Protein 4AG5 (pdb70)

Structure (mmCIF, N/CA/C/O backbone):
data_4AG5
#
_entry.id   4AG5
#
_cell.length_a   108.080
_cell.length_b   110.800
_cell.length_c   156.430
_cell.angle_alpha   90.00
_cell.angle_beta   90.00
_cell.angle_gamma   90.00
#
_symmetry.space_group_name_H-M   'P 2 21 21'
#
loop_
_entity.id
_entity.type
_entity.pdbx_description
1 polymer 'TYPE IV SECRETORY PATHWAY VIRB4 COMPONENTS-LIKE PROTEIN'
2 non-polymer 'MAGNESIUM ION'
3 non-polymer GLYCEROL
4 non-polymer "ADENOSINE-5'-DIPHOSPHATE"
5 non-polymer 'SULFATE ION'
6 water water
#
loop_
_atom_site.group_PDB
_atom_site.id
_atom_site.type_symbol
_atom_site.label_atom_id
_atom_site.label_alt_id
_atom_site.label_comp_id
_atom_site.label_asym_id
_atom_site.label_entity_id
_atom_site.label_seq_id
_atom_site.pdbx_PDB_ins_code
_atom_site.Cartn_x
_atom_site.Cartn_y
_atom_site.Cartn_z
_atom_site.occupancy
_atom_site.B_iso_or_equiv
_atom_site.auth_seq_id
_atom_site.auth_comp_id
_atom_site.auth_asym_id
_atom_site.auth_atom_id
_atom_site.pdbx_PDB_model_num
ATOM 1 N N . SER A 1 3 ? 9.162 40.040 63.690 1.00 92.70 205 SER A N 1
ATOM 2 C CA . SER A 1 3 ? 8.641 41.398 63.539 1.00 94.91 205 SER A CA 1
ATOM 3 C C . SER A 1 3 ? 7.651 41.762 64.642 1.00 88.89 205 SER A C 1
ATOM 4 O O . SER A 1 3 ? 7.294 42.928 64.805 1.00 101.22 205 SER A O 1
ATOM 6 N N . GLY A 1 4 ? 7.197 40.759 65.384 1.00 64.88 206 GLY A N 1
ATOM 7 C CA . GLY A 1 4 ? 6.304 40.978 66.508 1.00 64.01 206 GLY A CA 1
ATOM 8 C C . GLY A 1 4 ? 4.900 40.409 66.356 1.00 63.99 206 GLY A C 1
ATOM 9 O O . GLY A 1 4 ? 4.166 40.769 65.433 1.00 70.27 206 GLY A O 1
ATOM 10 N N . ILE A 1 5 ? 4.532 39.508 67.263 1.00 55.07 207 ILE A N 1
ATOM 11 C CA . ILE A 1 5 ? 3.158 39.037 67.380 1.00 48.35 207 ILE A CA 1
ATOM 12 C C . ILE A 1 5 ? 2.836 38.870 68.850 1.00 56.03 207 ILE A C 1
ATOM 13 O O . ILE A 1 5 ? 3.328 37.951 69.501 1.00 57.12 207 ILE A O 1
ATOM 18 N N . ASN A 1 6 ? 2.007 39.752 69.377 1.00 54.52 208 ASN A N 1
ATOM 19 C CA . ASN A 1 6 ? 1.625 39.644 70.768 1.00 61.76 208 ASN A CA 1
ATOM 20 C C . ASN A 1 6 ? 0.130 39.836 70.968 1.00 58.55 208 ASN A C 1
ATOM 21 O O . ASN A 1 6 ? -0.374 40.954 70.888 1.00 66.82 208 ASN A O 1
ATOM 26 N N . ASP A 1 7 ? -0.578 38.737 71.196 1.00 51.50 209 ASP A N 1
ATOM 27 C CA . ASP A 1 7 ? -1.966 38.825 71.599 1.00 62.39 209 ASP A CA 1
ATOM 28 C C . ASP A 1 7 ? -1.902 39.229 73.057 1.00 68.73 209 ASP A C 1
ATOM 29 O O . ASP A 1 7 ? -0.869 39.057 73.696 1.00 74.15 209 ASP A O 1
ATOM 34 N N . GLY A 1 8 ? -2.980 39.791 73.581 1.00 76.69 210 GLY A N 1
ATOM 35 C CA . GLY A 1 8 ? -2.957 40.258 74.954 1.00 81.77 210 GLY A CA 1
ATOM 36 C C . GLY A 1 8 ? -2.451 39.189 75.897 1.00 72.54 210 GLY A C 1
ATOM 37 O O . GLY A 1 8 ? -1.652 39.452 76.790 1.00 77.60 210 GLY A O 1
ATOM 38 N N . SER A 1 9 ? -2.916 37.967 75.680 1.00 63.24 211 SER A N 1
ATOM 39 C CA . SER A 1 9 ? -2.638 36.863 76.584 1.00 57.65 211 SER A CA 1
ATOM 40 C C . SER A 1 9 ? -2.536 35.563 75.802 1.00 54.63 211 SER A C 1
ATOM 41 O O . SER A 1 9 ? -2.574 35.560 74.571 1.00 50.47 211 SER A O 1
ATOM 44 N N . GLY A 1 10 ? -2.443 34.456 76.525 1.00 45.08 212 GLY A N 1
ATOM 45 C CA . GLY A 1 10 ? -2.300 33.155 75.908 1.00 41.83 212 GLY A CA 1
ATOM 46 C C . GLY A 1 10 ? -0.970 32.563 76.322 1.00 45.81 212 GLY A C 1
ATOM 47 O O . GLY A 1 10 ? -0.539 32.712 77.472 1.00 55.80 212 GLY A O 1
ATOM 48 N N . ILE A 1 11 ? -0.293 31.911 75.389 1.00 44.18 213 ILE A N 1
ATOM 49 C CA . ILE A 1 11 ? 0.975 31.287 75.721 1.00 42.39 213 ILE A CA 1
ATOM 50 C C . ILE A 1 11 ? 2.174 31.953 75.027 1.00 47.68 213 ILE A C 1
ATOM 51 O O . ILE A 1 11 ? 2.031 32.610 73.985 1.00 49.10 213 ILE A O 1
ATOM 56 N N . VAL A 1 12 ? 3.354 31.816 75.625 1.00 46.22 214 VAL A N 1
ATOM 57 C CA . VAL A 1 12 ? 4.556 32.347 75.003 1.00 43.63 214 VAL A CA 1
ATOM 58 C C . VAL A 1 12 ? 5.190 31.250 74.172 1.00 44.40 214 VAL A C 1
ATOM 59 O O . VAL A 1 12 ? 5.467 30.170 74.663 1.00 48.11 214 VAL A O 1
ATOM 63 N N . LEU A 1 13 ? 5.387 31.518 72.892 1.00 50.21 215 LEU A N 1
ATOM 64 C CA . LEU A 1 13 ? 5.828 30.482 71.981 1.00 46.13 215 LEU A CA 1
ATOM 65 C C . LEU A 1 13 ? 7.331 30.568 71.763 1.00 46.32 215 LEU A C 1
ATOM 66 O O . LEU A 1 13 ? 7.981 29.569 71.481 1.00 55.99 215 LEU A O 1
ATOM 71 N N . GLY A 1 14 ? 7.880 31.769 71.906 1.00 34.88 216 GLY A N 1
ATOM 72 C CA . GLY A 1 14 ? 9.287 31.998 71.629 1.00 36.58 216 GLY A CA 1
ATOM 73 C C . GLY A 1 14 ? 9.610 33.479 71.523 1.00 42.97 216 GLY A C 1
ATOM 74 O O . GLY A 1 14 ? 8.888 34.314 72.073 1.00 43.65 216 GLY A O 1
ATOM 75 N N . LYS A 1 15 ? 10.670 33.811 70.787 1.00 43.33 217 LYS A N 1
ATOM 76 C CA . LYS A 1 15 ? 11.173 35.185 70.764 1.00 49.52 217 LYS A CA 1
ATOM 77 C C . LYS A 1 15 ? 11.168 35.839 69.389 1.00 47.74 217 LYS A C 1
ATOM 78 O O . LYS A 1 15 ? 11.288 35.168 68.366 1.00 46.95 217 LYS A O 1
ATOM 84 N N . ASP A 1 16 ? 11.044 37.163 69.401 1.00 56.12 218 ASP A N 1
ATOM 85 C CA . ASP A 1 16 ? 11.131 38.025 68.223 1.00 67.33 218 ASP A CA 1
ATOM 86 C C . ASP A 1 16 ? 12.488 37.956 67.547 1.00 68.72 218 ASP A C 1
ATOM 87 O O . ASP A 1 16 ? 13.390 37.270 68.013 1.00 73.06 218 ASP A O 1
ATOM 92 N N . ARG A 1 17 ? 12.635 38.700 66.456 1.00 63.41 219 ARG A N 1
ATOM 93 C CA . ARG A 1 17 ? 13.952 38.956 65.888 1.00 68.35 219 ARG A CA 1
ATOM 94 C C . ARG A 1 17 ? 14.603 40.129 66.618 1.00 72.85 219 ARG A C 1
ATOM 95 O O . ARG A 1 17 ? 15.780 40.418 66.421 1.00 78.41 219 ARG A O 1
ATOM 103 N N . ASP A 1 18 ? 13.831 40.795 67.471 1.00 65.82 220 ASP A N 1
ATOM 104 C CA . ASP A 1 18 ? 14.345 41.901 68.265 1.00 68.25 220 ASP A CA 1
ATOM 105 C C . ASP A 1 18 ? 14.428 41.509 69.730 1.00 68.19 220 ASP A C 1
ATOM 106 O O . ASP A 1 18 ? 14.678 42.350 70.587 1.00 76.24 220 ASP A O 1
ATOM 111 N N . GLY A 1 19 ? 14.196 40.233 70.017 1.00 73.42 221 GLY A N 1
ATOM 112 C CA . GLY A 1 19 ? 14.257 39.734 71.382 1.00 72.35 221 GLY A CA 1
ATOM 113 C C . GLY A 1 19 ? 12.971 39.842 72.198 1.00 72.65 221 GLY A C 1
ATOM 114 O O . GLY A 1 19 ? 12.984 39.632 73.414 1.00 73.45 221 GLY A O 1
ATOM 115 N N . GLY A 1 20 ? 11.862 40.164 71.537 1.00 65.67 222 GLY A N 1
ATOM 116 C CA . GLY A 1 20 ? 10.576 40.261 72.208 1.00 63.87 222 GLY A CA 1
ATOM 117 C C . GLY A 1 20 ? 9.791 38.959 72.209 1.00 57.50 222 GLY A C 1
ATOM 118 O O . GLY A 1 20 ? 9.768 38.225 71.222 1.00 56.13 222 GLY A O 1
ATOM 119 N N . LEU A 1 21 ? 9.141 38.672 73.328 1.00 42.22 223 LEU A N 1
ATOM 120 C CA . LEU A 1 21 ? 8.323 37.474 73.465 1.00 39.57 223 LEU A CA 1
ATOM 121 C C . LEU A 1 21 ? 7.199 37.429 72.436 1.00 42.52 223 LEU A C 1
ATOM 122 O O . LEU A 1 21 ? 6.460 38.405 72.283 1.00 46.19 223 LEU A O 1
ATOM 127 N N . VAL A 1 22 ? 7.057 36.310 71.726 1.00 47.13 224 VAL A N 1
ATOM 128 C CA . VAL A 1 22 ? 5.851 36.115 70.922 1.00 47.21 224 VAL A CA 1
ATOM 129 C C . VAL A 1 22 ? 4.787 35.347 71.711 1.00 46.27 224 VAL A C 1
ATOM 130 O O . VAL A 1 22 ? 4.998 34.211 72.124 1.00 51.51 224 VAL A O 1
ATOM 134 N N . LEU A 1 23 ? 3.653 36.008 71.922 1.00 48.15 225 LEU A N 1
ATOM 135 C CA . LEU A 1 23 ? 2.582 35.562 72.811 1.00 39.23 225 LEU A CA 1
ATOM 136 C C . LEU A 1 23 ? 1.321 35.314 71.998 1.00 42.34 225 LEU A C 1
ATOM 137 O O . LEU A 1 23 ? 0.740 36.237 71.443 1.00 44.01 225 LEU A O 1
ATOM 142 N N . VAL A 1 24 ? 0.868 34.079 71.934 1.00 44.83 226 VAL A N 1
ATOM 143 C CA . VAL A 1 24 ? -0.249 33.809 71.067 1.00 41.12 226 VAL A CA 1
ATOM 144 C C . VAL A 1 24 ? -1.373 33.068 71.761 1.00 33.61 226 VAL A C 1
ATOM 145 O O . VAL A 1 24 ? -1.158 32.068 72.440 1.00 37.80 226 VAL A O 1
ATOM 149 N N . ASP A 1 25 ? -2.581 33.585 71.566 1.00 29.61 227 ASP A N 1
ATOM 150 C CA . ASP A 1 25 ? -3.806 32.955 72.017 1.00 24.75 227 ASP A CA 1
ATOM 151 C C . ASP A 1 25 ? -4.517 32.247 70.864 1.00 31.62 227 ASP A C 1
ATOM 152 O O . ASP A 1 25 ? -5.291 32.864 70.142 1.00 38.58 227 ASP A O 1
ATOM 157 N N . ILE A 1 26 ? -4.276 30.950 70.715 1.00 37.12 228 ILE A N 1
ATOM 158 C CA . ILE A 1 26 ? -4.809 30.200 69.580 1.00 31.73 228 ILE A CA 1
ATOM 159 C C . ILE A 1 26 ? -6.326 30.009 69.604 1.00 50.55 228 ILE A C 1
ATOM 160 O O . ILE A 1 26 ? -6.894 29.451 68.668 1.00 58.51 228 ILE A O 1
ATOM 165 N N . TRP A 1 27 ? -6.984 30.476 70.661 1.00 42.23 229 TRP A N 1
ATOM 166 C CA . TRP A 1 27 ? -8.437 30.315 70.781 1.00 39.04 229 TRP A CA 1
ATOM 167 C C . TRP A 1 27 ? -9.179 31.561 70.328 1.00 33.71 229 TRP A C 1
ATOM 168 O O . TRP A 1 27 ? -10.382 31.538 70.144 1.00 41.36 229 TRP A O 1
ATOM 179 N N . LYS A 1 28 ? -8.440 32.642 70.134 1.00 34.04 230 LYS A N 1
ATOM 180 C CA . LYS A 1 28 ? -8.958 33.850 69.509 1.00 35.20 230 LYS A CA 1
ATOM 181 C C . LYS A 1 28 ? -9.832 33.580 68.284 1.00 40.66 230 LYS A C 1
ATOM 182 O O . LYS A 1 28 ? -9.644 32.585 67.586 1.00 47.20 230 LYS A O 1
ATOM 187 N N . ARG A 1 29 ? -10.795 34.472 68.047 1.00 35.98 231 ARG A N 1
ATOM 188 C CA . ARG A 1 29 ? -11.624 34.452 66.842 1.00 35.57 231 ARG A CA 1
ATOM 189 C C . ARG A 1 29 ? -11.861 35.881 66.439 1.00 43.79 231 ARG A C 1
ATOM 190 O O . ARG A 1 29 ? -12.251 36.698 67.262 1.00 48.76 231 ARG A O 1
ATOM 198 N N . GLY A 1 30 ? -11.608 36.195 65.176 1.00 45.84 232 GLY A N 1
ATOM 199 C CA . GLY A 1 30 ? -11.697 37.570 64.730 1.00 42.97 232 GLY A CA 1
ATOM 200 C C . GLY A 1 30 ? -10.618 37.846 63.722 1.00 47.85 232 GLY A C 1
ATOM 201 O O . GLY A 1 30 ? -9.553 37.219 63.746 1.00 56.43 232 GLY A O 1
ATOM 202 N N . GLY A 1 31 ? -10.898 38.781 62.825 1.00 44.03 233 GLY A N 1
ATOM 203 C CA . GLY A 1 31 ? -10.018 39.057 61.698 1.00 38.61 233 GLY A CA 1
ATOM 204 C C . GLY A 1 31 ? -9.469 37.798 61.073 1.00 40.89 233 GLY A C 1
ATOM 205 O O . GLY A 1 31 ? -10.225 36.933 60.643 1.00 42.37 233 GLY A O 1
ATOM 206 N N . ASP A 1 32 ? -8.147 37.682 61.029 1.00 52.67 234 ASP A N 1
ATOM 207 C CA . ASP A 1 32 ? -7.524 36.556 60.341 1.00 60.03 234 ASP A CA 1
ATOM 208 C C . ASP A 1 32 ? -7.322 35.323 61.235 1.00 54.81 234 ASP A C 1
ATOM 209 O O . ASP A 1 32 ? -6.663 34.354 60.837 1.00 54.72 234 ASP A O 1
ATOM 214 N N . ARG A 1 33 ? -7.893 35.363 62.436 1.00 41.79 235 ARG A N 1
ATOM 215 C CA . ARG A 1 33 ? -7.904 34.193 63.302 1.00 34.77 235 ARG A CA 1
ATOM 216 C C . ARG A 1 33 ? -9.245 33.494 63.145 1.00 36.06 235 ARG A C 1
ATOM 217 O O . ARG A 1 33 ? -10.147 33.702 63.947 1.00 41.35 235 ARG A O 1
ATOM 225 N N . THR A 1 34 ? -9.375 32.670 62.116 1.00 34.50 236 THR A N 1
ATOM 226 C CA . THR A 1 34 ? -10.666 32.053 61.796 1.00 35.31 236 THR A CA 1
ATOM 227 C C . THR A 1 34 ? -10.772 30.649 62.366 1.00 37.09 236 THR A C 1
ATOM 228 O O . THR A 1 34 ? -11.871 30.163 62.597 1.00 44.79 236 THR A O 1
ATOM 232 N N . ASN A 1 35 ? -9.632 29.986 62.564 1.00 38.76 237 ASN A N 1
ATOM 233 C CA . ASN A 1 35 ? -9.606 28.695 63.266 1.00 32.29 237 ASN A CA 1
ATOM 234 C C . ASN A 1 35 ? -8.515 28.617 64.347 1.00 33.74 237 ASN A C 1
ATOM 235 O O . ASN A 1 35 ? -7.832 29.609 64.621 1.00 29.69 237 ASN A O 1
ATOM 240 N N . SER A 1 36 ? -8.371 27.449 64.968 1.00 31.50 238 SER A N 1
ATOM 241 C CA . SER A 1 36 ? -7.376 27.268 66.009 1.00 34.43 238 SER A CA 1
ATOM 242 C C . SER A 1 36 ? -6.366 26.240 65.576 1.00 37.38 238 SER A C 1
ATOM 243 O O . SER A 1 36 ? -5.619 25.723 66.401 1.00 38.19 238 SER A O 1
ATOM 246 N N . ASN A 1 37 ? -6.375 25.921 64.283 1.00 37.39 239 ASN A N 1
ATOM 247 C CA . ASN A 1 37 ? -5.564 24.833 63.747 1.00 31.69 239 ASN A CA 1
ATOM 248 C C . ASN A 1 37 ? -4.129 25.228 63.477 1.00 22.99 239 ASN A C 1
ATOM 249 O O . ASN A 1 37 ? -3.854 26.394 63.205 1.00 26.08 239 ASN A O 1
ATOM 254 N N . TRP A 1 38 ? -3.224 24.259 63.579 1.00 23.07 240 TRP A N 1
ATOM 255 C CA . TRP A 1 38 ? -1.806 24.473 63.268 1.00 32.16 240 TRP A CA 1
ATOM 256 C C . TRP A 1 38 ? -1.299 23.556 62.167 1.00 32.59 240 TRP A C 1
ATOM 257 O O . TRP A 1 38 ? -1.749 22.419 62.061 1.00 31.59 240 TRP A O 1
ATOM 268 N N . THR A 1 39 ? -0.320 24.037 61.394 1.00 31.91 241 THR A N 1
ATOM 269 C CA . THR A 1 39 ? 0.561 23.142 60.636 1.00 31.14 241 THR A CA 1
ATOM 270 C C . THR A 1 39 ? 2.002 23.366 61.049 1.00 27.70 241 THR A C 1
ATOM 271 O O . THR A 1 39 ? 2.498 24.491 61.080 1.00 23.94 241 THR A O 1
ATOM 275 N N . ILE A 1 40 ? 2.683 22.284 61.372 1.00 32.99 242 ILE A N 1
ATOM 276 C CA . ILE A 1 40 ? 4.063 22.388 61.792 1.00 32.87 242 ILE A CA 1
ATOM 277 C C . ILE A 1 40 ? 4.893 21.552 60.828 1.00 27.66 242 ILE A C 1
ATOM 278 O O . ILE A 1 40 ? 4.805 20.317 60.815 1.00 23.10 242 ILE A O 1
ATOM 283 N N . LEU A 1 41 ? 5.664 22.234 59.982 1.00 34.65 243 LEU A N 1
ATOM 284 C CA . LEU A 1 41 ? 6.373 21.560 58.883 1.00 37.47 243 LEU A CA 1
ATOM 285 C C . LEU A 1 41 ? 7.873 21.755 58.958 1.00 33.87 243 LEU A C 1
ATOM 286 O O . LEU A 1 41 ? 8.344 22.881 59.111 1.00 29.29 243 LEU A O 1
ATOM 291 N N . ALA A 1 42 ? 8.629 20.669 58.834 1.00 35.46 244 ALA A N 1
ATOM 292 C CA . ALA A 1 42 ? 10.083 20.796 58.857 1.00 40.44 244 ALA A CA 1
ATOM 293 C C . ALA A 1 42 ? 10.789 19.468 58.640 1.00 38.67 244 ALA A C 1
ATOM 294 O O . ALA A 1 42 ? 10.183 18.407 58.807 1.00 40.28 244 ALA A O 1
ATOM 296 N N . LYS A 1 43 ? 12.066 19.519 58.253 1.00 40.64 245 LYS A N 1
ATOM 297 C CA . LYS A 1 43 ? 12.824 18.278 58.054 1.00 45.38 245 LYS A CA 1
ATOM 298 C C . LYS A 1 43 ? 13.052 17.634 59.410 1.00 33.66 245 LYS A C 1
ATOM 299 O O . LYS A 1 43 ? 12.887 18.287 60.427 1.00 33.61 245 LYS A O 1
ATOM 305 N N . PRO A 1 44 ? 13.412 16.344 59.431 1.00 26.47 246 PRO A N 1
ATOM 306 C CA . PRO A 1 44 ? 13.661 15.709 60.730 1.00 28.00 246 PRO A CA 1
ATOM 307 C C . PRO A 1 44 ? 14.718 16.474 61.540 1.00 44.68 246 PRO A C 1
ATOM 308 O O . PRO A 1 44 ? 15.647 17.035 60.957 1.00 51.34 246 PRO A O 1
ATOM 312 N N . GLY A 1 45 ? 14.569 16.505 62.862 1.00 48.17 247 GLY A N 1
ATOM 313 C CA . GLY A 1 45 ? 15.576 17.085 63.737 1.00 38.82 247 GLY A CA 1
ATOM 314 C C . GLY A 1 45 ? 15.561 18.595 63.882 1.00 35.59 247 GLY A C 1
ATOM 315 O O . GLY A 1 45 ? 16.312 19.137 64.681 1.00 46.67 247 GLY A O 1
ATOM 316 N N . ALA A 1 46 ? 14.705 19.288 63.136 1.00 32.71 248 ALA A N 1
ATOM 317 C CA . ALA A 1 46 ? 14.624 20.750 63.255 1.00 37.30 248 ALA A CA 1
ATOM 318 C C . ALA A 1 46 ? 13.935 21.281 64.529 1.00 39.48 248 ALA A C 1
ATOM 319 O O . ALA A 1 46 ? 13.960 22.493 64.799 1.00 40.37 248 ALA A O 1
ATOM 321 N N . GLY A 1 47 ? 13.309 20.390 65.293 1.00 36.06 249 GLY A N 1
ATOM 322 C CA . GLY A 1 47 ? 12.630 20.778 66.518 1.00 47.54 249 GLY A CA 1
ATOM 323 C C . GLY A 1 47 ? 11.103 20.778 66.454 1.00 50.38 249 GLY A C 1
ATOM 324 O O . GLY A 1 47 ? 10.442 21.530 67.182 1.00 47.32 249 GLY A O 1
ATOM 325 N N . LYS A 1 48 ? 10.539 19.934 65.592 1.00 47.61 250 LYS A N 1
ATOM 326 C CA . LYS A 1 48 ? 9.093 19.880 65.407 1.00 42.83 250 LYS A CA 1
ATOM 327 C C . LYS A 1 48 ? 8.379 19.337 66.637 1.00 37.63 250 LYS A C 1
ATOM 328 O O . LYS A 1 48 ? 7.503 19.998 67.202 1.00 27.00 250 LYS A O 1
ATOM 334 N N . SER A 1 49 ? 8.744 18.126 67.032 1.00 37.39 251 SER A N 1
ATOM 335 C CA . SER A 1 49 ? 8.085 17.456 68.141 1.00 45.10 251 SER A CA 1
ATOM 336 C C . SER A 1 49 ? 8.337 18.223 69.428 1.00 47.88 251 SER A C 1
ATOM 337 O O . SER A 1 49 ? 7.496 18.264 70.324 1.00 57.18 251 SER A O 1
ATOM 340 N N . PHE A 1 50 ? 9.503 18.842 69.511 1.00 42.37 252 PHE A N 1
ATOM 341 C CA . PHE A 1 50 ? 9.885 19.554 70.710 1.00 43.16 252 PHE A CA 1
ATOM 342 C C . PHE A 1 50 ? 8.957 20.750 70.861 1.00 44.40 252 PHE A C 1
ATOM 343 O O . PHE A 1 50 ? 8.304 20.922 71.888 1.00 52.90 252 PHE A O 1
ATOM 351 N N . THR A 1 51 ? 8.888 21.563 69.818 1.00 35.62 253 THR A N 1
ATOM 352 C CA . THR A 1 51 ? 8.049 22.750 69.832 1.00 38.39 253 THR A CA 1
ATOM 353 C C . THR A 1 51 ? 6.592 22.391 70.115 1.00 40.96 253 THR A C 1
ATOM 354 O O . THR A 1 51 ? 5.922 23.069 70.889 1.00 45.19 253 THR A O 1
ATOM 358 N N . ALA A 1 52 ? 6.109 21.328 69.475 1.00 31.78 254 ALA A N 1
ATOM 359 C CA . ALA A 1 52 ? 4.768 20.808 69.720 1.00 30.67 254 ALA A CA 1
ATOM 360 C C . ALA A 1 52 ? 4.575 20.470 71.207 1.00 34.17 254 ALA A C 1
ATOM 361 O O . ALA A 1 52 ? 3.565 20.834 71.805 1.00 33.64 254 ALA A O 1
ATOM 363 N N . LYS A 1 53 ? 5.541 19.762 71.787 1.00 34.79 255 LYS A N 1
ATOM 364 C CA . LYS A 1 53 ? 5.488 19.400 73.203 1.00 28.34 255 LYS A CA 1
ATOM 365 C C . LYS A 1 53 ? 5.421 20.627 74.108 1.00 32.07 255 LYS A C 1
ATOM 366 O O . LYS A 1 53 ? 4.688 20.639 75.086 1.00 29.65 255 LYS A O 1
ATOM 372 N N . MET A 1 54 ? 6.169 21.668 73.764 1.00 34.89 256 MET A N 1
ATOM 373 C CA . MET A 1 54 ? 6.148 22.887 74.558 1.00 33.62 256 MET A CA 1
ATOM 374 C C . MET A 1 54 ? 4.790 23.578 74.474 1.00 42.21 256 MET A C 1
ATOM 375 O O . MET A 1 54 ? 4.260 24.044 75.476 1.00 41.68 256 MET A O 1
ATOM 380 N N . LEU A 1 55 ? 4.238 23.659 73.265 1.00 42.87 257 LEU A N 1
ATOM 381 C CA . LEU A 1 55 ? 2.975 24.355 73.029 1.00 36.73 257 LEU A CA 1
ATOM 382 C C . LEU A 1 55 ? 1.823 23.613 73.686 1.00 29.55 257 LEU A C 1
ATOM 383 O O . LEU A 1 55 ? 0.929 24.226 74.264 1.00 30.59 257 LEU A O 1
ATOM 388 N N . LEU A 1 56 ? 1.866 22.287 73.604 1.00 28.63 258 LEU A N 1
ATOM 389 C CA . LEU A 1 56 ? 0.845 21.418 74.189 1.00 30.90 258 LEU A CA 1
ATOM 390 C C . LEU A 1 56 ? 0.879 21.472 75.698 1.00 40.35 258 LEU A C 1
ATOM 391 O O . LEU A 1 56 ? -0.164 21.446 76.361 1.00 40.59 258 LEU A O 1
ATOM 396 N N . LEU A 1 57 ? 2.092 21.526 76.241 1.00 37.31 259 LEU A N 1
ATOM 397 C CA . LEU A 1 57 ? 2.258 21.580 77.675 1.00 30.59 259 LEU A CA 1
ATOM 398 C C . LEU A 1 57 ? 1.625 22.860 78.151 1.00 29.81 259 LEU A C 1
ATOM 399 O O . LEU A 1 57 ? 0.833 22.858 79.088 1.00 35.46 259 LEU A O 1
ATOM 404 N N . ARG A 1 58 ? 1.954 23.958 77.486 1.00 31.54 260 ARG A N 1
ATOM 405 C CA . ARG A 1 58 ? 1.427 25.252 77.893 1.00 34.52 260 ARG A CA 1
ATOM 406 C C . ARG A 1 58 ? -0.086 25.405 77.714 1.00 44.43 260 ARG A C 1
ATOM 407 O O . ARG A 1 58 ? -0.695 26.209 78.412 1.00 57.21 260 ARG A O 1
ATOM 415 N N . GLU A 1 59 ? -0.695 24.641 76.800 1.00 38.40 261 GLU A N 1
ATOM 416 C CA . GLU A 1 59 ? -2.153 24.687 76.609 1.00 35.59 261 GLU A CA 1
ATOM 417 C C . GLU A 1 59 ? -2.814 23.778 77.631 1.00 32.74 261 GLU A C 1
ATOM 418 O O . GLU A 1 59 ? -3.878 24.080 78.164 1.00 29.82 261 GLU A O 1
ATOM 424 N N . TYR A 1 60 ? -2.198 22.620 77.842 1.00 30.17 262 TYR A N 1
ATOM 425 C CA . TYR A 1 60 ? -2.684 21.673 78.836 1.00 34.45 262 TYR A CA 1
ATOM 426 C C . TYR A 1 60 ? -2.759 22.382 80.182 1.00 38.48 262 TYR A C 1
ATOM 427 O O . TYR A 1 60 ? -3.760 22.283 80.893 1.00 47.41 262 TYR A O 1
ATOM 436 N N . MET A 1 61 ? -1.707 23.125 80.506 1.00 50.46 263 MET A N 1
ATOM 437 C CA . MET A 1 61 ? -1.643 23.853 81.771 1.00 51.49 263 MET A CA 1
ATOM 438 C C . MET A 1 61 ? -2.811 24.803 81.915 1.00 45.81 263 MET A C 1
ATOM 439 O O . MET A 1 61 ? -3.248 25.083 83.029 1.00 54.12 263 MET A O 1
ATOM 444 N N . GLN A 1 62 ? -3.316 25.295 80.788 1.00 38.51 264 GLN A N 1
ATOM 445 C CA . GLN A 1 62 ? -4.456 26.203 80.793 1.00 32.69 264 GLN A CA 1
ATOM 446 C C . GLN A 1 62 ? -5.792 25.484 80.764 1.00 28.04 264 GLN A C 1
ATOM 447 O O . GLN A 1 62 ? -6.834 26.124 80.797 1.00 36.42 264 GLN A O 1
ATOM 453 N N . GLY A 1 63 ? -5.792 24.162 80.683 1.00 33.36 265 GLY A N 1
ATOM 454 C CA . GLY A 1 63 ? -7.066 23.46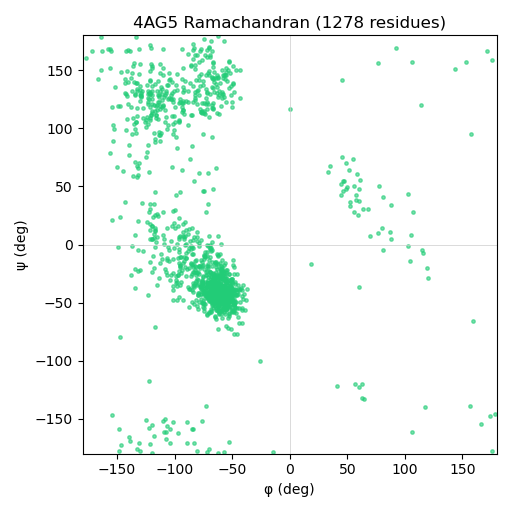6 80.646 1.00 27.31 265 GLY A CA 1
ATOM 455 C C . GLY A 1 63 ? -7.436 22.700 79.382 1.00 34.36 265 GLY A C 1
ATOM 456 O O . GLY A 1 63 ? -8.468 22.031 79.366 1.00 45.43 265 GLY A O 1
ATOM 457 N N . SER A 1 64 ? -6.627 22.782 78.327 1.00 36.53 266 SER A N 1
ATOM 458 C CA . SER A 1 64 ? -6.893 21.996 77.122 1.00 38.56 266 SER A CA 1
ATOM 459 C C . SER A 1 64 ? -6.666 20.511 77.347 1.00 31.28 266 SER A C 1
ATOM 460 O O . SER A 1 64 ? -5.619 20.117 77.833 1.00 36.42 266 SER A O 1
ATOM 463 N N . ARG A 1 65 ? -7.644 19.688 76.980 1.00 31.83 267 ARG A N 1
ATOM 464 C CA . ARG A 1 65 ? -7.403 18.261 76.837 1.00 33.39 267 ARG A CA 1
ATOM 465 C C . ARG A 1 65 ? -6.578 18.034 75.569 1.00 30.80 267 ARG A C 1
ATOM 466 O O . ARG A 1 65 ? -6.735 18.736 74.577 1.00 32.55 267 ARG A O 1
ATOM 474 N N . VAL A 1 66 ? -5.707 17.042 75.595 1.00 28.73 268 VAL A N 1
ATOM 475 C CA . VAL A 1 66 ? -4.757 16.878 74.511 1.00 28.05 268 VAL A CA 1
ATOM 476 C C . VAL A 1 66 ? -4.817 15.448 74.048 1.00 33.50 268 VAL A C 1
ATOM 477 O O . VAL A 1 66 ? -4.744 14.524 74.863 1.00 42.88 268 VAL A O 1
ATOM 481 N N . ILE A 1 67 ? -4.974 15.276 72.742 1.00 34.09 269 ILE A N 1
ATOM 482 C CA . ILE A 1 67 ? -4.962 13.947 72.141 1.00 41.19 269 ILE A CA 1
ATOM 483 C C . ILE A 1 67 ? -3.873 13.871 71.076 1.00 35.89 269 ILE A C 1
ATOM 484 O O . ILE A 1 67 ? -3.775 14.736 70.218 1.00 37.37 269 ILE A O 1
ATOM 489 N N . ILE A 1 68 ? -3.048 12.838 71.138 1.00 27.86 270 ILE A N 1
ATOM 490 C CA . ILE A 1 68 ? -1.898 12.748 70.254 1.00 21.12 270 ILE A CA 1
ATOM 491 C C . ILE A 1 68 ? -1.799 11.379 69.615 1.00 23.15 270 ILE A C 1
ATOM 492 O O . ILE A 1 68 ? -1.956 10.348 70.288 1.00 29.24 270 ILE A O 1
ATOM 497 N N . ILE A 1 69 ? -1.563 11.382 68.305 1.00 21.08 271 ILE A N 1
ATOM 498 C CA . ILE A 1 69 ? -1.142 10.183 67.580 1.00 36.44 271 ILE A CA 1
ATOM 499 C C . ILE A 1 69 ? 0.368 10.266 67.350 1.00 30.73 271 ILE A C 1
ATOM 500 O O . ILE A 1 69 ? 0.866 11.240 66.798 1.00 27.55 271 ILE A O 1
ATOM 505 N N . ASP A 1 70 ? 1.090 9.239 67.773 1.00 24.90 272 ASP A N 1
ATOM 506 C CA . ASP A 1 70 ? 2.537 9.349 68.004 1.00 23.02 272 ASP A CA 1
ATOM 507 C C . ASP A 1 70 ? 3.256 8.167 67.372 1.00 26.80 272 ASP A C 1
ATOM 508 O O . ASP A 1 70 ? 3.327 7.087 67.968 1.00 27.82 272 ASP A O 1
ATOM 513 N N . PRO A 1 71 ? 3.761 8.350 66.144 1.00 31.81 273 PRO A N 1
ATOM 514 C CA . PRO A 1 71 ? 4.501 7.277 65.477 1.00 29.52 273 PRO A CA 1
ATOM 515 C C . PRO A 1 71 ? 5.991 7.251 65.859 1.00 28.52 273 PRO A C 1
ATOM 516 O O . PRO A 1 71 ? 6.644 6.234 65.644 1.00 30.28 273 PRO A O 1
ATOM 520 N N . GLU A 1 72 ? 6.503 8.332 66.438 1.00 29.64 274 GLU A N 1
ATOM 521 C CA . GLU A 1 72 ? 7.915 8.397 66.864 1.00 43.54 274 GLU A CA 1
ATOM 522 C C . GLU A 1 72 ? 8.181 8.074 68.350 1.00 50.83 274 GLU A C 1
ATOM 523 O O . GLU A 1 72 ? 9.334 8.051 68.775 1.00 54.60 274 GLU A O 1
ATOM 529 N N . ARG A 1 73 ? 7.130 7.841 69.138 1.00 37.76 275 ARG A N 1
ATOM 530 C CA . ARG A 1 73 ? 7.276 7.668 70.590 1.00 32.31 275 ARG A CA 1
ATOM 531 C C . ARG A 1 73 ? 7.975 8.867 71.232 1.00 25.10 275 ARG A C 1
ATOM 532 O O . ARG A 1 73 ? 8.930 8.710 71.971 1.00 31.90 275 ARG A O 1
ATOM 540 N N . GLU A 1 74 ? 7.487 10.067 70.929 1.00 30.83 276 GLU A N 1
ATOM 541 C CA . GLU A 1 74 ? 8.087 11.310 71.401 1.00 32.74 276 GLU A CA 1
ATOM 542 C C . GLU A 1 74 ? 7.327 11.906 72.581 1.00 36.47 276 GLU A C 1
ATOM 543 O O . GLU A 1 74 ? 7.811 12.855 73.234 1.00 32.51 276 GLU A O 1
ATOM 549 N N . TYR A 1 75 ? 6.128 11.371 72.827 1.00 34.87 277 TYR A N 1
ATOM 550 C CA . TYR A 1 75 ? 5.192 11.957 73.783 1.00 37.81 277 TYR A CA 1
ATOM 551 C C . TYR A 1 75 ? 4.869 11.041 74.963 1.00 37.76 277 TYR A C 1
ATOM 552 O O . TYR A 1 75 ? 4.026 11.369 75.793 1.00 40.31 277 TYR A O 1
ATOM 561 N N . LYS A 1 76 ? 5.547 9.899 75.031 1.00 27.18 278 LYS A N 1
ATOM 562 C CA . LYS A 1 76 ? 5.303 8.916 76.076 1.00 28.90 278 LYS A CA 1
ATOM 563 C C . LYS A 1 76 ? 5.646 9.485 77.450 1.00 35.56 278 LYS A C 1
ATOM 564 O O . LYS A 1 76 ? 4.831 9.500 78.355 1.00 41.07 278 LYS A O 1
ATOM 570 N N . GLU A 1 77 ? 6.870 9.967 77.569 1.00 36.57 279 GLU A N 1
ATOM 571 C CA . GLU A 1 77 ? 7.381 10.511 78.798 1.00 39.31 279 GLU A CA 1
ATOM 572 C C . GLU A 1 77 ? 6.519 11.649 79.321 1.00 39.27 279 GLU A C 1
ATOM 573 O O . GLU A 1 77 ? 6.190 11.715 80.508 1.00 45.71 279 GLU A O 1
ATOM 579 N N . MET A 1 78 ? 6.177 12.562 78.432 1.00 38.00 280 MET A N 1
ATOM 580 C CA . MET A 1 78 ? 5.410 13.725 78.812 1.00 43.20 280 MET A CA 1
ATOM 581 C C . MET A 1 78 ? 4.073 13.219 79.295 1.00 46.52 280 MET A C 1
ATOM 582 O O . MET A 1 78 ? 3.476 13.768 80.212 1.00 57.57 280 MET A O 1
ATOM 587 N N . CYS A 1 79 ? 3.616 12.141 78.679 1.00 36.17 281 CYS A N 1
ATOM 588 C CA . CYS A 1 79 ? 2.342 11.561 79.053 1.00 32.36 281 CYS A CA 1
ATOM 589 C C . CYS A 1 79 ? 2.400 11.010 80.488 1.00 37.58 281 CYS A C 1
ATOM 590 O O . CYS A 1 79 ? 1.443 11.155 81.244 1.00 35.71 281 CYS A O 1
ATOM 593 N N . ARG A 1 80 ? 3.530 10.394 80.848 1.00 38.21 282 ARG A N 1
ATOM 594 C CA . ARG A 1 80 ? 3.761 9.867 82.195 1.00 37.28 282 ARG A CA 1
ATOM 595 C C . ARG A 1 80 ? 3.816 10.974 83.232 1.00 39.00 282 ARG A C 1
ATOM 596 O O . ARG A 1 80 ? 3.237 10.865 84.295 1.00 43.28 282 ARG A O 1
ATOM 604 N N . LYS A 1 81 ? 4.508 12.051 82.897 1.00 40.22 283 LYS A N 1
ATOM 605 C CA . LYS A 1 81 ? 4.678 13.170 83.798 1.00 36.91 283 LYS A CA 1
ATOM 606 C C . LYS A 1 81 ? 3.371 13.876 84.125 1.00 38.81 283 LYS A C 1
ATOM 607 O O . LYS A 1 81 ? 3.285 14.642 85.090 1.00 50.99 283 LYS A O 1
ATOM 611 N N . LEU A 1 82 ? 2.345 13.626 83.328 1.00 35.38 284 LEU A N 1
ATOM 612 C CA . LEU A 1 82 ? 1.090 14.351 83.479 1.00 37.43 284 LEU A CA 1
ATOM 613 C C . LEU A 1 82 ? -0.017 13.381 83.853 1.00 36.10 284 LEU A C 1
ATOM 614 O O . LEU A 1 82 ? -1.190 13.719 83.793 1.00 49.54 284 LEU A O 1
ATOM 619 N N . GLY A 1 83 ? 0.364 12.157 84.201 1.00 27.94 285 GLY A N 1
ATOM 620 C CA . GLY A 1 83 ? -0.603 11.101 84.440 1.00 29.76 285 GLY A CA 1
ATOM 621 C C . GLY A 1 83 ? -1.591 10.778 83.328 1.00 32.01 285 GLY A C 1
ATOM 622 O O . GLY A 1 83 ? -2.681 10.286 83.591 1.00 40.10 285 GLY A O 1
ATOM 623 N N . GLY A 1 84 ? -1.211 11.011 82.074 1.00 32.18 286 GLY A N 1
ATOM 624 C CA . GLY A 1 84 ? -2.126 10.802 80.966 1.00 25.58 286 GLY A CA 1
ATOM 625 C C . GLY A 1 84 ? -2.323 9.339 80.667 1.00 30.92 286 GLY A C 1
ATOM 626 O O . GLY A 1 84 ? -1.697 8.497 81.287 1.00 41.79 286 GLY A O 1
ATOM 627 N N . VAL A 1 85 ? -3.197 9.042 79.714 1.00 25.56 287 VAL A N 1
ATOM 628 C CA . VAL A 1 85 ? -3.406 7.678 79.238 1.00 34.80 287 VAL A CA 1
ATOM 629 C C . VAL A 1 85 ? -2.512 7.397 78.018 1.00 38.09 287 VAL A C 1
ATOM 630 O O . VAL A 1 85 ? -2.664 8.022 76.963 1.00 34.90 287 VAL A O 1
ATOM 634 N N . TRP A 1 86 ? -1.575 6.464 78.177 1.00 38.92 288 TRP A N 1
ATOM 635 C CA . TRP A 1 86 ? -0.667 6.073 77.104 1.00 22.31 288 TRP A CA 1
ATOM 636 C C . TRP A 1 86 ? -1.113 4.803 76.435 1.00 21.83 288 TRP A C 1
ATOM 637 O O . TRP A 1 86 ? -1.132 3.746 77.068 1.00 24.32 288 TRP A O 1
ATOM 648 N N . ILE A 1 87 ? -1.420 4.880 75.140 1.00 25.72 289 ILE A N 1
ATOM 649 C CA . ILE A 1 87 ? -2.055 3.749 74.461 1.00 24.49 289 ILE A CA 1
ATOM 650 C C . ILE A 1 87 ? -1.119 3.060 73.506 1.00 30.75 289 ILE A C 1
ATOM 651 O O . ILE A 1 87 ? -0.659 3.647 72.524 1.00 32.01 289 ILE A O 1
ATOM 656 N N . ASN A 1 88 ? -0.824 1.809 73.819 1.00 28.99 290 ASN A N 1
ATOM 657 C CA . ASN A 1 88 ? 0.032 0.992 72.983 1.00 26.07 290 ASN A CA 1
ATOM 658 C C . ASN A 1 88 ? -0.754 0.310 71.829 1.00 28.86 290 ASN A C 1
ATOM 659 O O . ASN A 1 88 ? -1.169 -0.849 71.943 1.00 31.13 290 ASN A O 1
ATOM 664 N N . CYS A 1 89 ? -0.943 1.018 70.716 1.00 35.97 291 CYS A N 1
ATOM 665 C CA . CYS A 1 89 ? -1.847 0.544 69.644 1.00 35.05 291 CYS A CA 1
ATOM 666 C C . CYS A 1 89 ? -1.393 -0.699 68.892 1.00 39.40 291 CYS A C 1
ATOM 667 O O . CYS A 1 89 ? -2.058 -1.133 67.959 1.00 56.79 291 CYS A O 1
ATOM 670 N N . THR A 1 90 ? -0.259 -1.261 69.288 1.00 29.05 292 THR A N 1
ATOM 671 C CA . THR A 1 90 ? 0.234 -2.503 68.701 1.00 37.70 292 THR A CA 1
ATOM 672 C C . THR A 1 90 ? 0.200 -3.628 69.729 1.00 46.71 292 THR A C 1
ATOM 673 O O . THR A 1 90 ? 0.286 -4.804 69.376 1.00 54.10 292 THR A O 1
ATOM 677 N N . GLY A 1 91 ? 0.075 -3.260 71.003 1.00 38.40 293 GLY A N 1
ATOM 678 C CA . GLY A 1 91 ? -0.080 -4.238 72.062 1.00 42.90 293 GLY A CA 1
ATOM 679 C C . GLY A 1 91 ? -1.539 -4.626 72.231 1.00 42.34 293 GLY A C 1
ATOM 680 O O . GLY A 1 91 ? -2.462 -3.857 71.881 1.00 27.61 293 GLY A O 1
ATOM 681 N N . GLY A 1 92 ? -1.768 -5.825 72.758 1.00 32.47 294 GLY A N 1
ATOM 682 C CA . GLY A 1 92 ? -3.135 -6.267 72.955 1.00 29.99 294 GLY A CA 1
ATOM 683 C C . GLY A 1 92 ? -3.884 -5.231 73.775 1.00 30.90 294 GLY A C 1
ATOM 684 O O . GLY A 1 92 ? -5.070 -5.022 73.591 1.00 30.21 294 GLY A O 1
ATOM 685 N N . GLU A 1 93 ? -3.185 -4.558 74.682 1.00 36.75 295 GLU A N 1
ATOM 686 C CA . GLU A 1 93 ? -3.856 -3.637 75.586 1.00 38.69 295 GLU A CA 1
ATOM 687 C C . GLU A 1 93 ? -4.285 -2.357 74.871 1.00 30.85 295 GLU A C 1
ATOM 688 O O . GLU A 1 93 ? -4.957 -1.488 75.453 1.00 28.96 295 GLU A O 1
ATOM 694 N N . GLY A 1 94 ? -3.885 -2.223 73.620 1.00 27.48 296 GLY A N 1
ATOM 695 C CA . GLY A 1 94 ? -4.171 -0.997 72.892 1.00 31.18 296 GLY A CA 1
ATOM 696 C C . GLY A 1 94 ? -4.914 -1.284 71.614 1.00 31.04 296 GLY A C 1
ATOM 697 O O . GLY A 1 94 ? -4.910 -0.484 70.694 1.00 40.85 296 GLY A O 1
ATOM 698 N N . LYS A 1 95 ? -5.531 -2.455 71.542 1.00 39.25 297 LYS A N 1
ATOM 699 C CA . LYS A 1 95 ? -6.261 -2.849 70.356 1.00 36.32 297 LYS A CA 1
ATOM 700 C C . LYS A 1 95 ? -7.410 -1.886 70.096 1.00 38.47 297 LYS A C 1
ATOM 701 O O . LYS A 1 95 ? -8.169 -1.557 71.001 1.00 38.34 297 LYS A O 1
ATOM 707 N N . ILE A 1 96 ? -7.522 -1.426 68.860 1.00 43.33 298 ILE A N 1
ATOM 708 C CA . ILE A 1 96 ? -8.596 -0.524 68.453 1.00 39.76 298 ILE A CA 1
ATOM 709 C C . ILE A 1 96 ? -9.333 -1.122 67.264 1.00 35.61 298 ILE A C 1
ATOM 710 O O . ILE A 1 96 ? -8.846 -1.069 66.140 1.00 39.58 298 ILE A O 1
ATOM 715 N N . ASN A 1 97 ? -10.489 -1.720 67.535 1.00 37.03 299 ASN A N 1
ATOM 716 C CA . ASN A 1 97 ? -11.279 -2.444 66.534 1.00 38.49 299 ASN A CA 1
ATOM 717 C C . ASN A 1 97 ? -11.873 -1.557 65.436 1.00 39.18 299 ASN A C 1
ATOM 718 O O . ASN A 1 97 ? -12.704 -0.683 65.707 1.00 37.38 299 ASN A O 1
ATOM 723 N N . PRO A 1 98 ? -11.455 -1.784 64.181 1.00 42.35 300 PRO A N 1
ATOM 724 C CA . PRO A 1 98 ? -11.854 -0.845 63.131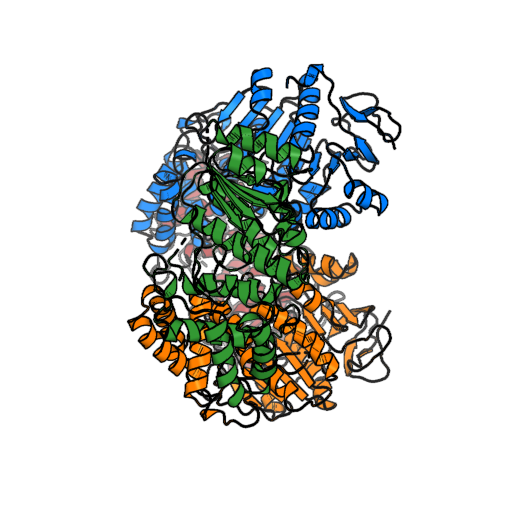 1.00 40.77 300 PRO A CA 1
ATOM 725 C C . PRO A 1 98 ? -13.366 -0.928 62.843 1.00 29.59 300 PRO A C 1
ATOM 726 O O . PRO A 1 98 ? -13.946 0.044 62.412 1.00 32.37 300 PRO A O 1
ATOM 730 N N . LEU A 1 99 ? -13.984 -2.064 63.124 1.00 32.82 301 LEU A N 1
ATOM 731 C CA . LEU A 1 99 ? -15.407 -2.254 62.889 1.00 47.68 301 LEU A CA 1
ATOM 732 C C . LEU A 1 99 ? -16.283 -1.735 64.033 1.00 57.88 301 LEU A C 1
ATOM 733 O O . LEU A 1 99 ? -17.498 -1.919 64.004 1.00 63.19 301 LEU A O 1
ATOM 738 N N . GLN A 1 100 ? -15.675 -1.109 65.040 1.00 50.31 302 GLN A N 1
ATOM 739 C CA . GLN A 1 100 ? -16.443 -0.435 66.079 1.00 45.35 302 GLN A CA 1
ATOM 740 C C . GLN A 1 100 ? -16.957 0.872 65.498 1.00 44.39 302 GLN A C 1
ATOM 741 O O . GLN A 1 100 ? -16.167 1.745 65.138 1.00 38.01 302 GLN A O 1
ATOM 747 N N . VAL A 1 101 ? -18.284 0.982 65.374 1.00 49.07 303 VAL A N 1
ATOM 748 C CA . VAL A 1 101 ? -18.907 2.101 64.666 1.00 42.75 303 VAL A CA 1
ATOM 749 C C . VAL A 1 101 ? -18.685 3.385 65.447 1.00 42.53 303 VAL A C 1
ATOM 750 O O . VAL A 1 101 ? -18.806 3.399 66.680 1.00 44.57 303 VAL A O 1
ATOM 754 N N . ARG A 1 102 ? -18.325 4.453 64.741 1.00 41.31 304 ARG A N 1
ATOM 755 C CA . ARG A 1 102 ? -17.975 5.693 65.420 1.00 58.61 304 ARG A CA 1
ATOM 756 C C . ARG A 1 102 ? -19.106 6.702 65.353 1.00 74.60 304 ARG A C 1
ATOM 757 O O . ARG A 1 102 ? -19.767 6.843 64.322 1.00 86.11 304 ARG A O 1
ATOM 765 N N . LEU A 1 103 ? -19.317 7.397 66.466 1.00 73.94 305 LEU A N 1
ATOM 766 C CA . LEU A 1 103 ? -20.316 8.455 66.564 1.00 74.01 305 LEU A CA 1
ATOM 767 C C . LEU A 1 103 ? -20.186 9.438 65.397 1.00 74.13 305 LEU A C 1
ATOM 768 O O . LEU A 1 103 ? -19.102 9.592 64.828 1.00 76.18 305 LEU A O 1
ATOM 773 N N . ARG A 1 104 ? -21.293 10.093 65.050 1.00 74.39 306 ARG A N 1
ATOM 774 C CA . ARG A 1 104 ? -21.401 10.858 63.801 1.00 75.89 306 ARG A CA 1
ATOM 775 C C . ARG A 1 104 ? -20.607 12.164 63.796 1.00 74.71 306 ARG A C 1
ATOM 776 O O . ARG A 1 104 ? -21.171 13.253 63.914 1.00 75.45 306 ARG A O 1
ATOM 778 N N . VAL A 1 115 ? -31.261 15.609 58.221 1.00 67.87 317 VAL A N 1
ATOM 779 C CA . VAL A 1 115 ? -31.380 15.659 59.675 1.00 71.48 317 VAL A CA 1
ATOM 780 C C . VAL A 1 115 ? -30.860 14.380 60.323 1.00 83.02 317 VAL A C 1
ATOM 781 O O . VAL A 1 115 ? -29.756 14.371 60.876 1.00 89.32 317 VAL A O 1
ATOM 783 N N . PHE A 1 116 ? -31.642 13.302 60.266 1.00 94.66 318 PHE A N 1
ATOM 784 C CA . PHE A 1 116 ? -31.179 12.034 60.822 1.00 83.36 318 PHE A CA 1
ATOM 785 C C . PHE A 1 116 ? -30.191 11.316 59.914 1.00 83.99 318 PHE A C 1
ATOM 786 O O . PHE A 1 116 ? -30.395 11.230 58.700 1.00 85.31 318 PHE A O 1
ATOM 794 N N . GLN A 1 117 ? -29.136 10.786 60.535 1.00 83.63 319 GLN A N 1
ATOM 795 C CA . GLN A 1 117 ? -28.091 10.031 59.852 1.00 83.07 319 GLN A CA 1
ATOM 796 C C . GLN A 1 117 ? -27.754 8.719 60.567 1.00 74.48 319 GLN A C 1
ATOM 797 O O . GLN A 1 117 ? -27.553 8.694 61.782 1.00 72.42 319 GLN A O 1
ATOM 803 N N . SER A 1 118 ? -27.694 7.634 59.801 1.00 69.77 320 SER A N 1
ATOM 804 C CA . SER A 1 118 ? -27.426 6.305 60.347 1.00 63.30 320 SER A CA 1
ATOM 805 C C . SER A 1 118 ? -25.948 6.141 60.691 1.00 63.10 320 SER A C 1
ATOM 806 O O . SER A 1 118 ? -25.097 6.136 59.803 1.00 64.88 320 SER A O 1
ATOM 809 N N . PRO A 1 119 ? -25.636 6.007 61.986 1.00 66.32 321 PRO A N 1
ATOM 810 C CA . PRO A 1 119 ? -24.242 5.836 62.403 1.00 63.18 321 PRO A CA 1
ATOM 811 C C . PRO A 1 119 ? -23.567 4.730 61.584 1.00 62.89 321 PRO A C 1
ATOM 812 O O . PRO A 1 119 ? -22.410 4.858 61.165 1.00 62.53 321 PRO A O 1
ATOM 816 N N . LEU A 1 120 ? -24.314 3.663 61.327 1.00 57.67 322 LEU A N 1
ATOM 817 C CA . LEU A 1 120 ? -23.774 2.511 60.624 1.00 53.54 322 LEU A CA 1
ATOM 818 C C . LEU A 1 120 ? -23.346 2.837 59.199 1.00 54.10 322 LEU A C 1
ATOM 819 O O . LEU A 1 120 ? -22.264 2.444 58.784 1.00 61.57 322 LEU A O 1
ATOM 824 N N . ALA A 1 121 ? -24.185 3.557 58.456 1.00 51.87 323 ALA A N 1
ATOM 825 C CA . ALA A 1 121 ? -23.881 3.903 57.060 1.00 48.86 323 ALA A CA 1
ATOM 826 C C . ALA A 1 121 ? -22.632 4.756 56.979 1.00 56.32 323 ALA A C 1
ATOM 827 O O . ALA A 1 121 ? -21.775 4.558 56.112 1.00 54.79 323 ALA A O 1
ATOM 829 N N . LEU A 1 122 ? -22.569 5.731 57.880 1.00 59.30 324 LEU A N 1
ATOM 830 C CA . LEU A 1 122 ? -21.436 6.623 57.999 1.00 55.58 324 LEU A CA 1
ATOM 831 C C . LEU A 1 122 ? -20.155 5.822 58.172 1.00 49.61 324 LEU A C 1
ATOM 832 O O . LEU A 1 122 ? -19.146 6.104 57.537 1.00 52.35 324 LEU A O 1
ATOM 837 N N . HIS A 1 123 ? -20.204 4.813 59.032 1.00 45.82 325 HIS A N 1
ATOM 838 C CA . HIS A 1 123 ? -19.002 4.088 59.390 1.00 46.07 325 HIS A CA 1
ATOM 839 C C . HIS A 1 123 ? -18.588 3.069 58.330 1.00 50.40 325 HIS A C 1
ATOM 840 O O . HIS A 1 123 ? -17.429 2.619 58.305 1.00 37.33 325 HIS A O 1
ATOM 847 N N . ILE A 1 124 ? -19.539 2.714 57.465 1.00 49.75 326 ILE A N 1
ATOM 848 C CA . ILE A 1 124 ? -19.281 1.851 56.309 1.00 45.29 326 ILE A CA 1
ATOM 849 C C . ILE A 1 124 ? -18.425 2.564 55.259 1.00 47.27 326 ILE A C 1
ATOM 850 O O . ILE A 1 124 ? -17.591 1.945 54.601 1.00 51.05 326 ILE A O 1
ATOM 855 N N . GLN A 1 125 ? -18.629 3.867 55.100 1.00 48.88 327 GLN A N 1
ATOM 856 C CA . GLN A 1 125 ? -17.810 4.641 54.169 1.00 55.04 327 GLN A CA 1
ATOM 857 C C . GLN A 1 125 ? -16.395 4.778 54.721 1.00 59.66 327 GLN A C 1
ATOM 858 O O . GLN A 1 125 ? -15.401 4.583 54.010 1.00 59.93 327 GLN A O 1
ATOM 864 N N . THR A 1 126 ? -16.318 5.121 56.001 1.00 59.13 328 THR A N 1
ATOM 865 C CA . THR A 1 126 ? -15.042 5.222 56.697 1.00 51.39 328 THR A CA 1
ATOM 866 C C . THR A 1 126 ? -14.248 3.961 56.413 1.00 49.15 328 THR A C 1
ATOM 867 O O . THR A 1 126 ? -13.045 4.020 56.163 1.00 49.52 328 THR A O 1
ATOM 871 N N . LEU A 1 127 ? -14.947 2.827 56.412 1.00 47.53 329 LEU A N 1
ATOM 872 C CA . LEU A 1 127 ? -14.330 1.522 56.192 1.00 42.14 329 LEU A CA 1
ATOM 873 C C . LEU A 1 127 ? -13.888 1.295 54.751 1.00 42.57 329 LEU A C 1
ATOM 874 O O . LEU A 1 127 ? -12.907 0.593 54.510 1.00 50.77 329 LEU A O 1
ATOM 879 N N . ARG A 1 128 ? -14.631 1.851 53.796 1.00 46.45 330 ARG A N 1
ATOM 880 C CA . ARG A 1 128 ? -14.174 1.900 52.412 1.00 57.89 330 ARG A CA 1
ATOM 881 C C . ARG A 1 128 ? -12.747 2.442 52.360 1.00 51.60 330 ARG A C 1
ATOM 882 O O . ARG A 1 128 ? -11.841 1.795 51.832 1.00 50.54 330 ARG A O 1
ATOM 885 N N . THR A 1 129 ? -12.563 3.640 52.904 1.00 38.44 331 THR A N 1
ATOM 886 C CA . THR A 1 129 ? -11.233 4.203 53.071 1.00 41.94 331 THR A CA 1
ATOM 887 C C . THR A 1 129 ? -10.289 3.227 53.782 1.00 48.66 331 THR A C 1
ATOM 888 O O . THR A 1 129 ? -9.193 2.949 53.288 1.00 56.07 331 THR A O 1
ATOM 892 N N . PHE A 1 130 ? -10.715 2.701 54.930 1.00 45.93 332 PHE A N 1
ATOM 893 C CA . PHE A 1 130 ? -9.848 1.836 55.738 1.00 39.96 332 PHE A CA 1
ATOM 894 C C . PHE A 1 130 ? -9.391 0.583 55.020 1.00 37.34 332 PHE A C 1
ATOM 895 O O . PHE A 1 130 ? -8.222 0.218 55.111 1.00 36.70 332 PHE A O 1
ATOM 903 N N . PHE A 1 131 ? -10.308 -0.093 54.335 1.00 43.29 333 PHE A N 1
ATOM 904 C CA . PHE A 1 131 ? -9.951 -1.329 53.644 1.00 44.21 333 PHE A CA 1
ATOM 905 C C . PHE A 1 131 ? -9.224 -1.084 52.321 1.00 45.83 333 PHE A C 1
ATOM 906 O O . PHE A 1 131 ? -8.555 -1.983 51.808 1.00 51.15 333 PHE A O 1
ATOM 914 N N . SER A 1 132 ? -9.339 0.129 51.782 1.00 44.24 334 SER A N 1
ATOM 915 C CA . SER A 1 132 ? -8.603 0.490 50.561 1.00 45.60 334 SER A CA 1
ATOM 916 C C . SER A 1 132 ? -7.129 0.742 50.873 1.00 52.11 334 SER A C 1
ATOM 917 O O . SER A 1 132 ? -6.245 0.415 50.073 1.00 51.56 334 SER A O 1
ATOM 920 N N . LEU A 1 133 ? -6.871 1.325 52.043 1.00 46.22 335 LEU A N 1
ATOM 921 C CA . LEU A 1 133 ? -5.501 1.547 52.491 1.00 49.74 335 LEU A CA 1
ATOM 922 C C . LEU A 1 133 ? -4.799 0.231 52.741 1.00 46.38 335 LEU A C 1
ATOM 923 O O . LEU A 1 133 ? -3.606 0.094 52.464 1.00 56.14 335 LEU A O 1
ATOM 928 N N . TYR A 1 134 ? -5.546 -0.736 53.254 1.00 39.02 336 TYR A N 1
ATOM 929 C CA . TYR A 1 134 ? -4.969 -2.007 53.675 1.00 40.85 336 TYR A CA 1
ATOM 930 C C . TYR A 1 134 ? -4.918 -3.021 52.554 1.00 52.00 336 TYR A C 1
ATOM 931 O O . TYR A 1 134 ? -3.989 -3.820 52.476 1.00 58.33 336 TYR A O 1
ATOM 940 N N . LEU A 1 135 ? -5.945 -2.995 51.711 1.00 52.82 337 LEU A N 1
ATOM 941 C CA . LEU A 1 135 ? -6.017 -3.818 50.516 1.00 52.25 337 LEU A CA 1
ATOM 942 C C . LEU A 1 135 ? -6.063 -2.878 49.315 1.00 55.49 337 LEU A C 1
ATOM 943 O O . LEU A 1 135 ? -7.126 -2.402 48.932 1.00 61.44 337 LEU A O 1
ATOM 948 N N . ARG A 1 136 ? -4.903 -2.630 48.716 1.00 54.17 338 ARG A N 1
ATOM 949 C CA . ARG A 1 136 ? -4.723 -1.538 47.761 1.00 49.52 338 ARG A CA 1
ATOM 950 C C . ARG A 1 136 ? -5.248 -1.777 46.334 1.00 61.99 338 ARG A C 1
ATOM 951 O O . ARG A 1 136 ? -5.487 -0.821 45.594 1.00 69.98 338 ARG A O 1
ATOM 959 N N . ASP A 1 137 ? -5.438 -3.035 45.948 1.00 61.36 339 ASP A N 1
ATOM 960 C CA . ASP A 1 137 ? -5.861 -3.346 44.580 1.00 58.12 339 ASP A CA 1
ATOM 961 C C . ASP A 1 137 ? -7.229 -4.024 44.546 1.00 65.14 339 ASP A C 1
ATOM 962 O O . ASP A 1 137 ? -7.428 -5.012 43.840 1.00 70.83 339 ASP A O 1
ATOM 967 N N . LEU A 1 138 ? -8.164 -3.484 45.318 1.00 72.76 340 LEU A N 1
ATOM 968 C CA . LEU A 1 138 ? -9.506 -4.038 45.435 1.00 74.19 340 LEU A CA 1
ATOM 969 C C . LEU A 1 138 ? -10.371 -3.521 44.282 1.00 81.23 340 LEU A C 1
ATOM 970 O O . LEU A 1 138 ? -10.513 -2.309 44.107 1.00 89.51 340 LEU A O 1
ATOM 975 N N . THR A 1 139 ? -10.937 -4.431 43.490 1.00 57.19 341 THR A N 1
ATOM 976 C CA . THR A 1 139 ? -11.810 -4.028 42.383 1.00 64.06 341 THR A CA 1
ATOM 977 C C . THR A 1 139 ? -13.115 -3.420 42.892 1.00 67.76 341 THR A C 1
ATOM 978 O O . THR A 1 139 ? -13.384 -3.416 44.097 1.00 70.57 341 THR A O 1
ATOM 982 N N . ASP A 1 140 ? -13.928 -2.926 41.964 1.00 79.65 342 ASP A N 1
ATOM 983 C CA . ASP A 1 140 ? -15.203 -2.297 42.303 1.00 80.10 342 ASP A CA 1
ATOM 984 C C . ASP A 1 140 ? -16.269 -3.297 42.749 1.00 67.68 342 ASP A C 1
ATOM 985 O O . ASP A 1 140 ? -17.190 -2.946 43.481 1.00 64.91 342 ASP A O 1
ATOM 990 N N . THR A 1 141 ? -16.145 -4.538 42.297 1.00 56.72 343 THR A N 1
ATOM 991 C CA . THR A 1 141 ? -17.100 -5.564 42.660 1.00 47.72 343 THR A CA 1
ATOM 992 C C . THR A 1 141 ? -16.784 -6.008 44.081 1.00 50.47 343 THR A C 1
ATOM 993 O O . THR A 1 141 ? -17.678 -6.159 44.911 1.00 54.77 343 THR A O 1
ATOM 997 N N . GLU A 1 142 ? -15.499 -6.168 44.364 1.00 55.98 344 GLU A N 1
ATOM 998 C CA . GLU A 1 142 ? -15.042 -6.469 45.712 1.00 55.15 344 GLU A CA 1
ATOM 999 C C . GLU A 1 142 ? -15.355 -5.365 46.723 1.00 44.64 344 GLU A C 1
ATOM 1000 O O . GLU A 1 142 ? -15.817 -5.643 47.822 1.00 46.40 344 GLU A O 1
ATOM 1006 N N . LYS A 1 143 ? -15.128 -4.114 46.352 1.00 40.03 345 LYS A N 1
ATOM 1007 C CA . LYS A 1 143 ? -15.538 -3.009 47.208 1.00 46.52 345 LYS A CA 1
ATOM 1008 C C . LYS A 1 143 ? -16.972 -3.169 47.713 1.00 57.51 345 LYS A C 1
ATOM 1009 O O . LYS A 1 143 ? -17.239 -3.048 48.915 1.00 64.71 345 LYS A O 1
ATOM 1015 N N . ALA A 1 144 ? -17.893 -3.454 46.798 1.00 50.84 346 ALA A N 1
ATOM 1016 C CA . ALA A 1 144 ? -19.306 -3.497 47.145 1.00 44.42 346 ALA A CA 1
ATOM 1017 C C . ALA A 1 144 ? -19.717 -4.821 47.784 1.00 44.77 346 ALA A C 1
ATOM 1018 O O . ALA A 1 144 ? -20.691 -4.874 48.529 1.00 58.93 346 ALA A O 1
ATOM 1020 N N . ALA A 1 145 ? -18.993 -5.892 47.483 1.00 39.57 347 ALA A N 1
ATOM 1021 C CA . ALA A 1 145 ? -19.216 -7.150 48.178 1.00 42.18 347 ALA A CA 1
ATOM 1022 C C . ALA A 1 145 ? -18.713 -7.020 49.630 1.00 44.64 347 ALA A C 1
ATOM 1023 O O . ALA A 1 145 ? -19.223 -7.668 50.550 1.00 42.36 347 ALA A O 1
ATOM 1025 N N . LEU A 1 146 ? -17.690 -6.193 49.808 1.00 38.68 348 LEU A N 1
ATOM 1026 C CA . LEU A 1 146 ? -17.102 -5.972 51.107 1.00 44.57 348 LEU A CA 1
ATOM 1027 C C . LEU A 1 146 ? -18.045 -5.121 51.932 1.00 51.13 348 LEU A C 1
ATOM 1028 O O . LEU A 1 146 ? -18.291 -5.420 53.097 1.00 57.07 348 LEU A O 1
ATOM 1033 N N . GLU A 1 147 ? -18.566 -4.057 51.332 1.00 51.47 349 GLU A N 1
ATOM 1034 C CA . GLU A 1 147 ? -19.584 -3.253 52.001 1.00 56.40 349 GLU A CA 1
ATOM 1035 C C . GLU A 1 147 ? -20.810 -4.080 52.344 1.00 56.03 349 GLU A C 1
ATOM 1036 O O . GLU A 1 147 ? -21.523 -3.778 53.298 1.00 63.50 349 GLU A O 1
ATOM 1042 N N . ASP A 1 148 ? -21.062 -5.126 51.570 1.00 50.16 350 ASP A N 1
ATOM 1043 C CA . ASP A 1 148 ? -22.228 -5.952 51.834 1.00 52.50 350 ASP A CA 1
ATOM 1044 C C . ASP A 1 148 ? -21.937 -6.918 52.974 1.00 50.40 350 ASP A C 1
ATOM 1045 O O . ASP A 1 148 ? -22.770 -7.131 53.857 1.00 49.83 350 ASP A O 1
ATOM 1050 N N . ALA A 1 149 ? -20.754 -7.514 52.946 1.00 48.26 351 ALA A N 1
ATOM 1051 C CA . ALA A 1 149 ? -20.368 -8.428 54.000 1.00 47.75 351 ALA A CA 1
ATOM 1052 C C . ALA A 1 149 ? -20.320 -7.671 55.341 1.00 47.61 351 ALA A C 1
ATOM 1053 O O . ALA A 1 149 ? -20.702 -8.202 56.388 1.00 51.48 351 ALA A O 1
ATOM 1055 N N . LEU A 1 150 ? -19.870 -6.421 55.284 1.00 30.60 352 LEU A N 1
ATOM 1056 C CA . LEU A 1 150 ? -19.792 -5.553 56.443 1.00 32.30 352 LEU A CA 1
ATOM 1057 C C . LEU A 1 150 ? -21.150 -5.377 57.130 1.00 47.81 352 LEU A C 1
ATOM 1058 O O . LEU A 1 150 ? -21.287 -5.634 58.329 1.00 47.09 352 LEU A O 1
ATOM 1063 N N . VAL A 1 151 ? -22.154 -4.954 56.368 1.00 49.14 353 VAL A N 1
ATOM 1064 C CA . VAL A 1 151 ? -23.494 -4.740 56.909 1.00 36.22 353 VAL A CA 1
ATOM 1065 C C . VAL A 1 151 ? -24.059 -6.033 57.451 1.00 42.86 353 VAL A C 1
ATOM 1066 O O . VAL A 1 151 ? -24.806 -6.035 58.436 1.00 56.65 353 VAL A O 1
ATOM 1070 N N . GLU A 1 152 ? -23.713 -7.137 56.799 1.00 46.71 354 GLU A N 1
ATOM 1071 C CA . GLU A 1 152 ? -24.264 -8.448 57.160 1.00 49.00 354 GLU A CA 1
ATOM 1072 C C . GLU A 1 152 ? -23.623 -8.948 58.446 1.00 52.97 354 GLU A C 1
ATOM 1073 O O . GLU A 1 152 ? -24.281 -9.526 59.307 1.00 57.09 354 GLU A O 1
ATOM 1079 N N . VAL A 1 153 ? -22.321 -8.717 58.567 1.00 53.07 355 VAL A N 1
ATOM 1080 C CA . VAL A 1 153 ? -21.594 -9.088 59.766 1.00 44.16 355 VAL A CA 1
ATOM 1081 C C . VAL A 1 153 ? -22.061 -8.229 60.943 1.00 42.36 355 VAL A C 1
ATOM 1082 O O . VAL A 1 153 ? -22.128 -8.692 62.080 1.00 40.98 355 VAL A O 1
ATOM 1086 N N . TYR A 1 154 ? -22.406 -6.978 60.664 1.00 46.09 356 TYR A N 1
ATOM 1087 C CA . TYR A 1 154 ? -23.055 -6.141 61.664 1.00 47.13 356 TYR A CA 1
ATOM 1088 C C . TYR A 1 154 ? -24.405 -6.716 62.099 1.00 52.20 356 TYR A C 1
ATOM 1089 O O . TYR A 1 154 ? -24.647 -6.893 63.295 1.00 51.63 356 TYR A O 1
ATOM 1098 N N . LYS A 1 155 ? -25.279 -7.005 61.133 1.00 58.86 357 LYS A N 1
ATOM 1099 C CA . LYS A 1 155 ? -26.587 -7.587 61.443 1.00 64.92 357 LYS A CA 1
ATOM 1100 C C . LYS A 1 155 ? -26.443 -8.776 62.389 1.00 64.49 357 LYS A C 1
ATOM 1101 O O . LYS A 1 155 ? -27.122 -8.857 63.414 1.00 63.64 357 LYS A O 1
ATOM 1104 N N . GLU A 1 156 ? -25.561 -9.703 62.029 1.00 54.48 358 GLU A N 1
ATOM 1105 C CA . GLU A 1 156 ? -25.409 -10.935 62.785 1.00 56.97 358 GLU A CA 1
ATOM 1106 C C . GLU A 1 156 ? -24.943 -10.650 64.208 1.00 52.03 358 GLU A C 1
ATOM 1107 O O . GLU A 1 156 ? -25.070 -11.498 65.072 1.00 60.21 358 GLU A O 1
ATOM 1113 N N . ALA A 1 157 ? -24.431 -9.446 64.449 1.00 40.28 359 ALA A N 1
ATOM 1114 C CA . ALA A 1 157 ? -23.969 -9.068 65.783 1.00 39.39 359 ALA A CA 1
ATOM 1115 C C . ALA A 1 157 ? -25.013 -8.261 66.546 1.00 38.25 359 ALA A C 1
ATOM 1116 O O . ALA A 1 157 ? -24.778 -7.840 67.674 1.00 47.86 359 ALA A O 1
ATOM 1118 N N . GLY A 1 158 ? -26.159 -8.030 65.926 1.00 45.50 360 GLY A N 1
ATOM 1119 C CA . GLY A 1 158 ? -27.222 -7.298 66.578 1.00 48.00 360 GLY A CA 1
ATOM 1120 C C . GLY A 1 158 ? -27.161 -5.795 66.401 1.00 52.21 360 GLY A C 1
ATOM 1121 O O . GLY A 1 158 ? -27.967 -5.066 66.986 1.00 59.78 360 GLY A O 1
ATOM 1122 N N . ILE A 1 159 ? -26.218 -5.312 65.600 1.00 48.32 361 ILE A N 1
ATOM 1123 C CA . ILE A 1 159 ? -26.205 -3.888 65.298 1.00 53.99 361 ILE A CA 1
ATOM 1124 C C . ILE A 1 159 ? -26.872 -3.623 63.952 1.00 53.88 361 ILE A C 1
ATOM 1125 O O . ILE A 1 159 ? -26.622 -4.326 62.984 1.00 57.57 361 ILE A O 1
ATOM 1130 N N . THR A 1 160 ? -27.754 -2.630 63.914 1.00 59.04 362 THR A N 1
ATOM 1131 C CA . THR A 1 160 ? -28.469 -2.282 62.683 1.00 66.61 362 THR A CA 1
ATOM 1132 C C . THR A 1 160 ? -28.404 -0.789 62.391 1.00 65.97 362 THR A C 1
ATOM 1133 O O . THR A 1 160 ? -27.685 -0.051 63.062 1.00 68.95 362 THR A O 1
ATOM 1137 N N . TRP A 1 161 ? -29.177 -0.359 61.397 1.00 60.23 363 TRP A N 1
ATOM 1138 C CA . TRP A 1 161 ? -29.068 0.987 60.833 1.00 57.84 363 TRP A CA 1
ATOM 1139 C C . TRP A 1 161 ? -29.424 2.097 61.806 1.00 56.81 363 TRP A C 1
ATOM 1140 O O . TRP A 1 161 ? -28.923 3.205 61.692 1.00 60.74 363 TRP A O 1
ATOM 1151 N N . ASP A 1 162 ? -30.291 1.804 62.759 1.00 65.70 364 ASP A N 1
ATOM 1152 C CA . ASP A 1 162 ? -30.739 2.823 63.698 1.00 71.53 364 ASP A CA 1
ATOM 1153 C C . ASP A 1 162 ? -29.905 2.775 64.965 1.00 63.22 364 ASP A C 1
ATOM 1154 O O . ASP A 1 162 ? -29.864 3.742 65.732 1.00 59.74 364 ASP A O 1
ATOM 1159 N N . THR A 1 163 ? -29.231 1.645 65.167 1.00 55.07 365 THR A N 1
ATOM 1160 C CA . THR A 1 163 ? -28.468 1.404 66.391 1.00 55.94 365 THR A CA 1
ATOM 1161 C C . THR A 1 163 ? -27.560 2.572 66.778 1.00 58.81 365 THR A C 1
ATOM 1162 O O . THR A 1 163 ? -26.817 3.099 65.950 1.00 56.89 365 THR A O 1
ATOM 1166 N N . ASP A 1 164 ? -27.645 2.972 68.043 1.00 67.17 366 ASP A N 1
ATOM 1167 C CA . ASP A 1 164 ? -26.839 4.059 68.574 1.00 68.15 366 ASP A CA 1
ATOM 1168 C C . ASP A 1 164 ? -25.556 3.518 69.213 1.00 66.51 366 ASP A C 1
ATOM 1169 O O . ASP A 1 164 ? -25.599 2.797 70.209 1.00 72.06 366 ASP A O 1
ATOM 1174 N N . PRO A 1 165 ? -24.407 3.849 68.617 1.00 52.24 367 PRO A N 1
ATOM 1175 C CA . PRO A 1 165 ? -23.092 3.411 69.086 1.00 52.06 367 PRO A CA 1
ATOM 1176 C C . PRO A 1 165 ? -22.894 3.636 70.580 1.00 55.58 367 PRO A C 1
ATOM 1177 O O . PRO A 1 165 ? -22.346 2.768 71.259 1.00 51.12 367 PRO A O 1
ATOM 1181 N N . ARG A 1 166 ? -23.339 4.785 71.082 1.00 64.86 368 ARG A N 1
ATOM 1182 C CA . ARG A 1 166 ? -23.116 5.148 72.480 1.00 69.25 368 ARG A CA 1
ATOM 1183 C C . ARG A 1 166 ? -23.576 4.073 73.458 1.00 71.14 368 ARG A C 1
ATOM 1184 O O . ARG A 1 166 ? -23.066 3.980 74.573 1.00 76.08 368 ARG A O 1
ATOM 1188 N N . GLY A 1 167 ? -24.538 3.259 73.042 1.00 63.01 369 GLY A N 1
ATOM 1189 C CA . GLY A 1 167 ? -25.104 2.267 73.933 1.00 64.16 369 GLY A CA 1
ATOM 1190 C C . GLY A 1 167 ? -24.485 0.890 73.826 1.00 67.35 369 GLY A C 1
ATOM 1191 O O . GLY A 1 167 ? -24.733 0.021 74.657 1.00 71.59 369 GLY A O 1
ATOM 1192 N N . VAL A 1 168 ? -23.671 0.680 72.803 1.00 69.84 370 VAL A N 1
ATOM 1193 C CA . VAL A 1 168 ? -23.128 -0.645 72.547 1.00 63.14 370 VAL A CA 1
ATOM 1194 C C . VAL A 1 168 ? -21.832 -0.869 73.310 1.00 60.86 370 VAL A C 1
ATOM 1195 O O . VAL A 1 168 ? -20.951 -0.011 73.319 1.00 67.35 370 VAL A O 1
ATOM 1199 N N . PRO A 1 169 ? -21.729 -2.013 73.992 1.00 52.20 371 PRO A N 1
ATOM 1200 C CA . PRO A 1 169 ? -20.478 -2.384 74.657 1.00 41.68 371 PRO A CA 1
ATOM 1201 C C . PRO A 1 169 ? -19.425 -2.867 73.662 1.00 50.11 371 PRO A C 1
ATOM 1202 O O . PRO A 1 169 ? -19.737 -3.572 72.695 1.00 52.92 371 PRO A O 1
ATOM 1206 N N . ASN A 1 170 ? -18.182 -2.474 73.914 1.00 55.53 372 ASN A N 1
ATOM 1207 C CA . ASN A 1 170 ? -17.058 -2.774 73.036 1.00 49.96 372 ASN A CA 1
ATOM 1208 C C . ASN A 1 170 ? -17.030 -4.200 72.470 1.00 47.01 372 ASN A C 1
ATOM 1209 O O . ASN A 1 170 ? -16.663 -4.413 71.309 1.00 53.48 372 ASN A O 1
ATOM 1214 N N . ASP A 1 171 ? -17.429 -5.168 73.285 1.00 45.28 373 ASP A N 1
ATOM 1215 C CA . ASP A 1 171 ? -17.358 -6.584 72.923 1.00 43.03 373 ASP A CA 1
ATOM 1216 C C . ASP A 1 171 ? -18.565 -7.079 72.095 1.00 45.05 373 ASP A C 1
ATOM 1217 O O . ASP A 1 171 ? -18.625 -8.248 71.707 1.00 46.27 373 ASP A O 1
ATOM 1222 N N . LYS A 1 172 ? -19.543 -6.220 71.850 1.00 39.72 374 LYS A N 1
ATOM 1223 C CA . LYS A 1 172 ? -20.685 -6.657 71.048 1.00 40.59 374 LYS A CA 1
ATOM 1224 C C . LYS A 1 172 ? -20.430 -6.398 69.544 1.00 43.08 374 LYS A C 1
ATOM 1225 O O . LYS A 1 172 ? -21.036 -7.031 68.695 1.00 41.04 374 LYS A O 1
ATOM 1231 N N . TRP A 1 173 ? -19.512 -5.483 69.240 1.00 49.12 375 TRP A N 1
ATOM 1232 C CA . TRP A 1 173 ? -19.118 -5.195 67.868 1.00 44.64 375 TRP A CA 1
ATOM 1233 C C . TRP A 1 173 ? -18.467 -6.406 67.217 1.00 44.41 375 TRP A C 1
ATOM 1234 O O . TRP A 1 173 ? -17.752 -7.158 67.870 1.00 45.88 375 TRP A O 1
ATOM 1245 N N . PRO A 1 174 ? -18.720 -6.606 65.919 1.00 42.44 376 PRO A N 1
ATOM 1246 C CA . PRO A 1 174 ? -18.005 -7.655 65.191 1.00 32.80 376 PRO A CA 1
ATOM 1247 C C . PRO A 1 174 ? -16.580 -7.190 64.948 1.00 32.56 376 PRO A C 1
ATOM 1248 O O . PRO A 1 174 ? -16.330 -5.993 65.082 1.00 33.06 376 PRO A O 1
ATOM 1252 N N . THR A 1 175 ? -15.672 -8.105 64.613 1.00 30.17 377 THR A N 1
ATOM 1253 C CA . THR A 1 175 ? -14.301 -7.740 64.281 1.00 38.83 377 THR A CA 1
ATOM 1254 C C . THR A 1 175 ? -13.977 -8.183 62.860 1.00 35.46 377 THR A C 1
ATOM 1255 O O . THR A 1 175 ? -14.813 -8.774 62.177 1.00 41.26 377 THR A O 1
ATOM 1259 N N . VAL A 1 176 ? -12.754 -7.936 62.415 1.00 35.01 378 VAL A N 1
ATOM 1260 C CA . VAL A 1 176 ? -12.360 -8.410 61.088 1.00 36.16 378 VAL A CA 1
ATOM 1261 C C . VAL A 1 176 ? -12.404 -9.931 61.012 1.00 40.46 378 VAL A C 1
ATOM 1262 O O . VAL A 1 176 ? -12.280 -10.500 59.939 1.00 42.51 378 VAL A O 1
ATOM 1266 N N . LYS A 1 177 ? -12.586 -10.593 62.151 1.00 47.72 379 LYS A N 1
ATOM 1267 C CA . LYS A 1 177 ? -12.606 -12.049 62.167 1.00 46.88 379 LYS A CA 1
ATOM 1268 C C . LYS A 1 177 ? -13.922 -12.551 61.611 1.00 48.46 379 LYS A C 1
ATOM 1269 O O . LYS A 1 177 ? -13.952 -13.435 60.750 1.00 40.65 379 LYS A O 1
ATOM 1275 N N . GLU A 1 178 ? -15.009 -11.992 62.140 1.00 40.80 380 GLU A N 1
ATOM 1276 C CA . GLU A 1 178 ? -16.342 -12.322 61.691 1.00 33.95 380 GLU A CA 1
ATOM 1277 C C . GLU A 1 178 ? -16.492 -11.936 60.206 1.00 40.07 380 GLU A C 1
ATOM 1278 O O . GLU A 1 178 ? -17.079 -12.671 59.418 1.00 39.66 380 GLU A O 1
ATOM 1284 N N . LEU A 1 179 ? -15.948 -10.780 59.838 1.00 37.13 381 LEU A N 1
ATOM 1285 C CA . LEU A 1 179 ? -16.020 -10.294 58.468 1.00 36.85 381 LEU A CA 1
ATOM 1286 C C . LEU A 1 179 ? -15.293 -11.243 57.539 1.00 45.58 381 LEU A C 1
ATOM 1287 O O . LEU A 1 179 ? -15.741 -11.512 56.428 1.00 53.01 381 LEU A O 1
ATOM 1292 N N . TYR A 1 180 ? -14.161 -11.751 58.000 1.00 45.07 382 TYR A N 1
ATOM 1293 C CA . TYR A 1 180 ? -13.349 -12.629 57.178 1.00 45.83 382 TYR A CA 1
ATOM 1294 C C . TYR A 1 180 ? -14.033 -13.971 57.038 1.00 54.89 382 TYR A C 1
ATOM 1295 O O . TYR A 1 180 ? -13.964 -14.616 55.987 1.00 67.39 382 TYR A O 1
ATOM 1304 N N . GLU A 1 181 ? -14.695 -14.396 58.104 1.00 47.15 383 GLU A N 1
ATOM 1305 C CA . GLU A 1 181 ? -15.301 -15.715 58.116 1.00 45.84 383 GLU A CA 1
ATOM 1306 C C . GLU A 1 181 ? -16.576 -15.745 57.300 1.00 47.15 383 GLU A C 1
ATOM 1307 O O . GLU A 1 181 ? -16.897 -16.748 56.682 1.00 54.18 383 GLU A O 1
ATOM 1313 N N . TYR A 1 182 ? -17.289 -14.630 57.298 1.00 48.67 384 TYR A N 1
ATOM 1314 C CA . TYR A 1 182 ? -18.477 -14.476 56.482 1.00 51.08 384 TYR A CA 1
ATOM 1315 C C . TYR A 1 182 ? -18.092 -14.477 55.003 1.00 52.50 384 TYR A C 1
ATOM 1316 O O . TYR A 1 182 ? -18.781 -15.057 54.165 1.00 47.05 384 TYR A O 1
ATOM 1325 N N . CYS A 1 183 ? -16.973 -13.836 54.691 1.00 51.05 385 CYS A N 1
ATOM 1326 C CA . CYS A 1 183 ? -16.496 -13.778 53.322 1.00 40.81 385 CYS A CA 1
ATOM 1327 C C . CYS A 1 183 ? -16.109 -15.155 52.799 1.00 49.39 385 CYS A C 1
ATOM 1328 O O . CYS A 1 183 ? -16.357 -15.472 51.643 1.00 52.45 385 CYS A O 1
ATOM 1331 N N . VAL A 1 184 ? -15.508 -15.978 53.652 1.00 52.51 386 VAL A N 1
ATOM 1332 C CA . VAL A 1 184 ? -15.193 -17.352 53.273 1.00 44.40 386 VAL A CA 1
ATOM 1333 C C . VAL A 1 184 ? -16.473 -18.129 52.973 1.00 43.57 386 VAL A C 1
ATOM 1334 O O . VAL A 1 184 ? -16.579 -18.785 51.940 1.00 48.31 386 VAL A O 1
ATOM 1338 N N . LYS A 1 185 ? -17.446 -18.056 53.878 1.00 42.10 387 LYS A N 1
ATOM 1339 C CA . LYS A 1 185 ? -18.695 -18.784 53.689 1.00 53.52 387 LYS A CA 1
ATOM 1340 C C . LYS A 1 185 ? -19.330 -18.398 52.358 1.00 54.01 387 LYS A C 1
ATOM 1341 O O . LYS A 1 185 ? -19.729 -19.258 51.591 1.00 59.36 387 LYS A O 1
ATOM 1343 N N . LYS A 1 186 ? -19.388 -17.099 52.085 1.00 51.02 388 LYS A N 1
ATOM 1344 C CA . LYS A 1 186 ? -19.899 -16.587 50.818 1.00 56.11 388 LYS A CA 1
ATOM 1345 C C . LYS A 1 186 ? -19.102 -17.018 49.591 1.00 60.30 388 LYS A C 1
ATOM 1346 O O . LYS A 1 186 ? -19.655 -17.149 48.508 1.00 63.62 388 LYS A O 1
ATOM 1352 N N . ALA A 1 187 ? -17.803 -17.217 49.754 1.00 62.92 389 ALA A N 1
ATOM 1353 C CA . ALA A 1 187 ? -16.963 -17.606 48.634 1.00 52.58 389 ALA A CA 1
ATOM 1354 C C . ALA A 1 187 ? -17.484 -18.890 48.007 1.00 50.56 389 ALA A C 1
ATOM 1355 O O . ALA A 1 187 ? -17.307 -19.120 46.807 1.00 56.45 389 ALA A O 1
ATOM 1357 N N . GLU A 1 188 ? -18.136 -19.722 48.814 1.00 35.57 390 GLU A N 1
ATOM 1358 C CA . GLU A 1 188 ? -18.681 -20.983 48.305 1.00 55.88 390 GLU A CA 1
ATOM 1359 C C . GLU A 1 188 ? -19.619 -20.770 47.102 1.00 66.16 390 GLU A C 1
ATOM 1360 O O . GLU A 1 188 ? -19.406 -21.325 46.020 1.00 70.16 390 GLU A O 1
ATOM 1364 N N . GLU A 1 189 ? -20.652 -19.958 47.298 1.00 67.81 391 GLU A N 1
ATOM 1365 C CA . GLU A 1 189 ? -21.587 -19.647 46.230 1.00 69.22 391 GLU A CA 1
ATOM 1366 C C . GLU A 1 189 ? -21.048 -18.548 45.325 1.00 69.51 391 GLU A C 1
ATOM 1367 O O . GLU A 1 189 ? -21.518 -18.381 44.204 1.00 75.04 391 GLU A O 1
ATOM 1373 N N . ASN A 1 190 ? -20.071 -17.791 45.811 1.00 63.80 392 ASN A N 1
ATOM 1374 C CA . ASN A 1 190 ? -19.528 -16.671 45.041 1.00 60.48 392 ASN A CA 1
ATOM 1375 C C . ASN A 1 190 ? -18.004 -16.632 44.968 1.00 55.43 392 ASN A C 1
ATOM 1376 O O . ASN A 1 190 ? -17.402 -15.637 45.352 1.00 54.03 392 ASN A O 1
ATOM 1381 N N . PRO A 1 191 ? -17.378 -17.686 44.417 1.00 60.05 393 PRO A N 1
ATOM 1382 C CA . PRO A 1 191 ? -15.911 -17.765 44.408 1.00 53.56 393 PRO A CA 1
ATOM 1383 C C . PRO A 1 191 ? -15.262 -16.585 43.701 1.00 60.50 393 PRO A C 1
ATOM 1384 O O . PRO A 1 191 ? -14.094 -16.296 43.948 1.00 68.50 393 PRO A O 1
ATOM 1388 N N . GLU A 1 192 ? -16.001 -15.923 42.819 1.00 56.98 394 GLU A N 1
ATOM 1389 C CA . GLU A 1 192 ? -15.408 -14.923 41.937 1.00 53.52 394 GLU A CA 1
ATOM 1390 C C . GLU A 1 192 ? -15.548 -13.529 42.512 1.00 49.51 394 GLU A C 1
ATOM 1391 O O . GLU A 1 192 ? -14.676 -12.685 42.331 1.00 51.26 394 GLU A O 1
ATOM 1393 N N . THR A 1 193 ? -16.658 -13.275 43.193 1.00 61.54 395 THR A N 1
ATOM 1394 C CA . THR A 1 193 ? -16.828 -11.990 43.851 1.00 62.44 395 THR A CA 1
ATOM 1395 C C . THR A 1 193 ? -16.008 -11.922 45.145 1.00 55.17 395 THR A C 1
ATOM 1396 O O . THR A 1 193 ? -15.437 -10.880 45.469 1.00 53.14 395 THR A O 1
ATOM 1400 N N . TYR A 1 194 ? -15.930 -13.042 45.863 1.00 51.20 396 TYR A N 1
ATOM 1401 C CA . TYR A 1 194 ? -15.421 -13.042 47.235 1.00 54.44 396 TYR A CA 1
ATOM 1402 C C . TYR A 1 194 ? -14.109 -13.788 47.399 1.00 65.61 396 TYR A C 1
ATOM 1403 O O . TYR A 1 194 ? -13.311 -13.469 48.281 1.00 70.78 396 TYR A O 1
ATOM 1412 N N . GLY A 1 195 ? -13.896 -14.782 46.547 1.00 60.86 397 GLY A N 1
ATOM 1413 C CA . GLY A 1 195 ? -12.731 -15.640 46.636 1.00 58.31 397 GLY A CA 1
ATOM 1414 C C . GLY A 1 195 ? -11.448 -14.938 47.012 1.00 59.00 397 GLY A C 1
ATOM 1415 O O . GLY A 1 195 ? -10.800 -15.309 47.982 1.00 62.21 397 GLY A O 1
ATOM 1416 N N . ARG A 1 196 ? -11.065 -13.923 46.251 1.00 62.39 398 ARG A N 1
ATOM 1417 C CA . ARG A 1 196 ? -9.773 -13.294 46.492 1.00 64.28 398 ARG A CA 1
ATOM 1418 C C . ARG A 1 196 ? -9.868 -12.336 47.667 1.00 61.37 398 ARG A C 1
ATOM 1419 O O . ARG A 1 196 ? -8.873 -12.028 48.315 1.00 66.64 398 ARG A O 1
ATOM 1427 N N . LEU A 1 197 ? -11.083 -11.871 47.924 1.00 62.12 399 LEU A N 1
ATOM 1428 C CA . LEU A 1 197 ? -11.368 -10.971 49.027 1.00 55.20 399 LEU A CA 1
ATOM 1429 C C . LEU A 1 197 ? -11.172 -11.688 50.366 1.00 52.65 399 LEU A C 1
ATOM 1430 O O . LEU A 1 197 ? -10.462 -11.201 51.256 1.00 47.66 399 LEU A O 1
ATOM 1435 N N . SER A 1 198 ? -11.786 -12.858 50.491 1.00 54.30 400 SER A N 1
ATOM 1436 C CA . SER A 1 198 ? -11.690 -13.636 51.715 1.00 62.48 400 SER A CA 1
ATOM 1437 C C . SER A 1 198 ? -10.233 -13.918 52.078 1.00 62.52 400 SER A C 1
ATOM 1438 O O . SER A 1 198 ? -9.815 -13.702 53.212 1.00 70.11 400 SER A O 1
ATOM 1441 N N . VAL A 1 199 ? -9.463 -14.390 51.109 1.00 56.59 401 VAL A N 1
ATOM 1442 C CA . VAL A 1 199 ? -8.068 -14.733 51.342 1.00 61.43 401 VAL A CA 1
ATOM 1443 C C . VAL A 1 199 ? -7.237 -13.542 51.839 1.00 61.22 401 VAL A C 1
ATOM 1444 O O . VAL A 1 199 ? -6.489 -13.670 52.804 1.00 64.30 401 VAL A O 1
ATOM 1448 N N . LEU A 1 200 ? -7.379 -12.389 51.190 1.00 55.96 402 LEU A N 1
ATOM 1449 C CA . LEU A 1 200 ? -6.654 -11.184 51.602 1.00 54.80 402 LEU A CA 1
ATOM 1450 C C . LEU A 1 200 ? -6.996 -10.753 53.028 1.00 56.42 402 LEU A C 1
ATOM 1451 O O . LEU A 1 200 ? -6.198 -10.119 53.716 1.00 60.07 402 LEU A O 1
ATOM 1456 N N . LEU A 1 201 ? -8.195 -11.104 53.458 1.00 59.85 403 LEU A N 1
ATOM 1457 C CA . LEU A 1 201 ? -8.726 -10.632 54.716 1.00 51.75 403 LEU A CA 1
ATOM 1458 C C . LEU A 1 201 ? -8.222 -11.536 55.826 1.00 50.32 403 LEU A C 1
ATOM 1459 O O . LEU A 1 201 ? -8.117 -11.115 56.972 1.00 42.74 403 LEU A O 1
ATOM 1464 N N . LYS A 1 202 ? -7.890 -12.776 55.478 1.00 52.00 404 LYS A N 1
ATOM 1465 C CA . LYS A 1 202 ? -7.316 -13.698 56.453 1.00 52.82 404 LYS A CA 1
ATOM 1466 C C . LYS A 1 202 ? -6.142 -13.060 57.189 1.00 48.49 404 LYS A C 1
ATOM 1467 O O . LYS A 1 202 ? -6.068 -13.103 58.409 1.00 50.21 404 LYS A O 1
ATOM 1473 N N . ARG A 1 203 ? -5.224 -12.469 56.440 1.00 49.79 405 ARG A N 1
ATOM 1474 C CA . ARG A 1 203 ? -4.035 -11.890 57.046 1.00 54.92 405 ARG A CA 1
ATOM 1475 C C . ARG A 1 203 ? -4.417 -11.043 58.267 1.00 51.31 405 ARG A C 1
ATOM 1476 O O . ARG A 1 203 ? -3.777 -11.117 59.317 1.00 47.26 405 ARG A O 1
ATOM 1484 N N . ALA A 1 204 ? -5.476 -10.255 58.132 1.00 43.07 406 ALA A N 1
ATOM 1485 C CA . ALA A 1 204 ? -5.897 -9.397 59.230 1.00 43.63 406 ALA A CA 1
ATOM 1486 C C . ALA A 1 204 ? -6.723 -10.136 60.285 1.00 47.59 406 ALA A C 1
ATOM 1487 O O . ALA A 1 204 ? -6.781 -9.706 61.437 1.00 55.03 406 ALA A O 1
ATOM 1489 N N . ALA A 1 205 ? -7.362 -11.238 59.900 1.00 43.71 407 ALA A N 1
ATOM 1490 C CA . ALA A 1 205 ? -8.209 -11.970 60.841 1.00 47.77 407 ALA A CA 1
ATOM 1491 C C . ALA A 1 205 ? -7.443 -12.969 61.709 1.00 47.98 407 ALA A C 1
ATOM 1492 O O . ALA A 1 205 ? -7.725 -13.103 62.892 1.00 43.76 407 ALA A O 1
ATOM 1494 N N . GLU A 1 206 ? -6.473 -13.651 61.113 1.00 48.49 408 GLU A N 1
ATOM 1495 C CA . GLU A 1 206 ? -5.768 -14.742 61.761 1.00 42.52 408 GLU A CA 1
ATOM 1496 C C . GLU A 1 206 ? -4.270 -14.626 61.546 1.00 51.27 408 GLU A C 1
ATOM 1497 O O . GLU A 1 206 ? -3.478 -15.202 62.303 1.00 62.50 408 GLU A O 1
ATOM 1503 N N . GLY A 1 207 ? -3.882 -13.891 60.509 1.00 45.83 409 GLY A N 1
ATOM 1504 C CA . GLY A 1 207 ? -2.495 -13.876 60.069 1.00 50.90 409 GLY A CA 1
ATOM 1505 C C . GLY A 1 207 ? -1.564 -12.850 60.699 1.00 50.35 409 GLY A C 1
ATOM 1506 O O . GLY A 1 207 ? -1.760 -12.397 61.823 1.00 53.25 409 GLY A O 1
ATOM 1507 N N . ALA A 1 208 ? -0.541 -12.478 59.941 1.00 46.43 410 ALA A N 1
ATOM 1508 C CA . ALA A 1 208 ? 0.523 -11.592 60.410 1.00 39.83 410 ALA A CA 1
ATOM 1509 C C . ALA A 1 208 ? 0.054 -10.235 60.944 1.00 44.69 410 ALA A C 1
ATOM 1510 O O . ALA A 1 208 ? 0.811 -9.532 61.615 1.00 51.13 410 ALA A O 1
ATOM 1512 N N . ASP A 1 209 ? -1.178 -9.846 60.645 1.00 46.24 411 ASP A N 1
ATOM 1513 C CA . ASP A 1 209 ? -1.610 -8.505 61.005 1.00 36.50 411 ASP A CA 1
ATOM 1514 C C . ASP A 1 209 ? -2.722 -8.554 62.008 1.00 33.12 411 ASP A C 1
ATOM 1515 O O . ASP A 1 209 ? -3.258 -7.516 62.389 1.00 39.04 411 ASP A O 1
ATOM 1520 N N . SER A 1 210 ? -3.085 -9.759 62.433 1.00 32.82 412 SER A N 1
ATOM 1521 C CA . SER A 1 210 ? -4.246 -9.914 63.306 1.00 46.11 412 SER A CA 1
ATOM 1522 C C . SER A 1 210 ? -4.070 -9.304 64.704 1.00 51.40 412 SER A C 1
ATOM 1523 O O . SER A 1 210 ? -5.062 -8.939 65.339 1.00 54.03 412 SER A O 1
ATOM 1526 N N . TYR A 1 211 ? -2.826 -9.183 65.173 1.00 50.55 413 TYR A N 1
ATOM 1527 C CA . TYR A 1 211 ? -2.560 -8.645 66.516 1.00 49.40 413 TYR A CA 1
ATOM 1528 C C . TYR A 1 211 ? -3.107 -7.230 66.614 1.00 45.22 413 TYR A C 1
ATOM 1529 O O . TYR A 1 211 ? -3.369 -6.739 67.702 1.00 45.15 413 TYR A O 1
ATOM 1538 N N . LEU A 1 212 ? -3.306 -6.592 65.463 1.00 50.96 414 LEU A N 1
ATOM 1539 C CA . LEU A 1 212 ? -3.692 -5.185 65.420 1.00 42.07 414 LEU A CA 1
ATOM 1540 C C . LEU A 1 212 ? -5.183 -4.948 65.602 1.00 45.24 414 LEU A C 1
ATOM 1541 O O . LEU A 1 212 ? -5.594 -3.955 66.206 1.00 42.94 414 LEU A O 1
ATOM 1546 N N . TRP A 1 213 ? -5.987 -5.868 65.080 1.00 41.79 415 TRP A N 1
ATOM 1547 C CA . TRP A 1 213 ? -7.398 -5.594 64.833 1.00 29.76 415 TRP A CA 1
ATOM 1548 C C . TRP A 1 213 ? -8.368 -6.711 65.210 1.00 31.75 415 TRP A C 1
ATOM 1549 O O . TRP A 1 213 ? -9.527 -6.440 65.468 1.00 38.29 415 TRP A O 1
ATOM 1560 N N . ALA A 1 214 ? -7.905 -7.957 65.216 1.00 33.74 416 ALA A N 1
ATOM 1561 C CA . ALA A 1 214 ? -8.790 -9.099 65.469 1.00 36.97 416 ALA A CA 1
ATOM 1562 C C . ALA A 1 214 ? -9.279 -9.219 66.922 1.00 43.90 416 ALA A C 1
ATOM 1563 O O . ALA A 1 214 ? -9.007 -10.209 67.595 1.00 50.91 416 ALA A O 1
ATOM 1565 N N . GLY A 1 215 ? -10.002 -8.223 67.407 1.00 33.49 417 GLY A N 1
ATOM 1566 C CA . GLY A 1 215 ? -10.649 -8.346 68.692 1.00 29.06 417 GLY A CA 1
ATOM 1567 C C . GLY A 1 215 ? -11.320 -7.046 69.048 1.00 35.52 417 GLY A C 1
ATOM 1568 O O . GLY A 1 215 ? -11.299 -6.093 68.269 1.00 38.31 417 GLY A O 1
ATOM 1569 N N . PRO A 1 216 ? -11.914 -6.992 70.240 1.00 37.87 418 PRO A N 1
ATOM 1570 C CA . PRO A 1 216 ? -12.607 -5.805 70.754 1.00 41.50 418 PRO A CA 1
ATOM 1571 C C . PRO A 1 216 ? -11.658 -4.653 71.142 1.00 39.69 418 PRO A C 1
ATOM 1572 O O . PRO A 1 216 ? -10.527 -4.865 71.584 1.00 34.85 418 PRO A O 1
ATOM 1576 N N . THR A 1 217 ? -12.130 -3.425 70.975 1.00 38.77 419 THR A N 1
ATOM 1577 C CA . THR A 1 217 ? -11.357 -2.277 71.389 1.00 32.95 419 THR A CA 1
ATOM 1578 C C . THR A 1 217 ? -11.070 -2.400 72.876 1.00 51.87 419 THR A C 1
ATOM 1579 O O . THR A 1 217 ? -11.983 -2.561 73.693 1.00 62.87 419 THR A O 1
ATOM 1583 N N . ALA A 1 218 ? -9.792 -2.319 73.221 1.00 47.71 420 ALA A N 1
ATOM 1584 C CA . ALA A 1 218 ? -9.351 -2.650 74.564 1.00 43.13 420 ALA A CA 1
ATOM 1585 C C . ALA A 1 218 ? -9.491 -1.493 75.544 1.00 39.28 420 ALA A C 1
ATOM 1586 O O . ALA A 1 218 ? -9.614 -1.716 76.730 1.00 45.05 420 ALA A O 1
ATOM 1588 N N . VAL A 1 219 ? -9.510 -0.264 75.041 1.00 39.35 421 VAL A N 1
ATOM 1589 C CA . VAL A 1 219 ? -9.347 0.912 75.896 1.00 39.69 421 VAL A CA 1
ATOM 1590 C C . VAL A 1 219 ? -10.525 1.882 75.875 1.00 44.17 421 VAL A C 1
ATOM 1591 O O . VAL A 1 219 ? -11.269 1.947 74.904 1.00 45.52 421 VAL A O 1
ATOM 1595 N N . GLU A 1 220 ? -10.697 2.621 76.965 1.00 59.59 422 GLU A N 1
ATOM 1596 C CA . GLU A 1 220 ? -11.780 3.589 77.075 1.00 64.74 422 GLU A CA 1
ATOM 1597 C C . GLU A 1 220 ? -11.310 4.907 76.498 1.00 67.50 422 GLU A C 1
ATOM 1598 O O . GLU A 1 220 ? -11.947 5.477 75.617 1.00 82.77 422 GLU A O 1
ATOM 1604 N N . ALA A 1 221 ? -10.181 5.379 77.005 1.00 54.90 423 ALA A N 1
ATOM 1605 C CA . ALA A 1 221 ? -9.526 6.588 76.518 1.00 53.67 423 ALA A CA 1
ATOM 1606 C C . ALA A 1 221 ? -10.232 7.833 77.039 1.00 54.16 423 ALA A C 1
ATOM 1607 O O . ALA A 1 221 ? -10.575 8.748 76.296 1.00 54.60 423 ALA A O 1
ATOM 1609 N N . ASP A 1 222 ? -10.433 7.845 78.346 1.00 51.38 424 ASP A N 1
ATOM 1610 C CA . ASP A 1 222 ? -11.046 8.965 79.025 1.00 44.10 424 ASP A CA 1
ATOM 1611 C C . ASP A 1 222 ? -10.019 9.625 79.935 1.00 45.47 424 ASP A C 1
ATOM 1612 O O . ASP A 1 222 ? -9.787 9.182 81.059 1.00 57.01 424 ASP A O 1
ATOM 1617 N N . SER A 1 223 ? -9.397 10.683 79.437 1.00 36.04 425 SER A N 1
ATOM 1618 C CA . SER A 1 223 ? -8.407 11.418 80.200 1.00 29.75 425 SER A CA 1
ATOM 1619 C C . SER A 1 223 ? -8.232 12.758 79.523 1.00 26.40 425 SER A C 1
ATOM 1620 O O . SER A 1 223 ? -8.667 12.930 78.410 1.00 36.20 425 SER A O 1
ATOM 1623 N N . ASP A 1 224 ? -7.598 13.715 80.170 1.00 32.22 426 ASP A N 1
ATOM 1624 C CA . ASP A 1 224 ? -7.366 14.981 79.501 1.00 37.44 426 ASP A CA 1
ATOM 1625 C C . ASP A 1 224 ? -6.009 15.007 78.808 1.00 36.85 426 ASP A C 1
ATOM 1626 O O . ASP A 1 224 ? -5.537 16.058 78.384 1.00 43.25 426 ASP A O 1
ATOM 1631 N N . PHE A 1 225 ? -5.366 13.850 78.714 1.00 34.55 427 PHE A N 1
ATOM 1632 C CA . PHE A 1 225 ? -4.107 13.753 77.983 1.00 30.65 427 PHE A CA 1
ATOM 1633 C C . PHE A 1 225 ? -3.916 12.345 77.454 1.00 35.02 427 PHE A C 1
ATOM 1634 O O . PHE A 1 225 ? -3.502 11.452 78.190 1.00 37.54 427 PHE A O 1
ATOM 1642 N N . ILE A 1 226 ? -4.227 12.147 76.173 1.00 27.30 428 ILE A N 1
ATOM 1643 C CA . ILE A 1 226 ? -4.176 10.812 75.598 1.00 27.89 428 ILE A CA 1
ATOM 1644 C C . ILE A 1 226 ? -3.136 10.754 74.500 1.00 28.97 428 ILE A C 1
ATOM 1645 O O . ILE A 1 226 ? -3.049 11.675 73.700 1.00 36.02 428 ILE A O 1
ATOM 1650 N N . VAL A 1 227 ? -2.351 9.679 74.453 1.00 30.70 429 VAL A N 1
ATOM 1651 C CA . VAL A 1 227 ? -1.494 9.452 73.291 1.00 33.08 429 VAL A CA 1
ATOM 1652 C C . VAL A 1 227 ? -1.629 8.064 72.702 1.00 27.90 429 VAL A C 1
ATOM 1653 O O . VAL A 1 227 ? -1.521 7.063 73.400 1.00 27.78 429 VAL A O 1
ATOM 1657 N N . PHE A 1 228 ? -1.873 8.013 71.395 1.00 21.76 430 PHE A N 1
ATOM 1658 C CA . PHE A 1 228 ? -1.905 6.744 70.716 1.00 24.19 430 PHE A CA 1
ATOM 1659 C C . PHE A 1 228 ? -0.524 6.529 70.086 1.00 27.37 430 PHE A C 1
ATOM 1660 O O . PHE A 1 228 ? -0.145 7.188 69.117 1.00 27.41 430 PHE A O 1
ATOM 1668 N N . ASP A 1 229 ? 0.240 5.634 70.690 1.00 24.19 431 ASP A N 1
ATOM 1669 C CA . ASP A 1 229 ? 1.534 5.253 70.187 1.00 29.83 431 ASP A CA 1
ATOM 1670 C C . ASP A 1 229 ? 1.326 4.204 69.110 1.00 35.20 431 ASP A C 1
ATOM 1671 O O . ASP A 1 229 ? 0.686 3.171 69.343 1.00 32.95 431 ASP A O 1
ATOM 1676 N N . VAL A 1 230 ? 1.859 4.478 67.925 1.00 33.21 432 VAL A N 1
ATOM 1677 C CA . VAL A 1 230 ? 1.868 3.486 66.854 1.00 34.18 432 VAL A CA 1
ATOM 1678 C C . VAL A 1 230 ? 3.311 3.236 66.422 1.00 38.75 432 VAL A C 1
ATOM 1679 O O . VAL A 1 230 ? 3.571 2.853 65.295 1.00 40.48 432 VAL A O 1
ATOM 1683 N N . HIS A 1 231 ? 4.242 3.438 67.353 1.00 35.91 433 HIS A N 1
ATOM 1684 C CA . HIS A 1 231 ? 5.669 3.350 67.061 1.00 35.99 433 HIS A CA 1
ATOM 1685 C C . HIS A 1 231 ? 6.089 1.989 66.517 1.00 47.04 433 HIS A C 1
ATOM 1686 O O . HIS A 1 231 ? 6.966 1.918 65.667 1.00 53.73 433 HIS A O 1
ATOM 1693 N N . ASP A 1 232 ? 5.479 0.914 67.007 1.00 44.13 434 ASP A N 1
ATOM 1694 C CA . ASP A 1 232 ? 5.884 -0.436 66.603 1.00 47.03 434 ASP A CA 1
ATOM 1695 C C . ASP A 1 232 ? 5.527 -0.814 65.161 1.00 55.61 434 ASP A C 1
ATOM 1696 O O . ASP A 1 232 ? 5.702 -1.959 64.752 1.00 69.85 434 ASP A O 1
ATOM 1701 N N . LEU A 1 233 ? 5.040 0.147 64.389 1.00 49.76 435 LEU A N 1
ATOM 1702 C CA . LEU A 1 233 ? 4.702 -0.106 62.998 1.00 51.54 435 LEU A CA 1
ATOM 1703 C C . LEU A 1 233 ? 5.689 0.581 62.055 1.00 58.31 435 LEU A C 1
ATOM 1704 O O . LEU A 1 233 ? 5.519 0.558 60.829 1.00 65.01 435 LEU A O 1
ATOM 1709 N N . GLN A 1 234 ? 6.717 1.198 62.625 1.00 52.24 436 GLN A N 1
ATOM 1710 C CA . GLN A 1 234 ? 7.651 2.003 61.841 1.00 51.21 436 GLN A CA 1
ATOM 1711 C C . GLN A 1 234 ? 8.356 1.219 60.729 1.00 47.81 436 GLN A C 1
ATOM 1712 O O . GLN A 1 234 ? 8.825 1.815 59.771 1.00 51.33 436 GLN A O 1
ATOM 1718 N N . ASN A 1 235 ? 8.428 -0.104 60.875 1.00 44.73 437 ASN A N 1
ATOM 1719 C CA . ASN A 1 235 ? 9.122 -0.973 59.933 1.00 59.34 437 ASN A CA 1
ATOM 1720 C C . ASN A 1 235 ? 8.168 -1.961 59.271 1.00 61.15 437 ASN A C 1
ATOM 1721 O O . ASN A 1 235 ? 8.598 -2.899 58.596 1.00 63.61 437 ASN A O 1
ATOM 1726 N N . ALA A 1 236 ? 6.872 -1.779 59.483 1.00 54.27 438 ALA A N 1
ATOM 1727 C CA . ALA A 1 236 ? 5.903 -2.681 58.879 1.00 52.83 438 ALA A CA 1
ATOM 1728 C C . ALA A 1 236 ? 5.603 -2.229 57.446 1.00 43.53 438 ALA A C 1
ATOM 1729 O O . ALA A 1 236 ? 6.055 -1.169 57.023 1.00 34.46 438 ALA A O 1
ATOM 1731 N N . GLU A 1 237 ? 4.849 -3.023 56.695 1.00 47.32 439 GLU A N 1
ATOM 1732 C CA . GLU A 1 237 ? 4.508 -2.618 55.329 1.00 48.42 439 GLU A CA 1
ATOM 1733 C C . GLU A 1 237 ? 3.767 -1.272 55.339 1.00 47.98 439 GLU A C 1
ATOM 1734 O O . GLU A 1 237 ? 3.081 -0.933 56.311 1.00 48.39 439 GLU A O 1
ATOM 1740 N N . ASP A 1 238 ? 3.920 -0.502 54.268 1.00 46.68 440 ASP A N 1
ATOM 1741 C CA . ASP A 1 238 ? 3.238 0.783 54.134 1.00 48.94 440 ASP A CA 1
ATOM 1742 C C . ASP A 1 238 ? 1.747 0.700 54.410 1.00 50.72 440 ASP A C 1
ATOM 1743 O O . ASP A 1 238 ? 1.199 1.546 55.107 1.00 59.99 440 ASP A O 1
ATOM 1748 N N . GLN A 1 239 ? 1.080 -0.295 53.833 1.00 50.57 441 GLN A N 1
ATOM 1749 C CA . GLN A 1 239 ? -0.377 -0.329 53.889 1.00 53.08 441 GLN A CA 1
ATOM 1750 C C . GLN A 1 239 ? -0.877 -0.571 55.314 1.00 48.76 441 GLN A C 1
ATOM 1751 O O . GLN A 1 239 ? -1.941 -0.085 55.698 1.00 42.27 441 GLN A O 1
ATOM 1757 N N . VAL A 1 240 ? -0.090 -1.312 56.088 1.00 45.11 442 VAL A N 1
ATOM 1758 C CA . VAL A 1 240 ? -0.360 -1.508 57.510 1.00 38.61 442 VAL A CA 1
ATOM 1759 C C . VAL A 1 240 ? -0.177 -0.198 58.282 1.00 34.00 442 VAL A C 1
ATOM 1760 O O . VAL A 1 240 ? -1.077 0.229 59.013 1.00 34.24 442 VAL A O 1
ATOM 1764 N N . LYS A 1 241 ? 0.971 0.450 58.112 1.00 43.04 443 LYS A N 1
ATOM 1765 C CA . LYS A 1 241 ? 1.152 1.785 58.660 1.00 42.79 443 LYS A CA 1
ATOM 1766 C C . LYS A 1 241 ? -0.139 2.553 58.415 1.00 35.74 443 LYS A C 1
ATOM 1767 O O . LYS A 1 241 ? -0.876 2.883 59.334 1.00 39.63 443 LYS A O 1
ATOM 1773 N N . ARG A 1 242 ? -0.406 2.822 57.143 1.00 42.38 444 ARG A N 1
ATOM 1774 C CA . ARG A 1 242 ? -1.461 3.752 56.748 1.00 42.45 444 ARG A CA 1
ATOM 1775 C C . ARG A 1 242 ? -2.853 3.367 57.264 1.00 39.32 444 ARG A C 1
ATOM 1776 O O . ARG A 1 242 ? -3.631 4.222 57.686 1.00 41.12 444 ARG A O 1
ATOM 1784 N N . ALA A 1 243 ? -3.152 2.078 57.265 1.00 33.73 445 ALA A N 1
ATOM 1785 C CA . ALA A 1 243 ? -4.470 1.625 57.667 1.00 33.60 445 ALA A CA 1
ATOM 1786 C C . ALA A 1 243 ? -4.636 1.740 59.186 1.00 35.39 445 ALA A C 1
ATOM 1787 O O . ALA A 1 243 ? -5.732 2.011 59.685 1.00 34.52 445 ALA A O 1
ATOM 1789 N N . GLN A 1 244 ? -3.543 1.555 59.923 1.00 26.42 446 GLN A N 1
ATOM 1790 C CA . GLN A 1 244 ? -3.611 1.655 61.384 1.00 32.56 446 GLN A CA 1
ATOM 1791 C C . GLN A 1 244 ? -3.667 3.103 61.829 1.00 32.69 446 GLN A C 1
ATOM 1792 O O . GLN A 1 244 ? -4.438 3.461 62.705 1.00 38.91 446 GLN A O 1
ATOM 1798 N N . TYR A 1 245 ? -2.855 3.943 61.208 1.00 29.01 447 TYR A N 1
ATOM 1799 C CA . TYR A 1 245 ? -2.908 5.376 61.480 1.00 25.82 447 TYR A CA 1
ATOM 1800 C C . TYR A 1 245 ? -4.324 5.942 61.225 1.00 33.92 447 TYR A C 1
ATOM 1801 O O . TYR A 1 245 ? -4.812 6.772 61.983 1.00 42.07 447 TYR A O 1
ATOM 1810 N N . PHE A 1 246 ? -4.979 5.503 60.148 1.00 36.21 448 PHE A N 1
ATOM 1811 C CA . PHE A 1 246 ? -6.314 5.997 59.827 1.00 24.74 448 PHE A CA 1
ATOM 1812 C C . PHE A 1 246 ? -7.370 5.493 60.831 1.00 27.21 448 PHE A C 1
ATOM 1813 O O . PHE A 1 246 ? -8.237 6.241 61.248 1.00 25.83 448 PHE A O 1
ATOM 1821 N N . ASN A 1 247 ? -7.284 4.222 61.199 1.00 21.71 449 ASN A N 1
ATOM 1822 C CA . ASN A 1 247 ? -8.106 3.659 62.256 1.00 29.27 449 ASN A CA 1
ATOM 1823 C C . ASN A 1 247 ? -7.983 4.421 63.579 1.00 38.63 449 ASN A C 1
ATOM 1824 O O . ASN A 1 247 ? -8.999 4.721 64.231 1.00 35.85 449 ASN A O 1
ATOM 1829 N N . VAL A 1 248 ? -6.736 4.736 63.950 1.00 30.14 450 VAL A N 1
ATOM 1830 C CA . VAL A 1 248 ? -6.426 5.473 65.160 1.00 25.26 450 VAL A CA 1
ATOM 1831 C C . VAL A 1 248 ? -6.923 6.916 65.083 1.00 28.52 450 VAL A C 1
ATOM 1832 O O . VAL A 1 248 ? -7.538 7.423 66.043 1.00 32.35 450 VAL A O 1
ATOM 1836 N N . LEU A 1 249 ? -6.650 7.597 63.971 1.00 22.16 451 LEU A N 1
ATOM 1837 C CA . LEU A 1 249 ? -7.221 8.950 63.778 1.00 29.54 451 LEU A CA 1
ATOM 1838 C C . LEU A 1 249 ? -8.771 8.973 63.894 1.00 30.75 451 LEU A C 1
ATOM 1839 O O . LEU A 1 249 ? -9.368 9.904 64.451 1.00 28.18 451 LEU A O 1
ATOM 1844 N N . SER A 1 250 ? -9.413 7.939 63.371 1.00 30.73 452 SER A N 1
ATOM 1845 C CA . SER A 1 250 ? -10.873 7.849 63.405 1.00 38.51 452 SER A CA 1
ATOM 1846 C C . SER A 1 250 ? -11.363 7.613 64.835 1.00 34.47 452 SER A C 1
ATOM 1847 O O . SER A 1 250 ? -12.266 8.295 65.314 1.00 34.95 452 SER A O 1
ATOM 1850 N N . PHE A 1 251 ? -10.757 6.645 65.512 1.00 25.42 453 PHE A N 1
ATOM 1851 C CA . PHE A 1 251 ? -11.013 6.461 66.926 1.00 33.81 453 PHE A CA 1
ATOM 1852 C C . PHE A 1 251 ? -10.775 7.746 67.723 1.00 41.09 453 PHE A C 1
ATOM 1853 O O . PHE A 1 251 ? -11.590 8.131 68.568 1.00 41.93 453 PHE A O 1
ATOM 1861 N N . ALA A 1 252 ? -9.655 8.408 67.455 1.00 39.40 454 ALA A N 1
ATOM 1862 C CA . ALA A 1 252 ? -9.297 9.599 68.215 1.00 39.16 454 ALA A CA 1
ATOM 1863 C C . ALA A 1 252 ? -10.292 10.732 67.991 1.00 41.18 454 ALA A C 1
ATOM 1864 O O . ALA A 1 252 ? -10.661 11.429 68.931 1.00 40.90 454 ALA A O 1
ATOM 1866 N N . TRP A 1 253 ? -10.707 10.923 66.742 1.00 35.46 455 TRP A N 1
ATOM 1867 C CA . TRP A 1 253 ? -11.694 11.954 66.424 1.00 33.13 455 TRP A CA 1
ATOM 1868 C C . TRP A 1 253 ? -13.031 11.698 67.125 1.00 32.42 455 TRP A C 1
ATOM 1869 O O . TRP A 1 253 ? -13.697 12.626 67.574 1.00 33.85 455 TRP A O 1
ATOM 1880 N N . ASN A 1 254 ? -13.418 10.431 67.207 1.00 26.40 456 ASN A N 1
ATOM 1881 C CA . ASN A 1 254 ? -14.641 10.044 67.889 1.00 33.79 456 ASN A CA 1
ATOM 1882 C C . ASN A 1 254 ? -14.674 10.528 69.340 1.00 47.02 456 ASN A C 1
ATOM 1883 O O . ASN A 1 254 ? -15.736 10.794 69.895 1.00 49.47 456 ASN A O 1
ATOM 1888 N N . ILE A 1 255 ? -13.501 10.641 69.948 1.00 43.06 457 ILE A N 1
ATOM 1889 C CA . ILE A 1 255 ? -13.395 11.087 71.329 1.00 40.69 457 ILE A CA 1
ATOM 1890 C C . ILE A 1 255 ? -13.908 12.510 71.515 1.00 45.70 457 ILE A C 1
ATOM 1891 O O . ILE A 1 255 ? -14.457 12.845 72.571 1.00 48.58 457 ILE A O 1
ATOM 1896 N N . LEU A 1 256 ? -13.719 13.350 70.501 1.00 43.90 458 LEU A N 1
ATOM 1897 C CA . LEU A 1 256 ? -14.190 14.732 70.565 1.00 46.77 458 LEU A CA 1
ATOM 1898 C C . LEU A 1 256 ? -15.704 14.815 70.480 1.00 52.20 458 LEU A C 1
ATOM 1899 O O . LEU A 1 256 ? -16.335 15.606 71.188 1.00 55.78 458 LEU A O 1
ATOM 1904 N N . GLU A 1 257 ? -16.287 14.014 69.595 1.00 54.40 459 GLU A N 1
ATOM 1905 C CA . GLU A 1 257 ? -17.735 13.955 69.492 1.00 70.64 459 GLU A CA 1
ATOM 1906 C C . GLU A 1 257 ? -18.319 13.310 70.741 1.00 76.31 459 GLU A C 1
ATOM 1907 O O . GLU A 1 257 ? -19.156 13.896 71.419 1.00 90.16 459 GLU A O 1
ATOM 1913 N N . ARG A 1 258 ? -17.846 12.106 71.041 1.00 54.30 460 ARG A N 1
ATOM 1914 C CA . ARG A 1 258 ? -18.264 11.338 72.204 1.00 57.85 460 ARG A CA 1
ATOM 1915 C C . ARG A 1 258 ? -18.521 12.177 73.446 1.00 71.91 460 ARG A C 1
ATOM 1916 O O . ARG A 1 258 ? -19.435 11.883 74.216 1.00 82.49 460 ARG A O 1
ATOM 1924 N N . ASP A 1 259 ? -17.705 13.202 73.662 1.00 77.80 461 ASP A N 1
ATOM 1925 C CA . ASP A 1 259 ? -17.846 14.017 74.863 1.00 86.76 461 ASP A CA 1
ATOM 1926 C C . ASP A 1 259 ? -17.260 15.405 74.663 1.00 80.43 461 ASP A C 1
ATOM 1927 O O . ASP A 1 259 ? -16.168 15.700 75.141 1.00 76.49 461 ASP A O 1
ATOM 1932 N N . ARG A 1 260 ? -18.020 16.256 73.978 1.00 75.15 462 ARG A N 1
ATOM 1933 C CA . ARG A 1 260 ? -17.494 17.485 73.387 1.00 77.30 462 ARG A CA 1
ATOM 1934 C C . ARG A 1 260 ? -16.960 18.534 74.364 1.00 80.62 462 ARG A C 1
ATOM 1935 O O . ARG A 1 260 ? -17.519 19.626 74.468 1.00 93.76 462 ARG A O 1
ATOM 1943 N N . ARG A 1 261 ? -15.872 18.208 75.061 1.00 68.57 463 ARG A N 1
ATOM 1944 C CA . ARG A 1 261 ? -15.163 19.196 75.860 1.00 64.64 463 ARG A CA 1
ATOM 1945 C C . ARG A 1 261 ? -14.523 20.214 74.919 1.00 56.34 463 ARG A C 1
ATOM 1946 O O . ARG A 1 261 ? -14.088 19.871 73.826 1.00 60.83 463 ARG A O 1
ATOM 1954 N N . GLU A 1 262 ? -14.486 21.471 75.336 1.00 55.13 464 GLU A N 1
ATOM 1955 C CA . GLU A 1 262 ? -13.951 22.524 74.493 1.00 48.60 464 GLU A CA 1
ATOM 1956 C C . GLU A 1 262 ? -12.441 22.628 74.597 1.00 44.65 464 GLU A C 1
ATOM 1957 O O . GLU A 1 2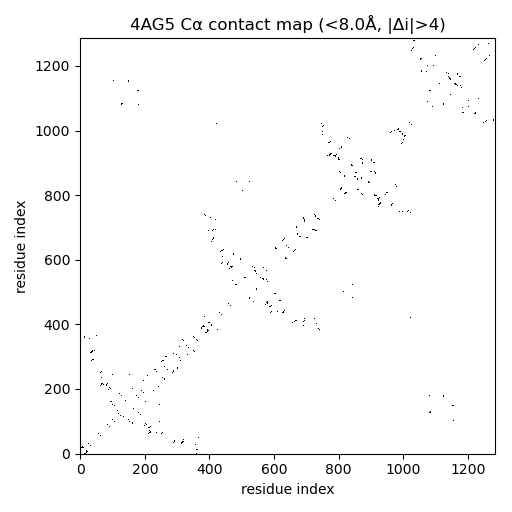62 ? -11.816 22.025 75.473 1.00 49.85 464 GLU A O 1
ATOM 1963 N N . ARG A 1 263 ? -11.866 23.375 73.664 1.00 45.28 465 ARG A N 1
ATOM 1964 C CA . ARG A 1 263 ? -10.430 23.584 73.589 1.00 20.15 465 ARG A CA 1
ATOM 1965 C C . ARG A 1 263 ? -9.616 22.287 73.591 1.00 18.44 465 ARG A C 1
ATOM 1966 O O . ARG A 1 263 ? -8.516 22.246 74.131 1.00 30.39 465 ARG A O 1
ATOM 1974 N N . THR A 1 264 ? -10.163 21.225 73.004 1.00 24.83 466 THR A N 1
ATOM 1975 C CA . THR A 1 264 ? -9.410 19.986 72.841 1.00 16.52 466 THR A CA 1
ATOM 1976 C C . THR A 1 264 ? -8.404 20.183 71.696 1.00 31.00 466 THR A C 1
ATOM 1977 O O . THR A 1 264 ? -8.716 20.815 70.682 1.00 30.36 466 THR A O 1
ATOM 1981 N N . VAL A 1 265 ? -7.179 19.703 71.885 1.00 27.27 467 VAL A N 1
ATOM 1982 C CA . VAL A 1 265 ? -6.147 19.793 70.866 1.00 27.73 467 VAL A CA 1
ATOM 1983 C C . VAL A 1 265 ? -5.885 18.396 70.329 1.00 21.64 467 VAL A C 1
ATOM 1984 O O . VAL A 1 265 ? -5.536 17.498 71.087 1.00 28.07 467 VAL A O 1
ATOM 1988 N N . LEU A 1 266 ? -6.088 18.190 69.032 1.00 26.81 468 LEU A N 1
ATOM 1989 C CA . LEU A 1 266 ? -5.811 16.885 68.430 1.00 22.35 468 LEU A CA 1
ATOM 1990 C C . LEU A 1 266 ? -4.525 17.026 67.612 1.00 29.01 468 LEU A C 1
ATOM 1991 O O . LEU A 1 266 ? -4.385 17.917 66.766 1.00 24.82 468 LEU A O 1
ATOM 1996 N N . VAL A 1 267 ? -3.563 16.170 67.901 1.00 28.72 469 VAL A N 1
ATOM 1997 C CA . VAL A 1 267 ? -2.251 16.292 67.303 1.00 25.77 469 VAL A CA 1
ATOM 1998 C C . VAL A 1 267 ? -1.991 15.037 66.522 1.00 28.24 469 VAL A C 1
ATOM 1999 O O . VAL A 1 267 ? -2.021 13.934 67.077 1.00 31.62 469 VAL A O 1
ATOM 2003 N N . VAL A 1 268 ? -1.758 15.223 65.227 1.00 23.82 470 VAL A N 1
ATOM 2004 C CA . VAL A 1 268 ? -1.397 14.142 64.334 1.00 27.77 470 VAL A CA 1
ATOM 2005 C C . VAL A 1 268 ? 0.007 14.407 63.813 1.00 35.38 470 VAL A C 1
ATOM 2006 O O . VAL A 1 268 ? 0.257 15.356 63.052 1.00 33.16 470 VAL A O 1
ATOM 2010 N N . ASP A 1 269 ? 0.917 13.552 64.259 1.00 27.61 471 ASP A N 1
ATOM 2011 C CA . ASP A 1 269 ? 2.337 13.737 64.062 1.00 25.65 471 ASP A CA 1
ATOM 2012 C C . ASP A 1 269 ? 2.857 12.794 62.991 1.00 21.88 471 ASP A C 1
ATOM 2013 O O . ASP A 1 269 ? 2.393 11.663 62.868 1.00 30.20 471 ASP A O 1
ATOM 2018 N N . GLU A 1 270 ? 3.859 13.240 62.249 1.00 24.86 472 GLU A N 1
ATOM 2019 C CA . GLU A 1 270 ? 4.302 12.504 61.066 1.00 35.07 472 GLU A CA 1
ATOM 2020 C C . GLU A 1 270 ? 3.081 12.151 60.215 1.00 32.32 472 GLU A C 1
ATOM 2021 O O . GLU A 1 270 ? 2.906 11.011 59.785 1.00 30.48 472 GLU A O 1
ATOM 2027 N N . ALA A 1 271 ? 2.236 13.153 59.994 1.00 32.22 473 ALA A N 1
ATOM 2028 C CA . ALA A 1 271 ? 0.983 12.992 59.271 1.00 36.25 473 ALA A CA 1
ATOM 2029 C C . ALA A 1 271 ? 1.144 12.500 57.819 1.00 38.30 473 ALA A C 1
ATOM 2030 O O . ALA A 1 271 ? 0.196 11.967 57.231 1.00 37.98 473 ALA A O 1
ATOM 2032 N N . TRP A 1 272 ? 2.336 12.673 57.249 1.00 28.26 474 TRP A N 1
ATOM 2033 C CA . TRP A 1 272 ? 2.624 12.190 55.885 1.00 32.54 474 TRP A CA 1
ATOM 2034 C C . TRP A 1 272 ? 2.357 10.694 55.747 1.00 38.15 474 TRP A C 1
ATOM 2035 O O . TRP A 1 272 ? 2.072 10.204 54.652 1.00 31.85 474 TRP A O 1
ATOM 2046 N N . MET A 1 273 ? 2.465 9.975 56.863 1.00 41.82 475 MET A N 1
ATOM 2047 C CA . MET A 1 273 ? 2.272 8.527 56.879 1.00 44.21 475 MET A CA 1
ATOM 2048 C C . MET A 1 273 ? 0.877 8.144 56.403 1.00 41.92 475 MET A C 1
ATOM 2049 O O . MET A 1 273 ? 0.642 7.018 55.953 1.00 44.73 475 MET A O 1
ATOM 2054 N N . LEU A 1 274 ? -0.042 9.095 56.501 1.00 38.76 476 LEU A N 1
ATOM 2055 C CA . LEU A 1 274 ? -1.434 8.863 56.163 1.00 43.13 476 LEU A CA 1
ATOM 2056 C C . LEU A 1 274 ? -1.669 8.968 54.656 1.00 51.95 476 LEU A C 1
ATOM 2057 O O . LEU A 1 274 ? -2.666 8.461 54.138 1.00 56.11 476 LEU A O 1
ATOM 2062 N N . VAL A 1 275 ? -0.743 9.623 53.958 1.00 37.70 477 VAL A N 1
ATOM 2063 C CA . VAL A 1 275 ? -0.902 9.877 52.528 1.00 41.91 477 VAL A CA 1
ATOM 2064 C C . VAL A 1 275 ? -0.757 8.611 51.692 1.00 46.76 477 VAL A C 1
ATOM 2065 O O . VAL A 1 275 ? 0.263 7.931 51.737 1.00 54.44 477 VAL A O 1
ATOM 2069 N N . ASP A 1 276 ? -1.807 8.287 50.953 1.00 42.89 478 ASP A N 1
ATOM 2070 C CA . ASP A 1 276 ? -1.774 7.188 50.001 1.00 42.69 478 ASP A CA 1
ATOM 2071 C C . ASP A 1 276 ? -2.390 7.665 48.692 1.00 46.20 478 ASP A C 1
ATOM 2072 O O . ASP A 1 276 ? -3.600 7.819 48.604 1.00 55.92 478 ASP A O 1
ATOM 2077 N N . PRO A 1 277 ? -1.553 7.912 47.672 1.00 43.40 479 PRO A N 1
ATOM 2078 C CA . PRO A 1 277 ? -2.038 8.472 46.393 1.00 49.12 479 PRO A CA 1
ATOM 2079 C C . PRO A 1 277 ? -3.230 7.715 45.796 1.00 53.57 479 PRO A C 1
ATOM 2080 O O . PRO A 1 277 ? -4.038 8.317 45.103 1.00 67.93 479 PRO A O 1
ATOM 2084 N N . GLN A 1 278 ? -3.321 6.415 46.054 1.00 47.48 480 GLN A N 1
ATOM 2085 C CA . GLN A 1 278 ? -4.414 5.587 45.550 1.00 46.50 480 GLN A CA 1
ATOM 2086 C C . GLN A 1 278 ? -5.649 5.634 46.443 1.00 52.01 480 GLN A C 1
ATOM 2087 O O . GLN A 1 278 ? -6.695 5.086 46.077 1.00 57.45 480 GLN A O 1
ATOM 2093 N N . THR A 1 279 ? -5.515 6.268 47.614 1.00 52.03 481 THR A N 1
ATOM 2094 C CA . THR A 1 279 ? -6.632 6.456 48.536 1.00 43.96 481 THR A CA 1
ATOM 2095 C C . THR A 1 279 ? -6.567 7.793 49.279 1.00 39.58 481 THR A C 1
ATOM 2096 O O . THR A 1 279 ? -6.444 7.834 50.513 1.00 37.49 481 THR A O 1
ATOM 2100 N N . PRO A 1 280 ? -6.653 8.899 48.529 1.00 40.29 482 PRO A N 1
ATOM 2101 C CA . PRO A 1 280 ? -6.649 10.261 49.086 1.00 33.30 482 PRO A CA 1
ATOM 2102 C C . PRO A 1 280 ? -7.819 10.562 50.007 1.00 38.18 482 PRO A C 1
ATOM 2103 O O . PRO A 1 280 ? -7.822 11.609 50.662 1.00 39.84 482 PRO A O 1
ATOM 2107 N N . GLN A 1 281 ? -8.800 9.671 50.063 1.00 44.46 483 GLN A N 1
ATOM 2108 C CA . GLN A 1 281 ? -9.901 9.830 51.019 1.00 47.12 483 GLN A CA 1
ATOM 2109 C C . GLN A 1 281 ? -9.408 9.897 52.477 1.00 48.39 483 GLN A C 1
ATOM 2110 O O . GLN A 1 281 ? -10.070 10.482 53.344 1.00 47.72 483 GLN A O 1
ATOM 2116 N N . ALA A 1 282 ? -8.251 9.297 52.745 1.00 50.27 484 ALA A N 1
ATOM 2117 C CA . ALA A 1 282 ? -7.671 9.327 54.087 1.00 44.29 484 ALA A CA 1
ATOM 2118 C C . ALA A 1 282 ? -7.248 10.748 54.433 1.00 40.94 484 ALA A C 1
ATOM 2119 O O . ALA A 1 282 ? -7.517 11.227 55.536 1.00 37.93 484 ALA A O 1
ATOM 2121 N N . ILE A 1 283 ? -6.613 11.434 53.487 1.00 35.91 485 ILE A N 1
ATOM 2122 C CA . ILE A 1 283 ? -6.273 12.839 53.693 1.00 36.51 485 ILE A CA 1
ATOM 2123 C C . ILE A 1 283 ? -7.503 13.747 53.669 1.00 44.43 485 ILE A C 1
ATOM 2124 O O . ILE A 1 283 ? -7.561 14.738 54.395 1.00 45.53 485 ILE A O 1
ATOM 2129 N N . ALA A 1 284 ? -8.495 13.402 52.852 1.00 40.06 486 ALA A N 1
ATOM 2130 C CA . ALA A 1 284 ? -9.776 14.102 52.899 1.00 42.21 486 ALA A CA 1
ATOM 2131 C C . ALA A 1 284 ? -10.392 13.986 54.288 1.00 41.50 486 ALA A C 1
ATOM 2132 O O . ALA A 1 284 ? -10.927 14.964 54.840 1.00 38.67 486 ALA A O 1
ATOM 2134 N N . PHE A 1 285 ? -10.335 12.779 54.846 1.00 34.90 487 PHE A N 1
ATOM 2135 C CA . PHE A 1 285 ? -10.800 12.556 56.212 1.00 37.39 487 PHE A CA 1
ATOM 2136 C C . PHE A 1 285 ? -10.090 13.532 57.159 1.00 46.64 487 PHE A C 1
ATOM 2137 O O . PHE A 1 285 ? -10.733 14.183 57.991 1.00 51.25 487 PHE A O 1
ATOM 2145 N N . LEU A 1 286 ? -8.770 13.658 57.018 1.00 45.86 488 LEU A N 1
ATOM 2146 C CA . LEU A 1 286 ? -8.015 14.599 57.845 1.00 40.02 488 LEU A CA 1
ATOM 2147 C C . LEU A 1 286 ? -8.472 16.032 57.589 1.00 40.78 488 LEU A C 1
ATOM 2148 O O . LEU A 1 286 ? -8.662 16.806 58.509 1.00 39.32 488 LEU A O 1
ATOM 2153 N N . ARG A 1 287 ? -8.639 16.382 56.320 1.00 42.17 489 ARG A N 1
ATOM 2154 C CA . ARG A 1 287 ? -9.084 17.718 55.954 1.00 43.43 489 ARG A CA 1
ATOM 2155 C C . ARG A 1 287 ? -10.435 18.021 56.606 1.00 40.47 489 ARG A C 1
ATOM 2156 O O . ARG A 1 287 ? -10.634 19.089 57.181 1.00 44.87 489 ARG A O 1
ATOM 2164 N N . ASP A 1 288 ? -11.359 17.071 56.533 1.00 31.26 490 ASP A N 1
ATOM 2165 C CA . ASP A 1 288 ? -12.690 17.292 57.086 1.00 36.30 490 ASP A CA 1
ATOM 2166 C C . ASP A 1 288 ? -12.612 17.489 58.603 1.00 41.42 490 ASP A C 1
ATOM 2167 O O . ASP A 1 288 ? -13.337 18.329 59.178 1.00 43.17 490 ASP A O 1
ATOM 2172 N N . THR A 1 289 ? -11.728 16.720 59.243 1.00 41.43 491 THR A N 1
ATOM 2173 C CA . THR A 1 289 ? -11.498 16.804 60.691 1.00 40.42 491 THR A CA 1
ATOM 2174 C C . THR A 1 289 ? -11.089 18.206 61.145 1.00 45.94 491 THR A C 1
ATOM 2175 O O . THR A 1 289 ? -11.603 18.716 62.142 1.00 51.46 491 THR A O 1
ATOM 2179 N N . SER A 1 290 ? -10.176 18.829 60.405 1.00 43.86 492 SER A N 1
ATOM 2180 C CA . SER A 1 290 ? -9.706 20.180 60.717 1.00 42.92 492 SER A CA 1
ATOM 2181 C C . SER A 1 290 ? -10.827 21.186 60.595 1.00 40.39 492 SER A C 1
ATOM 2182 O O . SER A 1 290 ? -10.808 22.243 61.232 1.00 44.77 492 SER A O 1
ATOM 2185 N N . LYS A 1 291 ? -11.793 20.864 59.743 1.00 35.98 493 LYS A N 1
ATOM 2186 C CA . LYS A 1 291 ? -12.960 21.709 59.563 1.00 36.84 493 LYS A CA 1
ATOM 2187 C C . LYS A 1 291 ? -13.971 21.487 60.659 1.00 37.59 493 LYS A C 1
ATOM 2188 O O . LYS A 1 291 ? -14.413 22.437 61.292 1.00 49.00 493 LYS A O 1
ATOM 2194 N N . ARG A 1 292 ? -14.350 20.233 60.877 1.00 41.13 494 ARG A N 1
ATOM 2195 C CA . ARG A 1 292 ? -15.316 19.911 61.925 1.00 47.17 494 ARG A CA 1
ATOM 2196 C C . ARG A 1 292 ? -14.846 20.363 63.316 1.00 48.16 494 ARG A C 1
ATOM 2197 O O . ARG A 1 292 ? -15.645 20.882 64.104 1.00 54.06 494 ARG A O 1
ATOM 2205 N N . ILE A 1 293 ? -13.556 20.185 63.612 1.00 44.55 495 ILE A N 1
ATOM 2206 C CA . ILE A 1 293 ? -13.043 20.461 64.958 1.00 42.12 495 ILE A CA 1
ATOM 2207 C C . ILE A 1 293 ? -13.235 21.911 65.408 1.00 44.99 495 ILE A C 1
ATOM 2208 O O . ILE A 1 293 ? -13.266 22.184 66.602 1.00 44.07 495 ILE A O 1
ATOM 2213 N N . ARG A 1 294 ? -13.363 22.835 64.458 1.00 46.06 496 ARG A N 1
ATOM 2214 C CA . ARG A 1 294 ? -13.694 24.222 64.777 1.00 47.39 496 ARG A CA 1
ATOM 2215 C C . ARG A 1 294 ? -15.055 24.303 65.450 1.00 52.80 496 ARG A C 1
ATOM 2216 O O . ARG A 1 294 ? -15.290 25.164 66.305 1.00 49.89 496 ARG A O 1
ATOM 2224 N N . LYS A 1 295 ? -15.962 23.421 65.044 1.00 53.58 497 LYS A N 1
ATOM 2225 C CA . LYS A 1 295 ? -17.300 23.430 65.597 1.00 59.59 497 LYS A CA 1
ATOM 2226 C C . LYS A 1 295 ? -17.254 23.096 67.075 1.00 64.19 497 LYS A C 1
ATOM 2227 O O . LYS A 1 295 ? -17.918 23.743 67.892 1.00 71.68 497 LYS A O 1
ATOM 2233 N N . TYR A 1 296 ? -16.456 22.088 67.415 1.00 55.65 498 TYR A N 1
ATOM 2234 C CA . TYR A 1 296 ? -16.269 21.694 68.804 1.00 43.16 498 TYR A CA 1
ATOM 2235 C C . TYR A 1 296 ? -15.339 22.660 69.516 1.00 35.73 498 TYR A C 1
ATOM 2236 O O . TYR A 1 296 ? -15.008 22.459 70.675 1.00 37.84 498 TYR A O 1
ATOM 2245 N N . ASN A 1 297 ? -14.932 23.713 68.811 1.00 36.57 499 ASN A N 1
ATOM 2246 C CA . ASN A 1 297 ? -14.001 24.710 69.334 1.00 38.63 499 ASN A CA 1
ATOM 2247 C C . ASN A 1 297 ? -12.665 24.107 69.784 1.00 44.00 499 ASN A C 1
ATOM 2248 O O . ASN A 1 297 ? -12.129 24.459 70.838 1.00 42.33 499 ASN A O 1
ATOM 2253 N N . GLY A 1 298 ? -12.139 23.185 68.987 1.00 45.28 500 GLY A N 1
ATOM 2254 C CA . GLY A 1 298 ? -10.875 22.553 69.303 1.00 38.07 500 GLY A CA 1
ATOM 2255 C C . GLY A 1 298 ? -9.760 22.987 68.370 1.00 37.85 500 GLY A C 1
ATOM 2256 O O . GLY A 1 298 ? -9.853 24.014 67.698 1.00 39.83 500 GLY A O 1
ATOM 2257 N N . SER A 1 299 ? -8.693 22.202 68.332 1.00 28.77 501 SER A N 1
ATOM 2258 C CA . SER A 1 299 ? -7.543 22.528 67.509 1.00 27.62 501 SER A CA 1
ATOM 2259 C C . SER A 1 299 ? -6.988 21.265 66.903 1.00 31.54 501 SER A C 1
ATOM 2260 O O . SER A 1 299 ? -6.733 20.292 67.617 1.00 34.45 501 SER A O 1
ATOM 2263 N N . LEU A 1 300 ? -6.811 21.271 65.588 1.00 31.49 502 LEU A N 1
ATOM 2264 C CA . LEU A 1 300 ? -6.112 20.179 64.925 1.00 26.18 502 LEU A CA 1
ATOM 2265 C C . LEU A 1 300 ? -4.705 20.648 64.630 1.00 23.66 502 LEU A C 1
ATOM 2266 O O . LEU A 1 300 ? -4.511 21.682 63.996 1.00 25.29 502 LEU A O 1
ATOM 2271 N N . ILE A 1 301 ? -3.712 19.925 65.136 1.00 26.77 503 ILE A N 1
ATOM 2272 C CA . ILE A 1 301 ? -2.339 20.267 64.836 1.00 21.13 503 ILE A CA 1
ATOM 2273 C C . ILE A 1 301 ? -1.777 19.151 63.978 1.00 27.86 503 ILE A C 1
ATOM 2274 O O . ILE A 1 301 ? -1.771 17.992 64.407 1.00 26.98 503 ILE A O 1
ATOM 2279 N N . VAL A 1 302 ? -1.349 19.498 62.758 1.00 22.67 504 VAL A N 1
ATOM 2280 C CA . VAL A 1 302 ? -0.696 18.544 61.847 1.00 21.04 504 VAL A CA 1
ATOM 2281 C C . VAL A 1 302 ? 0.819 18.784 61.838 1.00 22.26 504 VAL A C 1
ATOM 2282 O O . VAL A 1 302 ? 1.291 19.899 61.609 1.00 26.02 504 VAL A O 1
ATOM 2286 N N . ILE A 1 303 ? 1.581 17.740 62.118 1.00 28.49 505 ILE A N 1
ATOM 2287 C CA . ILE A 1 303 ? 3.032 17.864 62.207 1.00 29.84 505 ILE A CA 1
ATOM 2288 C C . ILE A 1 303 ? 3.646 16.907 61.192 1.00 31.16 505 ILE A C 1
ATOM 2289 O O . ILE A 1 303 ? 3.306 15.725 61.148 1.00 31.66 505 ILE A O 1
ATOM 2294 N N . SER A 1 304 ? 4.553 17.401 60.369 1.00 28.11 506 SER A N 1
ATOM 2295 C CA . SER A 1 304 ? 5.096 16.520 59.327 1.00 33.00 506 SER A CA 1
ATOM 2296 C C . SER A 1 304 ? 6.378 16.975 58.663 1.00 27.46 506 SER A C 1
ATOM 2297 O O . SER A 1 304 ? 6.664 18.166 58.544 1.00 27.41 506 SER A O 1
ATOM 2300 N N . GLN A 1 305 ? 7.152 15.991 58.243 1.00 29.39 507 GLN A N 1
ATOM 2301 C CA . GLN A 1 305 ? 8.171 16.197 57.229 1.00 29.40 507 GLN A CA 1
ATOM 2302 C C . GLN A 1 305 ? 7.518 15.756 55.921 1.00 42.31 507 GLN A C 1
ATOM 2303 O O . GLN A 1 305 ? 6.290 15.667 55.852 1.00 42.55 507 GLN A O 1
ATOM 2309 N N . ASN A 1 306 ? 8.333 15.491 54.893 1.00 42.45 508 ASN A N 1
ATOM 2310 C CA . ASN A 1 306 ? 7.851 15.021 53.596 1.00 37.99 508 ASN A CA 1
ATOM 2311 C C . ASN A 1 306 ? 6.671 15.801 53.102 1.00 34.58 508 ASN A C 1
ATOM 2312 O O . ASN A 1 306 ? 5.632 15.225 52.787 1.00 32.03 508 ASN A O 1
ATOM 2317 N N . VAL A 1 307 ? 6.825 17.113 53.037 1.00 37.35 509 VAL A N 1
ATOM 2318 C CA . VAL A 1 307 ? 5.698 17.976 52.710 1.00 42.25 509 VAL A CA 1
ATOM 2319 C C . VAL A 1 307 ? 5.145 17.678 51.325 1.00 49.28 509 VAL A C 1
ATOM 2320 O O . VAL A 1 307 ? 3.927 17.615 51.147 1.00 50.60 509 VAL A O 1
ATOM 2324 N N . ILE A 1 308 ? 6.036 17.471 50.354 1.00 43.51 510 ILE A N 1
ATOM 2325 C CA . ILE A 1 308 ? 5.604 17.248 48.972 1.00 45.22 510 ILE A CA 1
ATOM 2326 C C . ILE A 1 308 ? 4.593 16.105 48.858 1.00 45.36 510 ILE A C 1
ATOM 2327 O O . ILE A 1 308 ? 3.731 16.130 47.984 1.00 52.24 510 ILE A O 1
ATOM 2332 N N . ASP A 1 309 ? 4.687 15.124 49.756 1.00 42.16 511 ASP A N 1
ATOM 2333 C CA . ASP A 1 309 ? 3.762 13.992 49.765 1.00 40.97 511 ASP A CA 1
ATOM 2334 C C . ASP A 1 309 ? 2.305 14.464 49.748 1.00 44.85 511 ASP A C 1
ATOM 2335 O O . ASP A 1 309 ? 1.443 13.832 49.129 1.00 49.83 511 ASP A O 1
ATOM 2340 N N . PHE A 1 310 ? 2.030 15.570 50.434 1.00 34.85 512 PHE A N 1
ATOM 2341 C CA . PHE A 1 310 ? 0.676 16.074 50.527 1.00 34.66 512 PHE A CA 1
ATOM 2342 C C . PHE A 1 310 ? 0.290 16.742 49.211 1.00 48.68 512 PHE A C 1
ATOM 2343 O O . PHE A 1 310 ? -0.881 16.796 48.840 1.00 51.51 512 PHE A O 1
ATOM 2351 N N . LEU A 1 311 ? 1.303 17.236 48.509 1.00 40.25 513 LEU A N 1
ATOM 2352 C CA . LEU A 1 311 ? 1.123 18.071 47.347 1.00 43.76 513 LEU A CA 1
ATOM 2353 C C . LEU A 1 311 ? 1.101 17.273 46.035 1.00 52.65 513 LEU A C 1
ATOM 2354 O O . LEU A 1 311 ? 1.117 17.855 44.971 1.00 56.98 513 LEU A O 1
ATOM 2359 N N . ALA A 1 312 ? 1.086 15.946 46.130 1.00 46.16 514 ALA A N 1
ATOM 2360 C CA . ALA A 1 312 ? 0.982 15.070 44.971 1.00 48.15 514 ALA A CA 1
ATOM 2361 C C . ALA A 1 312 ? -0.375 15.241 44.310 1.00 56.59 514 ALA A C 1
ATOM 2362 O O . ALA A 1 312 ? -1.364 15.499 44.995 1.00 53.44 514 ALA A O 1
ATOM 2364 N N . PRO A 1 313 ? -0.427 15.074 42.970 1.00 50.94 515 PRO A N 1
ATOM 2365 C CA . PRO A 1 313 ? -1.634 15.330 42.176 1.00 54.46 515 PRO A CA 1
ATOM 2366 C C . PRO A 1 313 ? -2.855 14.577 42.690 1.00 52.40 515 PRO A C 1
ATOM 2367 O O . PRO A 1 313 ? -3.947 15.138 42.709 1.00 57.33 515 PRO A O 1
ATOM 2371 N N . GLU A 1 314 ? -2.678 13.329 43.100 1.00 57.84 516 GLU A N 1
ATOM 2372 C CA . GLU A 1 314 ? -3.802 12.542 43.609 1.00 59.90 516 GLU A CA 1
ATOM 2373 C C . GLU A 1 314 ? -4.384 13.074 44.938 1.00 54.05 516 GLU A C 1
ATOM 2374 O O . GLU A 1 314 ? -5.594 12.971 45.179 1.00 58.08 516 GLU A O 1
ATOM 2380 N N . VAL A 1 315 ? -3.536 13.645 45.791 1.00 46.54 517 VAL A N 1
ATOM 2381 C CA . VAL A 1 315 ? -3.980 14.070 47.118 1.00 46.69 517 VAL A CA 1
ATOM 2382 C C . VAL A 1 315 ? -4.019 15.589 47.283 1.00 43.67 517 VAL A C 1
ATOM 2383 O O . VAL A 1 315 ? -4.594 16.096 48.242 1.00 46.22 517 VAL A O 1
ATOM 2387 N N . GLN A 1 316 ? -3.427 16.307 46.335 1.00 37.85 518 GLN A N 1
ATOM 2388 C CA . GLN A 1 316 ? -3.196 17.750 46.493 1.00 48.02 518 GLN A CA 1
ATOM 2389 C C . GLN A 1 316 ? -4.455 18.587 46.717 1.00 56.27 518 GLN A C 1
ATOM 2390 O O . GLN A 1 316 ? -4.418 19.592 47.411 1.00 61.14 518 GLN A O 1
ATOM 2396 N N . ARG A 1 317 ? -5.560 18.201 46.102 1.00 65.73 519 ARG A N 1
ATOM 2397 C CA . ARG A 1 317 ? -6.807 18.900 46.350 1.00 64.55 519 ARG A CA 1
ATOM 2398 C C . ARG A 1 317 ? -6.999 18.930 47.868 1.00 55.21 519 ARG A C 1
ATOM 2399 O O . ARG A 1 317 ? -7.312 19.971 48.455 1.00 56.27 519 ARG A O 1
ATOM 2407 N N . TYR A 1 318 ? -6.773 17.781 48.500 1.00 51.32 520 TYR A N 1
ATOM 2408 C CA . TYR A 1 318 ? -7.039 17.632 49.926 1.00 39.84 520 TYR A CA 1
ATOM 2409 C C . TYR A 1 318 ? -5.877 18.149 50.769 1.00 45.05 520 TYR A C 1
ATOM 2410 O O . TYR A 1 318 ? -6.071 18.959 51.684 1.00 49.44 520 TYR A O 1
ATOM 2419 N N . GLY A 1 319 ? -4.673 17.687 50.442 1.00 45.97 521 GLY A N 1
ATOM 2420 C CA . GLY A 1 319 ? -3.499 18.006 51.221 1.00 41.45 521 GLY A CA 1
ATOM 2421 C C . GLY A 1 319 ? -3.288 19.495 51.294 1.00 48.30 521 GLY A C 1
ATOM 2422 O O . GLY A 1 319 ? -2.938 20.035 52.340 1.00 52.69 521 GLY A O 1
ATOM 2423 N N . GLN A 1 320 ? -3.518 20.163 50.174 1.00 48.29 522 GLN A N 1
ATOM 2424 C CA . GLN A 1 320 ? -3.203 21.580 50.059 1.00 52.46 522 GLN A CA 1
ATOM 2425 C C . GLN A 1 320 ? -4.053 22.402 51.020 1.00 46.87 522 GLN A C 1
ATOM 2426 O O . GLN A 1 320 ? -3.577 23.341 51.652 1.00 41.19 522 GLN A O 1
ATOM 2432 N N . ALA A 1 321 ? -5.324 22.045 51.116 1.00 52.98 523 ALA A N 1
ATOM 2433 C CA . ALA A 1 321 ? -6.220 22.725 52.028 1.00 46.91 523 ALA A CA 1
ATOM 2434 C C . ALA A 1 321 ? -5.803 22.382 53.464 1.00 43.94 523 ALA A C 1
ATOM 2435 O O . ALA A 1 321 ? -5.712 23.256 54.326 1.00 33.80 523 ALA A O 1
ATOM 2437 N N . LEU A 1 322 ? -5.542 21.104 53.706 1.00 49.13 524 LEU A N 1
ATOM 2438 C CA . LEU A 1 322 ? -5.127 20.658 55.027 1.00 44.73 524 LEU A CA 1
ATOM 2439 C C . LEU A 1 322 ? -4.012 21.525 55.599 1.00 52.01 524 LEU A C 1
ATOM 2440 O O . LEU A 1 322 ? -4.098 21.986 56.735 1.00 59.33 524 LEU A O 1
ATOM 2445 N N . LEU A 1 323 ? -2.983 21.760 54.790 1.00 50.84 525 LEU A N 1
ATOM 2446 C CA . LEU A 1 323 ? -1.766 22.420 55.243 1.00 30.69 525 LEU A CA 1
ATOM 2447 C C . LEU A 1 323 ? -1.823 23.932 55.203 1.00 38.72 525 LEU A C 1
ATOM 2448 O O . LEU A 1 323 ? -1.108 24.593 55.950 1.00 37.19 525 LEU A O 1
ATOM 2453 N N . ASP A 1 324 ? -2.634 24.502 54.315 1.00 29.94 526 ASP A N 1
ATOM 2454 C CA . ASP A 1 324 ? -2.564 25.949 54.129 1.00 35.88 526 ASP A CA 1
ATOM 2455 C C . ASP A 1 324 ? -3.695 26.692 54.836 1.00 43.25 526 ASP A C 1
ATOM 2456 O O . ASP A 1 324 ? -3.570 27.881 55.165 1.00 43.94 526 ASP A O 1
ATOM 2461 N N . ASN A 1 325 ? -4.799 25.986 55.061 1.00 40.50 527 ASN A N 1
ATOM 2462 C CA . ASN A 1 325 ? -5.938 26.550 55.777 1.00 40.89 527 ASN A CA 1
ATOM 2463 C C . ASN A 1 325 ? -5.713 27.006 57.237 1.00 39.91 527 ASN A C 1
ATOM 2464 O O . ASN A 1 325 ? -6.299 28.011 57.646 1.00 45.26 527 ASN A O 1
ATOM 2469 N N . PRO A 1 326 ? -4.877 26.282 58.021 1.00 41.69 528 PRO A N 1
ATOM 2470 C CA . PRO A 1 326 ? -4.706 26.602 59.452 1.00 37.27 528 PRO A CA 1
ATOM 2471 C C . PRO A 1 326 ? -4.217 28.010 59.735 1.00 36.67 528 PRO A C 1
ATOM 2472 O O . PRO A 1 326 ? -3.259 28.467 59.146 1.00 52.24 528 PRO A O 1
ATOM 2476 N N . THR A 1 327 ? -4.891 28.679 60.653 1.00 32.84 529 THR A N 1
ATOM 2477 C CA . THR A 1 327 ? -4.527 30.015 61.107 1.00 32.74 529 THR A CA 1
ATOM 2478 C C . THR A 1 327 ? -3.064 30.151 61.586 1.00 31.83 529 THR A C 1
ATOM 2479 O O . THR A 1 327 ? -2.420 31.171 61.305 1.00 33.69 529 THR A O 1
ATOM 2483 N N . TYR A 1 328 ? -2.559 29.154 62.329 1.00 28.77 530 TYR A N 1
ATOM 2484 C CA . TYR A 1 328 ? -1.178 29.165 62.866 1.00 32.31 530 TYR A CA 1
ATOM 2485 C C . TYR A 1 328 ? -0.319 28.183 62.088 1.00 31.50 530 TYR A C 1
ATOM 2486 O O . TYR A 1 328 ? -0.751 27.073 61.784 1.00 29.12 530 TYR A O 1
ATOM 2495 N N . LYS A 1 329 ? 0.897 28.597 61.758 1.00 34.62 531 LYS A N 1
ATOM 2496 C CA . LYS A 1 329 ? 1.831 27.736 61.039 1.00 33.32 531 LYS A CA 1
ATOM 2497 C C . LYS A 1 329 ? 3.225 27.943 61.591 1.00 32.42 531 LYS A C 1
ATOM 2498 O O . LYS A 1 329 ? 3.628 29.064 61.913 1.00 31.56 531 LYS A O 1
ATOM 2504 N N . LEU A 1 330 ? 3.962 26.853 61.720 1.00 33.74 532 LEU A N 1
ATOM 2505 C CA . LEU A 1 330 ? 5.346 26.935 62.135 1.00 38.50 532 LEU A CA 1
ATOM 2506 C C . LEU A 1 330 ? 6.143 26.174 61.102 1.00 36.38 532 LEU A C 1
ATOM 2507 O O . LEU A 1 330 ? 5.941 24.971 60.903 1.00 36.23 532 LEU A O 1
ATOM 2512 N N . LEU A 1 331 ? 7.022 26.892 60.422 1.00 38.78 533 LEU A N 1
ATOM 2513 C CA . LEU A 1 331 ? 7.888 26.301 59.404 1.00 34.74 533 LEU A CA 1
ATOM 2514 C C . LEU A 1 331 ? 9.303 26.440 59.915 1.00 34.85 533 LEU A C 1
ATOM 2515 O O . LEU A 1 331 ? 9.753 27.554 60.198 1.00 38.21 533 LEU A O 1
ATOM 2520 N N . LEU A 1 332 ? 9.987 25.315 60.099 1.00 32.96 534 LEU A N 1
ATOM 2521 C CA . LEU A 1 332 ? 11.394 25.359 60.495 1.00 36.23 534 LEU A CA 1
ATOM 2522 C C . LEU A 1 332 ? 12.276 24.941 59.313 1.00 46.46 534 LEU A C 1
ATOM 2523 O O . LEU A 1 332 ? 11.827 24.944 58.160 1.00 39.44 534 LEU A O 1
ATOM 2528 N N . ALA A 1 333 ? 13.519 24.563 59.600 1.00 48.11 535 ALA A N 1
ATOM 2529 C CA . ALA A 1 333 ? 14.446 24.150 58.545 1.00 53.52 535 ALA A CA 1
ATOM 2530 C C . ALA A 1 333 ? 13.760 23.135 57.650 1.00 50.27 535 ALA A C 1
ATOM 2531 O O . ALA A 1 333 ? 13.052 22.269 58.148 1.00 42.40 535 ALA A O 1
ATOM 2533 N N . GLN A 1 334 ? 13.942 23.246 56.335 1.00 56.15 536 GLN A N 1
ATOM 2534 C CA . GLN A 1 334 ? 13.275 22.315 55.421 1.00 57.74 536 GLN A CA 1
ATOM 2535 C C . GLN A 1 334 ? 14.251 21.529 54.562 1.00 57.94 536 GLN A C 1
ATOM 2536 O O . GLN A 1 334 ? 15.368 21.970 54.313 1.00 64.63 536 GLN A O 1
ATOM 2542 N N . GLY A 1 335 ? 13.810 20.359 54.112 1.00 52.87 537 GLY A N 1
ATOM 2543 C CA . GLY A 1 335 ? 14.484 19.659 53.038 1.00 61.13 537 GLY A CA 1
ATOM 2544 C C . GLY A 1 335 ? 14.340 20.464 51.756 1.00 70.17 537 GLY A C 1
ATOM 2545 O O . GLY A 1 335 ? 13.373 21.207 51.590 1.00 74.21 537 GLY A O 1
ATOM 2546 N N . GLU A 1 336 ? 15.299 20.308 50.847 1.00 67.68 538 GLU A N 1
ATOM 2547 C CA . GLU A 1 336 ? 15.366 21.097 49.615 1.00 68.39 538 GLU A CA 1
ATOM 2548 C C . GLU A 1 336 ? 14.098 21.061 48.751 1.00 63.92 538 GLU A C 1
ATOM 2549 O O . GLU A 1 336 ? 13.562 22.111 48.387 1.00 62.33 538 GLU A O 1
ATOM 2555 N N . LYS A 1 337 ? 13.630 19.863 48.412 1.00 62.75 539 LYS A N 1
ATOM 2556 C CA . LYS A 1 337 ? 12.361 19.716 47.700 1.00 68.70 539 LYS A CA 1
ATOM 2557 C C . LYS A 1 337 ? 11.192 20.359 48.461 1.00 64.74 539 LYS A C 1
ATOM 2558 O O . LYS A 1 337 ? 10.420 21.142 47.897 1.00 66.62 539 LYS A O 1
ATOM 2564 N N . ASP A 1 338 ? 11.059 20.020 49.740 1.00 63.35 540 ASP A N 1
ATOM 2565 C CA . ASP A 1 338 ? 9.988 20.580 50.564 1.00 63.36 540 ASP A CA 1
ATOM 2566 C C . ASP A 1 338 ? 9.978 22.111 50.572 1.00 65.60 540 ASP A C 1
ATOM 2567 O O . ASP A 1 338 ? 8.913 22.722 50.496 1.00 71.97 540 ASP A O 1
ATOM 2572 N N . LEU A 1 339 ? 11.151 22.730 50.667 1.00 44.73 541 LEU A N 1
ATOM 2573 C CA . LEU A 1 339 ? 11.219 24.183 50.765 1.00 47.05 541 LEU A CA 1
ATOM 2574 C C . LEU A 1 339 ? 10.686 24.875 49.513 1.00 58.09 541 LEU A C 1
ATOM 2575 O O . LEU A 1 339 ? 10.019 25.906 49.609 1.00 67.46 541 LEU A O 1
ATOM 2580 N N . GLU A 1 340 ? 10.978 24.320 48.341 1.00 47.44 542 GLU A N 1
ATOM 2581 C CA . GLU A 1 340 ? 10.441 24.885 47.116 1.00 54.95 542 GLU A CA 1
ATOM 2582 C C . GLU A 1 340 ? 8.927 24.686 47.075 1.00 52.05 542 GLU A C 1
ATOM 2583 O O . GLU A 1 340 ? 8.193 25.565 46.623 1.00 52.90 542 GLU A O 1
ATOM 2589 N N . ALA A 1 341 ? 8.459 23.539 47.561 1.00 51.93 543 ALA A N 1
ATOM 2590 C CA . ALA A 1 341 ? 7.023 23.269 47.576 1.00 56.57 543 ALA A CA 1
ATOM 2591 C C . ALA A 1 341 ? 6.275 24.245 48.491 1.00 54.40 543 ALA A C 1
ATOM 2592 O O . ALA A 1 341 ? 5.216 24.755 48.131 1.00 55.97 543 ALA A O 1
ATOM 2594 N N . ILE A 1 342 ? 6.849 24.516 49.660 1.00 60.25 544 ILE A N 1
ATOM 2595 C CA . ILE A 1 342 ? 6.280 25.458 50.619 1.00 55.89 544 ILE A CA 1
ATOM 2596 C C . ILE A 1 342 ? 6.368 26.909 50.146 1.00 60.72 544 ILE A C 1
ATOM 2597 O O . ILE A 1 342 ? 5.399 27.654 50.259 1.00 68.68 544 ILE A O 1
ATOM 2602 N N . THR A 1 343 ? 7.530 27.312 49.635 1.00 45.68 545 THR A N 1
ATOM 2603 C CA . THR A 1 343 ? 7.710 28.668 49.109 1.00 55.35 545 THR A CA 1
ATOM 2604 C C . THR A 1 343 ? 6.638 29.038 48.095 1.00 66.06 545 THR A C 1
ATOM 2605 O O . THR A 1 343 ? 6.165 30.173 48.054 1.00 69.88 545 THR A O 1
ATOM 2609 N N . THR A 1 344 ? 6.276 28.076 47.260 1.00 58.56 546 THR A N 1
ATOM 2610 C CA . THR A 1 344 ? 5.241 28.307 46.279 1.00 57.57 546 THR A CA 1
ATOM 2611 C C . THR A 1 344 ? 3.861 28.337 46.919 1.00 52.97 546 THR A C 1
ATOM 2612 O O . THR A 1 344 ? 3.132 29.311 46.753 1.00 64.95 546 THR A O 1
ATOM 2616 N N . LEU A 1 345 ? 3.517 27.280 47.650 1.00 54.42 547 LEU A N 1
ATOM 2617 C CA . LEU A 1 345 ? 2.193 27.133 48.277 1.00 59.89 547 LEU A CA 1
ATOM 2618 C C . LEU A 1 345 ? 1.767 28.286 49.192 1.00 64.65 547 LEU A C 1
ATOM 2619 O O . LEU A 1 345 ? 0.616 28.722 49.171 1.00 66.12 547 LEU A O 1
ATOM 2624 N N . MET A 1 346 ? 2.691 28.763 50.011 1.00 78.13 548 MET A N 1
ATOM 2625 C CA . MET A 1 346 ? 2.369 29.800 50.977 1.00 74.94 548 MET A CA 1
ATOM 2626 C C . MET A 1 346 ? 3.028 31.110 50.595 1.00 76.42 548 MET A C 1
ATOM 2627 O O . MET A 1 346 ? 3.322 31.931 51.454 1.00 76.08 548 MET A O 1
ATOM 2632 N N . ASN A 1 347 ? 3.260 31.292 49.299 1.00 68.76 549 ASN A N 1
ATOM 2633 C CA . ASN A 1 347 ? 3.845 32.517 48.771 1.00 73.29 549 ASN A CA 1
ATOM 2634 C C . ASN A 1 347 ? 4.845 33.161 49.721 1.00 74.59 549 ASN A C 1
ATOM 2635 O O . ASN A 1 347 ? 4.645 34.285 50.179 1.00 80.53 549 ASN A O 1
ATOM 2640 N N . LEU A 1 348 ? 5.922 32.438 50.014 1.00 70.02 550 LEU A N 1
ATOM 2641 C CA . LEU A 1 348 ? 7.010 32.975 50.817 1.00 64.10 550 LEU A CA 1
ATOM 2642 C C . LEU A 1 348 ? 7.790 33.989 50.003 1.00 74.29 550 LEU A C 1
ATOM 2643 O O . LEU A 1 348 ? 8.127 33.737 48.847 1.00 85.43 550 LEU A O 1
ATOM 2648 N N . SER A 1 349 ? 8.083 35.134 50.604 1.00 73.96 551 SER A N 1
ATOM 2649 C CA . SER A 1 349 ? 8.953 36.113 49.966 1.00 82.21 551 SER A CA 1
ATOM 2650 C C . SER A 1 349 ? 10.335 35.492 49.764 1.00 77.83 551 SER A C 1
ATOM 2651 O O . SER A 1 349 ? 10.551 34.331 50.106 1.00 71.50 551 SER A O 1
ATOM 2654 N N . GLU A 1 350 ? 11.268 36.252 49.202 1.00 83.99 552 GLU A N 1
ATOM 2655 C CA . GLU A 1 350 ? 12.635 35.763 49.082 1.00 87.31 552 GLU A CA 1
ATOM 2656 C C . GLU A 1 350 ? 13.287 35.738 50.455 1.00 82.88 552 GLU A C 1
ATOM 2657 O O . GLU A 1 350 ? 13.980 34.782 50.813 1.00 77.16 552 GLU A O 1
ATOM 2663 N N . ALA A 1 351 ? 13.063 36.796 51.224 1.00 83.51 553 ALA A N 1
ATOM 2664 C CA . ALA A 1 351 ? 13.603 36.862 52.567 1.00 72.82 553 ALA A CA 1
ATOM 2665 C C . ALA A 1 351 ? 13.129 35.634 53.334 1.00 67.16 553 ALA A C 1
ATOM 2666 O O . ALA A 1 351 ? 13.931 34.930 53.959 1.00 63.43 553 ALA A O 1
ATOM 2668 N N . GLU A 1 352 ? 11.826 35.370 53.252 1.00 70.04 554 GLU A N 1
ATOM 2669 C CA . GLU A 1 352 ? 11.209 34.260 53.971 1.00 64.62 554 GLU A CA 1
ATOM 2670 C C . GLU A 1 352 ? 11.734 32.913 53.474 1.00 60.93 554 GLU A C 1
ATOM 2671 O O . GLU A 1 352 ? 11.797 31.947 54.222 1.00 61.69 554 GLU A O 1
ATOM 2677 N N . HIS A 1 353 ? 12.137 32.858 52.215 1.00 65.50 555 HIS A N 1
ATOM 2678 C CA . HIS A 1 353 ? 12.729 31.644 51.663 1.00 68.79 555 HIS A CA 1
ATOM 2679 C C . HIS A 1 353 ? 14.104 31.376 52.285 1.00 68.78 555 HIS A C 1
ATOM 2680 O O . HIS A 1 353 ? 14.393 30.255 52.736 1.00 58.08 555 HIS A O 1
ATOM 2687 N N . ASP A 1 354 ? 14.938 32.416 52.301 1.00 76.17 556 ASP A N 1
ATOM 2688 C CA . ASP A 1 354 ? 16.312 32.329 52.793 1.00 80.62 556 ASP A CA 1
ATOM 2689 C C . ASP A 1 354 ? 16.342 32.111 54.305 1.00 78.51 556 ASP A C 1
ATOM 2690 O O . ASP A 1 354 ? 17.179 31.367 54.830 1.00 81.35 556 ASP A O 1
ATOM 2695 N N . LEU A 1 355 ? 15.429 32.780 55.000 1.00 71.04 557 LEU A N 1
ATOM 2696 C CA . LEU A 1 355 ? 15.284 32.612 56.437 1.00 69.27 557 LEU A CA 1
ATOM 2697 C C . LEU A 1 355 ? 15.207 31.130 56.769 1.00 68.37 557 LEU A C 1
ATOM 2698 O O . LEU A 1 355 ? 15.919 30.637 57.642 1.00 65.34 557 LEU A O 1
ATOM 2703 N N . LEU A 1 356 ? 14.347 30.422 56.050 1.00 68.88 558 LEU A N 1
ATOM 2704 C CA . LEU A 1 356 ? 14.172 28.996 56.262 1.00 59.56 558 LEU A CA 1
ATOM 2705 C C . LEU A 1 356 ? 15.301 28.216 55.641 1.00 59.16 558 LEU A C 1
ATOM 2706 O O . LEU A 1 356 ? 15.451 27.022 55.891 1.00 55.96 558 LEU A O 1
ATOM 2711 N N . VAL A 1 357 ? 16.086 28.880 54.803 1.00 62.56 559 VAL A N 1
ATOM 2712 C CA . VAL A 1 357 ? 17.228 28.217 54.200 1.00 64.81 559 VAL A CA 1
ATOM 2713 C C . VAL A 1 357 ? 18.288 28.007 55.273 1.00 64.44 559 VAL A C 1
ATOM 2714 O O . VAL A 1 357 ? 18.632 26.868 55.587 1.00 60.14 559 VAL A O 1
ATOM 2718 N N . ASN A 1 358 ? 18.772 29.101 55.857 1.00 84.91 560 ASN A N 1
ATOM 2719 C CA . ASN A 1 358 ? 19.828 29.028 56.865 1.00 95.60 560 ASN A CA 1
ATOM 2720 C C . ASN A 1 358 ? 19.295 28.835 58.286 1.00 97.61 560 ASN A C 1
ATOM 2721 O O . ASN A 1 358 ? 20.033 28.985 59.261 1.00 106.74 560 ASN A O 1
ATOM 2723 N N . ALA A 1 359 ? 18.014 28.493 58.392 1.00 77.07 561 ALA A N 1
ATOM 2724 C CA . ALA A 1 359 ? 17.344 28.335 59.681 1.00 61.39 561 ALA A CA 1
ATOM 2725 C C . ALA A 1 359 ? 18.039 27.340 60.601 1.00 54.75 561 ALA A C 1
ATOM 2726 O O . ALA A 1 359 ? 18.208 26.175 60.239 1.00 52.79 561 ALA A O 1
ATOM 2728 N N . LYS A 1 360 ? 18.417 27.793 61.796 1.00 48.77 562 LYS A N 1
ATOM 2729 C CA . LYS A 1 360 ? 18.992 26.895 62.798 1.00 49.08 562 LYS A CA 1
ATOM 2730 C C . LYS A 1 360 ? 17.896 26.165 63.591 1.00 49.72 562 LYS A C 1
ATOM 2731 O O . LYS A 1 360 ? 16.714 26.504 63.480 1.00 49.16 562 LYS A O 1
ATOM 2733 N N . ARG A 1 361 ? 18.287 25.160 64.374 1.00 54.00 563 ARG A N 1
ATOM 2734 C CA . ARG A 1 361 ? 17.334 24.399 65.187 1.00 53.25 563 ARG A CA 1
ATOM 2735 C C . ARG A 1 361 ? 16.437 25.299 66.033 1.00 50.29 563 ARG A C 1
ATOM 2736 O O . ARG A 1 361 ? 16.922 26.177 66.748 1.00 54.47 563 ARG A O 1
ATOM 2744 N N . GLY A 1 362 ? 15.128 25.071 65.941 1.00 51.64 564 GLY A N 1
ATOM 2745 C CA . GLY A 1 362 ? 14.152 25.801 66.734 1.00 46.68 564 GLY A CA 1
ATOM 2746 C C . GLY A 1 362 ? 13.875 27.202 66.235 1.00 48.01 564 GLY A C 1
ATOM 2747 O O . GLY A 1 362 ? 13.213 27.999 66.901 1.00 53.09 564 GLY A O 1
ATOM 2748 N N . GLU A 1 363 ? 14.387 27.500 65.051 1.00 44.13 565 GLU A N 1
ATOM 2749 C CA . GLU A 1 363 ? 14.289 28.831 64.469 1.00 47.01 565 GLU A CA 1
ATOM 2750 C C . GLU A 1 363 ? 13.566 28.722 63.144 1.00 45.17 565 GLU A C 1
ATOM 2751 O O . GLU A 1 363 ? 13.773 27.766 62.392 1.00 50.80 565 GLU A O 1
ATOM 2757 N N . GLY A 1 364 ? 12.715 29.691 62.842 1.00 37.57 566 GLY A N 1
ATOM 2758 C CA . GLY A 1 364 ? 12.054 29.659 61.560 1.00 39.62 566 GLY A CA 1
ATOM 2759 C C . GLY A 1 364 ? 11.010 30.727 61.391 1.00 40.92 566 GLY A C 1
ATOM 2760 O O . GLY A 1 364 ? 11.146 31.826 61.933 1.00 40.90 566 GLY A O 1
ATOM 2761 N N . LEU A 1 365 ? 9.971 30.387 60.629 1.00 39.76 567 LEU A N 1
ATOM 2762 C CA . LEU A 1 365 ? 8.859 31.280 60.367 1.00 43.37 567 LEU A CA 1
ATOM 2763 C C . LEU A 1 365 ? 7.626 30.873 61.159 1.00 46.04 567 LEU A C 1
ATOM 2764 O O . LEU A 1 365 ? 7.176 29.726 61.093 1.00 42.89 567 LEU A O 1
ATOM 2769 N N . PHE A 1 366 ? 7.085 31.822 61.910 1.00 51.54 568 PHE A N 1
ATOM 2770 C CA . PHE A 1 366 ? 5.823 31.607 62.592 1.00 42.61 568 PHE A CA 1
ATOM 2771 C C . PHE A 1 366 ? 4.719 32.401 61.904 1.00 43.09 568 PHE A C 1
ATOM 2772 O O . PHE A 1 366 ? 4.877 33.576 61.594 1.00 43.34 568 PHE A O 1
ATOM 2780 N N . VAL A 1 367 ? 3.607 31.728 61.656 1.00 44.79 569 VAL A N 1
ATOM 2781 C CA . VAL A 1 367 ? 2.456 32.328 61.013 1.00 44.68 569 VAL A CA 1
ATOM 2782 C C . VAL A 1 367 ? 1.209 32.293 61.903 1.00 44.04 569 VAL A C 1
ATOM 2783 O O . VAL A 1 367 ? 0.818 31.250 62.437 1.00 38.95 569 VAL A O 1
ATOM 2787 N N . ALA A 1 368 ? 0.597 33.458 62.047 1.00 34.21 570 ALA A N 1
ATOM 2788 C CA . ALA A 1 368 ? -0.644 33.607 62.768 1.00 27.60 570 ALA A CA 1
ATOM 2789 C C . ALA A 1 368 ? -1.569 34.456 61.904 1.00 36.26 570 ALA A C 1
ATOM 2790 O O . ALA A 1 368 ? -1.392 35.674 61.794 1.00 37.51 570 ALA A O 1
ATOM 2792 N N . GLY A 1 369 ? -2.557 33.814 61.294 1.00 39.37 571 GLY A N 1
ATOM 2793 C CA . GLY A 1 369 ? -3.386 34.504 60.324 1.00 52.26 571 GLY A CA 1
ATOM 2794 C C . GLY A 1 369 ? -2.516 34.931 59.155 1.00 55.90 571 GLY A C 1
ATOM 2795 O O . GLY A 1 369 ? -1.898 34.088 58.508 1.00 51.32 571 GLY A O 1
ATOM 2796 N N . THR A 1 370 ? -2.452 36.238 58.907 1.00 53.23 572 THR A N 1
ATOM 2797 C CA . THR A 1 370 ? -1.650 36.796 57.815 1.00 50.99 572 THR A CA 1
ATOM 2798 C C . THR A 1 370 ? -0.352 37.418 58.319 1.00 49.82 572 THR A C 1
ATOM 2799 O O . THR A 1 370 ? 0.399 37.999 57.545 1.00 52.68 572 THR A O 1
ATOM 2803 N N . GLN A 1 371 ? -0.103 37.307 59.619 1.00 56.92 573 GLN A N 1
ATOM 2804 C CA . GLN A 1 371 ? 1.145 37.779 60.209 1.00 52.90 573 GLN A CA 1
ATOM 2805 C C . GLN A 1 371 ? 2.191 36.673 60.150 1.00 45.29 573 GLN A C 1
ATOM 2806 O O . GLN A 1 371 ? 1.967 35.578 60.668 1.00 40.44 573 GLN A O 1
ATOM 2812 N N . ARG A 1 372 ? 3.322 36.955 59.509 1.00 48.29 574 ARG A N 1
ATOM 2813 C CA . ARG A 1 372 ? 4.421 35.994 59.431 1.00 52.70 574 ARG A CA 1
ATOM 2814 C C . ARG A 1 372 ? 5.688 36.599 60.003 1.00 50.96 574 ARG A C 1
ATOM 2815 O O . ARG A 1 372 ? 6.067 37.705 59.636 1.00 50.30 574 ARG A O 1
ATOM 2823 N N . ILE A 1 373 ? 6.353 35.889 60.903 1.00 50.05 575 ILE A N 1
ATOM 2824 C CA . ILE A 1 373 ? 7.544 36.463 61.501 1.00 50.80 575 ILE A CA 1
ATOM 2825 C C . ILE A 1 373 ? 8.657 35.460 61.697 1.00 53.55 575 ILE A C 1
ATOM 2826 O O . ILE A 1 373 ? 8.457 34.254 61.585 1.00 55.33 575 ILE A O 1
ATOM 2831 N N . HIS A 1 374 ? 9.835 35.993 61.990 1.00 57.29 576 HIS A N 1
ATOM 2832 C CA . HIS A 1 374 ? 10.995 35.198 62.338 1.00 51.86 576 HIS A CA 1
ATOM 2833 C C . HIS A 1 374 ? 10.847 34.875 63.805 1.00 51.35 576 HIS A C 1
ATOM 2834 O O . HIS A 1 374 ? 10.580 35.760 64.616 1.00 52.64 576 HIS A O 1
ATOM 2841 N N . ILE A 1 375 ? 11.016 33.607 64.156 1.00 51.01 577 ILE A N 1
ATOM 2842 C CA . ILE A 1 375 ? 10.857 33.208 65.540 1.00 46.50 577 ILE A CA 1
ATOM 2843 C C . ILE A 1 375 ? 11.954 32.258 65.962 1.00 44.37 577 ILE A C 1
ATOM 2844 O O . ILE A 1 375 ? 12.427 31.466 65.165 1.00 36.65 577 ILE A O 1
ATOM 2849 N N . LYS A 1 376 ? 12.342 32.341 67.232 1.00 49.34 578 LYS A N 1
ATOM 2850 C CA . LYS A 1 376 ? 13.224 31.353 67.832 1.00 45.17 578 LYS A CA 1
ATOM 2851 C C . LYS A 1 376 ? 12.511 30.737 69.030 1.00 41.41 578 LYS A C 1
ATOM 2852 O O . LYS A 1 376 ? 12.160 31.438 69.978 1.00 44.34 578 LYS A O 1
ATOM 2858 N N . ILE A 1 377 ? 12.281 29.430 68.963 1.00 38.25 579 ILE A N 1
ATOM 2859 C CA . ILE A 1 377 ? 11.598 28.685 70.011 1.00 37.91 579 ILE A CA 1
ATOM 2860 C C . ILE A 1 377 ? 12.523 28.328 71.172 1.00 49.40 579 ILE A C 1
ATOM 2861 O O . ILE A 1 377 ? 13.625 27.817 70.977 1.00 54.02 579 ILE A O 1
ATOM 2866 N N . GLU A 1 378 ? 12.068 28.580 72.388 1.00 66.43 580 GLU A N 1
ATOM 2867 C CA . GLU A 1 378 ? 12.852 28.231 73.565 1.00 76.03 580 GLU A CA 1
ATOM 2868 C C . GLU A 1 378 ? 11.935 27.957 74.748 1.00 72.96 580 GLU A C 1
ATOM 2869 O O . GLU A 1 378 ? 10.983 28.699 74.987 1.00 74.99 580 GLU A O 1
ATOM 2875 N N . ALA A 1 379 ? 12.222 26.879 75.472 1.00 67.46 581 ALA A N 1
ATOM 2876 C CA . ALA A 1 379 ? 11.403 26.463 76.608 1.00 66.61 581 ALA A CA 1
ATOM 2877 C C . ALA A 1 379 ? 12.071 26.768 77.945 1.00 69.71 581 ALA A C 1
ATOM 2878 O O . ALA A 1 379 ? 13.272 26.556 78.114 1.00 81.92 581 ALA A O 1
ATOM 2880 N N . ALA A 1 380 ? 11.278 27.263 78.889 1.00 52.79 582 ALA A N 1
ATOM 2881 C CA . ALA A 1 380 ? 11.744 27.528 80.244 1.00 49.80 582 ALA A CA 1
ATOM 2882 C C . ALA A 1 380 ? 12.302 26.265 80.858 1.00 58.37 582 ALA A C 1
ATOM 2883 O O . ALA A 1 380 ? 11.800 25.170 80.599 1.00 57.90 582 ALA A O 1
ATOM 2885 N N . PRO A 1 381 ? 13.337 26.420 81.694 1.00 63.51 583 PRO A N 1
ATOM 2886 C CA . PRO A 1 381 ? 14.076 25.320 82.325 1.00 62.74 583 PRO A CA 1
ATOM 2887 C C . PRO A 1 381 ? 13.200 24.438 83.199 1.00 58.97 583 PRO A C 1
ATOM 2888 O O . PRO A 1 381 ? 13.498 23.257 83.338 1.00 63.12 583 PRO A O 1
ATOM 2892 N N . TYR A 1 382 ? 12.137 24.986 83.774 1.00 60.76 584 TYR A N 1
ATOM 2893 C CA . TYR A 1 382 ? 11.293 24.173 84.641 1.00 60.10 584 TYR A CA 1
ATOM 2894 C C . TYR A 1 382 ? 10.410 23.236 83.826 1.00 58.00 584 TYR A C 1
ATOM 2895 O O . TYR A 1 382 ? 9.907 22.240 84.337 1.00 57.79 584 TYR A O 1
ATOM 2904 N N . GLU A 1 383 ? 10.245 23.550 82.545 1.00 72.28 585 GLU A N 1
ATOM 2905 C CA . GLU A 1 383 ? 9.448 22.719 81.643 1.00 69.43 585 GLU A CA 1
ATOM 2906 C C . GLU A 1 383 ? 10.240 21.544 81.071 1.00 68.39 585 GLU A C 1
ATOM 2907 O O . GLU A 1 383 ? 9.655 20.536 80.659 1.00 64.63 585 GLU A O 1
ATOM 2913 N N . MET A 1 384 ? 11.563 21.679 81.034 1.00 50.07 586 MET A N 1
ATOM 2914 C CA . MET A 1 384 ? 12.395 20.711 80.325 1.00 60.26 586 MET A CA 1
ATOM 2915 C C . MET A 1 384 ? 12.170 19.274 80.802 1.00 67.83 586 MET A C 1
ATOM 2916 O O . MET A 1 384 ? 12.281 18.333 80.015 1.00 68.77 586 MET A O 1
ATOM 2921 N N . GLN A 1 385 ? 11.841 19.104 82.081 1.00 65.46 587 GLN A N 1
ATOM 2922 C CA . GLN A 1 385 ? 11.551 17.772 82.610 1.00 67.54 587 GLN A CA 1
ATOM 2923 C C . GLN A 1 385 ? 10.406 17.078 81.854 1.00 73.49 587 GLN A C 1
ATOM 2924 O O . GLN A 1 385 ? 10.236 15.860 81.945 1.00 79.39 587 GLN A O 1
ATOM 2930 N N . TYR A 1 386 ? 9.621 17.858 81.116 1.00 71.92 588 TYR A N 1
ATOM 2931 C CA . TYR A 1 386 ? 8.623 17.293 80.222 1.00 64.87 588 TYR A CA 1
ATOM 2932 C C . TYR A 1 386 ? 9.175 17.270 78.793 1.00 61.03 588 TYR A C 1
ATOM 2933 O O . TYR A 1 386 ? 8.713 16.503 77.952 1.00 56.08 588 TYR A O 1
ATOM 2942 N N . SER B 1 3 ? -3.198 39.474 23.499 1.00 101.06 205 SER B N 1
ATOM 2943 C CA . SER B 1 3 ? -4.191 39.660 22.447 1.00 104.87 205 SER B CA 1
ATOM 2944 C C . SER B 1 3 ? -4.272 38.439 21.528 1.00 103.89 205 SER B C 1
ATOM 2945 O O . SER B 1 3 ? -5.126 37.569 21.716 1.00 103.25 205 SER B O 1
ATOM 2948 N N . GLY B 1 4 ? -3.380 38.380 20.538 1.00 103.98 206 GLY B N 1
ATOM 2949 C CA . GLY B 1 4 ? -3.425 37.337 19.523 1.00 95.79 206 GLY B CA 1
ATOM 2950 C C . GLY B 1 4 ? -2.087 37.049 18.864 1.00 84.90 206 GLY B C 1
ATOM 2951 O O . GLY B 1 4 ? -1.144 37.829 18.990 1.00 87.08 206 GLY B O 1
ATOM 2952 N N . ILE B 1 5 ? -2.014 35.932 18.143 1.00 71.72 207 ILE B N 1
ATOM 2953 C CA . ILE B 1 5 ? -0.753 35.433 17.585 1.00 60.82 207 ILE B CA 1
ATOM 2954 C C . ILE B 1 5 ? -0.765 35.335 16.065 1.00 62.19 207 ILE B C 1
ATOM 2955 O O . ILE B 1 5 ? -1.491 34.514 15.504 1.00 65.34 207 ILE B O 1
ATOM 2960 N N . ASN B 1 6 ? 0.041 36.158 15.396 1.00 57.27 208 ASN B N 1
ATOM 2961 C CA . ASN B 1 6 ? 0.135 36.080 13.936 1.00 56.54 208 ASN B CA 1
ATOM 2962 C C . ASN B 1 6 ? 1.533 36.297 13.336 1.00 52.35 208 ASN B C 1
ATOM 2963 O O . ASN B 1 6 ? 1.985 37.434 13.128 1.00 48.72 208 ASN B O 1
ATOM 2968 N N . ASP B 1 7 ? 2.202 35.192 13.032 1.00 55.63 209 ASP B N 1
ATOM 2969 C CA . ASP B 1 7 ? 3.489 35.262 12.363 1.00 62.67 209 ASP B CA 1
ATOM 2970 C C . ASP B 1 7 ? 3.240 35.682 10.921 1.00 76.29 209 ASP B C 1
ATOM 2971 O O . ASP B 1 7 ? 2.098 35.684 10.457 1.00 87.68 209 ASP B O 1
ATOM 2976 N N . GLY B 1 8 ? 4.296 36.052 10.213 1.00 61.10 210 GLY B N 1
ATOM 2977 C CA . GLY B 1 8 ? 4.132 36.491 8.836 1.00 82.31 210 GLY B CA 1
ATOM 2978 C C . GLY B 1 8 ? 3.416 35.438 8.010 1.00 79.17 210 GLY B C 1
ATOM 2979 O O . GLY B 1 8 ? 2.266 35.595 7.610 1.00 78.87 210 GLY B O 1
ATOM 2980 N N . SER B 1 9 ? 4.112 34.343 7.765 1.00 76.61 211 SER B N 1
ATOM 2981 C CA . SER B 1 9 ? 3.544 33.242 7.031 1.00 66.51 211 SER B CA 1
ATOM 2982 C C . SER B 1 9 ? 3.307 32.111 8.006 1.00 51.09 211 SER B C 1
ATOM 2983 O O . SER B 1 9 ? 3.085 32.343 9.197 1.00 49.47 211 SER B O 1
ATOM 2986 N N . GLY B 1 10 ? 3.375 30.883 7.508 1.00 54.55 212 GLY B N 1
ATOM 2987 C CA . GLY B 1 10 ? 3.185 29.714 8.341 1.00 43.92 212 GLY B CA 1
ATOM 2988 C C . GLY B 1 10 ? 1.833 29.091 8.075 1.00 52.16 212 GLY B C 1
ATOM 2989 O O . GLY B 1 10 ? 1.212 29.360 7.040 1.00 63.67 212 GLY B O 1
ATOM 2990 N N . ILE B 1 11 ? 1.371 28.270 9.015 1.00 58.84 213 ILE B N 1
ATOM 2991 C CA . ILE B 1 11 ? 0.107 27.559 8.875 1.00 57.84 213 ILE B CA 1
ATOM 2992 C C . ILE B 1 11 ? -0.953 28.091 9.835 1.00 58.66 213 ILE B C 1
ATOM 2993 O O . ILE B 1 11 ? -0.640 28.594 10.916 1.00 56.10 213 ILE B O 1
ATOM 2998 N N . VAL B 1 12 ? -2.213 27.960 9.442 1.00 59.59 214 VAL B N 1
ATOM 2999 C CA . VAL B 1 12 ? -3.329 28.333 10.301 1.00 66.93 214 VAL B CA 1
ATOM 3000 C C . VAL B 1 12 ? -3.628 27.253 11.347 1.00 58.49 214 VAL B C 1
ATOM 3001 O O . VAL B 1 12 ? -3.699 26.070 11.028 1.00 64.59 214 VAL B O 1
ATOM 3005 N N . LEU B 1 13 ? -3.790 27.660 12.599 1.00 49.27 215 LEU B N 1
ATOM 3006 C CA . LEU B 1 13 ? -4.102 26.702 13.661 1.00 51.09 215 LEU B CA 1
ATOM 3007 C C . LEU B 1 13 ? -5.588 26.701 13.923 1.00 53.61 215 LEU B C 1
ATOM 3008 O O . LEU B 1 13 ? -6.176 25.666 14.200 1.00 56.20 215 LEU B O 1
ATOM 3013 N N . GLY B 1 14 ? -6.185 27.884 13.806 1.00 47.43 216 GLY B N 1
ATOM 3014 C CA . GLY B 1 14 ? -7.568 28.109 14.165 1.00 53.76 216 GLY B CA 1
ATOM 3015 C C . GLY B 1 14 ? -7.759 29.578 14.476 1.00 58.55 216 GLY B C 1
ATOM 3016 O O . GLY B 1 14 ? -7.167 30.422 13.805 1.00 54.25 216 GLY B O 1
ATOM 3017 N N . LYS B 1 15 ? -8.537 29.888 15.517 1.00 63.11 217 LYS B N 1
ATOM 3018 C CA . LYS B 1 15 ? -9.027 31.257 15.722 1.00 65.31 217 LYS B CA 1
ATOM 3019 C C . LYS B 1 15 ? -8.865 31.889 17.116 1.00 64.34 217 LYS B C 1
ATOM 3020 O O . LYS B 1 15 ? -8.940 31.217 18.150 1.00 56.41 217 LYS B O 1
ATOM 3024 N N . ASP B 1 16 ? -8.654 33.202 17.110 1.00 78.11 218 ASP B N 1
ATOM 3025 C CA . ASP B 1 16 ? -8.596 34.023 18.316 1.00 85.49 218 ASP B CA 1
ATOM 3026 C C . ASP B 1 16 ? -9.861 33.898 19.142 1.00 93.74 218 ASP B C 1
ATOM 3027 O O . ASP B 1 16 ? -10.836 33.266 18.726 1.00 98.37 218 ASP B O 1
ATOM 3032 N N . ARG B 1 17 ? -9.855 34.540 20.305 1.00 86.54 219 ARG B N 1
ATOM 3033 C CA . ARG B 1 17 ? -11.081 34.700 21.076 1.00 86.33 219 ARG B CA 1
ATOM 3034 C C . ARG B 1 17 ? -11.933 35.772 20.401 1.00 91.82 219 ARG B C 1
ATOM 3035 O O . ARG B 1 17 ? -13.137 35.863 20.634 1.00 94.41 219 ARG B O 1
ATOM 3039 N N . ASP B 1 18 ? -11.294 36.568 19.547 1.00 92.36 220 ASP B N 1
ATOM 3040 C CA . ASP B 1 18 ? -11.971 37.651 18.837 1.00 99.96 220 ASP B CA 1
ATOM 3041 C C . ASP B 1 18 ? -12.506 37.180 17.490 1.00 103.63 220 ASP B C 1
ATOM 3042 O O . ASP B 1 18 ? -13.323 37.855 16.869 1.00 114.26 220 ASP B O 1
ATOM 3047 N N . GLY B 1 19 ? -12.045 36.017 17.043 1.00 94.91 221 GLY B N 1
ATOM 3048 C CA . GLY B 1 19 ? -12.407 35.514 15.732 1.00 93.90 221 GLY B CA 1
ATOM 3049 C C . GLY B 1 19 ? -11.274 35.716 14.744 1.00 92.57 221 GLY B C 1
ATOM 3050 O O . GLY B 1 19 ? -11.377 35.349 13.573 1.00 101.44 221 GLY B O 1
ATOM 3051 N N . GLY B 1 20 ? -10.190 36.318 15.222 1.00 86.67 222 GLY B N 1
ATOM 3052 C CA . GLY B 1 20 ? -8.988 36.497 14.429 1.00 76.64 222 GLY B CA 1
ATOM 3053 C C . GLY B 1 20 ? -8.316 35.172 14.113 1.00 69.20 222 GLY B C 1
ATOM 3054 O O . GLY B 1 20 ? -8.469 34.178 14.829 1.00 61.67 222 GLY B O 1
ATOM 3055 N N . LEU B 1 21 ? -7.551 35.160 13.037 1.00 69.65 223 LEU B N 1
ATOM 3056 C CA . LEU B 1 21 ? -6.959 33.933 12.551 1.00 66.45 223 LEU B CA 1
ATOM 3057 C C . LEU B 1 21 ? -5.597 33.743 13.202 1.00 62.90 223 LEU B C 1
ATOM 3058 O O . LEU B 1 21 ? -4.747 34.624 13.119 1.00 73.17 223 LEU B O 1
ATOM 3063 N N . VAL B 1 22 ? -5.388 32.614 13.874 1.00 62.65 224 VAL B N 1
ATOM 3064 C CA . VAL B 1 22 ? -4.082 32.347 14.471 1.00 45.59 224 VAL B CA 1
ATOM 3065 C C . VAL B 1 22 ? -3.157 31.568 13.533 1.00 50.14 224 VAL B C 1
ATOM 3066 O O . VAL B 1 22 ? -3.395 30.394 13.224 1.00 45.87 224 VAL B O 1
ATOM 3070 N N . LEU B 1 23 ? -2.100 32.253 13.096 1.00 53.81 225 LEU B N 1
ATOM 3071 C CA . LEU B 1 23 ? -1.166 31.772 12.081 1.00 53.10 225 LEU B CA 1
ATOM 3072 C C . LEU B 1 23 ? 0.230 31.549 12.698 1.00 48.75 225 LEU B C 1
ATOM 3073 O O . LEU B 1 23 ? 0.835 32.476 13.243 1.00 46.34 225 LEU B O 1
ATOM 3078 N N . VAL B 1 24 ? 0.746 30.328 12.595 1.00 38.82 226 VAL B N 1
ATOM 3079 C CA . VAL B 1 24 ? 2.003 30.005 13.210 1.00 31.21 226 VAL B CA 1
ATOM 3080 C C . VAL B 1 24 ? 3.059 29.472 12.248 1.00 38.29 226 VAL B C 1
ATOM 3081 O O . VAL B 1 24 ? 2.832 28.490 11.548 1.00 44.03 226 VAL B O 1
ATOM 3085 N N . ASP B 1 25 ? 4.231 30.098 12.253 1.00 32.93 227 ASP B N 1
ATOM 3086 C CA . ASP B 1 25 ? 5.394 29.559 11.555 1.00 39.25 227 ASP B CA 1
ATOM 3087 C C . ASP B 1 25 ? 6.319 28.832 12.522 1.00 32.75 227 ASP B C 1
ATOM 3088 O O . ASP B 1 25 ? 7.202 29.445 13.110 1.00 32.70 227 ASP B O 1
ATOM 3093 N N . ILE B 1 26 ? 6.141 27.523 12.671 1.00 40.42 228 ILE B N 1
ATOM 3094 C CA . ILE B 1 26 ? 6.889 26.775 13.683 1.00 41.86 228 ILE B CA 1
ATOM 3095 C C . ILE B 1 26 ? 8.395 26.667 13.428 1.00 53.65 228 ILE B C 1
ATOM 3096 O O . ILE B 1 26 ? 9.129 26.123 14.257 1.00 57.24 228 ILE B O 1
ATOM 3101 N N . TRP B 1 27 ? 8.862 27.173 12.290 1.00 45.14 229 TRP B N 1
ATOM 3102 C CA . TRP B 1 27 ? 10.287 27.067 11.956 1.00 35.71 229 TRP B CA 1
ATOM 3103 C C . TRP B 1 27 ? 10.976 28.369 12.261 1.00 43.02 229 TRP B C 1
ATOM 3104 O O . TRP B 1 27 ? 12.194 28.500 12.129 1.00 62.10 229 TRP B O 1
ATOM 3115 N N . LYS B 1 28 ? 10.173 29.330 12.695 1.00 42.66 230 LYS B N 1
ATOM 3116 C CA . LYS B 1 28 ? 10.687 30.617 13.098 1.00 41.99 230 LYS B CA 1
ATOM 3117 C C . LYS B 1 28 ? 11.754 30.425 14.175 1.00 52.35 230 LYS B C 1
ATOM 3118 O O . LYS B 1 28 ? 11.730 29.431 14.916 1.00 50.66 230 LYS B O 1
ATOM 3124 N N . ARG B 1 29 ? 12.694 31.367 14.230 1.00 51.82 231 ARG B N 1
ATOM 3125 C CA . ARG B 1 29 ? 13.826 31.325 15.161 1.00 64.44 231 ARG B CA 1
ATOM 3126 C C . ARG B 1 29 ? 14.159 32.720 15.648 1.00 70.61 231 ARG B C 1
ATOM 3127 O O . ARG B 1 29 ? 14.110 33.681 14.884 1.00 76.46 231 ARG B O 1
ATOM 3135 N N . GLY B 1 30 ? 14.522 32.823 16.920 1.00 68.89 232 GLY B N 1
ATOM 3136 C CA . GLY B 1 30 ? 14.879 34.102 17.499 1.00 71.85 232 GLY B CA 1
ATOM 3137 C C . GLY B 1 30 ? 13.788 34.604 18.413 1.00 65.56 232 GLY B C 1
ATOM 3138 O O . GLY B 1 30 ? 12.631 34.216 18.281 1.00 69.47 232 GLY B O 1
ATOM 3139 N N . GLY B 1 31 ? 14.157 35.472 19.343 1.00 53.64 233 GLY B N 1
ATOM 3140 C CA . GLY B 1 31 ? 13.224 35.918 20.358 1.00 53.89 233 GLY B CA 1
ATOM 3141 C C . GLY B 1 31 ? 12.802 34.764 21.248 1.00 53.39 233 GLY B C 1
ATOM 3142 O O . GLY B 1 31 ? 13.640 33.984 21.713 1.00 55.53 233 GLY B O 1
ATOM 3143 N N . ASP B 1 32 ? 11.501 34.639 21.482 1.00 54.37 234 ASP B N 1
ATOM 3144 C CA . ASP B 1 32 ? 11.008 33.580 22.342 1.00 44.55 234 ASP B CA 1
ATOM 3145 C C . ASP B 1 32 ? 10.629 32.321 21.566 1.00 45.00 234 ASP B C 1
ATOM 3146 O O . ASP B 1 32 ? 9.912 31.464 22.088 1.00 41.13 234 ASP B O 1
ATOM 3151 N N . ARG B 1 33 ? 11.113 32.215 20.329 1.00 43.21 235 ARG B N 1
ATOM 3152 C CA . ARG B 1 33 ? 10.939 31.006 19.527 1.00 44.87 235 ARG B CA 1
ATOM 3153 C C . ARG B 1 33 ? 12.300 30.356 19.319 1.00 39.17 235 ARG B C 1
ATOM 3154 O O . ARG B 1 33 ? 13.016 30.700 18.377 1.00 39.24 235 ARG B O 1
ATOM 3162 N N . THR B 1 34 ? 12.648 29.408 20.176 1.00 39.70 236 THR B N 1
ATOM 3163 C CA . THR B 1 34 ? 14.000 28.850 20.171 1.00 39.68 236 THR B CA 1
ATOM 3164 C C . THR B 1 34 ? 14.023 27.408 19.712 1.00 39.03 236 THR B C 1
ATOM 3165 O O . THR B 1 34 ? 15.085 26.837 19.497 1.00 48.69 236 THR B O 1
ATOM 3169 N N . ASN B 1 35 ? 12.845 26.817 19.557 1.00 40.92 237 ASN B N 1
ATOM 3170 C CA . ASN B 1 35 ? 12.743 25.487 18.975 1.00 33.52 237 ASN B CA 1
ATOM 3171 C C . ASN B 1 35 ? 11.435 25.356 18.205 1.00 34.73 237 ASN B C 1
ATOM 3172 O O . ASN B 1 35 ? 10.663 26.306 18.108 1.00 36.15 237 ASN B O 1
ATOM 3177 N N . SER B 1 36 ? 11.188 24.176 17.660 1.00 29.39 238 SER B N 1
ATOM 3178 C CA . SER B 1 36 ? 10.012 23.953 16.835 1.00 27.33 238 SER B CA 1
ATOM 3179 C C . SER B 1 36 ? 9.171 22.848 17.439 1.00 32.98 238 SER B C 1
ATOM 3180 O O . SER B 1 36 ? 8.324 22.254 16.755 1.00 28.68 238 SER B O 1
ATOM 3183 N N . ASN B 1 37 ? 9.426 22.554 18.715 1.00 27.39 239 ASN B N 1
ATOM 3184 C CA . ASN B 1 37 ? 8.812 21.408 19.360 1.00 24.69 239 ASN B CA 1
ATOM 3185 C C . ASN B 1 37 ? 7.448 21.753 19.876 1.00 23.19 239 ASN B C 1
ATOM 3186 O O . ASN B 1 37 ? 7.133 22.917 20.080 1.00 27.97 239 ASN B O 1
ATOM 3191 N N . TRP B 1 38 ? 6.645 20.720 20.090 1.00 30.28 240 TRP B N 1
ATOM 3192 C CA . TRP B 1 38 ? 5.276 20.882 20.546 1.00 29.92 240 TRP B CA 1
ATOM 3193 C C . TRP B 1 38 ? 4.942 19.956 21.698 1.00 32.69 240 TRP B C 1
ATOM 3194 O O . TRP B 1 38 ? 5.279 18.756 21.703 1.00 28.66 240 TRP B O 1
ATOM 3205 N N . THR B 1 39 ? 4.223 20.502 22.659 1.00 25.83 241 THR B N 1
ATOM 3206 C CA . THR B 1 39 ? 3.575 19.653 23.627 1.00 28.40 241 THR B CA 1
ATOM 3207 C C . THR B 1 39 ? 2.078 19.779 23.442 1.00 31.60 241 THR B C 1
ATOM 3208 O O . THR B 1 39 ? 1.511 20.865 23.495 1.00 44.60 241 THR B O 1
ATOM 3212 N N . ILE B 1 40 ? 1.434 18.658 23.205 1.00 32.05 242 ILE B N 1
ATOM 3213 C CA . ILE B 1 40 ? -0.007 18.658 23.062 1.00 40.27 242 ILE B CA 1
ATOM 3214 C C . ILE B 1 40 ? -0.556 17.764 24.155 1.00 39.77 242 ILE B C 1
ATOM 3215 O O . ILE B 1 40 ? -0.275 16.563 24.190 1.00 42.26 242 ILE B O 1
ATOM 3220 N N . LEU B 1 41 ? -1.302 18.366 25.073 1.00 38.18 243 LEU B N 1
ATOM 3221 C CA . LEU B 1 41 ? -1.766 17.657 26.265 1.00 39.85 243 LEU B CA 1
ATOM 3222 C C . LEU B 1 41 ? -3.260 17.839 26.493 1.00 38.28 243 LEU B C 1
ATOM 3223 O O . LEU B 1 41 ? -3.791 18.952 26.373 1.00 34.04 243 LEU B O 1
ATOM 3228 N N . ALA B 1 42 ? -3.933 16.742 26.825 1.00 29.76 244 ALA B N 1
ATOM 3229 C CA . ALA B 1 42 ? -5.377 16.774 27.005 1.00 35.33 244 ALA B CA 1
ATOM 3230 C C . ALA B 1 42 ? -5.922 15.376 27.268 1.00 40.55 244 ALA B C 1
ATOM 3231 O O . ALA B 1 42 ? -5.268 14.378 26.957 1.00 41.04 244 ALA B O 1
ATOM 3233 N N . LYS B 1 43 ? -7.107 15.299 27.868 1.00 38.85 245 LYS B N 1
ATOM 3234 C CA . LYS B 1 43 ? -7.715 14.003 28.145 1.00 41.22 245 LYS B CA 1
ATOM 3235 C C . LYS B 1 43 ? -8.204 13.371 26.846 1.00 39.91 245 LYS B C 1
ATOM 3236 O O . LYS B 1 43 ? -8.361 14.059 25.847 1.00 48.62 245 LYS B O 1
ATOM 3242 N N . PRO B 1 44 ? -8.425 12.052 26.857 1.00 36.67 246 PRO B N 1
ATOM 3243 C CA . PRO B 1 44 ? -8.973 11.323 25.713 1.00 35.80 246 PRO B CA 1
ATOM 3244 C C . PRO B 1 44 ? -10.242 11.977 25.157 1.00 38.96 246 PRO B C 1
ATOM 3245 O O . PRO B 1 44 ? -11.205 12.160 25.885 1.00 49.12 246 PRO B O 1
ATOM 3249 N N . GLY B 1 45 ? -10.228 12.333 23.877 1.00 40.54 247 GLY B N 1
ATOM 3250 C CA . GLY B 1 45 ? -11.401 12.872 23.221 1.00 43.99 247 GLY B CA 1
ATOM 3251 C C . GLY B 1 45 ? -11.366 14.368 22.979 1.00 51.57 247 GLY B C 1
ATOM 3252 O O . GLY B 1 45 ? -12.173 14.875 22.218 1.00 56.17 247 GLY B O 1
ATOM 3253 N N . ALA B 1 46 ? -10.444 15.085 23.614 1.00 54.85 248 ALA B N 1
ATOM 3254 C CA . ALA B 1 46 ? -10.444 16.547 23.514 1.00 47.38 248 ALA B CA 1
ATOM 3255 C C . ALA B 1 46 ? -10.103 17.006 22.120 1.00 45.43 248 ALA B C 1
ATOM 3256 O O . ALA B 1 46 ? -10.348 18.158 21.759 1.00 49.10 248 ALA B O 1
ATOM 3258 N N . GLY B 1 47 ? -9.507 16.102 21.349 1.00 46.57 249 GLY B N 1
ATOM 3259 C CA . GLY B 1 47 ? -9.121 16.389 19.979 1.00 53.45 249 GLY B CA 1
ATOM 3260 C C . GLY B 1 47 ? -7.641 16.655 19.754 1.00 46.60 249 GLY B C 1
ATOM 3261 O O . GLY B 1 47 ? -7.299 17.571 19.029 1.00 42.97 249 GLY B O 1
ATOM 3262 N N . LYS B 1 48 ? -6.775 15.850 20.371 1.00 49.55 250 LYS B N 1
ATOM 3263 C CA . LYS B 1 48 ? -5.326 15.989 20.257 1.00 39.72 250 LYS B CA 1
ATOM 3264 C C . LYS B 1 48 ? -4.817 15.498 18.906 1.00 47.43 250 LYS B C 1
ATOM 3265 O O . LYS B 1 48 ? -4.152 16.232 18.165 1.00 43.26 250 LYS B O 1
ATOM 3271 N N . SER B 1 49 ? -5.110 14.238 18.606 1.00 57.49 251 SER B N 1
ATOM 3272 C CA . SER B 1 49 ? -4.626 13.612 17.383 1.00 60.97 251 SER B CA 1
ATOM 3273 C C . SER B 1 49 ? -5.205 14.315 16.161 1.00 56.26 251 SER B C 1
ATOM 3274 O O . SER B 1 49 ? -4.532 14.472 15.151 1.00 55.97 251 SER B O 1
ATOM 3277 N N . PHE B 1 50 ? -6.452 14.754 16.267 1.00 49.23 252 PHE B N 1
ATOM 3278 C CA . PHE B 1 50 ? -7.069 15.515 15.199 1.00 50.12 252 PHE B CA 1
ATOM 3279 C C . PHE B 1 50 ? -6.263 16.782 14.981 1.00 53.08 252 PHE B C 1
ATOM 3280 O O . PHE B 1 50 ? -5.881 17.082 13.859 1.00 54.63 252 PHE B O 1
ATOM 3288 N N . THR B 1 51 ? -5.985 17.517 16.054 1.00 58.09 253 THR B N 1
ATOM 3289 C CA . THR B 1 51 ? -5.260 18.779 15.919 1.00 57.03 253 THR B CA 1
ATOM 3290 C C . THR B 1 51 ? -3.880 18.537 15.346 1.00 57.02 253 THR B C 1
ATOM 3291 O O . THR B 1 51 ? -3.313 19.391 14.676 1.00 62.02 253 THR B O 1
ATOM 3295 N N . ALA B 1 52 ? -3.340 17.360 15.622 1.00 55.38 254 ALA B N 1
ATOM 3296 C CA . ALA B 1 52 ? -2.021 17.011 15.155 1.00 50.39 254 ALA B CA 1
ATOM 3297 C C . ALA B 1 52 ? -2.085 16.749 13.659 1.00 51.11 254 ALA B C 1
ATOM 3298 O O . ALA B 1 52 ? -1.217 17.192 12.907 1.00 50.08 254 ALA B O 1
ATOM 3300 N N . LYS B 1 53 ? -3.123 16.033 13.231 1.00 45.37 255 LYS B N 1
ATOM 3301 C CA . LYS B 1 53 ? -3.327 15.773 11.812 1.00 43.84 255 LYS B CA 1
ATOM 3302 C C . LYS B 1 53 ? -3.360 17.080 11.020 1.00 44.33 255 LYS B C 1
ATOM 3303 O O . LYS B 1 53 ? -2.707 17.203 9.977 1.00 39.11 255 LYS B O 1
ATOM 3309 N N . MET B 1 54 ? -4.110 18.058 11.518 1.00 38.15 256 MET B N 1
ATOM 3310 C CA . MET B 1 54 ? -4.229 19.333 10.814 1.00 46.09 256 MET B CA 1
ATOM 3311 C C . MET B 1 54 ? -2.867 19.986 10.721 1.00 46.12 256 MET B C 1
ATOM 3312 O O . MET B 1 54 ? -2.446 20.413 9.642 1.00 42.80 256 MET B O 1
ATOM 3317 N N . LEU B 1 55 ? -2.175 20.018 11.858 1.00 47.01 257 LEU B N 1
ATOM 3318 C CA . LEU B 1 55 ? -0.801 20.476 11.943 1.00 45.17 257 LEU B CA 1
ATOM 3319 C C . LEU B 1 55 ? 0.102 19.760 10.933 1.00 50.58 257 LEU B C 1
ATOM 3320 O O . LEU B 1 55 ? 0.778 20.411 10.134 1.00 56.29 257 LEU B O 1
ATOM 3325 N N . LEU B 1 56 ? 0.105 18.425 10.956 1.00 37.08 258 LEU B N 1
ATOM 3326 C CA . LEU B 1 56 ? 1.027 17.644 10.126 1.00 33.98 258 LEU B CA 1
ATOM 3327 C C . LEU B 1 56 ? 0.659 17.673 8.651 1.00 47.88 258 LEU B C 1
ATOM 3328 O O . LEU B 1 56 ? 1.537 17.604 7.785 1.00 51.05 258 LEU B O 1
ATOM 3333 N N . LEU B 1 57 ? -0.637 17.762 8.369 1.00 44.26 259 LEU B N 1
ATOM 3334 C CA . LEU B 1 57 ? -1.095 17.884 6.997 1.00 38.91 259 LEU B CA 1
ATOM 3335 C C . LEU B 1 57 ? -0.534 19.178 6.444 1.00 44.01 259 LEU B C 1
ATOM 3336 O O . LEU B 1 57 ? 0.139 19.194 5.413 1.00 49.74 259 LEU B O 1
ATOM 3341 N N . ARG B 1 58 ? -0.777 20.262 7.171 1.00 37.34 260 ARG B N 1
ATOM 3342 C CA . ARG B 1 58 ? -0.346 21.568 6.720 1.00 42.82 260 ARG B CA 1
ATOM 3343 C C . ARG B 1 58 ? 1.171 21.683 6.543 1.00 46.55 260 ARG B C 1
ATOM 3344 O O . ARG B 1 58 ? 1.640 22.221 5.541 1.00 50.73 260 ARG B O 1
ATOM 3352 N N . GLU B 1 59 ? 1.935 21.178 7.508 1.00 51.34 261 GLU B N 1
ATOM 3353 C CA . GLU B 1 59 ? 3.389 21.211 7.420 1.00 48.38 261 GLU B CA 1
ATOM 3354 C C . GLU B 1 59 ? 3.894 20.357 6.259 1.00 52.95 261 GLU B C 1
ATOM 3355 O O . GLU B 1 59 ? 4.779 20.768 5.511 1.00 50.00 261 GLU B O 1
ATOM 3361 N N . TYR B 1 60 ? 3.334 19.159 6.128 1.00 49.89 262 TYR B N 1
ATOM 3362 C CA . TYR B 1 60 ? 3.699 18.253 5.050 1.00 43.55 262 TYR B CA 1
ATOM 3363 C C . TYR B 1 60 ? 3.461 18.902 3.682 1.00 43.78 262 TYR B C 1
ATOM 3364 O O . TYR B 1 60 ? 4.322 18.861 2.798 1.00 46.47 262 TYR B O 1
ATOM 3373 N N . MET B 1 61 ? 2.302 19.520 3.526 1.00 47.39 263 MET B N 1
ATOM 3374 C CA . MET B 1 61 ? 2.002 20.272 2.314 1.00 52.47 263 MET B CA 1
ATOM 3375 C C . MET B 1 61 ? 3.107 21.274 2.009 1.00 57.66 263 MET B C 1
ATOM 3376 O O . MET B 1 61 ? 3.365 21.587 0.846 1.00 64.56 263 MET B O 1
ATOM 3381 N N . GLN B 1 62 ? 3.762 21.774 3.055 1.00 51.01 264 GLN B N 1
ATOM 3382 C CA . GLN B 1 62 ? 4.796 22.787 2.872 1.00 43.75 264 GLN B CA 1
ATOM 3383 C C . GLN B 1 62 ? 6.169 22.173 2.701 1.00 40.42 264 GLN B C 1
ATOM 3384 O O . GLN B 1 62 ? 7.142 22.888 2.537 1.00 50.97 264 GLN B O 1
ATOM 3390 N N . GLY B 1 63 ? 6.257 20.852 2.738 1.00 38.11 265 GLY B N 1
ATOM 3391 C CA . GLY B 1 63 ? 7.534 20.202 2.508 1.00 40.48 265 GLY B CA 1
ATOM 3392 C C . GLY B 1 63 ? 8.098 19.347 3.634 1.00 46.66 265 GLY B C 1
ATOM 3393 O O . GLY B 1 63 ? 8.949 18.487 3.382 1.00 50.65 265 GLY B O 1
ATOM 3394 N N . SER B 1 64 ? 7.642 19.562 4.870 1.00 46.37 266 SER B N 1
ATOM 3395 C CA . SER B 1 64 ? 8.197 18.817 6.002 1.00 44.08 266 SER B CA 1
ATOM 3396 C C . SER B 1 64 ? 8.017 17.327 5.773 1.00 45.86 266 SER B C 1
ATOM 3397 O O . SER B 1 64 ? 7.017 16.904 5.203 1.00 41.91 266 SER B O 1
ATOM 3400 N N . ARG B 1 65 ? 8.998 16.535 6.190 1.00 51.36 267 ARG B N 1
ATOM 3401 C CA . ARG B 1 65 ? 8.821 15.095 6.244 1.00 46.17 267 ARG B CA 1
ATOM 3402 C C . ARG B 1 65 ? 8.186 14.800 7.585 1.00 43.87 267 ARG B C 1
ATOM 3403 O O . ARG B 1 65 ? 8.344 15.557 8.530 1.00 40.68 267 ARG B O 1
ATOM 3411 N N . VAL B 1 66 ? 7.456 13.703 7.661 1.00 51.02 268 VAL B N 1
ATOM 3412 C CA . VAL B 1 66 ? 6.681 13.406 8.838 1.00 44.06 268 VAL B CA 1
ATOM 3413 C C . VAL B 1 66 ? 6.882 11.960 9.203 1.00 45.69 268 VAL B C 1
ATOM 3414 O O . VAL B 1 66 ? 6.762 11.070 8.348 1.00 45.74 268 VAL B O 1
ATOM 3418 N N . ILE B 1 67 ? 7.209 11.745 10.479 1.00 36.37 269 ILE B N 1
ATOM 3419 C CA . ILE B 1 67 ? 7.410 10.423 11.064 1.00 35.94 269 ILE B CA 1
ATOM 3420 C C . ILE B 1 67 ? 6.545 10.397 12.325 1.00 39.34 269 ILE B C 1
ATOM 3421 O O . ILE B 1 67 ? 6.652 11.283 13.179 1.00 37.31 269 ILE B O 1
ATOM 3426 N N . ILE B 1 68 ? 5.690 9.392 12.445 1.00 31.73 270 ILE B N 1
ATOM 3427 C CA . ILE B 1 68 ? 4.736 9.343 13.532 1.00 33.33 270 ILE B CA 1
ATOM 3428 C C . ILE B 1 68 ? 4.820 7.999 14.218 1.00 34.48 270 ILE B C 1
ATOM 3429 O O . ILE B 1 68 ? 4.749 6.969 13.542 1.00 37.08 270 ILE B O 1
ATOM 3434 N N . ILE B 1 69 ? 4.967 7.991 15.547 1.00 32.88 271 ILE B N 1
ATOM 3435 C CA . ILE B 1 69 ? 4.734 6.752 16.285 1.00 29.73 271 ILE B CA 1
ATOM 3436 C C . ILE B 1 69 ? 3.296 6.779 16.781 1.00 35.59 271 ILE B C 1
ATOM 3437 O O . ILE B 1 69 ? 2.875 7.722 17.441 1.00 35.80 271 ILE B O 1
ATOM 3442 N N . ASP B 1 70 ? 2.541 5.742 16.455 1.00 37.70 272 ASP B N 1
ATOM 3443 C CA . ASP B 1 70 ? 1.085 5.825 16.515 1.00 44.72 272 ASP B CA 1
ATOM 3444 C C . ASP B 1 70 ? 0.475 4.578 17.139 1.00 48.25 272 ASP B C 1
ATOM 3445 O O . ASP B 1 70 ? 0.256 3.577 16.466 1.00 50.36 272 ASP B O 1
ATOM 3450 N N . PRO B 1 71 ? 0.210 4.634 18.447 1.00 49.04 273 PRO B N 1
ATOM 3451 C CA . PRO B 1 71 ? -0.381 3.455 19.079 1.00 52.10 273 PRO B CA 1
ATOM 3452 C C . PRO B 1 71 ? -1.905 3.384 18.953 1.00 52.38 273 PRO B C 1
ATOM 3453 O O . PRO B 1 71 ? -2.451 2.304 19.147 1.00 50.51 273 PRO B O 1
ATOM 3457 N N . GLU B 1 72 ? -2.567 4.497 18.635 1.00 49.14 274 GLU B N 1
ATOM 3458 C CA . GLU B 1 72 ? -4.038 4.539 18.567 1.00 42.54 274 GLU B CA 1
ATOM 3459 C C . GLU B 1 72 ? -4.570 4.166 17.183 1.00 47.51 274 GLU B C 1
ATOM 3460 O O . GLU B 1 72 ? -5.781 4.056 16.983 1.00 51.22 274 GLU B O 1
ATOM 3466 N N . ARG B 1 73 ? -3.666 3.978 16.231 1.00 43.71 275 ARG B N 1
ATOM 3467 C CA . ARG B 1 73 ? -4.054 3.717 14.850 1.00 43.45 275 ARG B CA 1
ATOM 3468 C C . ARG B 1 73 ? -4.876 4.888 14.337 1.00 46.54 275 ARG B C 1
ATOM 3469 O O . ARG B 1 73 ? -5.947 4.714 13.762 1.00 52.21 275 ARG B O 1
ATOM 3477 N N . GLU B 1 74 ? -4.360 6.087 14.569 1.00 46.85 276 GLU B N 1
ATOM 3478 C CA . GLU B 1 74 ? -5.051 7.322 14.226 1.00 47.02 276 GLU B CA 1
ATOM 3479 C C . GLU B 1 74 ? -4.611 7.878 12.893 1.00 45.37 276 GLU B C 1
ATOM 3480 O O . GLU B 1 74 ? -5.291 8.730 12.322 1.00 53.00 276 GLU B O 1
ATOM 3486 N N . TYR B 1 75 ? -3.480 7.390 12.395 1.00 46.76 277 TYR B N 1
ATOM 3487 C CA . TYR B 1 75 ? -2.807 8.018 11.264 1.00 43.75 277 TYR B CA 1
ATOM 3488 C C . TYR B 1 75 ? -2.668 7.110 10.043 1.00 42.22 277 TYR B C 1
ATOM 3489 O O . TYR B 1 75 ? -2.030 7.480 9.055 1.00 41.92 277 TYR B O 1
ATOM 3498 N N . LYS B 1 76 ? -3.258 5.923 10.126 1.00 45.21 278 LYS B N 1
ATOM 3499 C CA . LYS B 1 76 ? -3.224 4.949 9.038 1.00 49.73 278 LYS B CA 1
ATOM 3500 C C . LYS B 1 76 ? -3.862 5.512 7.777 1.00 54.97 278 LYS B C 1
ATOM 3501 O O . LYS B 1 76 ? -3.278 5.451 6.688 1.00 55.65 278 LYS B O 1
ATOM 3507 N N . GLU B 1 77 ? -5.061 6.064 7.943 1.00 65.74 279 GLU B N 1
ATOM 3508 C CA . GLU B 1 77 ? -5.875 6.537 6.822 1.00 72.64 279 GLU B CA 1
ATOM 3509 C C . GLU B 1 77 ? -5.269 7.770 6.164 1.00 75.60 279 GLU B C 1
ATOM 3510 O O . GLU B 1 77 ? -5.294 7.896 4.946 1.00 85.33 279 GLU B O 1
ATOM 3516 N N . MET B 1 78 ? -4.716 8.672 6.969 1.00 77.21 280 MET B N 1
ATOM 3517 C CA . MET B 1 78 ? -4.023 9.834 6.426 1.00 76.53 280 MET B CA 1
ATOM 3518 C C . MET B 1 78 ? -2.757 9.413 5.680 1.00 65.26 280 MET B C 1
ATOM 3519 O O . MET B 1 78 ? -2.344 10.044 4.712 1.00 63.56 280 MET B O 1
ATOM 3524 N N . CYS B 1 79 ? -2.135 8.339 6.142 1.00 61.12 281 CYS B N 1
ATOM 3525 C CA . CYS B 1 79 ? -0.898 7.882 5.537 1.00 60.18 281 CYS B CA 1
ATOM 3526 C C . CYS B 1 79 ? -1.174 7.345 4.140 1.00 71.10 281 CYS B C 1
ATOM 3527 O O . CYS B 1 79 ? -0.405 7.568 3.210 1.00 74.52 281 CYS B O 1
ATOM 3530 N N . ARG B 1 80 ? -2.283 6.630 4.010 1.00 68.77 282 ARG B N 1
ATOM 3531 C CA . ARG B 1 80 ? -2.732 6.110 2.724 1.00 73.01 282 ARG B CA 1
ATOM 3532 C C . ARG B 1 80 ? -3.000 7.270 1.761 1.00 75.59 282 ARG B C 1
ATOM 3533 O O . ARG B 1 80 ? -2.381 7.373 0.707 1.00 78.03 282 ARG B O 1
ATOM 3541 N N . LYS B 1 81 ? -3.914 8.151 2.155 1.00 72.70 283 LYS B N 1
ATOM 3542 C CA . LYS B 1 81 ? -4.272 9.330 1.373 1.00 76.32 283 LYS B CA 1
ATOM 3543 C C . LYS B 1 81 ? -3.079 10.145 0.859 1.00 70.77 283 LYS B C 1
ATOM 3544 O O . LYS B 1 81 ? -3.156 10.759 -0.204 1.00 82.13 283 LYS B O 1
ATOM 3547 N N . LEU B 1 82 ? -1.985 10.169 1.610 1.00 66.41 284 LEU B N 1
ATOM 3548 C CA . LEU B 1 82 ? -0.828 10.959 1.216 1.00 64.39 284 LEU B CA 1
ATOM 3549 C C . LEU B 1 82 ? 0.190 10.111 0.481 1.00 67.25 284 LEU B C 1
ATOM 3550 O O . LEU B 1 82 ? 1.185 10.622 -0.025 1.00 61.76 284 LEU B O 1
ATOM 3555 N N . GLY B 1 83 ? -0.062 8.809 0.434 1.00 69.22 285 GLY B N 1
ATOM 3556 C CA . GLY B 1 83 ? 0.831 7.885 -0.234 1.00 69.27 285 GLY B CA 1
ATOM 3557 C C . GLY B 1 83 ? 2.178 7.709 0.440 1.00 63.00 285 GLY B C 1
ATOM 3558 O O . GLY B 1 83 ? 3.178 7.448 -0.222 1.00 72.95 285 GLY B O 1
ATOM 3559 N N . GLY B 1 84 ? 2.214 7.849 1.761 1.00 62.63 286 GLY B N 1
ATOM 3560 C CA . GLY B 1 84 ? 3.437 7.615 2.508 1.00 55.88 286 GLY B CA 1
ATOM 3561 C C . GLY B 1 84 ? 3.588 6.132 2.778 1.00 56.08 286 GLY B C 1
ATOM 3562 O O . GLY B 1 84 ? 2.836 5.335 2.222 1.00 66.46 286 GLY B O 1
ATOM 3563 N N . VAL B 1 85 ? 4.549 5.753 3.616 1.00 52.55 287 VAL B N 1
ATOM 3564 C CA . VAL B 1 85 ? 4.689 4.351 3.997 1.00 58.26 287 VAL B CA 1
ATOM 3565 C C . VAL B 1 85 ? 4.145 4.110 5.403 1.00 61.76 287 VAL B C 1
ATOM 3566 O O . VAL B 1 85 ? 4.483 4.829 6.352 1.00 57.95 287 VAL B O 1
ATOM 3570 N N . TRP B 1 86 ? 3.280 3.106 5.517 1.00 70.66 288 TRP B N 1
ATOM 3571 C CA . TRP B 1 86 ? 2.676 2.726 6.787 1.00 58.45 288 TRP B CA 1
ATOM 3572 C C . TRP B 1 86 ? 3.201 1.377 7.234 1.00 54.23 288 TRP B C 1
ATOM 3573 O O . TRP B 1 86 ? 2.997 0.370 6.562 1.00 58.73 288 TRP B O 1
ATOM 3584 N N . ILE B 1 87 ? 3.870 1.356 8.381 1.00 55.22 289 ILE B N 1
ATOM 3585 C CA . ILE B 1 87 ? 4.482 0.129 8.873 1.00 51.99 289 ILE B CA 1
ATOM 3586 C C . ILE B 1 87 ? 3.824 -0.363 10.150 1.00 55.21 289 ILE B C 1
ATOM 3587 O O . ILE B 1 87 ? 3.652 0.390 11.114 1.00 52.56 289 ILE B O 1
ATOM 3592 N N . ASN B 1 88 ? 3.453 -1.636 10.131 1.00 50.64 290 ASN B N 1
ATOM 3593 C CA . ASN B 1 88 ? 2.868 -2.305 11.268 1.00 41.63 290 ASN B CA 1
ATOM 3594 C C . ASN B 1 88 ? 3.979 -3.022 11.985 1.00 45.00 290 ASN B C 1
ATOM 3595 O O . ASN B 1 88 ? 4.443 -4.051 11.510 1.00 50.46 290 ASN B O 1
ATOM 3600 N N . CYS B 1 89 ? 4.407 -2.481 13.124 1.00 67.01 291 CYS B N 1
ATOM 3601 C CA . CYS B 1 89 ? 5.581 -2.993 13.830 1.00 62.64 291 CYS B CA 1
ATOM 3602 C C . CYS B 1 89 ? 5.323 -4.310 14.556 1.00 64.97 291 CYS B C 1
ATOM 3603 O O . CYS B 1 89 ? 6.153 -5.228 14.519 1.00 72.10 291 CYS B O 1
ATOM 3606 N N . THR B 1 90 ? 4.177 -4.417 15.214 1.00 47.09 292 THR B N 1
ATOM 3607 C CA . THR B 1 90 ? 3.831 -5.682 15.851 1.00 56.90 292 THR B CA 1
ATOM 3608 C C . THR B 1 90 ? 4.048 -6.857 14.888 1.00 79.15 292 THR B C 1
ATOM 3609 O O . THR B 1 90 ? 4.771 -7.801 15.208 1.00 81.62 292 THR B O 1
ATOM 3613 N N . GLY B 1 91 ? 3.438 -6.786 13.705 1.00 108.89 293 GLY B N 1
ATOM 3614 C CA . GLY B 1 91 ? 3.613 -7.805 12.680 1.00 120.40 293 GLY B CA 1
ATOM 3615 C C . GLY B 1 91 ? 5.066 -8.106 12.336 1.00 125.75 293 GLY B C 1
ATOM 3616 O O . GLY B 1 91 ? 5.984 -7.642 13.014 1.00 120.27 293 GLY B O 1
ATOM 3617 N N . GLY B 1 92 ? 5.276 -8.878 11.272 1.00 96.26 294 GLY B N 1
ATOM 3618 C CA . GLY B 1 92 ? 6.607 -9.340 10.907 1.00 90.49 294 GLY B CA 1
ATOM 3619 C C . GLY B 1 92 ? 7.236 -8.604 9.736 1.00 90.23 294 GLY B C 1
ATOM 3620 O O . GLY B 1 92 ? 8.465 -8.548 9.612 1.00 82.13 294 GLY B O 1
ATOM 3621 N N . GLU B 1 93 ? 6.395 -8.058 8.861 1.00 96.74 295 GLU B N 1
ATOM 3622 C CA . GLU B 1 93 ? 6.871 -7.198 7.782 1.00 101.12 295 GLU B CA 1
ATOM 3623 C C . GLU B 1 93 ? 7.259 -5.857 8.390 1.00 101.92 295 GLU B C 1
ATOM 3624 O O . GLU B 1 93 ? 7.904 -5.021 7.750 1.00 105.92 295 GLU B O 1
ATOM 3626 N N . GLY B 1 94 ? 6.851 -5.666 9.642 1.00 95.95 296 GLY B N 1
ATOM 3627 C CA . GLY B 1 94 ? 7.196 -4.478 10.397 1.00 87.22 296 GLY B CA 1
ATOM 3628 C C . GLY B 1 94 ? 8.013 -4.822 11.625 1.00 72.90 296 GLY B C 1
ATOM 3629 O O . GLY B 1 94 ? 7.888 -4.183 12.664 1.00 76.42 296 GLY B O 1
ATOM 3630 N N . LYS B 1 95 ? 8.855 -5.839 11.508 1.00 68.34 297 LYS B N 1
ATOM 3631 C CA . LYS B 1 95 ? 9.701 -6.248 12.627 1.00 66.19 297 LYS B CA 1
ATOM 3632 C C . LYS B 1 95 ? 10.858 -5.281 12.846 1.00 55.30 297 LYS B C 1
ATOM 3633 O O . LYS B 1 95 ? 11.724 -5.133 11.994 1.00 52.86 297 LYS B O 1
ATOM 3639 N N . ILE B 1 96 ? 10.859 -4.610 13.985 1.00 40.97 298 ILE B N 1
ATOM 3640 C CA . ILE B 1 96 ? 11.951 -3.715 14.304 1.00 36.19 298 ILE B CA 1
ATOM 3641 C C . ILE B 1 96 ? 12.911 -4.373 15.283 1.00 41.94 298 ILE B C 1
ATOM 3642 O O . ILE B 1 96 ? 12.625 -4.474 16.473 1.00 44.66 298 ILE B O 1
ATOM 3647 N N . ASN B 1 97 ? 14.054 -4.823 14.782 1.00 55.56 299 ASN B N 1
ATOM 3648 C CA . ASN B 1 97 ? 15.013 -5.560 15.601 1.00 48.44 299 ASN B CA 1
ATOM 3649 C C . ASN B 1 97 ? 15.791 -4.677 16.582 1.00 52.11 299 ASN B C 1
ATOM 3650 O O . ASN B 1 97 ? 16.600 -3.846 16.163 1.00 53.21 299 ASN B O 1
ATOM 3655 N N . PRO B 1 98 ? 15.559 -4.874 17.895 1.00 46.33 300 PRO B N 1
ATOM 3656 C CA . PRO B 1 98 ? 16.199 -4.087 18.954 1.00 41.72 300 PRO B CA 1
ATOM 3657 C C . PRO B 1 98 ? 17.715 -4.162 18.850 1.00 40.99 300 PRO B C 1
ATOM 3658 O O . PRO B 1 98 ? 18.394 -3.174 19.105 1.00 45.26 300 PRO B O 1
ATOM 3662 N N . LEU B 1 99 ? 18.238 -5.327 18.486 1.00 35.66 301 LEU B N 1
ATOM 3663 C CA . LEU B 1 99 ? 19.678 -5.512 18.450 1.00 43.14 301 LEU B CA 1
ATOM 3664 C C . LEU B 1 99 ? 20.377 -4.804 17.282 1.00 52.71 301 LEU B C 1
ATOM 3665 O O . LEU B 1 99 ? 21.604 -4.737 17.253 1.00 53.59 301 LEU B O 1
ATOM 3670 N N . GLN B 1 100 ? 19.616 -4.287 16.318 1.00 43.72 302 GLN B N 1
ATOM 3671 C CA . GLN B 1 100 ? 20.228 -3.532 15.230 1.00 38.93 302 GLN B CA 1
ATOM 3672 C C . GLN B 1 100 ? 20.806 -2.248 15.791 1.00 43.38 302 GLN B C 1
ATOM 3673 O O . GLN B 1 100 ? 20.088 -1.429 16.373 1.00 43.57 302 GLN B O 1
ATOM 3679 N N . VAL B 1 101 ? 22.113 -2.080 15.640 1.00 42.21 303 VAL B N 1
ATOM 3680 C CA . VAL B 1 101 ? 22.763 -0.904 16.183 1.00 44.36 303 VAL B CA 1
ATOM 3681 C C . VAL B 1 101 ? 22.264 0.320 15.440 1.00 48.96 303 VAL B C 1
ATOM 3682 O O . VAL B 1 101 ? 22.138 0.309 14.225 1.00 59.90 303 VAL B O 1
ATOM 3686 N N . ARG B 1 102 ? 21.943 1.369 16.175 1.00 46.78 304 ARG B N 1
ATOM 3687 C CA . ARG B 1 102 ? 21.622 2.638 15.556 1.00 58.80 304 ARG B CA 1
ATOM 3688 C C . ARG B 1 102 ? 22.174 3.782 16.380 1.00 68.85 304 ARG B C 1
ATOM 3689 O O . ARG B 1 102 ? 22.573 3.600 17.527 1.00 85.83 304 ARG B O 1
ATOM 3697 N N . LEU B 1 103 ? 22.194 4.962 15.783 1.00 68.90 305 LEU B N 1
ATOM 3698 C CA . LEU B 1 103 ? 22.722 6.147 16.435 1.00 70.65 305 LEU B CA 1
ATOM 3699 C C . LEU B 1 103 ? 21.696 6.795 17.376 1.00 76.24 305 LEU B C 1
ATOM 3700 O O . LEU B 1 103 ? 20.549 7.081 16.982 1.00 77.27 305 LEU B O 1
ATOM 3705 N N . ARG B 1 104 ? 22.109 6.998 18.628 1.00 69.41 306 ARG B N 1
ATOM 3706 C CA . ARG B 1 104 ? 21.279 7.699 19.602 1.00 63.62 306 ARG B CA 1
ATOM 3707 C C . ARG B 1 104 ? 21.678 9.173 19.577 1.00 58.89 306 ARG B C 1
ATOM 3708 O O . ARG B 1 104 ? 22.678 9.527 18.950 1.00 53.85 306 ARG B O 1
ATOM 3716 N N . PRO B 1 105 ? 20.879 10.044 20.218 1.00 60.32 307 PRO B N 1
ATOM 3717 C CA . PRO B 1 105 ? 21.178 11.484 20.193 1.00 68.86 307 PRO B CA 1
ATOM 3718 C C . PRO B 1 105 ? 22.335 11.863 21.109 1.00 76.87 307 PRO B C 1
ATOM 3719 O O . PRO B 1 105 ? 22.864 12.967 20.964 1.00 87.06 307 PRO B O 1
ATOM 3723 N N . VAL B 1 115 ? 35.035 13.658 20.074 1.00 69.43 317 VAL B N 1
ATOM 3724 C CA . VAL B 1 115 ? 35.609 12.391 20.523 1.00 74.23 317 VAL B CA 1
ATOM 3725 C C . VAL B 1 115 ? 34.891 11.198 19.902 1.00 76.03 317 VAL B C 1
ATOM 3726 O O . VAL B 1 115 ? 33.669 11.208 19.743 1.00 76.20 317 VAL B O 1
ATOM 3728 N N . PHE B 1 116 ? 35.659 10.173 19.549 1.00 81.04 318 PHE B N 1
ATOM 3729 C CA . PHE B 1 116 ? 35.098 8.946 18.996 1.00 77.34 318 PHE B CA 1
ATOM 3730 C C . PHE B 1 116 ? 34.214 8.242 20.014 1.00 75.55 318 PHE B C 1
ATOM 3731 O O . PHE B 1 116 ? 34.540 8.173 21.203 1.00 70.58 318 PHE B O 1
ATOM 3739 N N . GLN B 1 117 ? 33.081 7.736 19.538 1.00 74.56 319 GLN B N 1
ATOM 3740 C CA . GLN B 1 117 ? 32.234 6.869 20.340 1.00 65.01 319 GLN B CA 1
ATOM 3741 C C . GLN B 1 117 ? 31.913 5.625 19.528 1.00 56.91 319 GLN B C 1
ATOM 3742 O O . GLN B 1 117 ? 31.588 5.714 18.351 1.00 65.88 319 GLN B O 1
ATOM 3748 N N . SER B 1 118 ? 32.048 4.461 20.150 1.00 51.29 320 SER B N 1
ATOM 3749 C CA . SER B 1 118 ? 31.716 3.210 19.490 1.00 54.47 320 SER B CA 1
ATOM 3750 C C . SER B 1 118 ? 30.217 3.189 19.222 1.00 57.58 320 SER B C 1
ATOM 3751 O O . SER B 1 118 ? 29.424 3.495 20.101 1.00 60.40 320 SER B O 1
ATOM 3754 N N . PRO B 1 119 ? 29.821 2.861 17.994 1.00 49.51 321 PRO B N 1
ATOM 3755 C CA . PRO B 1 119 ? 28.375 2.815 17.786 1.00 43.28 321 PRO B CA 1
ATOM 3756 C C . PRO B 1 119 ? 27.813 1.626 18.534 1.00 43.97 321 PRO B C 1
ATOM 3757 O O . PRO B 1 119 ? 26.687 1.697 19.029 1.00 53.89 321 PRO B O 1
ATOM 3761 N N . LEU B 1 120 ? 28.586 0.547 18.623 1.00 45.83 322 LEU B N 1
ATOM 3762 C CA . LEU B 1 120 ? 28.136 -0.624 19.362 1.00 47.02 322 LEU B CA 1
ATOM 3763 C C . LEU B 1 120 ? 27.970 -0.281 20.842 1.00 50.97 322 LEU B C 1
ATOM 3764 O O . LEU B 1 120 ? 26.955 -0.606 21.454 1.00 54.42 322 LEU B O 1
ATOM 3769 N N . ALA B 1 121 ? 28.963 0.393 21.406 1.00 46.97 323 ALA B N 1
ATOM 3770 C CA . ALA B 1 121 ? 28.938 0.729 22.823 1.00 47.04 323 ALA B CA 1
ATOM 3771 C C . ALA B 1 121 ? 27.750 1.614 23.145 1.00 46.59 323 ALA B C 1
ATOM 3772 O O . ALA B 1 121 ? 27.023 1.363 24.109 1.00 48.75 323 ALA B O 1
ATOM 3774 N N . LEU B 1 122 ? 27.557 2.654 22.339 1.00 45.33 324 LEU B N 1
ATOM 3775 C CA . LEU B 1 122 ? 26.397 3.526 22.496 1.00 44.09 324 LEU B CA 1
ATOM 3776 C C . LEU B 1 122 ? 25.086 2.752 22.405 1.00 45.98 324 LEU B C 1
ATOM 3777 O O . LEU B 1 122 ? 24.132 3.073 23.115 1.00 44.67 324 LEU B O 1
ATOM 3782 N N . HIS B 1 123 ? 25.040 1.725 21.558 1.00 36.34 325 HIS B N 1
ATOM 3783 C CA . HIS B 1 123 ? 23.810 0.946 21.424 1.00 35.49 325 HIS B CA 1
ATOM 3784 C C . HIS B 1 123 ? 23.576 -0.025 22.578 1.00 38.62 325 HIS B C 1
ATOM 3785 O O . HIS B 1 123 ? 22.423 -0.321 22.932 1.00 35.99 325 HIS B O 1
ATOM 3792 N N . ILE B 1 124 ? 24.663 -0.524 23.163 1.00 40.68 326 ILE B N 1
ATOM 3793 C CA . ILE B 1 124 ? 24.554 -1.348 24.361 1.00 40.84 326 ILE B CA 1
ATOM 3794 C C . ILE B 1 124 ? 23.895 -0.550 25.491 1.00 36.34 326 ILE B C 1
ATOM 3795 O O . ILE B 1 124 ? 23.128 -1.098 26.268 1.00 36.43 326 ILE B O 1
ATOM 3800 N N . GLN B 1 125 ? 24.200 0.744 25.588 1.00 41.50 327 GLN B N 1
ATOM 3801 C CA . GLN B 1 125 ? 23.503 1.601 26.541 1.00 41.03 327 GLN B CA 1
ATOM 3802 C C . GLN B 1 125 ? 22.014 1.575 26.217 1.00 48.42 327 GLN B C 1
ATOM 3803 O O . GLN B 1 125 ? 21.188 1.260 27.076 1.00 54.36 327 GLN B O 1
ATOM 3809 N N . THR B 1 126 ? 21.677 1.905 24.973 1.00 40.42 328 THR B N 1
ATOM 3810 C CA . THR B 1 126 ? 20.295 1.844 24.514 1.00 30.10 328 THR B CA 1
ATOM 3811 C C . THR B 1 126 ? 19.636 0.523 24.895 1.00 28.76 328 THR B C 1
ATOM 3812 O O . THR B 1 126 ? 18.492 0.510 25.335 1.00 32.26 328 THR B O 1
ATOM 3816 N N . LEU B 1 127 ? 20.339 -0.590 24.720 1.00 37.67 329 LEU B N 1
ATOM 3817 C CA . LEU B 1 127 ? 19.753 -1.878 25.074 1.00 37.74 329 LEU B CA 1
ATOM 3818 C C . LEU B 1 127 ? 19.557 -2.043 26.579 1.00 43.14 329 LEU B C 1
ATOM 3819 O O . LEU B 1 127 ? 18.646 -2.753 26.999 1.00 51.50 329 LEU B O 1
ATOM 3824 N N . ARG B 1 128 ? 20.401 -1.404 27.390 1.00 36.03 330 ARG B N 1
ATOM 3825 C CA . ARG B 1 128 ? 20.192 -1.406 28.838 1.00 39.59 330 ARG B CA 1
ATOM 3826 C C . ARG B 1 128 ? 18.784 -0.966 29.133 1.00 39.16 330 ARG B C 1
ATOM 3827 O O . ARG B 1 128 ? 18.055 -1.642 29.863 1.00 42.17 330 ARG B O 1
ATOM 3835 N N . THR B 1 129 ? 18.417 0.190 28.577 1.00 30.21 331 THR B N 1
ATOM 3836 C CA . THR B 1 129 ? 17.102 0.756 28.808 1.00 40.49 331 THR B CA 1
ATOM 3837 C C . THR B 1 129 ? 15.998 -0.180 28.332 1.00 44.39 331 THR B C 1
ATOM 3838 O O . THR B 1 129 ? 15.105 -0.562 29.096 1.00 42.64 331 THR B O 1
ATOM 3842 N N . PHE B 1 130 ? 16.087 -0.563 27.066 1.00 45.83 332 PHE B N 1
ATOM 3843 C CA . PHE B 1 130 ? 15.142 -1.489 26.457 1.00 35.74 332 PHE B CA 1
ATOM 3844 C C . PHE B 1 130 ? 14.891 -2.753 27.289 1.00 38.43 332 PHE B C 1
ATOM 3845 O O . PHE B 1 130 ? 13.750 -3.117 27.539 1.00 40.97 332 PHE B O 1
ATOM 3853 N N . PHE B 1 131 ? 15.942 -3.448 27.698 1.00 33.65 333 PHE B N 1
ATOM 3854 C CA . PHE B 1 131 ? 15.725 -4.655 28.488 1.00 34.54 333 PHE B CA 1
ATOM 3855 C C . PHE B 1 131 ? 15.271 -4.349 29.918 1.00 34.23 333 PHE B C 1
ATOM 3856 O O . PHE B 1 131 ? 14.623 -5.177 30.555 1.00 34.59 333 PHE B O 1
ATOM 3864 N N . SER B 1 132 ? 15.582 -3.164 30.430 1.00 28.54 334 SER B N 1
ATOM 3865 C CA . SER B 1 132 ? 15.054 -2.814 31.752 1.00 38.68 334 SER B CA 1
ATOM 3866 C C . SER B 1 132 ? 13.549 -2.518 31.725 1.00 43.58 334 SER B C 1
ATOM 3867 O O . SER B 1 132 ? 12.838 -2.857 32.670 1.00 49.53 334 SER B O 1
ATOM 3870 N N . LEU B 1 133 ? 13.073 -1.882 30.653 1.00 36.12 335 LEU B N 1
ATOM 3871 C CA . LEU B 1 133 ? 11.647 -1.595 30.508 1.00 25.68 335 LEU B CA 1
ATOM 3872 C C . LEU B 1 133 ? 10.877 -2.870 30.380 1.00 30.66 335 LEU B C 1
ATOM 3873 O O . LEU B 1 133 ? 9.765 -2.985 30.908 1.00 38.89 335 LEU B O 1
ATOM 3878 N N . TYR B 1 134 ? 11.494 -3.823 29.682 1.00 32.01 336 TYR B N 1
ATOM 3879 C CA . TYR B 1 134 ? 10.869 -5.082 29.306 1.00 25.72 336 TYR B CA 1
ATOM 3880 C C . TYR B 1 134 ? 11.045 -6.117 30.383 1.00 39.98 336 TYR B C 1
ATOM 3881 O O . TYR B 1 134 ? 10.151 -6.913 30.656 1.00 47.79 336 TYR B O 1
ATOM 3890 N N . LEU B 1 135 ? 12.222 -6.095 30.991 1.00 45.08 337 LEU B N 1
ATOM 3891 C CA . LEU B 1 135 ? 12.578 -7.025 32.038 1.00 36.64 337 LEU B CA 1
ATOM 3892 C C . LEU B 1 135 ? 12.807 -6.225 33.318 1.00 43.70 337 LEU B C 1
ATOM 3893 O O . LEU B 1 135 ? 13.911 -5.764 33.592 1.00 48.12 337 LEU B O 1
ATOM 3898 N N . ARG B 1 136 ? 11.746 -6.064 34.099 1.00 40.17 338 ARG B N 1
ATOM 3899 C CA . ARG B 1 136 ? 11.696 -5.013 35.098 1.00 42.37 338 ARG B CA 1
ATOM 3900 C C . ARG B 1 136 ? 12.362 -5.347 36.435 1.00 45.95 338 ARG B C 1
ATOM 3901 O O . ARG B 1 136 ? 12.646 -4.454 37.215 1.00 41.53 338 ARG B O 1
ATOM 3909 N N . ASP B 1 137 ? 12.616 -6.622 36.699 1.00 36.89 339 ASP B N 1
ATOM 3910 C CA . ASP B 1 137 ? 13.187 -7.005 37.979 1.00 37.79 339 ASP B CA 1
ATOM 3911 C C . ASP B 1 137 ? 14.593 -7.578 37.837 1.00 36.52 339 ASP B C 1
ATOM 3912 O O . ASP B 1 137 ? 15.034 -8.361 38.671 1.00 42.04 339 ASP B O 1
ATOM 3917 N N . LEU B 1 138 ? 15.280 -7.218 36.764 1.00 43.67 340 LEU B N 1
ATOM 3918 C CA . LEU B 1 138 ? 16.648 -7.677 36.529 1.00 40.43 340 LEU B CA 1
ATOM 3919 C C . LEU B 1 138 ? 17.581 -7.161 37.631 1.00 43.20 340 LEU B C 1
ATOM 3920 O O . LEU B 1 138 ? 17.572 -5.973 37.926 1.00 47.36 340 LEU B O 1
ATOM 3925 N N . THR B 1 139 ? 18.379 -8.047 38.227 1.00 42.17 341 THR B N 1
ATOM 3926 C CA . THR B 1 139 ? 19.409 -7.671 39.206 1.00 41.82 341 THR B CA 1
ATOM 3927 C C . THR B 1 139 ? 20.669 -7.083 38.553 1.00 50.41 341 THR B C 1
ATOM 3928 O O . THR B 1 139 ? 20.856 -7.172 37.331 1.00 42.33 341 THR B O 1
ATOM 3932 N N . ASP B 1 140 ? 21.546 -6.489 39.361 1.00 52.17 342 ASP B N 1
ATOM 3933 C CA . ASP B 1 140 ? 22.763 -5.894 38.804 1.00 45.84 342 ASP B CA 1
ATOM 3934 C C . ASP B 1 140 ? 23.658 -6.977 38.218 1.00 44.36 342 ASP B C 1
ATOM 3935 O O . ASP B 1 140 ? 24.442 -6.742 37.307 1.00 52.61 342 ASP B O 1
ATOM 3940 N N . THR B 1 141 ? 23.530 -8.175 38.754 1.00 45.28 343 THR B N 1
ATOM 3941 C CA . THR B 1 141 ? 24.292 -9.297 38.257 1.00 44.44 343 THR B CA 1
ATOM 3942 C C . THR B 1 141 ? 23.776 -9.656 36.871 1.00 45.94 343 THR B C 1
ATOM 3943 O O . THR B 1 141 ? 24.549 -9.824 35.926 1.00 42.28 343 THR B O 1
ATOM 3947 N N . GLU B 1 142 ? 22.455 -9.748 36.764 1.00 39.85 344 GLU B N 1
ATOM 3948 C CA . GLU B 1 142 ? 21.796 -10.064 35.515 1.00 38.78 344 GLU B CA 1
ATOM 3949 C C . GLU B 1 142 ? 22.060 -9.019 34.448 1.00 38.05 344 GLU B C 1
ATOM 3950 O O . GLU B 1 142 ? 22.356 -9.365 33.318 1.00 38.17 344 GLU B O 1
ATOM 3956 N N . LYS B 1 143 ? 21.988 -7.746 34.811 1.00 38.99 345 LYS B N 1
ATOM 3957 C CA . LYS B 1 143 ? 22.263 -6.689 33.855 1.00 36.52 345 LYS B CA 1
ATOM 3958 C C . LYS B 1 143 ? 23.676 -6.802 33.319 1.00 44.94 345 LYS B C 1
ATOM 3959 O O . LYS B 1 143 ? 23.906 -6.640 32.130 1.00 53.76 345 LYS B O 1
ATOM 3965 N N . ALA B 1 144 ? 24.626 -7.086 34.199 1.00 48.77 346 ALA B N 1
ATOM 3966 C CA . ALA B 1 144 ? 26.011 -7.232 33.779 1.00 41.86 346 ALA B CA 1
ATOM 3967 C C . ALA B 1 144 ? 26.196 -8.464 32.878 1.00 41.18 346 ALA B C 1
ATOM 3968 O O . ALA B 1 144 ? 26.891 -8.397 31.863 1.00 47.81 346 ALA B O 1
ATOM 3970 N N . ALA B 1 145 ? 25.565 -9.579 33.241 1.00 33.84 347 ALA B N 1
ATOM 3971 C CA . ALA B 1 145 ? 25.632 -10.802 32.439 1.00 35.54 347 ALA B CA 1
ATOM 3972 C C . ALA B 1 145 ? 25.062 -10.565 31.044 1.00 42.96 347 ALA B C 1
ATOM 3973 O O . ALA B 1 145 ? 25.622 -11.007 30.037 1.00 41.84 347 ALA B O 1
ATOM 3975 N N . LEU B 1 146 ? 23.925 -9.874 31.015 1.00 44.17 348 LEU B N 1
ATOM 3976 C CA . LEU B 1 146 ? 23.216 -9.535 29.792 1.00 45.21 348 LEU B CA 1
ATOM 3977 C C . LEU B 1 146 ? 24.085 -8.665 28.894 1.00 44.16 348 LEU B C 1
ATOM 3978 O O . LEU B 1 146 ? 24.351 -8.994 27.738 1.00 42.53 348 LEU B O 1
ATOM 3983 N N . GLU B 1 147 ? 24.523 -7.546 29.444 1.00 39.15 349 GLU B N 1
ATOM 3984 C CA . GLU B 1 147 ? 25.368 -6.617 28.725 1.00 41.83 349 GLU B CA 1
ATOM 3985 C C . GLU B 1 147 ? 26.574 -7.326 28.123 1.00 50.66 349 GLU B C 1
ATOM 3986 O O . GLU B 1 147 ? 26.996 -7.046 26.998 1.00 53.62 349 GLU B O 1
ATOM 3992 N N . ASP B 1 148 ? 27.128 -8.258 28.879 1.00 50.07 350 ASP B N 1
ATOM 3993 C CA . ASP B 1 148 ? 28.279 -9.007 28.411 1.00 43.97 350 ASP B CA 1
ATOM 3994 C C . ASP B 1 148 ? 27.900 -9.947 27.273 1.00 40.53 350 ASP B C 1
ATOM 3995 O O . ASP B 1 148 ? 28.625 -10.074 26.303 1.00 45.11 350 ASP B O 1
ATOM 4000 N N . ALA B 1 149 ? 26.766 -10.618 27.407 1.00 45.89 351 ALA B N 1
ATOM 4001 C CA . ALA B 1 149 ? 26.319 -11.569 26.397 1.00 36.32 351 ALA B CA 1
ATOM 4002 C C . ALA B 1 149 ? 26.057 -10.860 25.070 1.00 37.32 351 ALA B C 1
ATOM 4003 O O . ALA B 1 149 ? 26.270 -11.416 24.000 1.00 46.82 351 ALA B O 1
ATOM 4005 N N . LEU B 1 150 ? 25.592 -9.625 25.156 1.00 30.88 352 LEU B N 1
ATOM 4006 C CA . LEU B 1 150 ? 25.381 -8.801 23.982 1.00 44.39 352 LEU B CA 1
ATOM 4007 C C . LEU B 1 150 ? 26.661 -8.662 23.174 1.00 57.44 352 LEU B C 1
ATOM 4008 O O . LEU B 1 150 ? 26.690 -8.967 21.977 1.00 65.51 352 LEU B O 1
ATOM 4013 N N . VAL B 1 151 ? 27.720 -8.205 23.832 1.00 53.79 353 VAL B N 1
ATOM 4014 C CA . VAL B 1 151 ? 28.968 -7.966 23.133 1.00 47.41 353 VAL B CA 1
ATOM 4015 C C . VAL B 1 151 ? 29.426 -9.244 22.442 1.00 45.45 353 VAL B C 1
ATOM 4016 O O . VAL B 1 151 ? 29.927 -9.195 21.330 1.00 44.33 353 VAL B O 1
ATOM 4020 N N . GLU B 1 152 ? 29.227 -10.395 23.075 1.00 37.46 354 GLU B N 1
ATOM 4021 C CA . GLU B 1 152 ? 29.684 -11.636 22.455 1.00 47.59 354 GLU B CA 1
ATOM 4022 C C . GLU B 1 152 ? 28.773 -12.004 21.300 1.00 55.86 354 GLU B C 1
ATOM 4023 O O . GLU B 1 152 ? 29.237 -12.450 20.252 1.00 60.37 354 GLU B O 1
ATOM 4029 N N . VAL B 1 153 ? 27.472 -11.812 21.494 1.00 59.26 355 VAL B N 1
ATOM 4030 C CA . VAL B 1 153 ? 26.511 -12.117 20.447 1.00 53.87 355 VAL B CA 1
ATOM 4031 C C . VAL B 1 153 ? 26.859 -11.349 19.172 1.00 53.92 355 VAL B C 1
ATOM 4032 O O . VAL B 1 153 ? 26.898 -11.926 18.104 1.00 53.80 355 VAL B O 1
ATOM 4036 N N . TYR B 1 154 ? 27.125 -10.053 19.302 1.00 57.41 356 TYR B N 1
ATOM 4037 C CA . TYR B 1 154 ? 27.580 -9.247 18.179 1.00 54.22 356 TYR B CA 1
ATOM 4038 C C . TYR B 1 154 ? 28.847 -9.824 17.582 1.00 63.31 356 TYR B C 1
ATOM 4039 O O . TYR B 1 154 ? 28.887 -10.142 16.397 1.00 74.49 356 TYR B O 1
ATOM 4048 N N . LYS B 1 155 ? 29.880 -9.946 18.412 1.00 57.95 357 LYS B N 1
ATOM 4049 C CA . LYS B 1 155 ? 31.161 -10.524 18.013 1.00 69.13 357 LYS B CA 1
ATOM 4050 C C . LYS B 1 155 ? 30.979 -11.712 17.071 1.00 73.89 357 LYS B C 1
ATOM 4051 O O . LYS B 1 155 ? 31.620 -11.788 16.023 1.00 74.29 357 LYS B O 1
ATOM 4057 N N . GLU B 1 156 ? 30.088 -12.627 17.441 1.00 73.48 358 GLU B N 1
ATOM 4058 C CA . GLU B 1 156 ? 29.857 -13.838 16.660 1.00 74.88 358 GLU B CA 1
ATOM 4059 C C . GLU B 1 156 ? 29.180 -13.545 15.327 1.00 74.19 358 GLU B C 1
ATOM 4060 O O . GLU B 1 156 ? 29.298 -14.321 14.379 1.00 79.12 358 GLU B O 1
ATOM 4066 N N . ALA B 1 157 ? 28.483 -12.417 15.252 1.00 59.54 359 ALA B N 1
ATOM 4067 C CA . ALA B 1 157 ? 27.821 -12.022 14.013 1.00 57.44 359 ALA B CA 1
ATOM 4068 C C . ALA B 1 157 ? 28.718 -11.129 13.156 1.00 68.67 359 ALA B C 1
ATOM 4069 O O . ALA B 1 157 ? 28.304 -10.627 12.111 1.00 77.74 359 ALA B O 1
ATOM 4071 N N . GLY B 1 158 ? 29.950 -10.932 13.602 1.00 72.56 360 GLY B N 1
ATOM 4072 C CA . GLY B 1 158 ? 30.877 -10.080 12.884 1.00 73.69 360 GLY B CA 1
ATOM 4073 C C . GLY B 1 158 ? 30.650 -8.613 13.178 1.00 74.26 360 GLY B C 1
ATOM 4074 O O . GLY B 1 158 ? 30.705 -7.781 12.280 1.00 79.00 360 GLY B O 1
ATOM 4075 N N . ILE B 1 159 ? 30.384 -8.289 14.440 1.00 76.66 361 ILE B N 1
ATOM 4076 C CA . ILE B 1 159 ? 30.242 -6.893 14.847 1.00 67.79 361 ILE B CA 1
ATOM 4077 C C . ILE B 1 159 ? 30.998 -6.587 16.145 1.00 64.95 361 ILE B C 1
ATOM 4078 O O . ILE B 1 159 ? 30.869 -7.302 17.144 1.00 69.45 361 ILE B O 1
ATOM 4083 N N . THR B 1 160 ? 31.817 -5.539 16.111 1.00 59.98 362 THR B N 1
ATOM 4084 C CA . THR B 1 160 ? 32.557 -5.113 17.295 1.00 63.09 362 THR B CA 1
ATOM 4085 C C . THR B 1 160 ? 32.588 -3.602 17.414 1.00 62.81 362 THR B C 1
ATOM 4086 O O . THR B 1 160 ? 31.854 -2.884 16.728 1.00 60.62 362 THR B O 1
ATOM 4090 N N . TRP B 1 161 ? 33.483 -3.140 18.274 1.00 63.25 363 TRP B N 1
ATOM 4091 C CA . TRP B 1 161 ? 33.559 -1.745 18.677 1.00 65.27 363 TRP B CA 1
ATOM 4092 C C . TRP B 1 161 ? 33.682 -0.712 17.556 1.00 61.90 363 TRP B C 1
ATOM 4093 O O . TRP B 1 161 ? 32.941 0.264 17.534 1.00 60.73 363 TRP B O 1
ATOM 4104 N N . ASP B 1 162 ? 34.617 -0.924 16.639 1.00 50.48 364 ASP B N 1
ATOM 4105 C CA . ASP B 1 162 ? 34.939 0.089 15.640 1.00 60.17 364 ASP B CA 1
ATOM 4106 C C . ASP B 1 162 ? 34.102 -0.071 14.378 1.00 62.80 364 ASP B C 1
ATOM 4107 O O . ASP B 1 162 ? 34.333 0.613 13.386 1.00 69.14 364 ASP B O 1
ATOM 4112 N N . THR B 1 163 ? 33.132 -0.976 14.430 1.00 63.25 365 THR B N 1
ATOM 4113 C CA . THR B 1 163 ? 32.275 -1.266 13.289 1.00 68.01 365 THR B CA 1
ATOM 4114 C C . THR B 1 163 ? 31.297 -0.123 13.026 1.00 68.27 365 THR B C 1
ATOM 4115 O O . THR B 1 163 ? 30.522 0.258 13.912 1.00 60.35 365 THR B O 1
ATOM 4119 N N . ASP B 1 164 ? 31.334 0.426 11.812 1.00 68.79 366 ASP B N 1
ATOM 4120 C CA . ASP B 1 164 ? 30.318 1.389 11.396 1.00 75.79 366 ASP B CA 1
ATOM 4121 C C . ASP B 1 164 ? 29.061 0.647 10.952 1.00 73.69 366 ASP B C 1
ATOM 4122 O O . ASP B 1 164 ? 29.112 -0.168 10.031 1.00 80.71 366 ASP B O 1
ATOM 4127 N N . PRO B 1 165 ? 27.928 0.925 11.614 1.00 60.73 367 PRO B N 1
ATOM 4128 C CA . PRO B 1 165 ? 26.661 0.261 11.290 1.00 60.01 367 PRO B CA 1
ATOM 4129 C C . PRO B 1 165 ? 26.142 0.548 9.878 1.00 67.64 367 PRO B C 1
ATOM 4130 O O . PRO B 1 165 ? 25.536 -0.340 9.288 1.00 70.85 367 PRO B O 1
ATOM 4134 N N . ARG B 1 166 ? 26.377 1.745 9.343 1.00 77.31 368 ARG B N 1
ATOM 4135 C CA . ARG B 1 166 ? 25.895 2.087 7.998 1.00 79.92 368 ARG B CA 1
ATOM 4136 C C . ARG B 1 166 ? 26.210 1.001 6.981 1.00 85.94 368 ARG B C 1
ATOM 4137 O O . ARG B 1 166 ? 25.437 0.762 6.059 1.00 86.26 368 ARG B O 1
ATOM 4145 N N . GLY B 1 167 ? 27.348 0.342 7.155 1.00 78.95 369 GLY B N 1
ATOM 4146 C CA . GLY B 1 167 ? 27.781 -0.670 6.212 1.00 83.34 369 GLY B CA 1
ATOM 4147 C C . GLY B 1 167 ? 27.487 -2.107 6.606 1.00 82.47 369 GLY B C 1
ATOM 4148 O O . GLY B 1 167 ? 28.347 -2.978 6.438 1.00 86.49 369 GLY B O 1
ATOM 4149 N N . VAL B 1 168 ? 26.286 -2.361 7.129 1.00 81.67 370 VAL B N 1
ATOM 4150 C CA . VAL B 1 168 ? 25.845 -3.731 7.404 1.00 76.36 370 VAL B CA 1
ATOM 4151 C C . VAL B 1 168 ? 24.360 -3.951 7.126 1.00 76.24 370 VAL B C 1
ATOM 4152 O O . VAL B 1 168 ? 23.518 -3.169 7.558 1.00 76.48 370 VAL B O 1
ATOM 4156 N N . PRO B 1 169 ? 24.042 -5.018 6.378 1.00 82.84 371 PRO B N 1
ATOM 4157 C CA . PRO B 1 169 ? 22.674 -5.350 5.974 1.00 78.67 371 PRO B CA 1
ATOM 4158 C C . PRO B 1 169 ? 21.830 -5.812 7.155 1.00 74.67 371 PRO B C 1
ATOM 4159 O O . PRO B 1 169 ? 22.340 -6.474 8.063 1.00 69.45 371 PRO B O 1
ATOM 4163 N N . ASN B 1 170 ? 20.545 -5.474 7.111 1.00 65.21 372 ASN B N 1
ATOM 4164 C CA . ASN B 1 170 ? 19.601 -5.816 8.154 1.00 63.19 372 ASN B CA 1
ATOM 4165 C C . ASN B 1 170 ? 19.595 -7.285 8.566 1.00 67.22 372 ASN B C 1
ATOM 4166 O O . ASN B 1 170 ? 19.323 -7.610 9.724 1.00 70.98 372 ASN B O 1
ATOM 4171 N N . ASP B 1 171 ? 19.874 -8.172 7.622 1.00 61.70 373 ASP B N 1
ATOM 4172 C CA . ASP B 1 171 ? 19.730 -9.597 7.882 1.00 68.83 373 ASP B CA 1
ATOM 4173 C C . ASP B 1 171 ? 20.972 -10.166 8.535 1.00 72.34 373 ASP B C 1
ATOM 4174 O O . ASP B 1 171 ? 21.021 -11.349 8.868 1.00 74.57 373 ASP B O 1
ATOM 4179 N N . LYS B 1 172 ? 21.981 -9.322 8.714 1.00 85.79 374 LYS B N 1
ATOM 4180 C CA . LYS B 1 172 ? 23.217 -9.760 9.349 1.00 88.16 374 LYS B CA 1
ATOM 4181 C C . LYS B 1 172 ? 23.225 -9.507 10.854 1.00 78.40 374 LYS B C 1
ATOM 4182 O O . LYS B 1 172 ? 23.968 -10.162 11.587 1.00 80.70 374 LYS B O 1
ATOM 4188 N N . TRP B 1 173 ? 22.397 -8.567 11.312 1.00 64.23 375 TRP B N 1
ATOM 4189 C CA . TRP B 1 173 ? 22.311 -8.264 12.740 1.00 54.71 375 TRP B CA 1
ATOM 4190 C C . TRP B 1 173 ? 21.873 -9.482 13.538 1.00 54.58 375 TRP B C 1
ATOM 4191 O O . TRP B 1 173 ? 20.994 -10.225 13.107 1.00 56.23 375 TRP B O 1
ATOM 4202 N N . PRO B 1 174 ? 22.497 -9.701 14.702 1.00 59.65 376 PRO B N 1
ATOM 4203 C CA . PRO B 1 174 ? 21.986 -10.744 15.589 1.00 57.60 376 PRO B CA 1
ATOM 4204 C C . PRO B 1 174 ? 20.625 -10.309 16.101 1.00 48.27 376 PRO B C 1
ATOM 4205 O O . PRO B 1 174 ? 20.261 -9.147 15.944 1.00 48.78 376 PRO B O 1
ATOM 4209 N N . THR B 1 175 ? 19.879 -11.223 16.700 1.00 44.87 377 THR B N 1
ATOM 4210 C CA . THR B 1 175 ? 18.552 -10.892 17.195 1.00 42.54 377 THR B CA 1
ATOM 4211 C C . THR B 1 175 ? 18.387 -11.443 18.598 1.00 43.26 377 THR B C 1
ATOM 4212 O O . THR B 1 175 ? 19.309 -12.072 19.111 1.00 41.62 377 THR B O 1
ATOM 4216 N N . VAL B 1 176 ? 17.234 -11.206 19.224 1.00 53.79 378 VAL B N 1
ATOM 4217 C CA . VAL B 1 176 ? 16.995 -11.728 20.571 1.00 44.49 378 VAL B CA 1
ATOM 4218 C C . VAL B 1 176 ? 17.084 -13.254 20.538 1.00 51.82 378 VAL B C 1
ATOM 4219 O O . VAL B 1 176 ? 17.209 -13.906 21.567 1.00 58.51 378 VAL B O 1
ATOM 4223 N N . LYS B 1 177 ? 17.011 -13.817 19.338 1.00 42.94 379 LYS B N 1
ATOM 4224 C CA . LYS B 1 177 ? 17.116 -15.255 19.164 1.00 42.68 379 LYS B CA 1
ATOM 4225 C C . LYS B 1 177 ? 18.496 -15.718 19.581 1.00 48.82 379 LYS B C 1
ATOM 4226 O O . LYS B 1 177 ? 18.640 -16.602 20.425 1.00 52.40 379 LYS B O 1
ATOM 4232 N N . GLU B 1 178 ? 19.510 -15.126 18.957 1.00 49.02 380 GLU B N 1
ATOM 4233 C CA . GLU B 1 178 ? 20.897 -15.481 19.227 1.00 55.95 380 GLU B CA 1
ATOM 4234 C C . GLU B 1 178 ? 21.285 -15.129 20.661 1.00 52.32 380 GLU B C 1
ATOM 4235 O O . GLU B 1 178 ? 21.933 -15.915 21.347 1.00 59.43 380 GLU B O 1
ATOM 4241 N N . LEU B 1 179 ? 20.862 -13.956 21.116 1.00 47.75 381 LEU B N 1
ATOM 4242 C CA . LEU B 1 179 ? 21.096 -13.559 22.491 1.00 47.07 381 LEU B CA 1
ATOM 4243 C C . LEU B 1 179 ? 20.624 -14.636 23.445 1.00 53.39 381 LEU B C 1
ATOM 4244 O O . LEU B 1 179 ? 21.345 -15.016 24.362 1.00 60.07 381 LEU B O 1
ATOM 4249 N N . TYR B 1 180 ? 19.405 -15.117 23.224 1.00 51.67 382 TYR B N 1
ATOM 4250 C CA . TYR B 1 180 ? 18.779 -16.089 24.115 1.00 48.50 382 TYR B CA 1
ATOM 4251 C C . TYR B 1 180 ? 19.520 -17.408 24.117 1.00 53.85 382 TYR B C 1
ATOM 4252 O O . TYR B 1 180 ? 19.724 -18.023 25.158 1.00 57.40 382 TYR B O 1
ATOM 4261 N N . GLU B 1 181 ? 19.901 -17.861 22.934 1.00 50.75 383 GLU B N 1
ATOM 4262 C CA . GLU B 1 181 ? 20.546 -19.155 22.831 1.00 59.09 383 GLU B CA 1
ATOM 4263 C C . GLU B 1 181 ? 21.924 -19.082 23.466 1.00 55.48 383 GLU B C 1
ATOM 4264 O O . GLU B 1 181 ? 22.396 -20.046 24.062 1.00 59.15 383 GLU B O 1
ATOM 4270 N N . TYR B 1 182 ? 22.555 -17.920 23.355 1.00 52.52 384 TYR B N 1
ATOM 4271 C CA . TYR B 1 182 ? 23.828 -17.690 24.016 1.00 60.91 384 TYR B CA 1
ATOM 4272 C C . TYR B 1 182 ? 23.690 -17.793 25.542 1.00 56.48 384 TYR B C 1
ATOM 4273 O O . TYR B 1 182 ? 24.434 -18.534 26.193 1.00 47.75 384 TYR B O 1
ATOM 4282 N N . CYS B 1 183 ? 22.733 -17.062 26.110 1.00 57.65 385 CYS B N 1
ATOM 4283 C CA . CYS B 1 183 ? 22.518 -17.110 27.557 1.00 52.82 385 CYS B CA 1
ATOM 4284 C C . CYS B 1 183 ? 22.146 -18.509 28.039 1.00 56.83 385 CYS B C 1
ATOM 4285 O O . CYS B 1 183 ? 22.435 -18.882 29.170 1.00 65.63 385 CYS B O 1
ATOM 4288 N N . VAL B 1 184 ? 21.511 -19.292 27.181 1.00 54.26 386 VAL B N 1
ATOM 4289 C CA . VAL B 1 184 ? 21.171 -20.656 27.557 1.00 53.33 386 VAL B CA 1
ATOM 4290 C C . VAL B 1 184 ? 22.437 -21.472 27.784 1.00 57.61 386 VAL B C 1
ATOM 4291 O O . VAL B 1 184 ? 22.570 -22.131 28.807 1.00 67.14 386 VAL B O 1
ATOM 4295 N N . LYS B 1 185 ? 23.372 -21.402 26.838 1.00 47.48 387 LYS B N 1
ATOM 4296 C CA . LYS B 1 185 ? 24.634 -22.140 26.927 1.00 59.79 387 LYS B CA 1
ATOM 4297 C C . LYS B 1 185 ? 25.576 -21.616 28.026 1.00 63.97 387 LYS B C 1
ATOM 4298 O O . LYS B 1 185 ? 26.339 -22.382 28.626 1.00 62.11 387 LYS B O 1
ATOM 4300 N N . LYS B 1 186 ? 25.535 -20.314 28.293 1.00 62.15 388 LYS B N 1
ATOM 4301 C CA . LYS B 1 186 ? 26.316 -19.779 29.397 1.00 57.58 388 LYS B CA 1
ATOM 4302 C C . LYS B 1 186 ? 25.711 -20.226 30.724 1.00 60.17 388 LYS B C 1
ATOM 4303 O O . LYS B 1 186 ? 26.429 -20.476 31.686 1.00 58.22 388 LYS B O 1
ATOM 4309 N N . ALA B 1 187 ? 24.389 -20.361 30.756 1.00 62.03 389 ALA B N 1
ATOM 4310 C CA . ALA B 1 187 ? 23.697 -20.800 31.959 1.00 62.50 389 ALA B CA 1
ATOM 4311 C C . ALA B 1 187 ? 24.120 -22.209 32.325 1.00 67.39 389 ALA B C 1
ATOM 4312 O O . ALA B 1 187 ? 23.766 -22.711 33.385 1.00 68.30 389 ALA B O 1
ATOM 4314 N N . GLU B 1 188 ? 24.881 -22.844 31.439 1.00 65.37 390 GLU B N 1
ATOM 4315 C CA . GLU B 1 188 ? 25.351 -24.202 31.672 1.00 72.42 390 GLU B CA 1
ATOM 4316 C C . GLU B 1 188 ? 26.520 -24.256 32.651 1.00 78.31 390 GLU B C 1
ATOM 4317 O O . GLU B 1 188 ? 26.638 -25.204 33.430 1.00 86.16 390 GLU B O 1
ATOM 4323 N N . GLU B 1 189 ? 27.394 -23.255 32.610 1.00 80.85 391 GLU B N 1
ATOM 4324 C CA . GLU B 1 189 ? 28.492 -23.205 33.573 1.00 85.45 391 GLU B CA 1
ATOM 4325 C C . GLU B 1 189 ? 28.220 -22.157 34.642 1.00 77.67 391 GLU B C 1
ATOM 4326 O O . GLU B 1 189 ? 28.867 -22.140 35.683 1.00 75.77 391 GLU B O 1
ATOM 4332 N N . ASN B 1 190 ? 27.239 -21.300 34.386 1.00 75.61 392 ASN B N 1
ATOM 4333 C CA . ASN B 1 190 ? 26.907 -20.233 35.317 1.00 67.72 392 ASN B CA 1
ATOM 4334 C C . ASN B 1 190 ? 25.419 -20.116 35.592 1.00 63.53 392 ASN B C 1
ATOM 4335 O O . ASN B 1 190 ? 24.834 -19.050 35.395 1.00 65.26 392 ASN B O 1
ATOM 4340 N N . PRO B 1 191 ? 24.809 -21.206 36.084 1.00 57.15 393 PRO B N 1
ATOM 4341 C CA . PRO B 1 191 ? 23.353 -21.335 36.233 1.00 53.26 393 PRO B CA 1
ATOM 4342 C C . PRO B 1 191 ? 22.754 -20.334 37.214 1.00 59.98 393 PRO B C 1
ATOM 4343 O O . PRO B 1 191 ? 21.572 -20.014 37.090 1.00 64.64 393 PRO B O 1
ATOM 4347 N N . GLU B 1 192 ? 23.547 -19.851 38.166 1.00 53.99 394 GLU B N 1
ATOM 4348 C CA . GLU B 1 192 ? 23.049 -18.887 39.136 1.00 50.04 394 GLU B CA 1
ATOM 4349 C C . GLU B 1 192 ? 23.049 -17.471 38.571 1.00 49.10 394 GLU B C 1
ATOM 4350 O O . GLU B 1 192 ? 22.196 -16.657 38.925 1.00 53.75 394 GLU B O 1
ATOM 4356 N N . THR B 1 193 ? 23.995 -17.179 37.684 1.00 52.38 395 THR B N 1
ATOM 4357 C CA . THR B 1 193 ? 24.042 -15.871 37.032 1.00 46.66 395 THR B CA 1
ATOM 4358 C C . THR B 1 193 ? 23.173 -15.789 35.775 1.00 41.89 395 THR B C 1
ATOM 4359 O O . THR B 1 193 ? 22.534 -14.769 35.510 1.00 39.72 395 THR B O 1
ATOM 4363 N N . TYR B 1 194 ? 23.140 -16.868 35.006 1.00 48.93 396 TYR B N 1
ATOM 4364 C CA . TYR B 1 194 ? 22.561 -16.811 33.667 1.00 50.45 396 TYR B CA 1
ATOM 4365 C C . TYR B 1 194 ? 21.215 -17.536 33.514 1.00 55.89 396 TYR B C 1
ATOM 4366 O O . TYR B 1 194 ? 20.451 -17.231 32.602 1.00 53.41 396 TYR B O 1
ATOM 4375 N N . GLY B 1 195 ? 20.924 -18.476 34.410 1.00 54.37 397 GLY B N 1
ATOM 4376 C CA . GLY B 1 195 ? 19.718 -19.284 34.308 1.00 59.23 397 GLY B CA 1
ATOM 4377 C C . GLY B 1 195 ? 18.429 -18.500 34.122 1.00 59.92 397 GLY B C 1
ATOM 4378 O O . GLY B 1 195 ? 17.833 -18.498 33.044 1.00 59.47 397 GLY B O 1
ATOM 4379 N N . ARG B 1 196 ? 17.996 -17.838 35.186 1.00 56.29 398 ARG B N 1
ATOM 4380 C CA . ARG B 1 196 ? 16.774 -17.048 35.173 1.00 49.04 398 ARG B CA 1
ATOM 4381 C C . ARG B 1 196 ? 16.758 -16.047 33.998 1.00 48.17 398 ARG B C 1
ATOM 4382 O O . ARG B 1 196 ? 15.743 -15.893 33.298 1.00 43.08 398 ARG B O 1
ATOM 4390 N N . LEU B 1 197 ? 17.881 -15.359 33.797 1.00 45.35 399 LEU B N 1
ATOM 4391 C CA . LEU B 1 197 ? 18.015 -14.410 32.698 1.00 45.12 399 LEU B CA 1
ATOM 4392 C C . LEU B 1 197 ? 17.662 -15.090 31.384 1.00 51.11 399 LEU B C 1
ATOM 4393 O O . LEU B 1 197 ? 17.040 -14.491 30.512 1.00 53.35 399 LEU B O 1
ATOM 4398 N N . SER B 1 198 ? 18.052 -16.355 31.269 1.00 42.96 400 SER B N 1
ATOM 4399 C CA . SER B 1 198 ? 17.868 -17.111 30.053 1.00 34.97 400 SER B CA 1
ATOM 4400 C C . SER B 1 198 ? 16.398 -17.508 29.856 1.00 51.54 400 SER B C 1
ATOM 4401 O O . SER B 1 198 ? 15.866 -17.403 28.751 1.00 61.31 400 SER B O 1
ATOM 4404 N N . VAL B 1 199 ? 15.737 -17.957 30.917 1.00 50.89 401 VAL B N 1
ATOM 4405 C CA . VAL B 1 199 ? 14.308 -18.221 30.815 1.00 54.89 401 VAL B CA 1
ATOM 4406 C C . VAL B 1 199 ? 13.528 -16.935 30.475 1.00 50.49 401 VAL B C 1
ATOM 4407 O O . VAL B 1 199 ? 12.704 -16.917 29.562 1.00 50.41 401 VAL B O 1
ATOM 4411 N N . LEU B 1 200 ? 13.798 -15.852 31.191 1.00 52.72 402 LEU B N 1
ATOM 4412 C CA . LEU B 1 200 ? 13.110 -14.603 30.911 1.00 46.73 402 LEU B CA 1
ATOM 4413 C C . LEU B 1 200 ? 13.265 -14.204 29.453 1.00 53.65 402 LEU B C 1
ATOM 4414 O O . LEU B 1 200 ? 12.357 -13.618 28.859 1.00 48.73 402 LEU B O 1
ATOM 4419 N N . LEU B 1 201 ? 14.431 -14.513 28.892 1.00 64.14 403 LEU B N 1
ATOM 4420 C CA . LEU B 1 201 ? 14.796 -14.116 27.533 1.00 56.45 403 LEU B CA 1
ATOM 4421 C C . LEU B 1 201 ? 14.140 -15.017 26.488 1.00 57.15 403 LEU B C 1
ATOM 4422 O O . LEU B 1 201 ? 13.934 -14.610 25.350 1.00 62.35 403 LEU B O 1
ATOM 4427 N N . LYS B 1 202 ? 13.813 -16.242 26.883 1.00 54.87 404 LYS B N 1
ATOM 4428 C CA . LYS B 1 202 ? 13.089 -17.177 26.024 1.00 52.80 404 LYS B CA 1
ATOM 4429 C C . LYS B 1 202 ? 11.781 -16.568 25.544 1.00 56.98 404 LYS B C 1
ATOM 4430 O O . LYS B 1 202 ? 11.334 -16.805 24.415 1.00 58.13 404 LYS B O 1
ATOM 4436 N N . ARG B 1 203 ? 11.164 -15.788 26.419 1.00 52.46 405 ARG B N 1
ATOM 4437 C CA . ARG B 1 203 ? 9.891 -15.176 26.101 1.00 55.28 405 ARG B CA 1
ATOM 4438 C C . ARG B 1 203 ? 10.024 -14.350 24.827 1.00 54.78 405 ARG B C 1
ATOM 4439 O O . ARG B 1 203 ? 9.182 -14.433 23.935 1.00 64.40 405 ARG B O 1
ATOM 4447 N N . ALA B 1 204 ? 11.092 -13.563 24.743 1.00 39.87 406 ALA B N 1
ATOM 4448 C CA . ALA B 1 204 ? 11.254 -12.635 23.636 1.00 36.10 406 ALA B CA 1
ATOM 4449 C C . ALA B 1 204 ? 11.741 -13.311 22.355 1.00 51.00 406 ALA B C 1
ATOM 4450 O O . ALA B 1 204 ? 11.605 -12.756 21.257 1.00 53.53 406 ALA B O 1
ATOM 4452 N N . ALA B 1 205 ? 12.305 -14.507 22.493 1.00 54.94 407 ALA B N 1
ATOM 4453 C CA . ALA B 1 205 ? 12.963 -15.162 21.367 1.00 53.31 407 ALA B CA 1
ATOM 4454 C C . ALA B 1 205 ? 12.114 -16.253 20.713 1.00 55.47 407 ALA B C 1
ATOM 4455 O O . ALA B 1 205 ? 12.108 -16.402 19.488 1.00 57.45 407 ALA B O 1
ATOM 4457 N N . GLU B 1 206 ? 11.400 -17.007 21.541 1.00 50.03 408 GLU B N 1
ATOM 4458 C CA . GLU B 1 206 ? 10.607 -18.131 21.075 1.00 46.55 408 GLU B CA 1
ATOM 4459 C C . GLU B 1 206 ? 9.201 -18.101 21.638 1.00 48.95 408 GLU B C 1
ATOM 4460 O O . GLU B 1 206 ? 8.376 -18.945 21.287 1.00 57.44 408 GLU B O 1
ATOM 4466 N N . GLY B 1 207 ? 8.928 -17.148 22.523 1.00 42.56 409 GLY B N 1
ATOM 4467 C CA . GLY B 1 207 ? 7.680 -17.167 23.266 1.00 53.45 409 GLY B CA 1
ATOM 4468 C C . GLY B 1 207 ? 6.652 -16.143 22.845 1.00 60.52 409 GLY B C 1
ATOM 4469 O O . GLY B 1 207 ? 6.671 -15.651 21.720 1.00 64.94 409 GLY B O 1
ATOM 4470 N N . ALA B 1 208 ? 5.759 -15.821 23.775 1.00 54.21 410 ALA B N 1
ATOM 4471 C CA . ALA B 1 208 ? 4.605 -14.961 23.530 1.00 51.75 410 ALA B CA 1
ATOM 4472 C C . ALA B 1 208 ? 4.927 -13.622 22.862 1.00 57.12 410 ALA B C 1
ATOM 4473 O O . ALA B 1 208 ? 4.153 -13.137 22.022 1.00 62.08 410 ALA B O 1
ATOM 4475 N N . ASP B 1 209 ? 6.062 -13.032 23.229 1.00 61.06 411 ASP B N 1
ATOM 4476 C CA . ASP B 1 209 ? 6.444 -11.715 22.726 1.00 60.10 411 ASP B CA 1
ATOM 4477 C C . ASP B 1 209 ? 7.389 -11.813 21.534 1.00 55.25 411 ASP B C 1
ATOM 4478 O O . ASP B 1 209 ? 7.916 -10.802 21.069 1.00 61.65 411 ASP B O 1
ATOM 4483 N N . SER B 1 210 ? 7.613 -13.026 21.049 1.00 41.23 412 SER B N 1
ATOM 4484 C CA . SER B 1 210 ? 8.554 -13.234 19.947 1.00 42.87 412 SER B CA 1
ATOM 4485 C C . SER B 1 210 ? 8.124 -12.600 18.607 1.00 46.45 412 SER B C 1
ATOM 4486 O O . SER B 1 210 ? 8.963 -12.169 17.818 1.00 48.17 412 SER B O 1
ATOM 4489 N N . TYR B 1 211 ? 6.829 -12.551 18.336 1.00 46.38 413 TYR B N 1
ATOM 4490 C CA . TYR B 1 211 ? 6.373 -11.966 17.079 1.00 42.87 413 TYR B CA 1
ATOM 4491 C C . TYR B 1 211 ? 6.937 -10.560 16.925 1.00 51.11 413 TYR B C 1
ATOM 4492 O O . TYR B 1 211 ? 7.043 -10.052 15.822 1.00 61.51 413 TYR B O 1
ATOM 4501 N N . LEU B 1 212 ? 7.312 -9.935 18.037 1.00 64.62 414 LEU B N 1
ATOM 4502 C CA . LEU B 1 212 ? 7.759 -8.541 18.019 1.00 57.78 414 LEU B CA 1
ATOM 4503 C C . LEU B 1 212 ? 9.202 -8.324 17.571 1.00 55.83 414 LEU B C 1
ATOM 4504 O O . LEU B 1 212 ? 9.531 -7.304 16.943 1.00 46.71 414 LEU B O 1
ATOM 4509 N N . TRP B 1 213 ? 10.066 -9.273 17.912 1.00 52.27 415 TRP B N 1
ATOM 4510 C CA . TRP B 1 213 ? 11.488 -8.978 17.968 1.00 47.35 415 TRP B CA 1
ATOM 4511 C C . TRP B 1 213 ? 12.385 -10.017 17.309 1.00 54.86 415 TRP B C 1
ATOM 4512 O O . TRP B 1 213 ? 13.397 -9.668 16.700 1.00 46.50 415 TRP B O 1
ATOM 4523 N N . ALA B 1 214 ? 12.020 -11.289 17.448 1.00 56.58 416 ALA B N 1
ATOM 4524 C CA . ALA B 1 214 ? 12.816 -12.371 16.885 1.00 48.00 416 ALA B CA 1
ATOM 4525 C C . ALA B 1 214 ? 12.778 -12.328 15.370 1.00 57.65 416 ALA B C 1
ATOM 4526 O O . ALA B 1 214 ? 11.898 -12.905 14.746 1.00 68.03 416 ALA B O 1
ATOM 4528 N N . GLY B 1 215 ? 13.751 -11.643 14.783 1.00 58.63 417 GLY B N 1
ATOM 4529 C CA . GLY B 1 215 ? 13.808 -11.467 13.345 1.00 57.31 417 GLY B CA 1
ATOM 4530 C C . GLY B 1 215 ? 14.557 -10.192 13.028 1.00 59.07 417 GLY B C 1
ATOM 4531 O O . GLY B 1 215 ? 14.649 -9.294 13.869 1.00 54.20 417 GLY B O 1
ATOM 4532 N N . PRO B 1 216 ? 15.105 -10.103 11.811 1.00 62.20 418 PRO B N 1
ATOM 4533 C CA . PRO B 1 216 ? 15.845 -8.916 11.379 1.00 60.53 418 PRO B CA 1
ATOM 4534 C C . PRO B 1 216 ? 14.872 -7.826 10.987 1.00 61.98 418 PRO B C 1
ATOM 4535 O O . PRO B 1 216 ? 13.817 -8.141 10.443 1.00 60.80 418 PRO B O 1
ATOM 4539 N N . THR B 1 217 ? 15.218 -6.572 11.255 1.00 58.25 419 THR B N 1
ATOM 4540 C CA . THR B 1 217 ? 14.375 -5.464 10.844 1.00 56.32 419 THR B CA 1
ATOM 4541 C C . THR B 1 217 ? 13.883 -5.689 9.420 1.00 59.33 419 THR B C 1
ATOM 4542 O O . THR B 1 217 ? 14.671 -5.932 8.504 1.00 52.41 419 THR B O 1
ATOM 4546 N N . ALA B 1 218 ? 12.568 -5.625 9.255 1.00 78.48 420 ALA B N 1
ATOM 4547 C CA . ALA B 1 218 ? 11.933 -5.859 7.969 1.00 87.54 420 ALA B CA 1
ATOM 4548 C C . ALA B 1 218 ? 11.628 -4.526 7.312 1.00 95.47 420 ALA B C 1
ATOM 4549 O O . ALA B 1 218 ? 11.676 -4.399 6.090 1.00 101.75 420 ALA B O 1
ATOM 4551 N N . VAL B 1 219 ? 11.323 -3.532 8.142 1.00 86.49 421 VAL B N 1
ATOM 4552 C CA . VAL B 1 219 ? 11.011 -2.191 7.665 1.00 90.77 421 VAL B CA 1
ATOM 4553 C C . VAL B 1 219 ? 12.106 -1.652 6.740 1.00 102.28 421 VAL B C 1
ATOM 4554 O O . VAL B 1 219 ? 13.254 -2.104 6.781 1.00 101.11 421 VAL B O 1
ATOM 4556 N N . GLU B 1 220 ? 11.727 -0.692 5.901 1.00 118.34 422 GLU B N 1
ATOM 4557 C CA . GLU B 1 220 ? 12.647 -0.028 4.982 1.00 126.07 422 GLU B CA 1
ATOM 4558 C C . GLU B 1 220 ? 12.610 1.473 5.254 1.00 126.38 422 GLU B C 1
ATOM 4559 O O . GLU B 1 220 ? 13.648 2.137 5.295 1.00 128.61 422 GLU B O 1
ATOM 4565 N N . ALA B 1 221 ? 11.400 1.995 5.437 1.00 116.28 423 ALA B N 1
ATOM 4566 C CA . ALA B 1 221 ? 11.189 3.369 5.882 1.00 110.19 423 ALA B CA 1
ATOM 4567 C C . ALA B 1 221 ? 11.874 4.413 5.005 1.00 106.90 423 ALA B C 1
ATOM 4568 O O . ALA B 1 221 ? 12.881 5.003 5.399 1.00 105.97 423 ALA B O 1
ATOM 4570 N N . ASP B 1 222 ? 11.321 4.644 3.819 1.00 89.40 424 ASP B N 1
ATOM 4571 C CA . ASP B 1 222 ? 11.844 5.685 2.941 1.00 86.76 424 ASP B CA 1
ATOM 4572 C C . ASP B 1 222 ? 10.734 6.468 2.252 1.00 83.66 424 ASP B C 1
ATOM 4573 O O . ASP B 1 222 ? 10.456 6.270 1.071 1.00 86.23 424 ASP B O 1
ATOM 4578 N N . SER B 1 223 ? 10.121 7.370 3.004 1.00 74.36 425 SER B N 1
ATOM 4579 C CA . SER B 1 223 ? 9.002 8.156 2.522 1.00 60.45 425 SER B CA 1
ATOM 4580 C C . SER B 1 223 ? 9.200 9.578 3.028 1.00 53.83 425 SER B C 1
ATOM 4581 O O . SER B 1 223 ? 10.269 9.924 3.504 1.00 64.16 425 SER B O 1
ATOM 4584 N N . ASP B 1 224 ? 8.191 10.418 2.895 1.00 48.91 426 ASP B N 1
ATOM 4585 C CA . ASP B 1 224 ? 8.213 11.717 3.539 1.00 51.90 426 ASP B CA 1
ATOM 4586 C C . ASP B 1 224 ? 7.065 11.727 4.536 1.00 49.83 426 ASP B C 1
ATOM 4587 O O . ASP B 1 224 ? 6.862 12.701 5.262 1.00 54.32 426 ASP B O 1
ATOM 4592 N N . PHE B 1 225 ? 6.321 10.625 4.555 1.00 44.57 427 PHE B N 1
ATOM 4593 C CA . PHE B 1 225 ? 5.262 10.423 5.530 1.00 46.72 427 PHE B CA 1
ATOM 4594 C C . PHE B 1 225 ? 5.251 8.978 6.029 1.00 50.45 427 PHE B C 1
ATOM 4595 O O . PHE B 1 225 ? 4.520 8.126 5.527 1.00 54.70 427 PHE B O 1
ATOM 4603 N N . ILE B 1 226 ? 6.073 8.716 7.037 1.00 50.78 428 ILE B N 1
ATOM 4604 C CA . ILE B 1 226 ? 6.171 7.388 7.609 1.00 44.47 428 ILE B CA 1
ATOM 4605 C C . ILE B 1 226 ? 5.342 7.367 8.891 1.00 41.05 428 ILE B C 1
ATOM 4606 O O . ILE B 1 226 ? 5.447 8.274 9.702 1.00 52.51 428 ILE B O 1
ATOM 4611 N N . VAL B 1 227 ? 4.493 6.364 9.073 1.00 41.93 429 VAL B N 1
ATOM 4612 C CA . VAL B 1 227 ? 3.911 6.151 10.393 1.00 43.86 429 VAL B CA 1
ATOM 4613 C C . VAL B 1 227 ? 4.281 4.776 10.902 1.00 47.72 429 VAL B C 1
ATOM 4614 O O . VAL B 1 227 ? 4.248 3.792 10.158 1.00 51.96 429 VAL B O 1
ATOM 4618 N N . PHE B 1 228 ? 4.655 4.722 12.176 1.00 45.57 430 PHE B N 1
ATOM 4619 C CA . PHE B 1 228 ? 4.974 3.466 12.812 1.00 43.75 430 PHE B CA 1
ATOM 4620 C C . PHE B 1 228 ? 3.800 3.052 13.677 1.00 40.37 430 PHE B C 1
ATOM 4621 O O . PHE B 1 228 ? 3.527 3.683 14.681 1.00 44.46 430 PHE B O 1
ATOM 4629 N N . ASP B 1 229 ? 3.101 2.003 13.270 1.00 45.91 431 ASP B N 1
ATOM 4630 C CA . ASP B 1 229 ? 1.893 1.561 13.959 1.00 42.91 431 ASP B CA 1
ATOM 4631 C C . ASP B 1 229 ? 2.199 0.497 15.003 1.00 43.93 431 ASP B C 1
ATOM 4632 O O . ASP B 1 229 ? 2.738 -0.562 14.685 1.00 50.17 431 ASP B O 1
ATOM 4637 N N . VAL B 1 230 ? 1.848 0.785 16.251 1.00 42.12 432 VAL B N 1
ATOM 4638 C CA . VAL B 1 230 ? 2.029 -0.155 17.347 1.00 43.84 432 VAL B CA 1
ATOM 4639 C C . VAL B 1 230 ? 0.724 -0.332 18.109 1.00 48.28 432 VAL B C 1
ATOM 4640 O O . VAL B 1 230 ? 0.729 -0.494 19.330 1.00 52.27 432 VAL B O 1
ATOM 4644 N N . HIS B 1 231 ? -0.383 -0.298 17.372 1.00 45.68 433 HIS B N 1
ATOM 4645 C CA . HIS B 1 231 ? -1.722 -0.434 17.931 1.00 51.12 433 HIS B CA 1
ATOM 4646 C C . HIS B 1 231 ? -2.048 -1.859 18.367 1.00 53.16 433 HIS B C 1
ATOM 4647 O O . HIS B 1 231 ? -2.731 -2.060 19.372 1.00 47.79 433 HIS B O 1
ATOM 4654 N N . ASP B 1 232 ? -1.574 -2.843 17.605 1.00 59.91 434 ASP B N 1
ATOM 4655 C CA . ASP B 1 232 ? -1.862 -4.248 17.894 1.00 64.58 434 ASP B CA 1
ATOM 4656 C C . ASP B 1 232 ? -1.095 -4.714 19.113 1.00 66.24 434 ASP B C 1
ATOM 4657 O O . ASP B 1 232 ? -0.758 -5.892 19.226 1.00 69.28 434 ASP B O 1
ATOM 4662 N N . LEU B 1 233 ? -0.808 -3.774 20.009 1.00 75.44 435 LEU B N 1
ATOM 4663 C CA . LEU B 1 233 ? -0.153 -4.057 21.279 1.00 75.68 435 LEU B CA 1
ATOM 4664 C C . LEU B 1 233 ? -0.866 -3.323 22.401 1.00 74.31 435 LEU B C 1
ATOM 4665 O O . LEU B 1 233 ? -0.388 -3.294 23.533 1.00 82.93 435 LEU B O 1
ATOM 4670 N N . GLN B 1 234 ? -2.008 -2.724 22.079 1.00 71.90 436 GLN B N 1
ATOM 4671 C CA . GLN B 1 234 ? -2.713 -1.845 23.012 1.00 67.97 436 GLN B CA 1
ATOM 4672 C C . GLN B 1 234 ? -3.271 -2.605 24.214 1.00 63.28 436 GLN B C 1
ATOM 4673 O O . GLN B 1 234 ? -3.624 -2.011 25.232 1.00 56.35 436 GLN B O 1
ATOM 4679 N N . ASN B 1 235 ? -3.327 -3.924 24.091 1.00 59.44 437 ASN B N 1
ATOM 4680 C CA . ASN B 1 235 ? -3.788 -4.772 25.172 1.00 61.64 437 ASN B CA 1
ATOM 4681 C C . ASN B 1 235 ? -2.712 -5.747 25.634 1.00 60.80 437 ASN B C 1
ATOM 4682 O O . ASN B 1 235 ? -3.014 -6.803 26.191 1.00 62.06 437 ASN B O 1
ATOM 4687 N N . ALA B 1 236 ? -1.453 -5.391 25.391 1.00 67.06 438 ALA B N 1
ATOM 4688 C CA . ALA B 1 236 ? -0.321 -6.156 25.916 1.00 67.13 438 ALA B CA 1
ATOM 4689 C C . ALA B 1 236 ? 0.058 -5.650 27.304 1.00 57.28 438 ALA B C 1
ATOM 4690 O O . ALA B 1 236 ? -0.352 -4.568 27.704 1.00 54.44 438 ALA B O 1
ATOM 4692 N N . GLU B 1 237 ? 0.838 -6.436 28.033 1.00 56.01 439 GLU B N 1
ATOM 4693 C CA . GLU B 1 237 ? 1.371 -6.009 29.331 1.00 62.48 439 GLU B CA 1
ATOM 4694 C C . GLU B 1 237 ? 2.127 -4.687 29.221 1.00 57.39 439 GLU B C 1
ATOM 4695 O O . GLU B 1 237 ? 2.845 -4.456 28.255 1.00 47.98 439 GLU B O 1
ATOM 4701 N N . ASP B 1 238 ? 1.952 -3.828 30.222 1.00 64.81 440 ASP B N 1
ATOM 4702 C CA . ASP B 1 238 ? 2.578 -2.508 30.260 1.00 56.70 440 ASP B CA 1
ATOM 4703 C C . ASP B 1 238 ? 4.021 -2.535 29.784 1.00 54.15 440 ASP B C 1
ATOM 4704 O O . ASP B 1 238 ? 4.465 -1.662 29.040 1.00 57.83 440 ASP B O 1
ATOM 4709 N N . GLN B 1 239 ? 4.762 -3.530 30.249 1.00 48.96 441 GLN B N 1
ATOM 4710 C CA . GLN B 1 239 ? 6.199 -3.543 30.069 1.00 46.75 441 GLN B CA 1
ATOM 4711 C C . GLN B 1 239 ? 6.585 -3.828 28.615 1.00 51.60 441 GLN B C 1
ATOM 4712 O O . GLN B 1 239 ? 7.656 -3.415 28.157 1.00 46.76 441 GLN B O 1
ATOM 4718 N N . VAL B 1 240 ? 5.709 -4.525 27.895 1.00 48.56 442 VAL B N 1
ATOM 4719 C CA . VAL B 1 240 ? 5.903 -4.740 26.467 1.00 40.25 442 VAL B CA 1
ATOM 4720 C C . VAL B 1 240 ? 5.558 -3.466 25.710 1.00 47.03 442 VAL B C 1
ATOM 4721 O O . VAL B 1 240 ? 6.165 -3.143 24.675 1.00 45.40 442 VAL B O 1
ATOM 4725 N N . LYS B 1 241 ? 4.593 -2.731 26.249 1.00 49.37 443 LYS B N 1
ATOM 4726 C CA . LYS B 1 241 ? 4.216 -1.447 25.685 1.00 52.69 443 LYS B CA 1
ATOM 4727 C C . LYS B 1 241 ? 5.396 -0.493 25.667 1.00 47.25 443 LYS B C 1
ATOM 4728 O O . LYS B 1 241 ? 5.765 0.024 24.618 1.00 50.03 443 LYS B O 1
ATOM 4734 N N . ARG B 1 242 ? 5.974 -0.249 26.835 1.00 43.00 444 ARG B N 1
ATOM 4735 C CA . ARG B 1 242 ? 7.085 0.691 26.945 1.00 45.09 444 ARG B CA 1
ATOM 4736 C C . ARG B 1 242 ? 8.273 0.229 26.113 1.00 43.32 444 ARG B C 1
ATOM 4737 O O . ARG B 1 242 ? 8.934 1.031 25.467 1.00 50.32 444 ARG B O 1
ATOM 4745 N N . ALA B 1 243 ? 8.549 -1.067 26.148 1.00 35.75 445 ALA B N 1
ATOM 4746 C CA . ALA B 1 243 ? 9.762 -1.583 25.535 1.00 37.04 445 ALA B CA 1
ATOM 4747 C C . ALA B 1 243 ? 9.681 -1.460 24.022 1.00 37.88 445 ALA B C 1
ATOM 4748 O O . ALA B 1 243 ? 10.635 -1.044 23.385 1.00 44.79 445 ALA B O 1
ATOM 4750 N N . GLN B 1 244 ? 8.531 -1.804 23.453 1.00 45.36 446 GLN B N 1
ATOM 4751 C CA . GLN B 1 244 ? 8.361 -1.760 22.005 1.00 36.86 446 GLN B CA 1
ATOM 4752 C C . GLN B 1 244 ? 8.353 -0.310 21.584 1.00 38.74 446 GLN B C 1
ATOM 4753 O O . GLN B 1 244 ? 9.007 0.075 20.614 1.00 44.13 446 GLN B O 1
ATOM 4759 N N . TYR B 1 245 ? 7.639 0.502 22.348 1.00 33.84 447 TYR B N 1
ATOM 4760 C CA . TYR B 1 245 ? 7.603 1.932 22.097 1.00 38.83 447 TYR B CA 1
ATOM 4761 C C . TYR B 1 245 ? 9.014 2.540 22.032 1.00 45.03 447 TYR B C 1
ATOM 4762 O O . TYR B 1 245 ? 9.353 3.250 21.086 1.00 48.25 447 TYR B O 1
ATOM 4771 N N . PHE B 1 246 ? 9.840 2.261 23.035 1.00 49.07 448 PHE B N 1
ATOM 4772 C CA . PHE B 1 246 ? 11.199 2.807 23.087 1.00 37.42 448 PHE B CA 1
ATOM 4773 C C . PHE B 1 246 ? 12.039 2.322 21.886 1.00 36.90 448 PHE B C 1
ATOM 4774 O O . PHE B 1 246 ? 12.754 3.092 21.251 1.00 35.40 448 PHE B O 1
ATOM 4782 N N . ASN B 1 247 ? 11.925 1.031 21.596 1.00 24.93 449 ASN B N 1
ATOM 4783 C CA . ASN B 1 247 ? 12.554 0.397 20.456 1.00 28.97 449 ASN B CA 1
ATOM 4784 C C . ASN B 1 247 ? 12.188 1.138 19.162 1.00 46.90 449 ASN B C 1
ATOM 4785 O O . ASN B 1 247 ? 13.067 1.470 18.364 1.00 58.73 449 ASN B O 1
ATOM 4790 N N . VAL B 1 248 ? 10.896 1.417 18.969 1.00 33.61 450 VAL B N 1
ATOM 4791 C CA . VAL B 1 248 ? 10.454 2.134 17.795 1.00 31.31 450 VAL B CA 1
ATOM 4792 C C . VAL B 1 248 ? 10.980 3.562 17.765 1.00 31.22 450 VAL B C 1
ATOM 4793 O O . VAL B 1 248 ? 11.401 4.042 16.730 1.00 33.76 450 VAL B O 1
ATOM 4797 N N . LEU B 1 249 ? 10.959 4.240 18.902 1.00 31.89 451 LEU B N 1
ATOM 4798 C CA . LEU B 1 249 ? 11.407 5.621 18.947 1.00 33.51 451 LEU B CA 1
ATOM 4799 C C . LEU B 1 249 ? 12.886 5.697 18.587 1.00 41.71 451 LEU B C 1
ATOM 4800 O O . LEU B 1 249 ? 13.320 6.620 17.911 1.00 47.53 451 LEU B O 1
ATOM 4805 N N . SER B 1 250 ? 13.654 4.719 19.056 1.00 40.73 452 SER B N 1
ATOM 4806 C CA . SER B 1 250 ? 15.082 4.633 18.770 1.00 35.68 452 SER B CA 1
ATOM 4807 C C . SER B 1 250 ? 15.277 4.490 17.262 1.00 41.55 452 SER B C 1
ATOM 4808 O O . SER B 1 250 ? 16.113 5.159 16.652 1.00 38.52 452 SER B O 1
ATOM 4811 N N . PHE B 1 251 ? 14.465 3.626 16.663 1.00 38.78 453 PHE B N 1
ATOM 4812 C CA . PHE B 1 251 ? 14.503 3.387 15.224 1.00 37.06 453 PHE B CA 1
ATOM 4813 C C . PHE B 1 251 ? 14.108 4.608 14.379 1.00 43.07 453 PHE B C 1
ATOM 4814 O O . PHE B 1 251 ? 14.732 4.891 13.368 1.00 47.00 453 PHE B O 1
ATOM 4822 N N . ALA B 1 252 ? 13.084 5.337 14.811 1.00 41.51 454 ALA B N 1
ATOM 4823 C CA . ALA B 1 252 ? 12.643 6.533 14.105 1.00 35.46 454 ALA B CA 1
ATOM 4824 C C . ALA B 1 252 ? 13.679 7.640 14.189 1.00 32.35 454 ALA B C 1
ATOM 4825 O O . ALA B 1 252 ? 13.857 8.409 13.249 1.00 41.11 454 ALA B O 1
ATOM 4827 N N . TRP B 1 253 ? 14.336 7.751 15.332 1.00 39.13 455 TRP B N 1
ATOM 4828 C CA . TRP B 1 253 ? 15.330 8.801 15.486 1.00 46.05 455 TRP B CA 1
ATOM 4829 C C . TRP B 1 253 ? 16.498 8.503 14.547 1.00 41.95 455 TRP B C 1
ATOM 4830 O O . TRP B 1 253 ? 17.027 9.382 13.892 1.00 41.09 455 TRP B O 1
ATOM 4841 N N . ASN B 1 254 ? 16.862 7.232 14.480 1.00 39.09 456 ASN B N 1
ATOM 4842 C CA . ASN B 1 254 ? 17.884 6.756 13.577 1.00 41.39 456 ASN B CA 1
ATOM 4843 C C . ASN B 1 254 ? 17.660 7.224 12.138 1.00 48.10 456 ASN B C 1
ATOM 4844 O O . ASN B 1 254 ? 18.592 7.649 11.456 1.00 51.71 456 ASN B O 1
ATOM 4849 N N . ILE B 1 255 ? 16.418 7.139 11.681 1.00 46.50 457 ILE B N 1
ATOM 4850 C CA . ILE B 1 255 ? 16.059 7.576 10.342 1.00 40.59 457 ILE B CA 1
ATOM 4851 C C . ILE B 1 255 ? 16.387 9.043 10.149 1.00 53.07 457 ILE B C 1
ATOM 4852 O O . ILE B 1 255 ? 16.953 9.434 9.127 1.00 64.72 457 ILE B O 1
ATOM 4857 N N . LEU B 1 256 ? 16.021 9.858 11.129 1.00 58.14 458 LEU B N 1
ATOM 4858 C CA . LEU B 1 256 ? 16.301 11.283 11.061 1.00 64.46 458 LEU B CA 1
ATOM 4859 C C . LEU B 1 256 ? 17.816 11.520 11.118 1.00 74.42 458 LEU B C 1
ATOM 4860 O O . LEU B 1 256 ? 18.341 12.444 10.500 1.00 80.99 458 LEU B O 1
ATOM 4865 N N . GLU B 1 257 ? 18.516 10.656 11.845 1.00 72.90 459 GLU B N 1
ATOM 4866 C CA . GLU B 1 257 ? 19.953 10.802 12.059 1.00 66.84 459 GLU B CA 1
ATOM 4867 C C . GLU B 1 257 ? 20.773 10.416 10.837 1.00 68.89 459 GLU B C 1
ATOM 4868 O O . GLU B 1 257 ? 21.781 11.047 10.547 1.00 75.89 459 GLU B O 1
ATOM 4874 N N . ARG B 1 258 ? 20.361 9.360 10.143 1.00 57.44 460 ARG B N 1
ATOM 4875 C CA . ARG B 1 258 ? 21.072 8.915 8.953 1.00 59.27 460 ARG B CA 1
ATOM 4876 C C . ARG B 1 258 ? 20.999 9.987 7.870 1.00 74.36 460 ARG B C 1
ATOM 4877 O O . ARG B 1 258 ? 22.021 10.541 7.481 1.00 83.12 460 ARG B O 1
ATOM 4879 N N . ASP B 1 259 ? 19.798 10.283 7.383 1.00 85.57 461 ASP B N 1
ATOM 4880 C CA . ASP B 1 259 ? 19.630 11.349 6.393 1.00 89.15 461 ASP B CA 1
ATOM 4881 C C . ASP B 1 259 ? 19.139 12.631 7.060 1.00 89.88 461 ASP B C 1
ATOM 4882 O O . ASP B 1 259 ? 17.971 12.743 7.424 1.00 99.84 461 ASP B O 1
ATOM 4887 N N . ARG B 1 260 ? 20.031 13.600 7.215 1.00 52.95 462 ARG B N 1
ATOM 4888 C CA . ARG B 1 260 ? 19.742 14.747 8.067 1.00 51.87 462 ARG B CA 1
ATOM 4889 C C . ARG B 1 260 ? 18.762 15.752 7.460 1.00 57.16 462 ARG B C 1
ATOM 4890 O O . ARG B 1 260 ? 18.993 16.962 7.525 1.00 64.56 462 ARG B O 1
ATOM 4898 N N . ARG B 1 261 ? 17.660 15.255 6.903 1.00 54.57 463 ARG B N 1
ATOM 4899 C CA . ARG B 1 261 ? 16.662 16.107 6.242 1.00 54.66 463 ARG B CA 1
ATOM 4900 C C . ARG B 1 261 ? 16.064 17.149 7.171 1.00 55.11 463 ARG B C 1
ATOM 4901 O O . ARG B 1 261 ? 15.447 16.817 8.181 1.00 60.81 463 ARG B O 1
ATOM 4909 N N . GLU B 1 262 ? 16.253 18.414 6.811 1.00 52.37 464 GLU B N 1
ATOM 4910 C CA . GLU B 1 262 ? 15.778 19.519 7.623 1.00 52.75 464 GLU B CA 1
ATOM 4911 C C . GLU B 1 262 ? 14.257 19.550 7.663 1.00 54.83 464 GLU B C 1
ATOM 4912 O O . GLU B 1 262 ? 13.599 18.998 6.789 1.00 50.70 464 GLU B O 1
ATOM 4918 N N . ARG B 1 263 ? 13.714 20.179 8.700 1.00 49.99 465 ARG B N 1
ATOM 4919 C CA . ARG B 1 263 ? 12.271 20.303 8.879 1.00 45.85 465 ARG B CA 1
ATOM 4920 C C . ARG B 1 263 ? 11.534 18.964 8.921 1.00 42.93 465 ARG B C 1
ATOM 4921 O O . ARG B 1 263 ? 10.430 18.843 8.388 1.00 45.86 465 ARG B O 1
ATOM 4929 N N . THR B 1 264 ? 12.149 17.965 9.550 1.00 40.87 466 THR B N 1
ATOM 4930 C CA . THR B 1 264 ? 11.446 16.724 9.838 1.00 41.71 466 THR B CA 1
ATOM 4931 C C . THR B 1 264 ? 10.609 16.902 11.098 1.00 43.24 466 THR B C 1
ATOM 4932 O O . THR B 1 264 ? 11.026 17.570 12.051 1.00 40.43 466 THR B O 1
ATOM 4936 N N . VAL B 1 265 ? 9.422 16.312 11.101 1.00 44.39 467 VAL B N 1
ATOM 4937 C CA . VAL B 1 265 ? 8.559 16.385 12.268 1.00 41.58 467 VAL B CA 1
ATOM 4938 C C . VAL B 1 265 ? 8.374 14.990 12.823 1.00 35.38 467 VAL B C 1
ATOM 4939 O O . VAL B 1 265 ? 7.722 14.159 12.211 1.00 42.14 467 VAL B O 1
ATOM 4943 N N . LEU B 1 266 ? 8.982 14.736 13.976 1.00 38.35 468 LEU B N 1
ATOM 4944 C CA . LEU B 1 266 ? 8.856 13.459 14.654 1.00 39.80 468 LEU B CA 1
ATOM 4945 C C . LEU B 1 266 ? 7.736 13.566 15.692 1.00 37.45 468 LEU B C 1
ATOM 4946 O O . LEU B 1 266 ? 7.759 14.435 16.567 1.00 34.78 468 LEU B O 1
ATOM 4951 N N . VAL B 1 267 ? 6.746 12.693 15.571 1.00 36.21 469 VAL B N 1
ATOM 4952 C CA . VAL B 1 267 ? 5.532 12.772 16.375 1.00 30.46 469 VAL B CA 1
ATOM 4953 C C . VAL B 1 267 ? 5.416 11.518 17.227 1.00 36.10 469 VAL B C 1
ATOM 4954 O O . VAL B 1 267 ? 5.367 10.398 16.704 1.00 42.08 469 VAL B O 1
ATOM 4958 N N . VAL B 1 268 ? 5.389 11.705 18.539 1.00 29.99 470 VAL B N 1
ATOM 4959 C CA . VAL B 1 268 ? 5.205 10.589 19.453 1.00 30.68 470 VAL B CA 1
ATOM 4960 C C . VAL B 1 268 ? 3.875 10.753 20.187 1.00 36.61 470 VAL B C 1
ATOM 4961 O O . VAL B 1 268 ? 3.702 11.628 21.049 1.00 32.38 470 VAL B O 1
ATOM 4965 N N . ASP B 1 269 ? 2.926 9.910 19.805 1.00 36.94 471 ASP B N 1
ATOM 4966 C CA . ASP B 1 269 ? 1.562 10.032 20.265 1.00 39.18 471 ASP B CA 1
ATOM 4967 C C . ASP B 1 269 ? 1.290 9.085 21.432 1.00 34.85 471 ASP B C 1
ATOM 4968 O O . ASP B 1 269 ? 1.832 7.986 21.483 1.00 37.04 471 ASP B O 1
ATOM 4973 N N . GLU B 1 270 ? 0.427 9.503 22.351 1.00 27.56 472 GLU B N 1
ATOM 4974 C CA . GLU B 1 270 ? 0.297 8.793 23.626 1.00 37.20 472 GLU B CA 1
ATOM 4975 C C . GLU B 1 270 ? 1.679 8.555 24.267 1.00 36.32 472 GLU B C 1
ATOM 4976 O O . GLU B 1 270 ? 2.010 7.438 24.661 1.00 39.82 472 GLU B O 1
ATOM 4982 N N . ALA B 1 271 ? 2.484 9.609 24.352 1.00 33.12 473 ALA B N 1
ATOM 4983 C CA . ALA B 1 271 ? 3.846 9.487 24.849 1.00 36.29 473 ALA B CA 1
ATOM 4984 C C . ALA B 1 271 ? 3.955 8.943 26.274 1.00 43.25 473 ALA B C 1
ATOM 4985 O O . ALA B 1 271 ? 5.023 8.492 26.678 1.00 40.45 473 ALA B O 1
ATOM 4987 N N . TRP B 1 272 ? 2.873 8.993 27.047 1.00 42.16 474 TRP B N 1
ATOM 4988 C CA . TRP B 1 272 ? 2.948 8.517 28.433 1.00 44.08 474 TRP B CA 1
ATOM 4989 C C . TRP B 1 272 ? 3.358 7.049 28.477 1.00 44.23 474 TRP B C 1
ATOM 4990 O O . TRP B 1 272 ? 3.858 6.576 29.482 1.00 49.06 474 TRP B O 1
ATOM 5001 N N . MET B 1 273 ? 3.147 6.336 27.375 1.00 49.16 475 MET B N 1
ATOM 5002 C CA . MET B 1 273 ? 3.508 4.922 27.290 1.00 53.46 475 MET B CA 1
ATOM 5003 C C . MET B 1 273 ? 5.024 4.664 27.410 1.00 53.25 475 MET B C 1
ATOM 5004 O O . MET B 1 273 ? 5.454 3.534 27.624 1.00 56.85 475 MET B O 1
ATOM 5009 N N . LEU B 1 274 ? 5.823 5.712 27.259 1.00 45.66 476 LEU B N 1
ATOM 5010 C CA . LEU B 1 274 ? 7.265 5.604 27.426 1.00 45.86 476 LEU B CA 1
ATOM 5011 C C . LEU B 1 274 ? 7.644 5.679 28.901 1.00 46.14 476 LEU B C 1
ATOM 5012 O O . LEU B 1 274 ? 8.711 5.232 29.285 1.00 47.52 476 LEU B O 1
ATOM 5017 N N . VAL B 1 275 ? 6.768 6.257 29.719 1.00 45.65 477 VAL B N 1
ATOM 5018 C CA . VAL B 1 275 ? 7.115 6.593 31.095 1.00 45.77 477 VAL B CA 1
ATOM 5019 C C . VAL B 1 275 ? 7.134 5.393 32.017 1.00 42.67 477 VAL B C 1
ATOM 5020 O O . VAL B 1 275 ? 6.133 4.713 32.156 1.00 39.51 477 VAL B O 1
ATOM 5024 N N . ASP B 1 276 ? 8.277 5.144 32.649 1.00 43.19 478 ASP B N 1
ATOM 5025 C CA . ASP B 1 276 ? 8.380 4.114 33.680 1.00 43.21 478 ASP B CA 1
ATOM 5026 C C . ASP B 1 276 ? 9.217 4.610 34.856 1.00 46.42 478 ASP B C 1
ATOM 5027 O O . ASP B 1 276 ? 10.390 4.898 34.703 1.00 45.46 478 ASP B O 1
ATOM 5032 N N . PRO B 1 277 ? 8.609 4.688 36.044 1.00 48.38 479 PRO B N 1
ATOM 5033 C CA . PRO B 1 277 ? 9.242 5.144 37.291 1.00 46.21 479 PRO B CA 1
ATOM 5034 C C . PRO B 1 277 ? 10.611 4.527 37.566 1.00 45.19 479 PRO B C 1
ATOM 5035 O O . PRO B 1 277 ? 11.490 5.224 38.061 1.00 44.50 479 PRO B O 1
ATOM 5039 N N . GLN B 1 278 ? 10.797 3.246 37.269 1.00 46.30 480 GLN B N 1
ATOM 5040 C CA . GLN B 1 278 ? 12.042 2.577 37.646 1.00 46.92 480 GLN B CA 1
ATOM 5041 C C . GLN B 1 278 ? 13.087 2.573 36.524 1.00 47.65 480 GLN B C 1
ATOM 5042 O O . GLN B 1 278 ? 14.253 2.218 36.742 1.00 39.11 480 GLN B O 1
ATOM 5048 N N . THR B 1 279 ? 12.659 2.955 35.322 1.00 49.92 481 THR B N 1
ATOM 5049 C CA . THR B 1 279 ? 13.566 3.094 34.186 1.00 40.65 481 THR B CA 1
ATOM 5050 C C . THR B 1 279 ? 13.294 4.428 33.493 1.00 41.12 481 THR B C 1
ATOM 5051 O O . THR B 1 279 ? 12.801 4.475 32.376 1.00 42.78 481 THR B O 1
ATOM 5055 N N . PRO B 1 280 ? 13.600 5.533 34.179 1.00 42.72 482 PRO B N 1
ATOM 5056 C CA . PRO B 1 280 ? 13.250 6.856 33.653 1.00 42.37 482 PRO B CA 1
ATOM 5057 C C . PRO B 1 280 ? 14.112 7.277 32.465 1.00 40.36 482 PRO B C 1
ATOM 5058 O O . PRO B 1 280 ? 13.830 8.313 31.861 1.00 37.64 482 PRO B O 1
ATOM 5062 N N . GLN B 1 281 ? 15.138 6.489 32.144 1.00 44.78 483 GLN B N 1
ATOM 5063 C CA . GLN B 1 281 ? 16.018 6.756 31.004 1.00 42.79 483 GLN B CA 1
ATOM 5064 C C . GLN B 1 281 ? 15.264 6.898 29.658 1.00 38.76 483 GLN B C 1
ATOM 5065 O O . GLN B 1 281 ? 15.623 7.729 28.818 1.00 38.76 483 GLN B O 1
ATOM 5071 N N . ALA B 1 282 ? 14.221 6.101 29.458 1.00 34.92 484 ALA B N 1
ATOM 5072 C CA . ALA B 1 282 ? 13.442 6.198 28.226 1.00 41.48 484 ALA B CA 1
ATOM 5073 C C . ALA B 1 282 ? 12.896 7.611 28.019 1.00 44.79 484 ALA B C 1
ATOM 5074 O O . ALA B 1 282 ? 12.942 8.143 26.908 1.00 45.40 484 ALA B O 1
ATOM 5076 N N . ILE B 1 283 ? 12.397 8.226 29.088 1.00 39.36 485 ILE B N 1
ATOM 5077 C CA . ILE B 1 283 ? 11.915 9.599 28.997 1.00 34.40 485 ILE B CA 1
ATOM 5078 C C . ILE B 1 283 ? 13.075 10.548 28.757 1.00 37.75 485 ILE B C 1
ATOM 5079 O O . ILE B 1 283 ? 12.913 11.584 28.105 1.00 35.74 485 ILE B O 1
ATOM 5084 N N . ALA B 1 284 ? 14.244 10.199 29.296 1.00 33.35 486 ALA B N 1
ATOM 5085 C CA . ALA B 1 284 ? 15.432 11.023 29.099 1.00 37.82 486 ALA B CA 1
ATOM 5086 C C . ALA B 1 284 ? 15.896 10.905 27.661 1.00 38.50 486 ALA B C 1
ATOM 5087 O O . ALA B 1 284 ? 16.358 11.884 27.067 1.00 39.90 486 ALA B O 1
ATOM 5089 N N . PHE B 1 285 ? 15.793 9.698 27.110 1.00 37.63 487 PHE B N 1
ATOM 5090 C CA . PHE B 1 285 ? 16.032 9.498 25.685 1.00 43.17 487 PHE B CA 1
ATOM 5091 C C . PHE B 1 285 ? 15.151 10.415 24.852 1.00 47.87 487 PHE B C 1
ATOM 5092 O O . PHE B 1 285 ? 15.624 11.035 23.895 1.00 52.71 487 PHE B O 1
ATOM 5100 N N . LEU B 1 286 ? 13.876 10.505 25.223 1.00 36.08 488 LEU B N 1
ATOM 5101 C CA . LEU B 1 286 ? 12.945 11.390 24.525 1.00 39.98 488 LEU B CA 1
ATOM 5102 C C . LEU B 1 286 ? 13.370 12.832 24.713 1.00 41.50 488 LEU B C 1
ATOM 5103 O O . LEU B 1 286 ? 13.413 13.610 23.759 1.00 54.86 488 LEU B O 1
ATOM 5108 N N . ARG B 1 287 ? 13.674 13.201 25.950 1.00 38.51 489 ARG B N 1
ATOM 5109 C CA . ARG B 1 287 ? 14.063 14.579 26.228 1.00 43.67 489 ARG B CA 1
ATOM 5110 C C . ARG B 1 287 ? 15.325 14.975 25.445 1.00 44.11 489 ARG B C 1
ATOM 5111 O O . ARG B 1 287 ? 15.472 16.123 25.020 1.00 43.73 489 ARG B O 1
ATOM 5119 N N . ASP B 1 288 ? 16.218 14.015 25.233 1.00 42.87 490 ASP B N 1
ATOM 5120 C CA . ASP B 1 288 ? 17.424 14.263 24.456 1.00 41.73 490 ASP B CA 1
ATOM 5121 C C . ASP B 1 288 ? 17.094 14.538 23.001 1.00 38.01 490 ASP B C 1
ATOM 5122 O O . ASP B 1 288 ? 17.699 15.403 22.377 1.00 39.17 490 ASP B O 1
ATOM 5127 N N . THR B 1 289 ? 16.141 13.773 22.473 1.00 38.08 491 THR B N 1
ATOM 5128 C CA . THR B 1 289 ? 15.590 13.978 21.142 1.00 42.19 491 THR B CA 1
ATOM 5129 C C . THR B 1 289 ? 15.062 15.409 20.960 1.00 44.25 491 THR B C 1
ATOM 5130 O O . THR B 1 289 ? 15.444 16.106 20.019 1.00 43.69 491 THR B O 1
ATOM 5134 N N . SER B 1 290 ? 14.191 15.856 21.860 1.00 44.56 492 SER B N 1
ATOM 5135 C CA . SER B 1 290 ? 13.677 17.227 21.778 1.00 44.41 492 SER B CA 1
ATOM 5136 C C . SER B 1 290 ? 14.818 18.207 21.583 1.00 42.48 492 SER B C 1
ATOM 5137 O O . SER B 1 290 ? 14.640 19.306 21.062 1.00 45.54 492 SER B O 1
ATOM 5140 N N . LYS B 1 291 ? 16.000 17.812 22.035 1.00 54.16 493 LYS B N 1
ATOM 5141 C CA . LYS B 1 291 ? 17.145 18.710 22.044 1.00 50.45 493 LYS B CA 1
ATOM 5142 C C . LYS B 1 291 ? 17.967 18.552 20.768 1.00 42.30 493 LYS B C 1
ATOM 5143 O O . LYS B 1 291 ? 18.329 19.530 20.114 1.00 40.45 493 LYS B O 1
ATOM 5149 N N . ARG B 1 292 ? 18.254 17.309 20.414 1.00 33.34 494 ARG B N 1
ATOM 5150 C CA . ARG B 1 292 ? 19.048 17.037 19.233 1.00 38.42 494 ARG B CA 1
ATOM 5151 C C . ARG B 1 292 ? 18.272 17.465 17.980 1.00 43.49 494 ARG B C 1
ATOM 5152 O O . ARG B 1 292 ? 18.852 18.080 17.066 1.00 43.87 494 ARG B O 1
ATOM 5154 N N . ILE B 1 293 ? 16.961 17.185 17.958 1.00 37.22 495 ILE B N 1
ATOM 5155 C CA . ILE B 1 293 ? 16.128 17.533 16.795 1.00 38.99 495 ILE B CA 1
ATOM 5156 C C . ILE B 1 293 ? 16.223 19.013 16.443 1.00 41.39 495 ILE B C 1
ATOM 5157 O O . ILE B 1 293 ? 16.157 19.377 15.269 1.00 51.03 495 ILE B O 1
ATOM 5162 N N . ARG B 1 294 ? 16.406 19.860 17.452 1.00 42.49 496 ARG B N 1
ATOM 5163 C CA . ARG B 1 294 ? 16.600 21.291 17.218 1.00 51.12 496 ARG B CA 1
ATOM 5164 C C . ARG B 1 294 ? 17.849 21.521 16.365 1.00 56.43 496 ARG B C 1
ATOM 5165 O O . ARG B 1 294 ? 17.861 22.377 15.476 1.00 54.55 496 ARG B O 1
ATOM 5173 N N . LYS B 1 295 ? 18.895 20.744 16.627 1.00 58.73 497 LYS B N 1
ATOM 5174 C CA . LYS B 1 295 ? 20.140 20.888 15.884 1.00 61.94 497 LYS B CA 1
ATOM 5175 C C . LYS B 1 295 ? 19.911 20.574 14.421 1.00 55.92 497 LYS B C 1
ATOM 5176 O O . LYS B 1 295 ? 20.520 21.189 13.548 1.00 61.12 497 LYS B O 1
ATOM 5180 N N . TYR B 1 296 ? 19.032 19.608 14.158 1.00 46.72 498 TYR B N 1
ATOM 5181 C CA . TYR B 1 296 ? 18.763 19.163 12.795 1.00 42.05 498 TYR B CA 1
ATOM 5182 C C . TYR B 1 296 ? 17.618 19.957 12.171 1.00 50.16 498 TYR B C 1
ATOM 5183 O O . TYR B 1 296 ? 17.013 19.528 11.184 1.00 55.25 498 TYR B O 1
ATOM 5192 N N . ASN B 1 297 ? 17.349 21.123 12.754 1.00 49.49 499 ASN B N 1
ATOM 5193 C CA . ASN B 1 297 ? 16.230 21.975 12.365 1.00 47.75 499 ASN B CA 1
ATOM 5194 C C . ASN B 1 297 ? 14.929 21.191 12.205 1.00 44.64 499 ASN B C 1
ATOM 5195 O O . ASN B 1 297 ? 14.188 21.372 11.241 1.00 48.35 499 ASN B O 1
ATOM 5200 N N . GLY B 1 298 ? 14.667 20.329 13.181 1.00 44.66 500 GLY B N 1
ATOM 5201 C CA . GLY B 1 298 ? 13.493 19.481 13.188 1.00 43.93 500 GLY B CA 1
ATOM 5202 C C . GLY B 1 298 ? 12.459 19.920 14.205 1.00 39.12 500 GLY B C 1
ATOM 5203 O O . GLY B 1 298 ? 12.524 21.031 14.731 1.00 43.89 500 GLY B O 1
ATOM 5204 N N . SER B 1 299 ? 11.485 19.055 14.452 1.00 33.54 501 SER B N 1
ATOM 5205 C CA . SER B 1 299 ? 10.427 19.335 15.415 1.00 35.45 501 SER B CA 1
ATOM 5206 C C . SER B 1 299 ? 9.986 18.049 16.074 1.00 37.80 501 SER B C 1
ATOM 5207 O O . SER B 1 299 ? 9.540 17.119 15.394 1.00 40.14 501 SER B O 1
ATOM 5210 N N . LEU B 1 300 ? 10.140 17.985 17.395 1.00 33.76 502 LEU B N 1
ATOM 5211 C CA . LEU B 1 300 ? 9.603 16.875 18.169 1.00 29.46 502 LEU B CA 1
ATOM 5212 C C . LEU B 1 300 ? 8.218 17.284 18.660 1.00 34.51 502 LEU B C 1
ATOM 5213 O O . LEU B 1 300 ? 8.017 18.393 19.165 1.00 28.96 502 LEU B O 1
ATOM 5218 N N . ILE B 1 301 ? 7.249 16.405 18.463 1.00 32.42 503 ILE B N 1
ATOM 5219 C CA . ILE B 1 301 ? 5.889 16.704 18.856 1.00 32.96 503 ILE B CA 1
ATOM 5220 C C . ILE B 1 301 ? 5.413 15.613 19.781 1.00 33.54 503 ILE B C 1
ATOM 5221 O O . ILE B 1 301 ? 5.228 14.466 19.368 1.00 34.41 503 ILE B O 1
ATOM 5226 N N . VAL B 1 302 ? 5.265 15.968 21.051 1.00 34.43 504 VAL B N 1
ATOM 5227 C CA . VAL B 1 302 ? 4.826 15.012 22.046 1.00 36.78 504 VAL B CA 1
ATOM 5228 C C . VAL B 1 302 ? 3.358 15.238 22.348 1.00 34.99 504 VAL B C 1
ATOM 5229 O O . VAL B 1 302 ? 2.944 16.364 22.624 1.00 33.07 504 VAL B O 1
ATOM 5233 N N . ILE B 1 303 ? 2.587 14.157 22.317 1.00 33.74 505 ILE B N 1
ATOM 5234 C CA . ILE B 1 303 ? 1.137 14.223 22.454 1.00 31.78 505 ILE B CA 1
ATOM 5235 C C . ILE B 1 303 ? 0.722 13.235 23.519 1.00 32.25 505 ILE B C 1
ATOM 5236 O O . ILE B 1 303 ? 1.114 12.073 23.456 1.00 38.08 505 ILE B O 1
ATOM 5241 N N . SER B 1 304 ? -0.089 13.662 24.484 1.00 27.23 506 SER B N 1
ATOM 5242 C CA . SER B 1 304 ? -0.381 12.771 25.603 1.00 34.80 506 SER B CA 1
ATOM 5243 C C . SER B 1 304 ? -1.553 13.189 26.511 1.00 36.07 506 SER B C 1
ATOM 5244 O O . SER B 1 304 ? -1.767 14.371 26.790 1.00 36.75 506 SER B O 1
ATOM 5247 N N . GLN B 1 305 ? -2.303 12.192 26.966 1.00 31.39 507 GLN B N 1
ATOM 5248 C CA . GLN B 1 305 ? -3.064 12.312 28.205 1.00 37.99 507 GLN B CA 1
ATOM 5249 C C . GLN B 1 305 ? -2.080 11.948 29.304 1.00 38.82 507 GLN B C 1
ATOM 5250 O O . GLN B 1 305 ? -0.870 12.001 29.085 1.00 39.04 507 GLN B O 1
ATOM 5256 N N . ASN B 1 306 ? -2.590 11.558 30.471 1.00 44.34 508 ASN B N 1
ATOM 5257 C CA . ASN B 1 306 ? -1.757 11.093 31.591 1.00 40.96 508 ASN B CA 1
ATOM 5258 C C . ASN B 1 306 ? -0.519 11.944 31.873 1.00 39.30 508 ASN B C 1
ATOM 5259 O O . ASN B 1 306 ? 0.554 11.399 32.130 1.00 29.63 508 ASN B O 1
ATOM 5264 N N . VAL B 1 307 ? -0.647 13.268 31.840 1.00 37.70 509 VAL B N 1
ATOM 5265 C CA . VAL B 1 307 ? 0.520 14.110 32.096 1.00 36.70 509 VAL B CA 1
ATOM 5266 C C . VAL B 1 307 ? 1.238 13.911 33.453 1.00 45.16 509 VAL B C 1
ATOM 5267 O O . VAL B 1 307 ? 2.466 14.045 33.521 1.00 42.71 509 VAL B O 1
ATOM 5271 N N . ILE B 1 308 ? 0.498 13.582 34.514 1.00 46.26 510 ILE B N 1
ATOM 5272 C CA . ILE B 1 308 ? 1.113 13.387 35.836 1.00 40.29 510 ILE B CA 1
ATOM 5273 C C . ILE B 1 308 ? 2.157 12.275 35.846 1.00 50.55 510 ILE B C 1
ATOM 5274 O O . ILE B 1 308 ? 3.086 12.303 36.651 1.00 57.25 510 ILE B O 1
ATOM 5279 N N . ASP B 1 309 ? 2.006 11.304 34.949 1.00 51.89 511 ASP B N 1
ATOM 5280 C CA . ASP B 1 309 ? 2.982 10.231 34.795 1.00 43.78 511 ASP B CA 1
ATOM 5281 C C . ASP B 1 309 ? 4.373 10.778 34.477 1.00 46.01 511 ASP B C 1
ATOM 5282 O O . ASP B 1 309 ? 5.391 10.159 34.827 1.00 45.15 511 ASP B O 1
ATOM 5287 N N . PHE B 1 310 ? 4.409 11.925 33.800 1.00 46.29 512 PHE B N 1
ATOM 5288 C CA . PHE B 1 310 ? 5.666 12.542 33.389 1.00 43.31 512 PHE B CA 1
ATOM 5289 C C . PHE B 1 310 ? 6.219 13.323 34.551 1.00 53.19 512 PHE B C 1
ATOM 5290 O O . PHE B 1 310 ? 7.376 13.750 34.544 1.00 53.04 512 PHE B O 1
ATOM 5298 N N . LEU B 1 311 ? 5.369 13.531 35.546 1.00 50.83 513 LEU B N 1
ATOM 5299 C CA . LEU B 1 311 ? 5.731 14.378 36.665 1.00 49.72 513 LEU B CA 1
ATOM 5300 C C . LEU B 1 311 ? 6.069 13.608 37.948 1.00 49.35 513 LEU B C 1
ATOM 5301 O O . LEU B 1 311 ? 6.473 14.213 38.918 1.00 49.58 513 LEU B O 1
ATOM 5306 N N . ALA B 1 312 ? 5.907 12.286 37.949 1.00 45.27 514 ALA B N 1
ATOM 5307 C CA . ALA B 1 312 ? 6.304 11.456 39.092 1.00 41.08 514 ALA B CA 1
ATOM 5308 C C . ALA B 1 312 ? 7.768 11.712 39.462 1.00 46.79 514 ALA B C 1
ATOM 5309 O O . ALA B 1 312 ? 8.580 12.052 38.599 1.00 49.69 514 ALA B O 1
ATOM 5311 N N . PRO B 1 313 ? 8.108 11.556 40.752 1.00 52.11 515 PRO B N 1
ATOM 5312 C CA . PRO B 1 313 ? 9.435 11.839 41.335 1.00 41.53 515 PRO B CA 1
ATOM 5313 C C . PRO B 1 313 ? 10.621 11.231 40.575 1.00 36.87 515 PRO B C 1
ATOM 5314 O O . PRO B 1 313 ? 11.632 11.901 40.365 1.00 43.26 515 PRO B O 1
ATOM 5318 N N . GLU B 1 314 ? 10.511 9.982 40.155 1.00 39.72 516 GLU B N 1
ATOM 5319 C CA . GLU B 1 314 ? 11.622 9.336 39.454 1.00 43.17 516 GLU B CA 1
ATOM 5320 C C . GLU B 1 314 ? 11.858 9.863 38.032 1.00 45.15 516 GLU B C 1
ATOM 5321 O O . GLU B 1 314 ? 12.943 9.660 37.471 1.00 46.68 516 GLU B O 1
ATOM 5327 N N . VAL B 1 315 ? 10.862 10.540 37.449 1.00 41.33 517 VAL B N 1
ATOM 5328 C CA . VAL B 1 315 ? 10.952 10.953 36.038 1.00 37.53 517 VAL B CA 1
ATOM 5329 C C . VAL B 1 315 ? 10.924 12.471 35.839 1.00 42.23 517 VAL B C 1
ATOM 5330 O O . VAL B 1 315 ? 11.357 12.971 34.808 1.00 47.35 517 VAL B O 1
ATOM 5334 N N . GLN B 1 316 ? 10.428 13.201 36.831 1.00 45.52 518 GLN B N 1
ATOM 5335 C CA . GLN B 1 316 ? 10.156 14.630 36.658 1.00 51.96 518 GLN B CA 1
ATOM 5336 C C . GLN B 1 316 ? 11.342 15.463 36.178 1.00 52.02 518 GLN B C 1
ATOM 5337 O O . GLN B 1 316 ? 11.152 16.461 35.473 1.00 46.96 518 GLN B O 1
ATOM 5343 N N . ARG B 1 317 ? 12.556 15.073 36.552 1.00 53.03 519 ARG B N 1
ATOM 5344 C CA . ARG B 1 317 ? 13.733 15.787 36.065 1.00 55.54 519 ARG B CA 1
ATOM 5345 C C . ARG B 1 317 ? 13.674 15.837 34.537 1.00 43.47 519 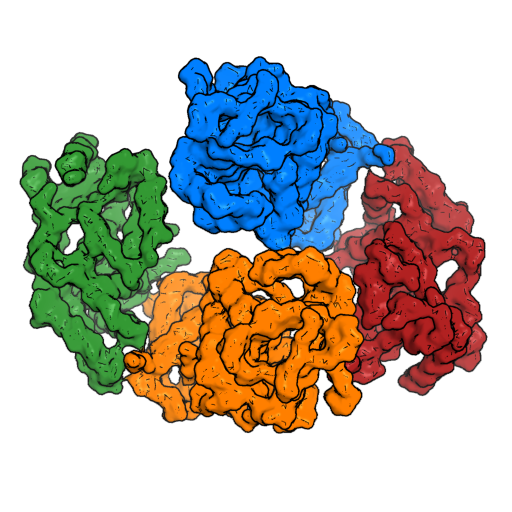ARG B C 1
ATOM 5346 O O . ARG B 1 317 ? 13.942 16.864 33.912 1.00 42.80 519 ARG B O 1
ATOM 5354 N N . TYR B 1 318 ? 13.299 14.710 33.952 1.00 44.13 520 TYR B N 1
ATOM 5355 C CA . TYR B 1 318 ? 13.173 14.578 32.505 1.00 49.67 520 TYR B CA 1
ATOM 5356 C C . TYR B 1 318 ? 11.821 15.054 31.996 1.00 43.00 520 TYR B C 1
ATOM 5357 O O . TYR B 1 318 ? 11.749 15.837 31.048 1.00 48.62 520 TYR B O 1
ATOM 5366 N N . GLY B 1 319 ? 10.755 14.582 32.636 1.00 31.82 521 GLY B N 1
ATOM 5367 C CA . GLY B 1 319 ? 9.399 14.865 32.182 1.00 30.77 521 GLY B CA 1
ATOM 5368 C C . GLY B 1 319 ? 9.111 16.343 32.069 1.00 38.67 521 GLY B C 1
ATOM 5369 O O . GLY B 1 319 ? 8.446 16.798 31.145 1.00 40.75 521 GLY B O 1
ATOM 5370 N N . GLN B 1 320 ? 9.640 17.109 33.010 1.00 45.02 522 GLN B N 1
ATOM 5371 C CA . GLN B 1 320 ? 9.309 18.518 33.100 1.00 46.21 522 GLN B CA 1
ATOM 5372 C C . GLN B 1 320 ? 9.948 19.312 31.966 1.00 41.69 522 GLN B C 1
ATOM 5373 O O . GLN B 1 320 ? 9.302 20.157 31.348 1.00 45.63 522 GLN B O 1
ATOM 5379 N N . ALA B 1 321 ? 11.219 19.044 31.697 1.00 27.20 523 ALA B N 1
ATOM 5380 C CA . ALA B 1 321 ? 11.899 19.692 30.582 1.00 42.25 523 ALA B CA 1
ATOM 5381 C C . ALA B 1 321 ? 11.224 19.277 29.271 1.00 40.95 523 ALA B C 1
ATOM 5382 O O . ALA B 1 321 ? 10.878 20.112 28.422 1.00 43.54 523 ALA B O 1
ATOM 5384 N N . LEU B 1 322 ? 11.033 17.975 29.123 1.00 40.35 524 LEU B N 1
ATOM 5385 C CA . LEU B 1 322 ? 10.292 17.432 28.005 1.00 36.60 524 LEU B CA 1
ATOM 5386 C C . LEU B 1 322 ? 9.014 18.217 27.703 1.00 36.35 524 LEU B C 1
ATOM 5387 O O . LEU B 1 322 ? 8.776 18.591 26.559 1.00 50.25 524 LEU B O 1
ATOM 5392 N N . LEU B 1 323 ? 8.206 18.481 28.725 1.00 33.83 525 LEU B N 1
ATOM 5393 C CA . LEU B 1 323 ? 6.875 19.068 28.523 1.00 33.80 525 LEU B CA 1
ATOM 5394 C C . LEU B 1 323 ? 6.847 20.589 28.536 1.00 37.48 525 LEU B C 1
ATOM 5395 O O . LEU B 1 323 ? 5.958 21.196 27.950 1.00 39.30 525 LEU B O 1
ATOM 5400 N N . ASP B 1 324 ? 7.793 21.214 29.226 1.00 27.78 526 ASP B N 1
ATOM 5401 C CA . ASP B 1 324 ? 7.767 22.667 29.344 1.00 34.37 526 ASP B CA 1
ATOM 5402 C C . ASP B 1 324 ? 8.830 23.383 28.496 1.00 41.62 526 ASP B C 1
ATOM 5403 O O . ASP B 1 324 ? 8.792 24.607 28.334 1.00 41.73 526 ASP B O 1
ATOM 5408 N N . ASN B 1 325 ? 9.778 22.631 27.956 1.00 37.96 527 ASN B N 1
ATOM 5409 C CA . ASN B 1 325 ? 10.825 23.244 27.145 1.00 38.95 527 ASN B CA 1
ATOM 5410 C C . ASN B 1 325 ? 10.392 23.670 25.733 1.00 41.47 527 ASN B C 1
ATOM 5411 O O . ASN B 1 325 ? 10.890 24.670 25.214 1.00 44.70 527 ASN B O 1
ATOM 5416 N N . PRO B 1 326 ? 9.463 22.916 25.111 1.00 30.30 528 PRO B N 1
ATOM 5417 C CA . PRO B 1 326 ? 8.947 23.260 23.784 1.00 29.77 528 PRO B CA 1
ATOM 5418 C C . PRO B 1 326 ? 8.423 24.689 23.662 1.00 39.56 528 PRO B C 1
ATOM 5419 O O . PRO B 1 326 ? 7.711 25.192 24.524 1.00 48.95 528 PRO B O 1
ATOM 5423 N N . THR B 1 327 ? 8.816 25.338 22.578 1.00 41.50 529 THR B N 1
ATOM 5424 C CA . THR B 1 327 ? 8.301 26.640 22.202 1.00 44.61 529 THR B CA 1
ATOM 5425 C C . THR B 1 327 ? 6.775 26.634 22.072 1.00 37.19 529 THR B C 1
ATOM 5426 O O . THR B 1 327 ? 6.098 27.599 22.434 1.00 37.53 529 THR B O 1
ATOM 5430 N N . TYR B 1 328 ? 6.239 25.552 21.525 1.00 27.71 530 TYR B N 1
ATOM 5431 C CA . TYR B 1 328 ? 4.803 25.484 21.247 1.00 37.34 530 TYR B CA 1
ATOM 5432 C C . TYR B 1 328 ? 4.109 24.466 22.134 1.00 43.68 530 TYR B C 1
ATOM 5433 O O . TYR B 1 328 ? 4.610 23.354 22.325 1.00 45.54 530 TYR B O 1
ATOM 5442 N N . LYS B 1 329 ? 2.956 24.854 22.670 1.00 33.75 531 LYS B N 1
ATOM 5443 C CA . LYS B 1 329 ? 2.145 23.947 23.469 1.00 33.27 531 LYS B CA 1
ATOM 5444 C C . LYS B 1 329 ? 0.715 24.145 23.064 1.00 33.93 531 LYS B C 1
ATOM 5445 O O . LYS B 1 329 ? 0.294 25.275 22.820 1.00 43.73 531 LYS B O 1
ATOM 5451 N N . LEU B 1 330 ? -0.045 23.057 23.042 1.00 33.85 532 LEU B N 1
ATOM 5452 C CA . LEU B 1 330 ? -1.497 23.127 22.886 1.00 40.39 532 LEU B CA 1
ATOM 5453 C C . LEU B 1 330 ? -2.084 22.413 24.090 1.00 40.29 532 LEU B C 1
ATOM 5454 O O . LEU B 1 330 ? -1.786 21.242 24.335 1.00 40.52 532 LEU B O 1
ATOM 5459 N N . LEU B 1 331 ? -2.884 23.130 24.865 1.00 37.42 533 LEU B N 1
ATOM 5460 C CA . LEU B 1 331 ? -3.523 22.554 26.044 1.00 38.12 533 LEU B CA 1
ATOM 5461 C C . LEU B 1 331 ? -5.023 22.587 25.816 1.00 44.70 533 LEU B C 1
ATOM 5462 O O . LEU B 1 331 ? -5.623 23.657 25.764 1.00 46.95 533 LEU B O 1
ATOM 5467 N N . LEU B 1 332 ? -5.624 21.417 25.660 1.00 36.42 534 LEU B N 1
ATOM 5468 C CA . LEU B 1 332 ? -7.064 21.322 25.479 1.00 36.28 534 LEU B CA 1
ATOM 5469 C C . LEU B 1 332 ? -7.704 20.903 26.803 1.00 43.06 534 LEU B C 1
ATOM 5470 O O . LEU B 1 332 ? -7.152 21.164 27.870 1.00 48.41 534 LEU B O 1
ATOM 5475 N N . ALA B 1 333 ? -8.857 20.248 26.734 1.00 39.24 535 ALA B N 1
ATOM 5476 C CA . ALA B 1 333 ? -9.573 19.816 27.928 1.00 46.03 535 ALA B CA 1
ATOM 5477 C C . ALA B 1 333 ? -8.750 18.833 28.759 1.00 49.86 535 ALA B C 1
ATOM 5478 O O . ALA B 1 333 ? -8.225 17.842 28.236 1.00 53.68 535 ALA B O 1
ATOM 5480 N N . GLN B 1 334 ? -8.631 19.124 30.052 1.00 54.25 536 GLN B N 1
ATOM 5481 C CA . GLN B 1 334 ? -7.857 18.288 30.963 1.00 46.61 536 GLN B CA 1
ATOM 5482 C C . GLN B 1 334 ? -8.735 17.594 31.986 1.00 56.26 536 GLN B C 1
ATOM 5483 O O . GLN B 1 334 ? -9.762 18.135 32.424 1.00 58.51 536 GLN B O 1
ATOM 5489 N N . GLY B 1 335 ? -8.311 16.395 32.376 1.00 53.48 537 GLY B N 1
ATOM 5490 C CA . GLY B 1 335 ? -8.864 15.742 33.550 1.00 55.26 537 GLY B CA 1
ATOM 5491 C C . GLY B 1 335 ? -8.420 16.471 34.804 1.00 52.66 537 GLY B C 1
ATOM 5492 O O . GLY B 1 335 ? -7.536 17.325 34.758 1.00 60.97 537 GLY B O 1
ATOM 5493 N N . GLU B 1 336 ? -9.029 16.124 35.929 1.00 53.93 538 GLU B N 1
ATOM 5494 C CA . GLU B 1 336 ? -8.750 16.757 37.222 1.00 61.80 538 GLU B CA 1
ATOM 5495 C C . GLU B 1 336 ? -7.267 16.792 37.625 1.00 53.87 538 GLU B C 1
ATOM 5496 O O . GLU B 1 336 ? -6.695 17.867 37.808 1.00 52.97 538 GLU B O 1
ATOM 5502 N N . LYS B 1 337 ? -6.647 15.626 37.775 1.00 59.35 539 LYS B N 1
ATOM 5503 C CA . LYS B 1 337 ? -5.257 15.570 38.229 1.00 62.11 539 LYS B CA 1
ATOM 5504 C C . LYS B 1 337 ? -4.332 16.338 37.281 1.00 64.52 539 LYS B C 1
ATOM 5505 O O . LYS B 1 337 ? -3.522 17.166 37.706 1.00 61.84 539 LYS B O 1
ATOM 5509 N N . ASP B 1 338 ? -4.452 16.040 35.992 1.00 61.77 540 ASP B N 1
ATOM 5510 C CA . ASP B 1 338 ? -3.610 16.674 34.998 1.00 55.20 540 ASP B CA 1
ATOM 5511 C C . ASP B 1 338 ? -3.821 18.175 34.998 1.00 51.93 540 ASP B C 1
ATOM 5512 O O . ASP B 1 338 ? -2.880 18.927 34.750 1.00 47.66 540 ASP B O 1
ATOM 5517 N N . LEU B 1 339 ? -5.039 18.625 35.293 1.00 44.34 541 LEU B N 1
ATOM 5518 C CA . LEU B 1 339 ? -5.290 20.063 35.250 1.00 50.59 541 LEU B CA 1
ATOM 5519 C C . LEU B 1 339 ? -4.443 20.780 36.299 1.00 57.88 541 LEU B C 1
ATOM 5520 O O . LEU B 1 339 ? -3.708 21.725 35.991 1.00 58.55 541 LEU B O 1
ATOM 5525 N N . GLU B 1 340 ? -4.533 20.309 37.536 1.00 55.83 542 GLU B N 1
ATOM 5526 C CA . GLU B 1 340 ? -3.715 20.862 38.604 1.00 64.04 542 GLU B CA 1
ATOM 5527 C C . GLU B 1 340 ? -2.226 20.698 38.333 1.00 51.98 542 GLU B C 1
ATOM 5528 O O . GLU B 1 340 ? -1.459 21.640 38.520 1.00 46.02 542 GLU B O 1
ATOM 5534 N N . ALA B 1 341 ? -1.817 19.510 37.896 1.00 55.11 543 ALA B N 1
ATOM 5535 C CA . ALA B 1 341 ? -0.405 19.289 37.589 1.00 53.35 543 ALA B CA 1
ATOM 5536 C C . ALA B 1 341 ? 0.076 20.300 36.542 1.00 53.79 543 ALA B C 1
ATOM 5537 O O . ALA B 1 341 ? 1.158 20.854 36.672 1.00 55.10 543 ALA B O 1
ATOM 5539 N N . ILE B 1 342 ? -0.750 20.570 35.531 1.00 50.52 544 ILE B N 1
ATOM 5540 C CA . ILE B 1 342 ? -0.377 21.517 34.477 1.00 51.14 544 ILE B CA 1
ATOM 5541 C C . ILE B 1 342 ? -0.481 22.970 34.929 1.00 52.74 544 ILE B C 1
ATOM 5542 O O . ILE B 1 342 ? 0.350 23.801 34.563 1.00 50.05 544 ILE B O 1
ATOM 5547 N N . THR B 1 343 ? -1.520 23.275 35.698 1.00 48.92 545 THR B N 1
ATOM 5548 C CA . THR B 1 343 ? -1.731 24.630 36.190 1.00 59.41 545 THR B CA 1
ATOM 5549 C C . THR B 1 343 ? -0.490 25.154 36.901 1.00 64.01 545 THR B C 1
ATOM 5550 O O . THR B 1 343 ? -0.158 26.336 36.802 1.00 70.36 545 THR B O 1
ATOM 5554 N N . THR B 1 344 ? 0.202 24.267 37.608 1.00 63.44 546 THR B N 1
ATOM 5555 C CA . THR B 1 344 ? 1.332 24.675 38.432 1.00 62.35 546 THR B CA 1
ATOM 5556 C C . THR B 1 344 ? 2.661 24.540 37.690 1.00 48.46 546 THR B C 1
ATOM 5557 O O . THR B 1 344 ? 3.589 25.312 37.923 1.00 52.01 546 THR B O 1
ATOM 5561 N N . LEU B 1 345 ? 2.757 23.561 36.800 1.00 45.04 547 LEU B N 1
ATOM 5562 C CA . LEU B 1 345 ? 3.970 23.417 36.006 1.00 50.08 547 LEU B CA 1
ATOM 5563 C C . LEU B 1 345 ? 4.198 24.628 35.097 1.00 57.39 547 LEU B C 1
ATOM 5564 O O . LEU B 1 345 ? 5.320 25.127 34.979 1.00 63.39 547 LEU B O 1
ATOM 5569 N N . MET B 1 346 ? 3.128 25.105 34.474 1.00 55.59 548 MET B N 1
ATOM 5570 C CA . MET B 1 346 ? 3.223 26.140 33.450 1.00 51.32 548 MET B CA 1
ATOM 5571 C C . MET B 1 346 ? 2.750 27.501 33.943 1.00 63.46 548 MET B C 1
ATOM 5572 O O . MET B 1 346 ? 2.790 28.486 33.202 1.00 69.86 548 MET B O 1
ATOM 5577 N N . ASN B 1 347 ? 2.294 27.540 35.193 1.00 51.50 549 ASN B N 1
ATOM 5578 C CA . ASN B 1 347 ? 1.749 28.753 35.801 1.00 65.44 549 ASN B CA 1
ATOM 5579 C C . ASN B 1 347 ? 0.513 29.324 35.105 1.00 61.13 549 ASN B C 1
ATOM 5580 O O . ASN B 1 347 ? 0.473 30.495 34.730 1.00 59.45 549 ASN B O 1
ATOM 5585 N N . LEU B 1 348 ? -0.511 28.498 34.964 1.00 58.32 550 LEU B N 1
ATOM 5586 C CA . LEU B 1 348 ? -1.756 28.971 34.387 1.00 63.63 550 LEU B CA 1
ATOM 5587 C C . LEU B 1 348 ? -2.376 29.986 35.322 1.00 71.54 550 LEU B C 1
ATOM 5588 O O . LEU B 1 348 ? -2.296 29.841 36.541 1.00 78.75 550 LEU B O 1
ATOM 5593 N N . SER B 1 349 ? -2.990 31.011 34.745 1.00 68.19 551 SER B N 1
ATOM 5594 C CA . SER B 1 349 ? -3.719 32.001 35.521 1.00 69.85 551 SER B CA 1
ATOM 5595 C C . SER B 1 349 ? -4.978 31.353 36.068 1.00 72.57 551 SER B C 1
ATOM 5596 O O . SER B 1 349 ? -5.190 30.157 35.888 1.00 74.42 551 SER B O 1
ATOM 5599 N N . GLU B 1 350 ? -5.813 32.139 36.736 1.00 72.04 552 GLU B N 1
ATOM 5600 C CA . GLU B 1 350 ? -7.069 31.629 37.266 1.00 77.85 552 GLU B CA 1
ATOM 5601 C C . GLU B 1 350 ? -8.043 31.336 36.137 1.00 80.00 552 GLU B C 1
ATOM 5602 O O . GLU B 1 350 ? -8.735 30.318 36.147 1.00 78.07 552 GLU B O 1
ATOM 5608 N N . ALA B 1 351 ? -8.087 32.236 35.160 1.00 109.21 553 ALA B N 1
ATOM 5609 C CA . ALA B 1 351 ? -9.007 32.105 34.035 1.00 107.83 553 ALA B CA 1
ATOM 5610 C C . ALA B 1 351 ? -8.542 31.059 33.024 1.00 100.74 553 ALA B C 1
ATOM 5611 O O . ALA B 1 351 ? -9.364 30.376 32.407 1.00 102.66 553 ALA B O 1
ATOM 5613 N N . GLU B 1 352 ? -7.227 30.933 32.854 1.00 78.54 554 GLU B N 1
ATOM 5614 C CA . GLU B 1 352 ? -6.685 29.913 31.960 1.00 64.66 554 GLU B CA 1
ATOM 5615 C C . GLU B 1 352 ? -6.972 28.534 32.538 1.00 69.60 554 GLU B C 1
ATOM 5616 O O . GLU B 1 352 ? -7.130 27.557 31.798 1.00 75.75 554 GLU B O 1
ATOM 5622 N N . HIS B 1 353 ? -7.047 28.468 33.866 1.00 59.40 555 HIS B N 1
ATOM 5623 C CA . HIS B 1 353 ? -7.363 27.231 34.570 1.00 56.93 555 HIS B CA 1
ATOM 5624 C C . HIS B 1 353 ? -8.804 26.862 34.292 1.00 59.03 555 HIS B C 1
ATOM 5625 O O . HIS B 1 353 ? -9.083 25.781 33.788 1.00 56.65 555 HIS B O 1
ATOM 5632 N N . ASP B 1 354 ? -9.717 27.776 34.606 1.00 74.01 556 ASP B N 1
ATOM 5633 C CA . ASP B 1 354 ? -11.148 27.528 34.436 1.00 82.44 556 ASP B CA 1
ATOM 5634 C C . ASP B 1 354 ? -11.514 27.235 32.986 1.00 79.00 556 ASP B C 1
ATOM 5635 O O . ASP B 1 354 ? -12.372 26.394 32.711 1.00 81.72 556 ASP B O 1
ATOM 5640 N N . LEU B 1 355 ? -10.862 27.936 32.063 1.00 70.59 557 LEU B N 1
ATOM 5641 C CA . LEU B 1 355 ? -11.024 27.679 30.639 1.00 61.95 557 LEU B CA 1
ATOM 5642 C C . LEU B 1 355 ? -10.836 26.198 30.322 1.00 59.94 557 LEU B C 1
ATOM 5643 O O . LEU B 1 355 ? -11.627 25.601 29.597 1.00 65.58 557 LEU B O 1
ATOM 5648 N N . LEU B 1 356 ? -9.788 25.606 30.880 1.00 62.40 558 LEU B N 1
ATOM 5649 C CA . LEU B 1 356 ? -9.482 24.205 30.624 1.00 58.41 558 LEU B CA 1
ATOM 5650 C C . LEU B 1 356 ? -10.498 23.258 31.260 1.00 64.61 558 LEU B C 1
ATOM 5651 O O . LEU B 1 356 ? -10.660 22.120 30.818 1.00 62.09 558 LEU B O 1
ATOM 5656 N N . VAL B 1 357 ? -11.179 23.722 32.303 1.00 65.90 559 VAL B N 1
ATOM 5657 C CA . VAL B 1 357 ? -12.202 22.899 32.944 1.00 70.23 559 VAL B CA 1
ATOM 5658 C C . VAL B 1 357 ? -13.361 22.619 31.989 1.00 71.24 559 VAL B C 1
ATOM 5659 O O . VAL B 1 357 ? -13.774 21.470 31.820 1.00 72.09 559 VAL B O 1
ATOM 5663 N N . ASN B 1 358 ? -13.867 23.674 31.357 1.00 62.17 560 ASN B N 1
ATOM 5664 C CA . ASN B 1 358 ? -15.079 23.586 30.537 1.00 65.52 560 ASN B CA 1
ATOM 5665 C C . ASN B 1 358 ? -14.829 23.475 29.033 1.00 60.07 560 ASN B C 1
ATOM 5666 O O . ASN B 1 358 ? -15.736 23.657 28.230 1.00 63.07 560 ASN B O 1
ATOM 5671 N N . ALA B 1 359 ? -13.596 23.179 28.651 1.00 66.24 561 ALA B N 1
ATOM 5672 C CA . ALA B 1 359 ? -13.213 23.217 27.247 1.00 60.34 561 ALA B CA 1
ATOM 5673 C C . ALA B 1 359 ? -14.052 22.287 26.372 1.00 64.20 561 ALA B C 1
ATOM 5674 O O . ALA B 1 359 ? -14.211 21.107 26.677 1.00 67.29 561 ALA B O 1
ATOM 5676 N N . LYS B 1 360 ? -14.590 22.821 25.282 1.00 64.38 562 LYS B N 1
ATOM 5677 C CA . LYS B 1 360 ? -15.270 21.986 24.303 1.00 62.50 562 LYS B CA 1
ATOM 5678 C C . LYS B 1 360 ? -14.227 21.338 23.414 1.00 56.81 562 LYS B C 1
ATOM 5679 O O . LYS B 1 360 ? -13.080 21.760 23.394 1.00 54.50 562 LYS B O 1
ATOM 5684 N N . ARG B 1 361 ? -14.608 20.292 22.701 1.00 59.25 563 ARG B N 1
ATOM 5685 C CA . ARG B 1 361 ? -13.684 19.650 21.784 1.00 57.68 563 ARG B CA 1
ATOM 5686 C C . ARG B 1 361 ? -13.003 20.696 20.891 1.00 51.24 563 ARG B C 1
ATOM 5687 O O . ARG B 1 361 ? -13.636 21.647 20.434 1.00 57.56 563 ARG B O 1
ATOM 5695 N N . GLY B 1 362 ? -11.705 20.525 20.662 1.00 54.97 564 GLY B N 1
ATOM 5696 C CA . GLY B 1 362 ? -10.953 21.445 19.826 1.00 55.75 564 GLY B CA 1
ATOM 5697 C C . GLY B 1 362 ? -10.735 22.826 20.426 1.00 56.41 564 GLY B C 1
ATOM 5698 O O . GLY B 1 362 ? -10.227 23.714 19.739 1.00 56.55 564 GLY B O 1
ATOM 5699 N N . GLU B 1 363 ? -11.111 23.014 21.693 1.00 46.54 565 GLU B N 1
ATOM 5700 C CA . GLU B 1 363 ? -10.889 24.290 22.385 1.00 48.66 565 GLU B CA 1
ATOM 5701 C C . GLU B 1 363 ? -9.900 24.197 23.565 1.00 54.04 565 GLU B C 1
ATOM 5702 O O . GLU B 1 363 ? -9.911 23.224 24.332 1.00 48.21 565 GLU B O 1
ATOM 5708 N N . GLY B 1 364 ? -9.056 25.217 23.716 1.00 57.04 566 GLY B N 1
ATOM 5709 C CA . GLY B 1 364 ? -8.125 25.263 24.826 1.00 49.88 566 GLY B CA 1
ATOM 5710 C C . GLY B 1 364 ? -7.198 26.467 24.842 1.00 51.16 566 GLY B C 1
ATOM 5711 O O . GLY B 1 364 ? -7.583 27.566 24.439 1.00 48.27 566 GLY B O 1
ATOM 5712 N N . LEU B 1 365 ? -5.970 26.250 25.313 1.00 50.43 567 LEU B N 1
ATOM 5713 C CA . LEU B 1 365 ? -4.951 27.286 25.354 1.00 48.74 567 LEU B CA 1
ATOM 5714 C C . LEU B 1 365 ? -3.810 26.968 24.396 1.00 50.87 567 LEU B C 1
ATOM 5715 O O . LEU B 1 365 ? -3.290 25.848 24.388 1.00 47.75 567 LEU B O 1
ATOM 5720 N N . PHE B 1 366 ? -3.411 27.956 23.597 1.00 56.53 568 PHE B N 1
ATOM 5721 C CA . PHE B 1 366 ? -2.276 27.791 22.688 1.00 46.20 568 PHE B CA 1
ATOM 5722 C C . PHE B 1 366 ? -1.044 28.585 23.136 1.00 42.07 568 PHE B C 1
ATOM 5723 O O . PHE B 1 366 ? -1.114 29.783 23.395 1.00 44.26 568 PHE B O 1
ATOM 5731 N N . VAL B 1 367 ? 0.095 27.917 23.206 1.00 42.40 569 VAL B N 1
ATOM 5732 C CA . VAL B 1 367 ? 1.291 28.584 23.678 1.00 43.57 569 VAL B CA 1
ATOM 5733 C C . VAL B 1 367 ? 2.341 28.652 22.603 1.00 43.33 569 VAL B C 1
ATOM 5734 O O . VAL B 1 367 ? 2.825 27.623 22.121 1.00 38.84 569 VAL B O 1
ATOM 5738 N N . ALA B 1 368 ? 2.698 29.880 22.252 1.00 44.46 570 ALA B N 1
ATOM 5739 C CA . ALA B 1 368 ? 3.791 30.133 21.339 1.00 43.70 570 ALA B CA 1
ATOM 5740 C C . ALA B 1 368 ? 4.809 30.986 22.075 1.00 41.32 570 ALA B C 1
ATOM 5741 O O . ALA B 1 368 ? 4.550 32.143 22.393 1.00 41.23 570 ALA B O 1
ATOM 5743 N N . GLY B 1 369 ? 5.964 30.398 22.364 1.00 33.50 571 GLY B N 1
ATOM 5744 C CA . GLY B 1 369 ? 6.982 31.094 23.118 1.00 24.77 571 GLY B CA 1
ATOM 5745 C C . GLY B 1 369 ? 6.434 31.481 24.470 1.00 46.96 571 GLY B C 1
ATOM 5746 O O . GLY B 1 369 ? 5.985 30.620 25.227 1.00 47.96 571 GLY B O 1
ATOM 5747 N N . THR B 1 370 ? 6.461 32.778 24.759 1.00 43.25 572 THR B N 1
ATOM 5748 C CA . THR B 1 370 ? 5.954 33.317 26.012 1.00 48.85 572 THR B CA 1
ATOM 5749 C C . THR B 1 370 ? 4.487 33.694 25.933 1.00 56.01 572 THR B C 1
ATOM 5750 O O . THR B 1 370 ? 3.937 34.206 26.897 1.00 57.72 572 THR B O 1
ATOM 5754 N N . GLN B 1 371 ? 3.856 33.483 24.784 1.00 62.42 573 GLN B N 1
ATOM 5755 C CA . GLN B 1 371 ? 2.488 33.955 24.600 1.00 66.07 573 GLN B CA 1
ATOM 5756 C C . GLN B 1 371 ? 1.451 32.853 24.698 1.00 57.66 573 GLN B C 1
ATOM 5757 O O . GLN B 1 371 ? 1.526 31.853 23.990 1.00 51.67 573 GLN B O 1
ATOM 5763 N N . ARG B 1 372 ? 0.484 33.053 25.583 1.00 59.35 574 ARG B N 1
ATOM 5764 C CA . ARG B 1 372 ? -0.608 32.109 25.762 1.00 58.46 574 ARG B CA 1
ATOM 5765 C C . ARG B 1 372 ? -1.910 32.757 25.350 1.00 56.07 574 ARG B C 1
ATOM 5766 O O . ARG B 1 372 ? -2.241 33.844 25.815 1.00 60.71 574 ARG B O 1
ATOM 5774 N N . ILE B 1 373 ? -2.663 32.082 24.494 1.00 51.88 575 ILE B N 1
ATOM 5775 C CA . ILE B 1 373 ? -3.957 32.603 24.085 1.00 57.05 575 ILE B CA 1
ATOM 5776 C C . ILE B 1 373 ? -5.008 31.507 24.095 1.00 57.28 575 ILE B C 1
ATOM 5777 O O . ILE B 1 373 ? -4.678 30.324 24.005 1.00 54.61 575 ILE B O 1
ATOM 5782 N N . HIS B 1 374 ? -6.269 31.911 24.231 1.00 57.99 576 HIS B N 1
ATOM 5783 C CA . HIS B 1 374 ? -7.404 31.011 24.054 1.00 63.21 576 HIS B CA 1
ATOM 5784 C C . HIS B 1 374 ? -7.562 30.684 22.573 1.00 59.96 576 HIS B C 1
ATOM 5785 O O . HIS B 1 374 ? -7.574 31.586 21.735 1.00 64.30 576 HIS B O 1
ATOM 5792 N N . ILE B 1 375 ? -7.682 29.396 22.256 1.00 54.56 577 ILE B N 1
ATOM 5793 C CA . ILE B 1 375 ? -7.741 28.961 20.871 1.00 53.80 577 ILE B CA 1
ATOM 5794 C C . ILE B 1 375 ? -8.903 28.015 20.577 1.00 60.65 577 ILE B C 1
ATOM 5795 O O . ILE B 1 375 ? -9.424 27.333 21.465 1.00 63.22 577 ILE B O 1
ATOM 5800 N N . LYS B 1 376 ? -9.300 27.994 19.310 1.00 51.93 578 LYS B N 1
ATOM 5801 C CA . LYS B 1 376 ? -10.318 27.083 18.821 1.00 50.80 578 LYS B CA 1
ATOM 5802 C C . LYS B 1 376 ? -9.811 26.436 17.538 1.00 48.31 578 LYS B C 1
ATOM 5803 O O . LYS B 1 376 ? -9.651 27.100 16.508 1.00 53.01 578 LYS B O 1
ATOM 5809 N N . ILE B 1 377 ? -9.522 25.142 17.605 1.00 44.65 579 ILE B N 1
ATOM 5810 C CA . ILE B 1 377 ? -8.915 24.456 16.464 1.00 49.05 579 ILE B CA 1
ATOM 5811 C C . ILE B 1 377 ? -9.903 24.271 15.325 1.00 54.32 579 ILE B C 1
ATOM 5812 O O . ILE B 1 377 ? -10.902 23.577 15.473 1.00 60.52 579 ILE B O 1
ATOM 5817 N N . GLU B 1 378 ? -9.630 24.886 14.185 1.00 63.68 580 GLU B N 1
ATOM 5818 C CA . GLU B 1 378 ? -10.531 24.746 13.045 1.00 68.97 580 GLU B CA 1
ATOM 5819 C C . GLU B 1 378 ? -9.826 24.225 11.801 1.00 71.00 580 GLU B C 1
ATOM 5820 O O . GLU B 1 378 ? -8.720 24.649 11.468 1.00 71.72 580 GLU B O 1
ATOM 5822 N N . ALA B 1 379 ? -10.485 23.297 11.118 1.00 70.39 581 ALA B N 1
ATOM 5823 C CA . ALA B 1 379 ? -9.983 22.747 9.871 1.00 66.08 581 ALA B CA 1
ATOM 5824 C C . ALA B 1 379 ? -10.846 23.231 8.717 1.00 78.44 581 ALA B C 1
ATOM 5825 O O . ALA B 1 379 ? -11.920 23.794 8.924 1.00 86.77 581 ALA B O 1
ATOM 5827 N N . ALA B 1 380 ? -10.371 23.003 7.499 1.00 68.34 582 ALA B N 1
ATOM 5828 C CA . ALA B 1 380 ? -11.123 23.335 6.300 1.00 61.91 582 ALA B CA 1
ATOM 5829 C C . ALA B 1 380 ? -11.675 22.048 5.689 1.00 64.32 582 ALA B C 1
ATOM 5830 O O . ALA B 1 380 ? -11.002 21.020 5.696 1.00 76.93 582 ALA B O 1
ATOM 5832 N N . PRO B 1 381 ? -12.910 22.096 5.170 1.00 64.06 583 PRO B N 1
ATOM 5833 C CA . PRO B 1 381 ? -13.588 20.908 4.631 1.00 75.03 583 PRO B CA 1
ATOM 5834 C C . PRO B 1 381 ? -12.770 20.101 3.623 1.00 75.12 583 PRO B C 1
ATOM 5835 O O . PRO B 1 381 ? -12.884 18.877 3.602 1.00 73.08 583 PRO B O 1
ATOM 5839 N N . TYR B 1 382 ? -11.969 20.756 2.792 1.00 88.46 584 TYR B N 1
ATOM 5840 C CA . TYR B 1 382 ? -11.176 20.003 1.826 1.00 81.97 584 TYR B CA 1
ATOM 5841 C C . TYR B 1 382 ? -10.088 19.201 2.535 1.00 78.78 584 TYR B C 1
ATOM 5842 O O . TYR B 1 382 ? -9.616 18.182 2.025 1.00 81.34 584 TYR B O 1
ATOM 5851 N N . GLU B 1 383 ? -9.725 19.659 3.729 1.00 76.38 585 GLU B N 1
ATOM 5852 C CA . GLU B 1 383 ? -8.707 19.013 4.545 1.00 74.02 585 GLU B CA 1
ATOM 5853 C C . GLU B 1 383 ? -9.220 17.753 5.222 1.00 92.52 585 GLU B C 1
ATOM 5854 O O . GLU B 1 383 ? -8.576 16.702 5.160 1.00 98.12 585 GLU B O 1
ATOM 5860 N N . MET B 1 384 ? -10.368 17.871 5.888 1.00 95.69 586 MET B N 1
ATOM 5861 C CA . MET B 1 384 ? -10.964 16.743 6.598 1.00 95.13 586 MET B CA 1
ATOM 5862 C C . MET B 1 384 ? -11.307 15.633 5.611 1.00 92.87 586 MET B C 1
ATOM 5863 O O . MET B 1 384 ? -11.939 14.638 5.962 1.00 96.32 586 MET B O 1
ATOM 5868 N N . GLN B 1 385 ? -10.864 15.832 4.373 1.00 79.54 587 GLN B N 1
ATOM 5869 C CA . GLN B 1 385 ? -10.919 14.834 3.310 1.00 87.78 587 GLN B CA 1
ATOM 5870 C C . GLN B 1 385 ? -10.682 13.416 3.825 1.00 87.56 587 GLN B C 1
ATOM 5871 O O . GLN B 1 385 ? -9.704 13.153 4.526 1.00 86.05 587 GLN B O 1
ATOM 5877 N N . SER C 1 36 ? 25.854 2.830 65.235 1.00 97.70 238 SER C N 1
ATOM 5878 C CA . SER C 1 36 ? 27.108 2.709 65.968 1.00 110.18 238 SER C CA 1
ATOM 5879 C C . SER C 1 36 ? 28.260 3.498 65.337 1.00 103.97 238 SER C C 1
ATOM 5880 O O . SER C 1 36 ? 29.359 3.575 65.908 1.00 96.90 238 SER C O 1
ATOM 5883 N N . ASN C 1 37 ? 27.995 4.095 64.177 1.00 126.61 239 ASN C N 1
ATOM 5884 C CA . ASN C 1 37 ? 29.013 4.792 63.391 1.00 130.08 239 ASN C CA 1
ATOM 5885 C C . ASN C 1 37 ? 29.280 6.222 63.870 1.00 125.73 239 ASN C C 1
ATOM 5886 O O . ASN C 1 37 ? 28.407 6.848 64.466 1.00 125.41 239 ASN C O 1
ATOM 5888 N N . TRP C 1 38 ? 30.480 6.739 63.603 1.00 124.76 240 TRP C N 1
ATOM 5889 C CA . TRP C 1 38 ? 30.851 8.091 64.043 1.00 120.03 240 TRP C CA 1
ATOM 5890 C C . TRP C 1 38 ? 31.228 9.042 62.898 1.00 117.97 240 TRP C C 1
ATOM 5891 O O . TRP C 1 38 ? 31.409 8.618 61.755 1.00 113.62 240 TRP C O 1
ATOM 5902 N N . THR C 1 39 ? 31.352 10.328 63.222 1.00 140.59 241 THR C N 1
ATOM 5903 C CA . THR C 1 39 ? 31.795 11.340 62.263 1.00 141.84 241 THR C CA 1
ATOM 5904 C C . THR C 1 39 ? 32.719 12.360 62.936 1.00 141.82 241 THR C C 1
ATOM 5905 O O . THR C 1 39 ? 32.583 12.631 64.127 1.00 143.63 241 THR C O 1
ATOM 5909 N N . ILE C 1 40 ? 33.655 12.916 62.170 1.00 123.14 242 ILE C N 1
ATOM 5910 C CA . ILE C 1 40 ? 34.583 13.926 62.677 1.00 114.71 242 ILE C CA 1
ATOM 5911 C C . ILE C 1 40 ? 35.083 14.828 61.547 1.00 110.79 242 ILE C C 1
ATOM 5912 O O . ILE C 1 40 ? 36.062 14.511 60.858 1.00 103.26 242 ILE C O 1
ATOM 5914 N N . LYS C 1 48 ? 43.584 16.949 63.828 1.00 145.44 250 LYS C N 1
ATOM 5915 C CA . LYS C 1 48 ? 42.248 16.396 64.046 1.00 145.98 250 LYS C CA 1
ATOM 5916 C C . LYS C 1 48 ? 42.280 14.887 64.280 1.00 145.39 250 LYS C C 1
ATOM 5917 O O . LYS C 1 48 ? 41.261 14.287 64.620 1.00 149.77 250 LYS C O 1
ATOM 5919 N N . SER C 1 49 ? 43.449 14.281 64.099 1.00 113.59 251 SER C N 1
ATOM 5920 C CA . SER C 1 49 ? 43.592 12.835 64.241 1.00 113.38 251 SER C CA 1
ATOM 5921 C C . SER C 1 49 ? 44.004 12.426 65.655 1.00 119.61 251 SER C C 1
ATOM 5922 O O . SER C 1 49 ? 43.896 11.256 66.025 1.00 121.02 251 SER C O 1
ATOM 5924 N N . PHE C 1 50 ? 44.479 13.391 66.439 1.00 139.63 252 PHE C N 1
ATOM 5925 C CA . PHE C 1 50 ? 44.813 13.152 67.839 1.00 143.21 252 PHE C CA 1
ATOM 5926 C C . PHE C 1 50 ? 43.621 12.522 68.551 1.00 142.88 252 PHE C C 1
ATOM 5927 O O . PHE C 1 50 ? 43.689 11.418 69.109 1.00 152.40 252 PHE C O 1
ATOM 5929 N N . THR C 1 51 ? 42.521 13.258 68.522 1.00 128.22 253 THR C N 1
ATOM 5930 C CA . THR C 1 51 ? 41.259 12.801 69.067 1.00 127.00 253 THR C CA 1
ATOM 5931 C C . THR C 1 51 ? 40.967 11.346 68.675 1.00 134.18 253 THR C C 1
ATOM 5932 O O . THR C 1 51 ? 40.721 10.508 69.542 1.00 140.78 253 THR C O 1
ATOM 5936 N N . ALA C 1 52 ? 40.998 11.053 67.377 1.00 116.26 254 ALA C N 1
ATOM 5937 C CA . ALA C 1 52 ? 40.894 9.677 66.885 1.00 118.36 254 ALA C CA 1
ATOM 5938 C C . ALA C 1 52 ? 41.805 8.718 67.657 1.00 131.48 254 ALA C C 1
ATOM 5939 O O . ALA C 1 52 ? 41.369 7.651 68.103 1.00 138.01 254 ALA C O 1
ATOM 5941 N N . LYS C 1 53 ? 43.074 9.096 67.797 1.00 129.51 255 LYS C N 1
ATOM 5942 C CA . LYS C 1 53 ? 44.021 8.312 68.584 1.00 136.63 255 LYS C CA 1
ATOM 5943 C C . LYS C 1 53 ? 43.401 7.956 69.924 1.00 144.94 255 LYS C C 1
ATOM 5944 O O . LYS C 1 53 ? 43.343 6.783 70.302 1.00 152.58 255 LYS C O 1
ATOM 5950 N N . MET C 1 54 ? 42.928 8.973 70.637 1.00 145.58 256 MET C N 1
ATOM 5951 C CA . MET C 1 54 ? 42.275 8.737 71.921 1.00 146.26 256 MET C CA 1
ATOM 5952 C C . MET C 1 54 ? 41.146 7.714 71.786 1.00 146.49 256 MET C C 1
ATOM 5953 O O . MET C 1 54 ? 41.201 6.619 72.365 1.00 151.77 256 MET C O 1
ATOM 5955 N N . LEU C 1 55 ? 40.132 8.077 71.004 1.00 138.39 257 LEU C N 1
ATOM 5956 C CA . LEU C 1 55 ? 38.949 7.244 70.789 1.00 134.11 257 LEU C CA 1
ATOM 5957 C C . LEU C 1 55 ? 39.270 5.770 70.551 1.00 140.19 257 LEU C C 1
ATOM 5958 O O . LEU C 1 55 ? 38.944 4.909 71.377 1.00 143.22 257 LEU C O 1
ATOM 5960 N N . LEU C 1 56 ? 39.902 5.479 69.418 1.00 137.54 258 LEU C N 1
ATOM 5961 C CA . LEU C 1 56 ? 40.167 4.094 69.047 1.00 128.96 258 LEU C CA 1
ATOM 5962 C C . LEU C 1 56 ? 41.061 3.429 70.084 1.00 136.81 258 LEU C C 1
ATOM 5963 O O . LEU C 1 56 ? 40.878 2.253 70.414 1.00 136.34 258 LEU C O 1
ATOM 5965 N N . LEU C 1 57 ? 42.020 4.194 70.601 1.00 132.31 259 LEU C N 1
ATOM 5966 C CA . LEU C 1 57 ? 42.915 3.713 71.647 1.00 136.48 259 LEU C CA 1
ATOM 5967 C C . LEU C 1 57 ? 42.113 3.121 72.795 1.00 135.35 259 LEU C C 1
ATOM 5968 O O . LEU C 1 57 ? 42.495 2.103 73.372 1.00 136.23 259 LEU C O 1
ATOM 5970 N N . ARG C 1 58 ? 41.000 3.770 73.124 1.00 136.46 260 ARG C N 1
ATOM 5971 C CA . ARG C 1 58 ? 40.082 3.233 74.122 1.00 136.46 260 ARG C CA 1
ATOM 5972 C C . ARG C 1 58 ? 39.362 1.999 73.587 1.00 130.15 260 ARG C C 1
ATOM 5973 O O . ARG C 1 58 ? 39.462 0.909 74.161 1.00 123.20 260 ARG C O 1
ATOM 5975 N N . GLU C 1 59 ? 38.645 2.186 72.476 1.00 144.99 261 GLU C N 1
ATOM 5976 C CA . GLU C 1 59 ? 37.821 1.140 71.867 1.00 137.01 261 GLU C CA 1
ATOM 5977 C C . GLU C 1 59 ? 38.510 -0.221 71.833 1.00 131.61 261 GLU C C 1
ATOM 5978 O O . GLU C 1 59 ? 37.875 -1.257 72.025 1.00 130.59 261 GLU C O 1
ATOM 5984 N N . TYR C 1 60 ? 39.813 -0.200 71.580 1.00 115.58 262 TYR C N 1
ATOM 5985 C CA . TYR C 1 60 ? 40.623 -1.412 71.492 1.00 113.71 262 TYR C CA 1
ATOM 5986 C C . TYR C 1 60 ? 40.725 -2.183 72.809 1.00 120.81 262 TYR C C 1
ATOM 5987 O O . TYR C 1 60 ? 40.853 -3.405 72.808 1.00 117.49 262 TYR C O 1
ATOM 5996 N N . MET C 1 61 ? 40.667 -1.463 73.927 1.00 137.86 263 MET C N 1
ATOM 5997 C CA . MET C 1 61 ? 40.857 -2.060 75.252 1.00 145.90 263 MET C CA 1
ATOM 5998 C C . MET C 1 61 ? 39.696 -2.952 75.697 1.00 143.74 263 MET C C 1
ATOM 5999 O O . MET C 1 61 ? 39.850 -3.761 76.610 1.00 147.82 263 MET C O 1
ATOM 6001 N N . GLN C 1 62 ? 38.542 -2.789 75.052 1.00 135.83 264 GLN C N 1
ATOM 6002 C CA . GLN C 1 62 ? 37.373 -3.628 75.313 1.00 134.53 264 GLN C CA 1
ATOM 6003 C C . GLN C 1 62 ? 37.754 -5.005 75.852 1.00 141.71 264 GLN C C 1
ATOM 6004 O O . GLN C 1 62 ? 37.038 -5.983 75.645 1.00 141.74 264 GLN C O 1
ATOM 6006 N N . SER C 1 64 ? 36.082 -3.467 69.599 1.00 113.30 266 SER C N 1
ATOM 6007 C CA . SER C 1 64 ? 37.222 -4.356 69.822 1.00 123.03 266 SER C CA 1
ATOM 6008 C C . SER C 1 64 ? 38.300 -4.182 68.751 1.00 126.77 266 SER C C 1
ATOM 6009 O O . SER C 1 64 ? 39.305 -3.509 68.985 1.00 134.46 266 SER C O 1
ATOM 6011 N N . ARG C 1 65 ? 38.092 -4.784 67.582 1.00 119.30 267 ARG C N 1
ATOM 6012 C CA . ARG C 1 65 ? 39.070 -4.699 66.496 1.00 116.35 267 ARG C CA 1
ATOM 6013 C C . ARG C 1 65 ? 39.036 -3.359 65.766 1.00 111.50 267 ARG C C 1
ATOM 6014 O O . ARG C 1 65 ? 37.980 -2.755 65.611 1.00 112.20 267 ARG C O 1
ATOM 6022 N N . VAL C 1 66 ? 40.199 -2.916 65.297 1.00 109.63 268 VAL C N 1
ATOM 6023 C CA . VAL C 1 66 ? 40.326 -1.614 64.658 1.00 105.62 268 VAL C CA 1
ATOM 6024 C C . VAL C 1 66 ? 41.107 -1.683 63.348 1.00 104.27 268 VAL C C 1
ATOM 6025 O O . VAL C 1 66 ? 42.283 -2.043 63.337 1.00 110.10 268 VAL C O 1
ATOM 6029 N N . ILE C 1 67 ? 40.437 -1.340 62.247 1.00 101.36 269 ILE C N 1
ATOM 6030 C CA . ILE C 1 67 ? 41.058 -1.295 60.925 1.00 91.19 269 ILE C CA 1
ATOM 6031 C C . ILE C 1 67 ? 41.081 0.161 60.478 1.00 90.53 269 ILE C C 1
ATOM 6032 O O . ILE C 1 67 ? 40.046 0.822 60.490 1.00 87.95 269 ILE C O 1
ATOM 6037 N N . ILE C 1 68 ? 42.251 0.671 60.099 1.00 84.08 270 ILE C N 1
ATOM 6038 C CA . ILE C 1 68 ? 42.374 2.101 59.809 1.00 79.70 270 ILE C CA 1
ATOM 6039 C C . ILE C 1 68 ? 43.110 2.396 58.519 1.00 76.20 270 ILE C C 1
ATOM 6040 O O . ILE C 1 68 ? 44.133 1.778 58.222 1.00 77.71 270 ILE C O 1
ATOM 6045 N N . ILE C 1 69 ? 42.603 3.373 57.773 1.00 70.03 271 ILE C N 1
ATOM 6046 C CA . ILE C 1 69 ? 43.244 3.808 56.540 1.00 74.39 271 ILE C CA 1
ATOM 6047 C C . ILE C 1 69 ? 43.877 5.170 56.794 1.00 82.19 271 ILE C C 1
ATOM 6048 O O . ILE C 1 69 ? 43.187 6.171 56.979 1.00 83.49 271 ILE C O 1
ATOM 6053 N N . ASP C 1 70 ? 45.204 5.184 56.819 1.00 74.95 272 ASP C N 1
ATOM 6054 C CA . ASP C 1 70 ? 45.976 6.311 57.339 1.00 79.82 272 ASP C CA 1
ATOM 6055 C C . ASP C 1 70 ? 46.831 6.924 56.244 1.00 85.57 272 ASP C C 1
ATOM 6056 O O . ASP C 1 70 ? 47.976 6.532 56.053 1.00 93.75 272 ASP C O 1
ATOM 6061 N N . PRO C 1 71 ? 46.264 7.885 55.506 1.00 106.74 273 PRO C N 1
ATOM 6062 C CA . PRO C 1 71 ? 47.007 8.507 54.401 1.00 120.25 273 PRO C CA 1
ATOM 6063 C C . PRO C 1 71 ? 48.171 9.405 54.833 1.00 125.94 273 PRO C C 1
ATOM 6064 O O . PRO C 1 71 ? 48.998 9.762 53.997 1.00 137.85 273 PRO C O 1
ATOM 6068 N N . GLU C 1 72 ? 48.249 9.761 56.108 1.00 97.96 274 GLU C N 1
ATOM 6069 C CA . GLU C 1 72 ? 49.248 10.736 56.528 1.00 103.68 274 GLU C CA 1
ATOM 6070 C C . GLU C 1 72 ? 50.226 10.221 57.591 1.00 104.79 274 GLU C C 1
ATOM 6071 O O . GLU C 1 72 ? 50.655 10.978 58.456 1.00 110.36 274 GLU C O 1
ATOM 6073 N N . ARG C 1 73 ? 50.571 8.937 57.510 1.00 102.99 275 ARG C N 1
ATOM 6074 C CA . ARG C 1 73 ? 51.488 8.297 58.461 1.00 103.85 275 ARG C CA 1
ATOM 6075 C C . ARG C 1 73 ? 51.340 8.845 59.882 1.00 102.99 275 ARG C C 1
ATOM 6076 O O . ARG C 1 73 ? 52.247 9.496 60.400 1.00 113.64 275 ARG C O 1
ATOM 6084 N N . GLU C 1 74 ? 50.202 8.577 60.512 1.00 135.65 276 GLU C N 1
ATOM 6085 C CA . GLU C 1 74 ? 49.925 9.116 61.840 1.00 143.21 276 GLU C CA 1
ATOM 6086 C C . GLU C 1 74 ? 49.175 8.118 62.722 1.00 135.87 276 GLU C C 1
ATOM 6087 O O . GLU C 1 74 ? 48.314 8.502 63.511 1.00 134.00 276 GLU C O 1
ATOM 6089 N N . TYR C 1 75 ? 49.504 6.838 62.577 1.00 144.88 277 TYR C N 1
ATOM 6090 C CA . TYR C 1 75 ? 48.915 5.787 63.402 1.00 131.57 277 TYR C CA 1
ATOM 6091 C C . TYR C 1 75 ? 49.920 4.662 63.580 1.00 129.08 277 TYR C C 1
ATOM 6092 O O . TYR C 1 75 ? 49.668 3.680 64.279 1.00 127.55 277 TYR C O 1
ATOM 6101 N N . LYS C 1 76 ? 51.070 4.826 62.939 1.00 90.42 278 LYS C N 1
ATOM 6102 C CA . LYS C 1 76 ? 52.127 3.830 62.964 1.00 91.91 278 LYS C CA 1
ATOM 6103 C C . LYS C 1 76 ? 52.688 3.663 64.371 1.00 104.36 278 LYS C C 1
ATOM 6104 O O . LYS C 1 76 ? 52.607 2.578 64.952 1.00 110.69 278 LYS C O 1
ATOM 6110 N N . GLU C 1 77 ? 53.258 4.733 64.916 1.00 103.36 279 GLU C N 1
ATOM 6111 C CA . GLU C 1 77 ? 53.817 4.686 66.260 1.00 108.38 279 GLU C CA 1
ATOM 6112 C C . GLU C 1 77 ? 52.866 3.907 67.153 1.00 112.92 279 GLU C C 1
ATOM 6113 O O . GLU C 1 77 ? 53.248 2.914 67.784 1.00 118.50 279 GLU C O 1
ATOM 6115 N N . MET C 1 78 ? 51.615 4.348 67.172 1.00 109.39 280 MET C N 1
ATOM 6116 C CA . MET C 1 78 ? 50.600 3.725 68.004 1.00 111.41 280 MET C CA 1
ATOM 6117 C C . MET C 1 78 ? 50.437 2.239 67.723 1.00 115.92 280 MET C C 1
ATOM 6118 O O . MET C 1 78 ? 50.437 1.427 68.644 1.00 125.62 280 MET C O 1
ATOM 6123 N N . CYS C 1 79 ? 50.290 1.888 66.451 1.00 117.93 281 CYS C N 1
ATOM 6124 C CA . CYS C 1 79 ? 50.074 0.498 66.071 1.00 115.28 281 CYS C CA 1
ATOM 6125 C C . CYS C 1 79 ? 51.202 -0.382 66.582 1.00 118.04 281 CYS C C 1
ATOM 6126 O O . CYS C 1 79 ? 50.971 -1.492 67.066 1.00 115.00 281 CYS C O 1
ATOM 6129 N N . ARG C 1 80 ? 52.429 0.108 66.460 1.00 148.05 282 ARG C N 1
ATOM 6130 C CA . ARG C 1 80 ? 53.557 -0.589 67.055 1.00 157.85 282 ARG C CA 1
ATOM 6131 C C . ARG C 1 80 ? 53.269 -0.757 68.535 1.00 158.89 282 ARG C C 1
ATOM 6132 O O . ARG C 1 80 ? 53.188 -1.877 69.036 1.00 161.63 282 ARG C O 1
ATOM 6134 N N . LYS C 1 81 ? 53.083 0.368 69.220 1.00 122.63 283 LYS C N 1
ATOM 6135 C CA . LYS C 1 81 ? 52.877 0.361 70.664 1.00 125.40 283 LYS C CA 1
ATOM 6136 C C . LYS C 1 81 ? 51.877 -0.706 71.114 1.00 119.24 283 LYS C C 1
ATOM 6137 O O . LYS C 1 81 ? 52.091 -1.381 72.121 1.00 122.92 283 LYS C O 1
ATOM 6139 N N . LEU C 1 82 ? 50.798 -0.864 70.354 1.00 109.86 284 LEU C N 1
ATOM 6140 C CA . LEU C 1 82 ? 49.684 -1.710 70.766 1.00 110.28 284 LEU C CA 1
ATOM 6141 C C . LEU C 1 82 ? 49.939 -3.189 70.513 1.00 105.65 284 LEU C C 1
ATOM 6142 O O . LEU C 1 82 ? 49.345 -4.046 71.163 1.00 108.14 284 LEU C O 1
ATOM 6144 N N . GLY C 1 83 ? 50.816 -3.483 69.558 1.00 108.01 285 GLY C N 1
ATOM 6145 C CA . GLY C 1 83 ? 51.159 -4.856 69.244 1.00 102.78 285 GLY C CA 1
ATOM 6146 C C . GLY C 1 83 ? 50.538 -5.360 67.953 1.00 97.50 285 GLY C C 1
ATOM 6147 O O . GLY C 1 83 ? 50.620 -6.547 67.636 1.00 93.29 285 GLY C O 1
ATOM 6148 N N . GLY C 1 84 ? 49.923 -4.457 67.198 1.00 93.57 286 GLY C N 1
ATOM 6149 C CA . GLY C 1 84 ? 49.223 -4.840 65.986 1.00 96.64 286 GLY C CA 1
ATOM 6150 C C . GLY C 1 84 ? 50.107 -4.962 64.761 1.00 97.50 286 GLY C C 1
ATOM 6151 O O . GLY C 1 84 ? 51.320 -5.127 64.877 1.00 93.88 286 GLY C O 1
ATOM 6152 N N . VAL C 1 85 ? 49.479 -4.874 63.587 1.00 111.53 287 VAL C N 1
ATOM 6153 C CA . VAL C 1 85 ? 50.160 -4.983 62.292 1.00 102.37 287 VAL C CA 1
ATOM 6154 C C . VAL C 1 85 ? 49.996 -3.714 61.455 1.00 97.24 287 VAL C C 1
ATOM 6155 O O . VAL C 1 85 ? 48.881 -3.251 61.213 1.00 96.27 287 VAL C O 1
ATOM 6159 N N . TRP C 1 86 ? 51.120 -3.158 61.025 1.00 89.70 288 TRP C N 1
ATOM 6160 C CA . TRP C 1 86 ? 51.143 -1.936 60.225 1.00 88.49 288 TRP C CA 1
ATOM 6161 C C . TRP C 1 86 ? 51.567 -2.247 58.800 1.00 75.29 288 TRP C C 1
ATOM 6162 O O . TRP C 1 86 ? 52.681 -2.721 58.569 1.00 75.93 288 TRP C O 1
ATOM 6173 N N . ILE C 1 87 ? 50.684 -1.965 57.850 1.00 80.50 289 ILE C N 1
ATOM 6174 C CA . ILE C 1 87 ? 50.915 -2.284 56.445 1.00 73.97 289 ILE C CA 1
ATOM 6175 C C . ILE C 1 87 ? 51.133 -1.047 55.581 1.00 78.00 289 ILE C C 1
ATOM 6176 O O . ILE C 1 87 ? 50.335 -0.111 55.607 1.00 87.17 289 ILE C O 1
ATOM 6181 N N . ASN C 1 88 ? 52.206 -1.052 54.803 1.00 68.82 290 ASN C N 1
ATOM 6182 C CA . ASN C 1 88 ? 52.459 0.027 53.864 1.00 69.27 290 ASN C CA 1
ATOM 6183 C C . ASN C 1 88 ? 51.963 -0.336 52.461 1.00 60.14 290 ASN C C 1
ATOM 6184 O O . ASN C 1 88 ? 52.556 -1.160 51.773 1.00 51.36 290 ASN C O 1
ATOM 6189 N N . CYS C 1 89 ? 50.867 0.286 52.039 1.00 71.55 291 CYS C N 1
ATOM 6190 C CA . CYS C 1 89 ? 50.181 -0.149 50.830 1.00 80.35 291 CYS C CA 1
ATOM 6191 C C . CYS C 1 89 ? 50.640 0.626 49.607 1.00 85.11 291 CYS C C 1
ATOM 6192 O O . CYS C 1 89 ? 49.859 1.359 48.997 1.00 85.54 291 CYS C O 1
ATOM 6195 N N . THR C 1 90 ? 51.913 0.463 49.262 1.00 87.09 292 THR C N 1
ATOM 6196 C CA . THR C 1 90 ? 52.499 1.110 48.096 1.00 86.94 292 THR C CA 1
ATOM 6197 C C . THR C 1 90 ? 53.619 0.239 47.535 1.00 88.44 292 THR C C 1
ATOM 6198 O O . THR C 1 90 ? 54.799 0.608 47.599 1.00 98.51 292 THR C O 1
ATOM 6202 N N . GLY C 1 91 ? 53.259 -0.928 47.010 1.00 69.68 293 GLY C N 1
ATOM 6203 C CA . GLY C 1 91 ? 54.250 -1.818 46.430 1.00 62.32 293 GLY C CA 1
ATOM 6204 C C . GLY C 1 91 ? 54.841 -2.873 47.356 1.00 64.72 293 GLY C C 1
ATOM 6205 O O . GLY C 1 91 ? 54.663 -2.851 48.582 1.00 60.87 293 GLY C O 1
ATOM 6206 N N . GLY C 1 92 ? 55.561 -3.817 46.763 1.00 75.07 294 GLY C N 1
ATOM 6207 C CA . GLY C 1 92 ? 56.172 -4.870 47.546 1.00 74.20 294 GLY C CA 1
ATOM 6208 C C . GLY C 1 92 ? 55.161 -5.647 48.368 1.00 73.70 294 GLY C C 1
ATOM 6209 O O . GLY C 1 92 ? 54.241 -6.249 47.815 1.00 75.52 294 GLY C O 1
ATOM 6210 N N . GLU C 1 93 ? 55.332 -5.632 49.688 1.00 67.53 295 GLU C N 1
ATOM 6211 C CA . GLU C 1 93 ? 54.502 -6.436 50.578 1.00 69.83 295 GLU C CA 1
ATOM 6212 C C . GLU C 1 93 ? 53.271 -5.678 51.069 1.00 64.48 295 GLU C C 1
ATOM 6213 O O . GLU C 1 93 ? 52.534 -6.165 51.929 1.00 60.24 295 GLU C O 1
ATOM 6219 N N . GLY C 1 94 ? 53.055 -4.485 50.526 1.00 59.77 296 GLY C N 1
ATOM 6220 C CA . GLY C 1 94 ? 51.842 -3.740 50.803 1.00 57.76 296 GLY C CA 1
ATOM 6221 C C . GLY C 1 94 ? 50.925 -3.772 49.598 1.00 59.75 296 GLY C C 1
ATOM 6222 O O . GLY C 1 94 ? 49.965 -2.994 49.507 1.00 62.04 296 GLY C O 1
ATOM 6223 N N . LYS C 1 95 ? 51.225 -4.682 48.673 1.00 64.49 297 LYS C N 1
ATOM 6224 C CA . LYS C 1 95 ? 50.526 -4.742 47.399 1.00 59.65 297 LYS C CA 1
ATOM 6225 C C . LYS C 1 95 ? 49.112 -5.284 47.563 1.00 58.85 297 LYS C C 1
ATOM 6226 O O . LYS C 1 95 ? 48.906 -6.360 48.123 1.00 60.64 297 LYS C O 1
ATOM 6232 N N . ILE C 1 96 ? 48.144 -4.517 47.077 1.00 53.15 298 ILE C N 1
ATOM 6233 C CA . ILE C 1 96 ? 46.759 -4.948 47.013 1.00 50.79 298 ILE C CA 1
ATOM 6234 C C . ILE C 1 96 ? 46.328 -4.891 45.559 1.00 47.55 298 ILE C C 1
ATOM 6235 O O . ILE C 1 96 ? 46.139 -3.806 45.009 1.00 47.83 298 ILE C O 1
ATOM 6240 N N . ASN C 1 97 ? 46.189 -6.063 44.946 1.00 46.94 299 ASN C N 1
ATOM 6241 C CA . ASN C 1 97 ? 45.778 -6.194 43.551 1.00 44.54 299 ASN C CA 1
ATOM 6242 C C . ASN C 1 97 ? 44.334 -5.755 43.299 1.00 43.06 299 ASN C C 1
ATOM 6243 O O . ASN C 1 97 ? 43.404 -6.351 43.831 1.00 46.79 299 ASN C O 1
ATOM 6248 N N . PRO C 1 98 ? 44.144 -4.711 42.481 1.00 47.95 300 PRO C N 1
ATOM 6249 C CA . PRO C 1 98 ? 42.814 -4.189 42.118 1.00 52.08 300 PRO C CA 1
ATOM 6250 C C . PRO C 1 98 ? 41.883 -5.265 41.582 1.00 51.17 300 PRO C C 1
ATOM 6251 O O . PRO C 1 98 ? 40.691 -5.288 41.906 1.00 50.50 300 PRO C O 1
ATOM 6255 N N . LEU C 1 99 ? 42.427 -6.152 40.759 1.00 49.89 301 LEU C N 1
ATOM 6256 C CA . LEU C 1 99 ? 41.612 -7.144 40.081 1.00 52.32 301 LEU C CA 1
ATOM 6257 C C . LEU C 1 99 ? 41.261 -8.360 40.947 1.00 52.74 301 LEU C C 1
ATOM 6258 O O . LEU C 1 99 ? 40.624 -9.292 40.480 1.00 56.04 301 LEU C O 1
ATOM 6263 N N . GLN C 1 100 ? 41.670 -8.367 42.204 1.00 60.82 302 GLN C N 1
ATOM 6264 C CA . GLN C 1 100 ? 41.328 -9.494 43.062 1.00 59.27 302 GLN C CA 1
ATOM 6265 C C . GLN C 1 100 ? 39.883 -9.347 43.490 1.00 52.22 302 GLN C C 1
ATOM 6266 O O . GLN C 1 100 ? 39.546 -8.409 44.202 1.00 57.80 302 GLN C O 1
ATOM 6272 N N . VAL C 1 101 ? 39.020 -10.259 43.060 1.00 37.91 303 VAL C N 1
ATOM 6273 C CA . VAL C 1 101 ? 37.612 -10.109 43.400 1.00 43.87 303 VAL C CA 1
ATOM 6274 C C . VAL C 1 101 ? 37.377 -10.155 44.911 1.00 58.08 303 VAL C C 1
ATOM 6275 O O . VAL C 1 101 ? 37.815 -11.079 45.598 1.00 62.85 303 VAL C O 1
ATOM 6279 N N . ARG C 1 102 ? 36.698 -9.141 45.427 1.00 59.22 304 ARG C N 1
ATOM 6280 C CA . ARG C 1 102 ? 36.242 -9.185 46.802 1.00 57.65 304 ARG C CA 1
ATOM 6281 C C . ARG C 1 102 ? 34.831 -8.640 46.929 1.00 60.26 304 ARG C C 1
ATOM 6282 O O . ARG C 1 102 ? 34.317 -8.008 46.005 1.00 68.16 304 ARG C O 1
ATOM 6290 N N . LEU C 1 103 ? 34.216 -8.895 48.079 1.00 48.05 305 LEU C N 1
ATOM 6291 C CA . LEU C 1 103 ? 32.857 -8.452 48.348 1.00 48.13 305 LEU C CA 1
ATOM 6292 C C . LEU C 1 103 ? 32.745 -6.937 48.520 1.00 57.45 305 LEU C C 1
ATOM 6293 O O . LEU C 1 103 ? 33.679 -6.270 48.968 1.00 64.96 305 LEU C O 1
ATOM 6298 N N . ARG C 1 104 ? 31.598 -6.391 48.146 1.00 62.40 306 ARG C N 1
ATOM 6299 C CA . ARG C 1 104 ? 31.330 -4.981 48.394 1.00 63.44 306 ARG C CA 1
ATOM 6300 C C . ARG C 1 104 ? 30.075 -4.835 49.240 1.00 63.53 306 ARG C C 1
ATOM 6301 O O . ARG C 1 104 ? 29.381 -5.829 49.503 1.00 54.52 306 ARG C O 1
ATOM 6309 N N . PRO C 1 105 ? 29.796 -3.599 49.692 1.00 60.71 307 PRO C N 1
ATOM 6310 C CA . PRO C 1 105 ? 28.559 -3.264 50.401 1.00 66.50 307 PRO C CA 1
ATOM 6311 C C . PRO C 1 105 ? 27.382 -3.310 49.444 1.00 74.37 307 PRO C C 1
ATOM 6312 O O . PRO C 1 105 ? 27.263 -2.460 48.552 1.00 71.87 307 PRO C O 1
ATOM 6316 N N . VAL C 1 106 ? 26.528 -4.310 49.620 1.00 88.30 308 VAL C N 1
ATOM 6317 C CA . VAL C 1 106 ? 25.283 -4.371 48.879 1.00 94.51 308 VAL C CA 1
ATOM 6318 C C . VAL C 1 106 ? 24.101 -4.283 49.854 1.00 100.89 308 VAL C C 1
ATOM 6319 O O . VAL C 1 106 ? 23.428 -3.253 49.919 1.00 105.04 308 VAL C O 1
ATOM 6323 N N . GLU C 1 107 ? 23.875 -5.341 50.628 1.00 87.82 309 GLU C N 1
ATOM 6324 C CA . GLU C 1 107 ? 22.793 -5.367 51.611 1.00 92.70 309 GLU C CA 1
ATOM 6325 C C . GLU C 1 107 ? 21.478 -4.832 51.045 1.00 89.55 309 GLU C C 1
ATOM 6326 O O . GLU C 1 107 ? 20.432 -5.462 51.181 1.00 87.95 309 GLU C O 1
ATOM 6328 N N . VAL C 1 115 ? 18.138 -13.507 44.451 1.00 83.51 317 VAL C N 1
ATOM 6329 C CA . VAL C 1 115 ? 18.891 -12.971 45.582 1.00 81.93 317 VAL C CA 1
ATOM 6330 C C . VAL C 1 115 ? 20.380 -13.272 45.429 1.00 70.57 317 VAL C C 1
ATOM 6331 O O . VAL C 1 115 ? 21.213 -12.678 46.107 1.00 68.42 317 VAL C O 1
ATOM 6333 N N . PHE C 1 116 ? 20.710 -14.196 44.533 1.00 65.03 318 PHE C N 1
ATOM 6334 C CA . PHE C 1 116 ? 22.107 -14.428 44.172 1.00 63.43 318 PHE C CA 1
ATOM 6335 C C . PHE C 1 116 ? 22.732 -13.183 43.545 1.00 67.48 318 PHE C C 1
ATOM 6336 O O . PHE C 1 116 ? 22.074 -12.439 42.816 1.00 75.31 318 PHE C O 1
ATOM 6344 N N . GLN C 1 117 ? 24.007 -12.959 43.836 1.00 59.95 319 GLN C N 1
ATOM 6345 C CA . GLN C 1 117 ? 24.742 -11.869 43.217 1.00 59.21 319 GLN C CA 1
ATOM 6346 C C . GLN C 1 117 ? 26.152 -12.329 42.894 1.00 55.71 319 GLN C C 1
ATOM 6347 O O . GLN C 1 117 ? 26.883 -12.752 43.781 1.00 57.96 319 GLN C O 1
ATOM 6353 N N . SER C 1 118 ? 26.515 -12.269 41.613 1.00 54.42 320 SER C N 1
ATOM 6354 C CA . SER C 1 118 ? 27.827 -12.721 41.142 1.00 48.50 320 SER C CA 1
ATOM 6355 C C . SER C 1 118 ? 28.950 -11.851 41.677 1.00 40.31 320 SER C C 1
ATOM 6356 O O . SER C 1 118 ? 28.959 -10.649 41.459 1.00 41.64 320 SER C O 1
ATOM 6359 N N . PRO C 1 119 ? 29.901 -12.457 42.386 1.00 53.28 321 PRO C N 1
ATOM 6360 C CA . PRO C 1 119 ? 31.042 -11.706 42.929 1.00 58.99 321 PRO C CA 1
ATOM 6361 C C . PRO C 1 119 ? 31.793 -10.957 41.830 1.00 56.41 321 PRO C C 1
ATOM 6362 O O . PRO C 1 119 ? 31.997 -9.750 41.948 1.00 62.74 321 PRO C O 1
ATOM 6366 N N . LEU C 1 120 ? 32.189 -11.668 40.776 1.00 57.59 322 LEU C N 1
ATOM 6367 C CA . LEU C 1 120 ? 32.788 -11.047 39.591 1.00 58.26 322 LEU C CA 1
ATOM 6368 C C . LEU C 1 120 ? 31.973 -9.845 39.103 1.00 55.69 322 LEU C C 1
ATOM 6369 O O . LEU C 1 120 ? 32.528 -8.760 38.899 1.00 50.50 322 LEU C O 1
ATOM 6374 N N . ALA C 1 121 ? 30.663 -10.043 38.923 1.00 47.12 323 ALA C N 1
ATOM 6375 C CA . ALA C 1 121 ? 29.742 -8.969 38.522 1.00 46.16 323 ALA C CA 1
ATOM 6376 C C . ALA C 1 121 ? 29.809 -7.685 39.369 1.00 52.16 323 ALA C C 1
ATOM 6377 O O . ALA C 1 121 ? 29.835 -6.585 38.818 1.00 57.39 323 ALA C O 1
ATOM 6379 N N . LEU C 1 122 ? 29.823 -7.815 40.695 1.00 44.33 324 LEU C N 1
ATOM 6380 C CA . LEU C 1 122 ? 29.853 -6.634 41.571 1.00 46.78 324 LEU C CA 1
ATOM 6381 C C . LEU C 1 122 ? 31.246 -6.006 41.615 1.00 45.02 324 LEU C C 1
ATOM 6382 O O . LEU C 1 122 ? 31.414 -4.778 41.754 1.00 40.12 324 LEU C O 1
ATOM 6387 N N . HIS C 1 123 ? 32.256 -6.857 41.478 1.00 45.30 325 HIS C N 1
ATOM 6388 C CA . HIS C 1 123 ? 33.624 -6.358 41.423 1.00 43.01 325 HIS C CA 1
ATOM 6389 C C . HIS C 1 123 ? 33.955 -5.600 40.120 1.00 46.04 325 HIS C C 1
ATOM 6390 O O . HIS C 1 123 ? 34.732 -4.656 40.147 1.00 45.30 325 HIS C O 1
ATOM 6397 N N . ILE C 1 124 ? 33.372 -6.007 38.993 1.00 42.71 326 ILE C N 1
ATOM 6398 C CA . ILE C 1 124 ? 33.544 -5.277 37.737 1.00 46.70 326 ILE C CA 1
ATOM 6399 C C . ILE C 1 124 ? 33.094 -3.844 37.939 1.00 45.02 326 ILE C C 1
ATOM 6400 O O . ILE C 1 124 ? 33.655 -2.900 37.379 1.00 51.59 326 ILE C O 1
ATOM 6405 N N . GLN C 1 125 ? 32.059 -3.703 38.752 1.00 38.02 327 GLN C N 1
ATOM 6406 C CA . GLN C 1 125 ? 31.466 -2.417 39.077 1.00 42.00 327 GLN C CA 1
ATOM 6407 C C . GLN C 1 125 ? 32.443 -1.644 39.958 1.00 48.32 327 GLN C C 1
ATOM 6408 O O . GLN C 1 125 ? 32.768 -0.466 39.709 1.00 57.76 327 GLN C O 1
ATOM 6414 N N . THR C 1 126 ? 32.945 -2.332 40.978 1.00 56.33 328 THR C N 1
ATOM 6415 C CA . THR C 1 126 ? 33.976 -1.753 41.843 1.00 55.29 328 THR C CA 1
ATOM 6416 C C . THR C 1 126 ? 35.157 -1.203 41.029 1.00 49.22 328 THR C C 1
ATOM 6417 O O . THR C 1 126 ? 35.639 -0.092 41.271 1.00 53.21 328 THR C O 1
ATOM 6421 N N . LEU C 1 127 ? 35.590 -1.985 40.047 1.00 37.71 329 LEU C N 1
ATOM 6422 C CA . LEU C 1 127 ? 36.711 -1.644 39.190 1.00 50.37 329 LEU C CA 1
ATOM 6423 C C . LEU C 1 127 ? 36.347 -0.566 38.178 1.00 55.98 329 LEU C C 1
ATOM 6424 O O . LEU C 1 127 ? 37.218 0.110 37.621 1.00 60.79 329 LEU C O 1
ATOM 6429 N N . ARG C 1 128 ? 35.057 -0.421 37.914 1.00 52.23 330 ARG C N 1
ATOM 6430 C CA . ARG C 1 128 ? 34.621 0.683 37.088 1.00 53.67 330 ARG C CA 1
ATOM 6431 C C . ARG C 1 128 ? 34.938 1.945 37.876 1.00 54.41 330 ARG C C 1
ATOM 6432 O O . ARG C 1 128 ? 35.566 2.892 37.360 1.00 57.13 330 ARG C O 1
ATOM 6440 N N . THR C 1 129 ? 34.523 1.947 39.141 1.00 43.88 331 THR C N 1
ATOM 6441 C CA . THR C 1 129 ? 34.813 3.099 39.980 1.00 47.29 331 THR C CA 1
ATOM 6442 C C . THR C 1 129 ? 36.319 3.318 40.064 1.00 56.46 331 THR C C 1
ATOM 6443 O O . THR C 1 129 ? 36.797 4.451 40.011 1.00 65.81 331 THR C O 1
ATOM 6447 N N . PHE C 1 130 ? 37.064 2.225 40.198 1.00 61.38 332 PHE C N 1
ATOM 6448 C CA . PHE C 1 130 ? 38.519 2.305 40.390 1.00 63.37 332 PHE C CA 1
ATOM 6449 C C . PHE C 1 130 ? 39.204 2.962 39.205 1.00 69.92 332 PHE C C 1
ATOM 6450 O O . PHE C 1 130 ? 39.862 3.994 39.349 1.00 74.06 332 PHE C O 1
ATOM 6458 N N . PHE C 1 131 ? 39.042 2.355 38.032 1.00 67.46 333 PHE C N 1
ATOM 6459 C CA . PHE C 1 131 ? 39.650 2.872 36.819 1.00 63.99 333 PHE C CA 1
ATOM 6460 C C . PHE C 1 131 ? 39.098 4.241 36.414 1.00 68.44 333 PHE C C 1
ATOM 6461 O O . PHE C 1 131 ? 39.697 4.935 35.590 1.00 70.19 333 PHE C O 1
ATOM 6469 N N . SER C 1 132 ? 37.962 4.641 36.977 1.00 74.32 334 SER C N 1
ATOM 6470 C CA . SER C 1 132 ? 37.507 6.009 36.727 1.00 81.66 334 SER C CA 1
ATOM 6471 C C . SER C 1 132 ? 38.223 7.013 37.636 1.00 84.95 334 SER C C 1
ATOM 6472 O O . SER C 1 132 ? 38.704 8.049 37.170 1.00 92.87 334 SER C O 1
ATOM 6475 N N . LEU C 1 133 ? 38.298 6.713 38.928 1.00 58.88 335 LEU C N 1
ATOM 6476 C CA . LEU C 1 133 ? 39.084 7.552 39.809 1.00 56.42 335 LEU C CA 1
ATOM 6477 C C . LEU C 1 133 ? 40.459 7.734 39.180 1.00 60.43 335 LEU C C 1
ATOM 6478 O O . LEU C 1 133 ? 40.947 8.865 39.059 1.00 55.45 335 LEU C O 1
ATOM 6483 N N . TYR C 1 134 ? 41.036 6.613 38.737 1.00 66.53 336 TYR C N 1
ATOM 6484 C CA . TYR C 1 134 ? 42.396 6.557 38.184 1.00 63.00 336 TYR C CA 1
ATOM 6485 C C . TYR C 1 134 ? 42.537 7.270 36.848 1.00 74.45 336 TYR C C 1
ATOM 6486 O O . TYR C 1 134 ? 43.469 8.043 36.658 1.00 86.64 336 TYR C O 1
ATOM 6495 N N . LEU C 1 135 ? 41.620 6.992 35.925 1.00 74.90 337 LEU C N 1
ATOM 6496 C CA . LEU C 1 135 ? 41.640 7.599 34.600 1.00 75.51 337 LEU C CA 1
ATOM 6497 C C . LEU C 1 135 ? 40.440 8.532 34.446 1.00 84.06 337 LEU C C 1
ATOM 6498 O O . LEU C 1 135 ? 39.374 8.121 33.974 1.00 89.94 337 LEU C O 1
ATOM 6503 N N . ARG C 1 136 ? 40.618 9.789 34.830 1.00 76.04 338 ARG C N 1
ATOM 6504 C CA . ARG C 1 136 ? 39.499 10.721 34.923 1.00 73.70 338 ARG C CA 1
ATOM 6505 C C . ARG C 1 136 ? 38.755 11.019 33.607 1.00 71.62 338 ARG C C 1
ATOM 6506 O O . ARG C 1 136 ? 37.542 11.234 33.627 1.00 69.67 338 ARG C O 1
ATOM 6514 N N . ASP C 1 137 ? 39.466 11.019 32.480 1.00 66.41 339 ASP C N 1
ATOM 6515 C CA . ASP C 1 137 ? 38.864 11.398 31.196 1.00 74.17 339 ASP C CA 1
ATOM 6516 C C . ASP C 1 137 ? 38.466 10.203 30.326 1.00 78.36 339 ASP C C 1
ATOM 6517 O O . ASP C 1 137 ? 38.466 10.289 29.097 1.00 76.27 339 ASP C O 1
ATOM 6522 N N . LEU C 1 138 ? 38.126 9.091 30.970 1.00 91.68 340 LEU C N 1
ATOM 6523 C CA . LEU C 1 138 ? 37.722 7.888 30.257 1.00 81.01 340 LEU C CA 1
ATOM 6524 C C . LEU C 1 138 ? 36.405 8.116 29.519 1.00 82.78 340 LEU C C 1
ATOM 6525 O O . LEU C 1 138 ? 35.488 8.766 30.029 1.00 84.33 340 LEU C O 1
ATOM 6530 N N . THR C 1 139 ? 36.336 7.576 28.308 1.00 77.72 341 THR C N 1
ATOM 6531 C CA . THR C 1 139 ? 35.233 7.793 27.384 1.00 69.34 341 THR C CA 1
ATOM 6532 C C . THR C 1 139 ? 34.215 6.672 27.547 1.00 64.70 341 THR C C 1
ATOM 6533 O O . THR C 1 139 ? 34.607 5.537 27.773 1.00 62.87 341 THR C O 1
ATOM 6537 N N . ASP C 1 140 ? 32.917 6.980 27.453 1.00 65.17 342 ASP C N 1
ATOM 6538 C CA . ASP C 1 140 ? 31.877 5.965 27.648 1.00 64.93 342 ASP C CA 1
ATOM 6539 C C . ASP C 1 140 ? 32.186 4.680 26.885 1.00 55.54 342 ASP C C 1
ATOM 6540 O O . ASP C 1 140 ? 32.032 3.554 27.395 1.00 53.29 342 ASP C O 1
ATOM 6545 N N . THR C 1 141 ? 32.627 4.862 25.650 1.00 55.08 343 THR C N 1
ATOM 6546 C CA . THR C 1 141 ? 33.083 3.752 24.836 1.00 61.08 343 THR C CA 1
ATOM 6547 C C . THR C 1 141 ? 34.234 3.004 25.516 1.00 59.96 343 THR C C 1
ATOM 6548 O O . THR C 1 141 ? 34.220 1.777 25.595 1.00 61.57 343 THR C O 1
ATOM 6552 N N . GLU C 1 142 ? 35.218 3.741 26.017 1.00 49.82 344 GLU C N 1
ATOM 6553 C CA . GLU C 1 142 ? 36.353 3.122 26.719 1.00 55.51 344 GLU C CA 1
ATOM 6554 C C . GLU C 1 142 ? 35.968 2.415 28.019 1.00 50.01 344 GLU C C 1
ATOM 6555 O O . GLU C 1 142 ? 36.503 1.367 28.332 1.00 46.56 344 GLU C O 1
ATOM 6561 N N . LYS C 1 143 ? 35.040 2.981 28.776 1.00 60.12 345 LYS C N 1
ATOM 6562 C CA . LYS C 1 143 ? 34.511 2.279 29.943 1.00 56.10 345 LYS C CA 1
ATOM 6563 C C . LYS C 1 143 ? 33.853 0.941 29.560 1.00 51.31 345 LYS C C 1
ATOM 6564 O O . LYS C 1 143 ? 34.087 -0.087 30.211 1.00 53.40 345 LYS C O 1
ATOM 6570 N N . ALA C 1 144 ? 33.049 0.945 28.498 1.00 50.75 346 ALA C N 1
ATOM 6571 C CA . ALA C 1 144 ? 32.484 -0.311 27.997 1.00 42.98 346 ALA C CA 1
ATOM 6572 C C . ALA C 1 144 ? 33.586 -1.303 27.584 1.00 37.45 346 ALA C C 1
ATOM 6573 O O . ALA C 1 144 ? 33.573 -2.473 27.968 1.00 44.32 346 ALA C O 1
ATOM 6575 N N . ALA C 1 145 ? 34.546 -0.819 26.807 1.00 40.87 347 ALA C N 1
ATOM 6576 C CA . ALA C 1 145 ? 35.671 -1.624 26.334 1.00 43.76 347 ALA C CA 1
ATOM 6577 C C . ALA C 1 145 ? 36.421 -2.228 27.499 1.00 46.75 347 ALA C C 1
ATOM 6578 O O . ALA C 1 145 ? 36.860 -3.380 27.452 1.00 53.30 347 ALA C O 1
ATOM 6580 N N . LEU C 1 146 ? 36.549 -1.438 28.554 1.00 51.49 348 LEU C N 1
ATOM 6581 C CA . LEU C 1 146 ? 37.231 -1.845 29.775 1.00 55.67 348 LEU C CA 1
ATOM 6582 C C . LEU C 1 146 ? 36.483 -2.967 30.478 1.00 54.23 348 LEU C C 1
ATOM 6583 O O . LEU C 1 146 ? 37.082 -3.967 30.856 1.00 55.91 348 LEU C O 1
ATOM 6588 N N . GLU C 1 147 ? 35.173 -2.814 30.657 1.00 55.61 349 GLU C N 1
ATOM 6589 C CA . GLU C 1 147 ? 34.399 -3.869 31.309 1.00 54.89 349 GLU C CA 1
ATOM 6590 C C . GLU C 1 147 ? 34.405 -5.158 30.496 1.00 50.46 349 GLU C C 1
ATOM 6591 O O . GLU C 1 147 ? 34.549 -6.260 31.034 1.00 50.25 349 GLU C O 1
ATOM 6597 N N . ASP C 1 148 ? 34.258 -5.032 29.183 1.00 38.56 350 ASP C N 1
ATOM 6598 C CA . ASP C 1 148 ? 34.297 -6.208 28.322 1.00 42.32 350 ASP C CA 1
ATOM 6599 C C . ASP C 1 148 ? 35.645 -6.906 28.453 1.00 43.98 350 ASP C C 1
ATOM 6600 O O . ASP C 1 148 ? 35.714 -8.117 28.653 1.00 51.12 350 ASP C O 1
ATOM 6605 N N . ALA C 1 149 ? 36.716 -6.128 28.341 1.00 40.41 351 ALA C N 1
ATOM 6606 C CA . ALA C 1 149 ? 38.084 -6.630 28.568 1.00 52.75 351 ALA C CA 1
ATOM 6607 C C . ALA C 1 149 ? 38.253 -7.326 29.920 1.00 49.21 351 ALA C C 1
ATOM 6608 O O . ALA C 1 149 ? 38.831 -8.398 30.015 1.00 49.62 351 ALA C O 1
ATOM 6610 N N . LEU C 1 150 ? 37.750 -6.693 30.966 1.00 45.75 352 LEU C N 1
ATOM 6611 C CA . LEU C 1 150 ? 37.809 -7.260 32.297 1.00 44.17 352 LEU C CA 1
ATOM 6612 C C . LEU C 1 150 ? 37.202 -8.639 32.346 1.00 42.39 352 LEU C C 1
ATOM 6613 O O . LEU C 1 150 ? 37.852 -9.599 32.759 1.00 46.18 352 LEU C O 1
ATOM 6618 N N . VAL C 1 151 ? 35.956 -8.755 31.916 1.00 40.49 353 VAL C N 1
ATOM 6619 C CA . VAL C 1 151 ? 35.335 -10.064 31.929 1.00 33.99 353 VAL C CA 1
ATOM 6620 C C . VAL C 1 151 ? 36.249 -11.063 31.224 1.00 41.52 353 VAL C C 1
ATOM 6621 O O . VAL C 1 151 ? 36.437 -12.195 31.698 1.00 45.83 353 VAL C O 1
ATOM 6625 N N . GLU C 1 152 ? 36.849 -10.644 30.110 1.00 43.24 354 GLU C N 1
ATOM 6626 C CA . GLU C 1 152 ? 37.660 -11.601 29.343 1.00 51.52 354 GLU C CA 1
ATOM 6627 C C . GLU C 1 152 ? 38.967 -12.008 30.033 1.00 53.37 354 GLU C C 1
ATOM 6628 O O . GLU C 1 152 ? 39.364 -13.179 30.017 1.00 62.80 354 GLU C O 1
ATOM 6634 N N . VAL C 1 153 ? 39.628 -11.039 30.649 1.00 46.62 355 VAL C N 1
ATOM 6635 C CA . VAL C 1 153 ? 40.807 -11.313 31.465 1.00 47.57 355 VAL C CA 1
ATOM 6636 C C . VAL C 1 153 ? 40.462 -12.281 32.602 1.00 50.35 355 VAL C C 1
ATOM 6637 O O . VAL C 1 153 ? 41.233 -13.205 32.879 1.00 58.15 355 VAL C O 1
ATOM 6641 N N . TYR C 1 154 ? 39.303 -12.095 33.246 1.00 50.21 356 TYR C N 1
ATOM 6642 C CA . TYR C 1 154 ? 38.888 -13.038 34.298 1.00 51.80 356 TYR C CA 1
ATOM 6643 C C . TYR C 1 154 ? 38.644 -14.427 33.732 1.00 52.49 356 TYR C C 1
ATOM 6644 O O . TYR C 1 154 ? 38.962 -15.431 34.372 1.00 56.95 356 TYR C O 1
ATOM 6653 N N . LYS C 1 155 ? 38.094 -14.479 32.521 1.00 39.44 357 LYS C N 1
ATOM 6654 C CA . LYS C 1 155 ? 37.883 -15.750 31.838 1.00 50.11 357 LYS C CA 1
ATOM 6655 C C . LYS C 1 155 ? 39.188 -16.501 31.558 1.00 62.05 357 LYS C C 1
ATOM 6656 O O . LYS C 1 155 ? 39.276 -17.709 31.783 1.00 69.94 357 LYS C O 1
ATOM 6660 N N . GLU C 1 156 ? 40.199 -15.797 31.061 1.00 59.18 358 GLU C N 1
ATOM 6661 C CA . GLU C 1 156 ? 41.478 -16.447 30.781 1.00 65.30 358 GLU C CA 1
ATOM 6662 C C . GLU C 1 156 ? 42.142 -16.967 32.059 1.00 59.45 358 GLU C C 1
ATOM 6663 O O . GLU C 1 156 ? 42.895 -17.944 32.025 1.00 56.20 358 GLU C O 1
ATOM 6669 N N . ALA C 1 157 ? 41.855 -16.316 33.185 1.00 57.00 359 ALA C N 1
ATOM 6670 C CA . ALA C 1 157 ? 42.433 -16.722 34.459 1.00 48.46 359 ALA C CA 1
ATOM 6671 C C . ALA C 1 157 ? 41.589 -17.808 35.106 1.00 54.79 359 ALA C C 1
ATOM 6672 O O . ALA C 1 157 ? 41.875 -18.242 36.228 1.00 55.87 359 ALA C O 1
ATOM 6674 N N . GLY C 1 158 ? 40.540 -18.230 34.401 1.00 59.39 360 GLY C N 1
ATOM 6675 C CA . GLY C 1 158 ? 39.701 -19.327 34.859 1.00 59.11 360 GLY C CA 1
ATOM 6676 C C . GLY C 1 158 ? 38.666 -18.952 35.910 1.00 57.39 360 GLY C C 1
ATOM 6677 O O . GLY C 1 158 ? 38.087 -19.828 36.555 1.00 63.17 360 GLY C O 1
ATOM 6678 N N . ILE C 1 159 ? 38.420 -17.660 36.092 1.00 51.42 361 ILE C N 1
ATOM 6679 C CA . ILE C 1 159 ? 37.363 -17.243 37.007 1.00 55.00 361 ILE C CA 1
ATOM 6680 C C . ILE C 1 159 ? 36.185 -16.623 36.240 1.00 54.78 361 ILE C C 1
ATOM 6681 O O . ILE C 1 159 ? 36.375 -15.697 35.453 1.00 59.77 361 ILE C O 1
ATOM 6686 N N . THR C 1 160 ? 34.978 -17.159 36.441 1.00 57.52 362 THR C N 1
ATOM 6687 C CA . THR C 1 160 ? 33.769 -16.636 35.772 1.00 54.33 362 THR C CA 1
ATOM 6688 C C . THR C 1 160 ? 32.723 -16.105 36.743 1.00 50.39 362 THR C C 1
ATOM 6689 O O . THR C 1 160 ? 33.001 -15.897 37.928 1.00 44.88 362 THR C O 1
ATOM 6693 N N . TRP C 1 161 ? 31.509 -15.927 36.227 1.00 52.57 363 TRP C N 1
ATOM 6694 C CA . TRP C 1 161 ? 30.427 -15.247 36.941 1.00 48.76 363 TRP C CA 1
ATOM 6695 C C . TRP C 1 161 ? 29.996 -15.895 38.256 1.00 52.97 363 TRP C C 1
ATOM 6696 O O . TRP C 1 161 ? 29.639 -15.198 39.208 1.00 50.28 363 TRP C O 1
ATOM 6707 N N . ASP C 1 162 ? 30.006 -17.221 38.298 1.00 42.83 364 ASP C N 1
ATOM 6708 C CA . ASP C 1 162 ? 29.514 -17.951 39.451 1.00 43.15 364 ASP C CA 1
ATOM 6709 C C . ASP C 1 162 ? 30.639 -18.315 40.416 1.00 51.63 364 ASP C C 1
ATOM 6710 O O . ASP C 1 162 ? 30.425 -19.044 41.390 1.00 51.42 364 ASP C O 1
ATOM 6715 N N . THR C 1 163 ? 31.832 -17.803 40.149 1.00 52.61 365 THR C N 1
ATOM 6716 C CA . THR C 1 163 ? 33.015 -18.252 40.873 1.00 53.57 365 THR C CA 1
ATOM 6717 C C . THR C 1 163 ? 33.123 -17.622 42.243 1.00 48.46 365 THR C C 1
ATOM 6718 O O . THR C 1 163 ? 33.037 -16.411 42.387 1.00 50.71 365 THR C O 1
ATOM 6722 N N . ASP C 1 164 ? 33.303 -18.468 43.247 1.00 57.18 366 ASP C N 1
ATOM 6723 C CA . ASP C 1 164 ? 33.465 -18.029 44.630 1.00 55.34 366 ASP C CA 1
ATOM 6724 C C . ASP C 1 164 ? 34.878 -17.504 44.854 1.00 49.71 366 ASP C C 1
ATOM 6725 O O . ASP C 1 164 ? 35.833 -18.259 44.741 1.00 52.22 366 ASP C O 1
ATOM 6730 N N . PRO C 1 165 ? 35.012 -16.212 45.181 1.00 52.32 367 PRO C N 1
ATOM 6731 C CA . PRO C 1 165 ? 36.332 -15.604 45.398 1.00 54.72 367 PRO C CA 1
ATOM 6732 C C . PRO C 1 165 ? 37.110 -16.297 46.519 1.00 62.66 367 PRO C C 1
ATOM 6733 O O . PRO C 1 165 ? 38.341 -16.330 46.493 1.00 66.12 367 PRO C O 1
ATOM 6737 N N . ARG C 1 166 ? 36.396 -16.848 47.493 1.00 68.19 368 ARG C N 1
ATOM 6738 C CA . ARG C 1 166 ? 37.043 -17.476 48.645 1.00 75.12 368 ARG C CA 1
ATOM 6739 C C . ARG C 1 166 ? 37.936 -18.641 48.228 1.00 85.57 368 ARG C C 1
ATOM 6740 O O . ARG C 1 166 ? 38.886 -18.990 48.929 1.00 90.75 368 ARG C O 1
ATOM 6748 N N . GLY C 1 167 ? 37.634 -19.239 47.082 1.00 91.86 369 GLY C N 1
ATOM 6749 C CA . GLY C 1 167 ? 38.311 -20.456 46.673 1.00 96.76 369 GLY C CA 1
ATOM 6750 C C . GLY C 1 167 ? 39.467 -20.278 45.706 1.00 93.37 369 GLY C C 1
ATOM 6751 O O . GLY C 1 167 ? 39.910 -21.243 45.080 1.00 96.66 369 GLY C O 1
ATOM 6752 N N . VAL C 1 168 ? 39.965 -19.055 45.570 1.00 80.52 370 VAL C N 1
ATOM 6753 C CA . VAL C 1 168 ? 41.088 -18.841 44.667 1.00 74.55 370 VAL C CA 1
ATOM 6754 C C . VAL C 1 168 ? 42.248 -18.059 45.290 1.00 68.75 370 VAL C C 1
ATOM 6755 O O . VAL C 1 168 ? 42.077 -16.945 45.804 1.00 63.87 370 VAL C O 1
ATOM 6759 N N . PRO C 1 169 ? 43.439 -18.671 45.256 1.00 60.05 371 PRO C N 1
ATOM 6760 C CA . PRO C 1 169 ? 44.675 -18.140 45.841 1.00 60.53 371 PRO C CA 1
ATOM 6761 C C . PRO C 1 169 ? 45.105 -16.823 45.207 1.00 63.60 371 PRO C C 1
ATOM 6762 O O . PRO C 1 169 ? 44.954 -16.610 43.995 1.00 62.36 371 PRO C O 1
ATOM 6766 N N . ASN C 1 170 ? 45.638 -15.942 46.046 1.00 63.01 372 ASN C N 1
ATOM 6767 C CA . ASN C 1 170 ? 45.985 -14.600 45.620 1.00 58.03 372 ASN C CA 1
ATOM 6768 C C . ASN C 1 170 ? 46.713 -14.525 44.276 1.00 56.28 372 ASN C C 1
ATOM 6769 O O . ASN C 1 170 ? 46.500 -13.599 43.502 1.00 61.36 372 ASN C O 1
ATOM 6774 N N . ASP C 1 171 ? 47.554 -15.507 43.988 1.00 56.57 373 ASP C N 1
ATOM 6775 C CA . ASP C 1 171 ? 48.407 -15.425 42.816 1.00 68.34 373 ASP C CA 1
ATOM 6776 C C . ASP C 1 171 ? 47.709 -15.925 41.543 1.00 78.68 373 ASP C C 1
ATOM 6777 O O . ASP C 1 171 ? 48.292 -15.904 40.457 1.00 84.37 373 ASP C O 1
ATOM 6782 N N . LYS C 1 172 ? 46.465 -16.374 41.676 1.00 78.01 374 LYS C N 1
ATOM 6783 C CA . LYS C 1 172 ? 45.724 -16.858 40.515 1.00 73.27 374 LYS C CA 1
ATOM 6784 C C . LYS C 1 172 ? 44.927 -15.738 39.843 1.00 64.92 374 LYS C C 1
ATOM 6785 O O . LYS C 1 172 ? 44.548 -15.853 38.685 1.00 68.22 374 LYS C O 1
ATOM 6787 N N . TRP C 1 173 ? 44.680 -14.657 40.573 1.00 61.24 375 TRP C N 1
ATOM 6788 C CA . TRP C 1 173 ? 43.921 -13.531 40.046 1.00 54.70 375 TRP C CA 1
ATOM 6789 C C . TRP C 1 173 ? 44.681 -12.840 38.940 1.00 57.55 375 TRP C C 1
ATOM 6790 O O . TRP C 1 173 ? 45.902 -12.710 39.001 1.00 57.41 375 TRP C O 1
ATOM 6801 N N . PRO C 1 174 ? 43.961 -12.389 37.914 1.00 58.60 376 PRO C N 1
ATOM 6802 C CA . PRO C 1 174 ? 44.674 -11.633 36.891 1.00 58.93 376 PRO C CA 1
ATOM 6803 C C . PRO C 1 174 ? 45.086 -10.292 37.469 1.00 57.49 376 PRO C C 1
ATOM 6804 O O . PRO C 1 174 ? 44.633 -9.914 38.560 1.00 56.28 376 PRO C O 1
ATOM 6808 N N . THR C 1 175 ? 45.928 -9.573 36.736 1.00 47.60 377 THR C N 1
ATOM 6809 C CA . THR C 1 175 ? 46.378 -8.261 37.170 1.00 45.08 377 THR C CA 1
ATOM 6810 C C . THR C 1 175 ? 46.245 -7.237 36.058 1.00 48.36 377 THR C C 1
ATOM 6811 O O . THR C 1 175 ? 46.015 -7.587 34.897 1.00 54.02 377 THR C O 1
ATOM 6815 N N . VAL C 1 176 ? 46.400 -5.968 36.421 1.00 51.25 378 VAL C N 1
ATOM 6816 C CA . VAL C 1 176 ? 46.408 -4.877 35.455 1.00 49.38 378 VAL C CA 1
ATOM 6817 C C . VAL C 1 176 ? 47.338 -5.131 34.271 1.00 60.21 378 VAL C C 1
ATOM 6818 O O . VAL C 1 176 ? 47.218 -4.468 33.246 1.00 69.44 378 VAL C O 1
ATOM 6822 N N . LYS C 1 177 ? 48.262 -6.076 34.406 1.00 55.00 379 LYS C N 1
ATOM 6823 C CA . LYS C 1 177 ? 49.175 -6.375 33.307 1.00 65.84 379 LYS C CA 1
ATOM 6824 C C . LYS C 1 177 ? 48.493 -7.207 32.229 1.00 63.56 379 LYS C C 1
ATOM 6825 O O . LYS C 1 177 ? 48.630 -6.928 31.034 1.00 64.67 379 LYS C O 1
ATOM 6831 N N . GLU C 1 178 ? 47.786 -8.246 32.659 1.00 59.32 380 GLU C N 1
ATOM 6832 C CA . GLU C 1 178 ? 47.038 -9.085 31.740 1.00 60.43 380 GLU C CA 1
ATOM 6833 C C . GLU C 1 178 ? 46.015 -8.232 31.017 1.00 49.67 380 GLU C C 1
ATOM 6834 O O . GLU C 1 178 ? 45.817 -8.383 29.827 1.00 50.46 380 GLU C O 1
ATOM 6840 N N . LEU C 1 179 ? 45.385 -7.328 31.759 1.00 51.36 381 LEU C N 1
ATOM 6841 C CA . LEU C 1 179 ? 44.435 -6.367 31.210 1.00 56.53 381 LEU C CA 1
ATOM 6842 C C . LEU C 1 179 ? 45.074 -5.469 30.171 1.00 66.85 381 LEU C C 1
ATOM 6843 O O . LEU C 1 179 ? 44.550 -5.289 29.072 1.00 74.30 381 LEU C O 1
ATOM 6848 N N . TYR C 1 180 ? 46.203 -4.881 30.533 1.00 65.96 382 TYR C N 1
ATOM 6849 C CA . TYR C 1 180 ? 46.927 -4.024 29.612 1.00 70.54 382 TYR C CA 1
ATOM 6850 C C . TYR C 1 180 ? 47.214 -4.758 28.307 1.00 72.92 382 TYR C C 1
ATOM 6851 O O . TYR C 1 180 ? 46.892 -4.256 27.231 1.00 79.15 382 TYR C O 1
ATOM 6860 N N . GLU C 1 181 ? 47.798 -5.949 28.411 1.00 61.39 383 GLU C N 1
ATOM 6861 C CA . GLU C 1 181 ? 48.127 -6.749 27.229 1.00 68.45 383 GLU C CA 1
ATOM 6862 C C . GLU C 1 181 ? 46.886 -7.143 26.421 1.00 69.92 383 GLU C C 1
ATOM 6863 O O . GLU C 1 181 ? 46.905 -7.151 25.180 1.00 76.04 383 GLU C O 1
ATOM 6869 N N . TYR C 1 182 ? 45.810 -7.480 27.122 1.00 67.43 384 TYR C N 1
ATOM 6870 C CA . TYR C 1 182 ? 44.572 -7.814 26.439 1.00 65.74 384 TYR C CA 1
ATOM 6871 C C . TYR C 1 182 ? 44.155 -6.624 25.591 1.00 59.29 384 TYR C C 1
ATOM 6872 O O . TYR C 1 182 ? 44.020 -6.759 24.380 1.00 65.28 384 TYR C O 1
ATOM 6881 N N . CYS C 1 183 ? 43.994 -5.454 26.211 1.00 60.20 385 CYS C N 1
ATOM 6882 C CA . CYS C 1 183 ? 43.631 -4.241 25.460 1.00 62.03 385 CYS C CA 1
ATOM 6883 C C . CYS C 1 183 ? 44.644 -3.892 24.367 1.00 71.29 385 CYS C C 1
ATOM 6884 O O . CYS C 1 183 ? 44.320 -3.182 23.423 1.00 79.83 385 CYS C O 1
ATOM 6887 N N . VAL C 1 184 ? 45.875 -4.367 24.511 1.00 57.18 386 VAL C N 1
ATOM 6888 C CA . VAL C 1 184 ? 46.879 -4.153 23.484 1.00 62.19 386 VAL C CA 1
ATOM 6889 C C . VAL C 1 184 ? 46.589 -5.048 22.275 1.00 69.70 386 VAL C C 1
ATOM 6890 O O . VAL C 1 184 ? 46.813 -4.649 21.133 1.00 72.67 386 VAL C O 1
ATOM 6894 N N . LYS C 1 185 ? 46.087 -6.255 22.525 1.00 74.67 387 LYS C N 1
ATOM 6895 C CA . LYS C 1 185 ? 45.693 -7.150 21.433 1.00 74.32 387 LYS C CA 1
ATOM 6896 C C . LYS C 1 185 ? 44.365 -6.736 20.778 1.00 73.19 387 LYS C C 1
ATOM 6897 O O . LYS C 1 185 ? 44.269 -6.662 19.551 1.00 76.84 387 LYS C O 1
ATOM 6899 N N . LYS C 1 186 ? 43.337 -6.466 21.577 1.00 77.07 388 LYS C N 1
ATOM 6900 C CA . LYS C 1 186 ? 42.075 -5.970 21.011 1.00 73.04 388 LYS C CA 1
ATOM 6901 C C . LYS C 1 186 ? 42.304 -4.630 20.336 1.00 78.88 388 LYS C C 1
ATOM 6902 O O . LYS C 1 186 ? 41.597 -4.270 19.401 1.00 85.33 388 LYS C O 1
ATOM 6908 N N . ALA C 1 187 ? 43.310 -3.897 20.805 1.00 86.86 389 ALA C N 1
ATOM 6909 C CA . ALA C 1 187 ? 43.672 -2.610 20.219 1.00 88.01 389 ALA C CA 1
ATOM 6910 C C . ALA C 1 187 ? 44.036 -2.743 18.744 1.00 96.92 389 ALA C C 1
ATOM 6911 O O . ALA C 1 187 ? 43.901 -1.786 17.981 1.00 104.70 389 ALA C O 1
ATOM 6913 N N . GLU C 1 188 ? 44.493 -3.925 18.344 1.00 82.47 390 GLU C N 1
ATOM 6914 C CA . GLU C 1 188 ? 44.778 -4.182 16.934 1.00 90.38 390 GLU C CA 1
ATOM 6915 C C . GLU C 1 188 ? 43.506 -4.121 16.109 1.00 87.11 390 GLU C C 1
ATOM 6916 O O . GLU C 1 188 ? 43.378 -3.282 15.223 1.00 92.37 390 GLU C O 1
ATOM 6922 N N . GLU C 1 189 ? 42.572 -5.021 16.407 1.00 89.68 391 GLU C N 1
ATOM 6923 C CA . GLU C 1 189 ? 41.336 -5.125 15.641 1.00 83.50 391 GLU C CA 1
ATOM 6924 C C . GLU C 1 189 ? 40.495 -3.863 15.739 1.00 72.36 391 GLU C C 1
ATOM 6925 O O . GLU C 1 189 ? 39.797 -3.506 14.806 1.00 77.88 391 GLU C O 1
ATOM 6931 N N . ASN C 1 190 ? 40.572 -3.181 16.872 1.00 75.11 392 ASN C N 1
ATOM 6932 C CA . ASN C 1 190 ? 39.691 -2.048 17.126 1.00 73.63 392 ASN C CA 1
ATOM 6933 C C . ASN C 1 190 ? 40.412 -0.834 17.679 1.00 70.78 392 ASN C C 1
ATOM 6934 O O . ASN C 1 190 ? 40.231 -0.479 18.838 1.00 65.39 392 ASN C O 1
ATOM 6939 N N . PRO C 1 191 ? 41.204 -0.170 16.836 1.00 67.73 393 PRO C N 1
ATOM 6940 C CA . PRO C 1 191 ? 42.144 0.860 17.293 1.00 71.54 393 PRO C CA 1
ATOM 6941 C C . PRO C 1 191 ? 41.460 2.042 17.977 1.00 69.08 393 PRO C C 1
ATOM 6942 O O . PRO C 1 191 ? 41.903 2.494 19.025 1.00 72.09 393 PRO C O 1
ATOM 6946 N N . GLU C 1 192 ? 40.393 2.548 17.378 1.00 78.72 394 GLU C N 1
ATOM 6947 C CA . GLU C 1 192 ? 39.758 3.763 17.866 1.00 81.03 394 GLU C CA 1
ATOM 6948 C C . GLU C 1 192 ? 39.156 3.553 19.257 1.00 76.97 394 GLU C C 1
ATOM 6949 O O . GLU C 1 192 ? 39.188 4.453 20.096 1.00 81.67 394 GLU C O 1
ATOM 6951 N N . THR C 1 193 ? 38.624 2.360 19.501 1.00 74.84 395 THR C N 1
ATOM 6952 C CA . THR C 1 193 ? 38.017 2.049 20.789 1.00 67.79 395 THR C CA 1
ATOM 6953 C C . THR C 1 193 ? 39.034 1.691 21.871 1.00 67.40 395 THR C C 1
ATOM 6954 O O . THR C 1 193 ? 38.789 1.946 23.051 1.00 69.01 395 THR C O 1
ATOM 6958 N N . TYR C 1 194 ? 40.168 1.113 21.470 1.00 68.06 396 TYR C N 1
ATOM 6959 C CA . TYR C 1 194 ? 41.074 0.447 22.410 1.00 69.15 396 TYR C CA 1
ATOM 6960 C C . TYR C 1 194 ? 42.474 1.065 22.580 1.00 74.55 396 TYR C C 1
ATOM 6961 O O . TYR C 1 194 ? 43.040 1.033 23.673 1.00 80.54 396 TYR C O 1
ATOM 6970 N N . GLY C 1 195 ? 43.032 1.607 21.506 1.00 68.97 397 GLY C N 1
ATOM 6971 C CA . GLY C 1 195 ? 44.377 2.169 21.536 1.00 72.64 397 GLY C CA 1
ATOM 6972 C C . GLY C 1 195 ? 44.640 3.065 22.733 1.00 74.96 397 GLY C C 1
ATOM 6973 O O . GLY C 1 195 ? 45.294 2.668 23.710 1.00 75.81 397 GLY C O 1
ATOM 6974 N N . ARG C 1 196 ? 44.118 4.282 22.664 1.00 78.64 398 ARG C N 1
ATOM 6975 C CA . ARG C 1 196 ? 44.282 5.249 23.739 1.00 84.63 398 ARG C CA 1
ATOM 6976 C C . ARG C 1 196 ? 44.162 4.622 25.122 1.00 79.38 398 ARG C C 1
ATOM 6977 O O . ARG C 1 196 ? 44.936 4.932 26.030 1.00 88.03 398 ARG C O 1
ATOM 6985 N N . LEU C 1 197 ? 43.186 3.739 25.278 1.00 79.52 399 LEU C N 1
ATOM 6986 C CA . LEU C 1 197 ? 42.921 3.097 26.566 1.00 72.90 399 LEU C CA 1
ATOM 6987 C C . LEU C 1 197 ? 44.110 2.266 27.015 1.00 73.17 399 LEU C C 1
ATOM 6988 O O . LEU C 1 197 ? 44.623 2.449 28.123 1.00 76.11 399 LEU C O 1
ATOM 6993 N N . SER C 1 198 ? 44.562 1.364 26.151 1.00 66.04 400 SER C N 1
ATOM 6994 C CA . SER C 1 198 ? 45.718 0.534 26.483 1.00 66.99 400 SER C CA 1
ATOM 6995 C C . SER C 1 198 ? 46.965 1.385 26.783 1.00 73.55 400 SER C C 1
ATOM 6996 O O . SER C 1 198 ? 47.662 1.168 27.789 1.00 72.36 400 SER C O 1
ATOM 6999 N N . VAL C 1 199 ? 47.244 2.360 25.920 1.00 81.14 401 VAL C N 1
ATOM 7000 C CA . VAL C 1 199 ? 48.350 3.277 26.187 1.00 89.10 401 VAL C CA 1
ATOM 7001 C C . VAL C 1 199 ? 48.222 3.859 27.598 1.00 87.03 401 VAL C C 1
ATOM 7002 O O . VAL C 1 199 ? 49.201 3.934 28.343 1.00 91.47 401 VAL C O 1
ATOM 7006 N N . LEU C 1 200 ? 47.007 4.251 27.964 1.00 85.19 402 LEU C N 1
ATOM 7007 C CA . LEU C 1 200 ? 46.742 4.800 29.291 1.00 83.52 402 LEU C CA 1
ATOM 7008 C C . LEU C 1 200 ? 46.795 3.744 30.408 1.00 81.84 402 LEU C C 1
ATOM 7009 O O . LEU C 1 200 ? 46.774 4.090 31.589 1.00 83.58 402 LEU C O 1
ATOM 7011 N N . LEU C 1 201 ? 46.866 2.466 30.040 1.00 88.26 403 LEU C N 1
ATOM 7012 C CA . LEU C 1 201 ? 47.021 1.387 31.027 1.00 78.20 403 LEU C CA 1
ATOM 7013 C C . LEU C 1 201 ? 48.479 0.975 31.232 1.00 83.83 403 LEU C C 1
ATOM 7014 O O . LEU C 1 201 ? 48.835 0.319 32.238 1.00 85.50 403 LEU C O 1
ATOM 7019 N N . LYS C 1 202 ? 49.309 1.331 30.258 1.00 88.73 404 LYS C N 1
ATOM 7020 C CA . LYS C 1 202 ? 50.733 1.041 30.334 1.00 90.91 404 LYS C CA 1
ATOM 7021 C C . LYS C 1 202 ? 51.287 1.382 31.714 1.00 91.07 404 LYS C C 1
ATOM 7022 O O . LYS C 1 202 ? 51.752 0.500 32.435 1.00 89.32 404 LYS C O 1
ATOM 7028 N N . ARG C 1 203 ? 51.205 2.661 32.074 1.00 100.45 405 ARG C N 1
ATOM 7029 C CA . ARG C 1 203 ? 51.760 3.189 33.321 1.00 97.54 405 ARG C CA 1
ATOM 7030 C C . ARG C 1 203 ? 51.440 2.333 34.538 1.00 87.91 405 ARG C C 1
ATOM 7031 O O . ARG C 1 203 ? 52.164 2.362 35.536 1.00 81.77 405 ARG C O 1
ATOM 7039 N N . ALA C 1 204 ? 50.349 1.584 34.459 1.00 92.19 406 ALA C N 1
ATOM 7040 C CA . ALA C 1 204 ? 49.910 0.780 35.591 1.00 88.30 406 ALA C CA 1
ATOM 7041 C C . ALA C 1 204 ? 50.374 -0.669 35.443 1.00 88.09 406 ALA C C 1
ATOM 7042 O O . ALA C 1 204 ? 50.634 -1.345 36.438 1.00 86.65 406 ALA C O 1
ATOM 7044 N N . ALA C 1 205 ? 50.458 -1.159 34.213 1.00 79.03 407 ALA C N 1
ATOM 7045 C CA . ALA C 1 205 ? 50.933 -2.527 34.039 1.00 75.97 407 ALA C CA 1
ATOM 7046 C C . ALA C 1 205 ? 52.440 -2.692 34.145 1.00 86.18 407 ALA C C 1
ATOM 7047 O O . ALA C 1 205 ? 52.918 -3.700 34.663 1.00 94.27 407 ALA C O 1
ATOM 7049 N N . GLU C 1 206 ? 53.182 -1.711 33.644 1.00 73.04 408 GLU C N 1
ATOM 7050 C CA . GLU C 1 206 ? 54.635 -1.794 33.633 1.00 77.56 408 GLU C CA 1
ATOM 7051 C C . GLU C 1 206 ? 55.303 -0.423 33.612 1.00 81.21 408 GLU C C 1
ATOM 7052 O O . GLU C 1 206 ? 56.460 -0.301 33.216 1.00 87.17 408 GLU C O 1
ATOM 7058 N N . GLY C 1 207 ? 54.579 0.606 34.039 1.00 79.71 409 GLY C N 1
ATOM 7059 C CA . GLY C 1 207 ? 55.163 1.934 34.116 1.00 103.28 409 GLY C CA 1
ATOM 7060 C C . GLY C 1 207 ? 55.385 2.462 35.526 1.00 103.75 409 GLY C C 1
ATOM 7061 O O . GLY C 1 207 ? 55.585 1.702 36.469 1.00 103.92 409 GLY C O 1
ATOM 7062 N N . ALA C 1 208 ? 55.344 3.783 35.661 1.00 105.58 410 ALA C N 1
ATOM 7063 C CA . ALA C 1 208 ? 55.620 4.447 36.929 1.00 110.19 410 ALA C CA 1
ATOM 7064 C C . ALA C 1 208 ? 54.560 4.206 38.000 1.00 105.67 410 ALA C C 1
ATOM 7065 O O . ALA C 1 208 ? 54.700 4.667 39.132 1.00 115.58 410 ALA C O 1
ATOM 7067 N N . ASP C 1 209 ? 53.499 3.491 37.645 1.00 95.70 411 ASP C N 1
ATOM 7068 C CA . ASP C 1 209 ? 52.432 3.221 38.592 1.00 94.82 411 ASP C CA 1
ATOM 7069 C C . ASP C 1 209 ? 52.246 1.734 38.836 1.00 90.80 411 ASP C C 1
ATOM 7070 O O . ASP C 1 209 ? 51.326 1.329 39.547 1.00 87.31 411 ASP C O 1
ATOM 7075 N N . SER C 1 210 ? 53.113 0.916 38.255 1.00 82.47 412 SER C N 1
ATOM 7076 C CA . SER C 1 210 ? 52.937 -0.523 38.368 1.00 76.53 412 SER C CA 1
ATOM 7077 C C . SER C 1 210 ? 53.327 -1.103 39.743 1.00 75.88 412 SER C C 1
ATOM 7078 O O . SER C 1 210 ? 52.768 -2.122 40.170 1.00 75.10 412 SER C O 1
ATOM 7081 N N . TYR C 1 211 ? 54.250 -0.463 40.451 1.00 72.46 413 TYR C N 1
ATOM 7082 C CA . TYR C 1 211 ? 54.672 -1.011 41.737 1.00 84.48 413 TYR C CA 1
ATOM 7083 C C . TYR C 1 211 ? 53.461 -1.280 42.636 1.00 80.56 413 TYR C C 1
ATOM 7084 O O . TYR C 1 211 ? 53.497 -2.162 43.507 1.00 80.38 413 TYR C O 1
ATOM 7093 N N . LEU C 1 212 ? 52.381 -0.539 42.388 1.00 80.58 414 LEU C N 1
ATOM 7094 C CA . LEU C 1 212 ? 51.197 -0.578 43.228 1.00 66.02 414 LEU C CA 1
ATOM 7095 C C . LEU C 1 212 ? 50.292 -1.778 42.984 1.00 65.64 414 LEU C C 1
ATOM 7096 O O . LEU C 1 212 ? 49.787 -2.363 43.950 1.00 65.02 414 LEU C O 1
ATOM 7101 N N . TRP C 1 213 ? 50.084 -2.135 41.709 1.00 72.16 415 TRP C N 1
ATOM 7102 C CA . TRP C 1 213 ? 48.999 -3.057 41.329 1.00 72.46 415 TRP C CA 1
ATOM 7103 C C . TRP C 1 213 ? 49.363 -4.252 40.432 1.00 78.55 415 TRP C C 1
ATOM 7104 O O . TRP C 1 213 ? 48.638 -5.234 40.404 1.00 87.50 415 TRP C O 1
ATOM 7115 N N . ALA C 1 214 ? 50.463 -4.174 39.698 1.00 75.71 416 ALA C N 1
ATOM 7116 C CA . ALA C 1 214 ? 50.764 -5.201 38.698 1.00 84.38 416 ALA C CA 1
ATOM 7117 C C . ALA C 1 214 ? 51.172 -6.577 39.250 1.00 91.13 416 ALA C C 1
ATOM 7118 O O . ALA C 1 214 ? 51.993 -7.264 38.645 1.00 104.80 416 ALA C O 1
ATOM 7120 N N . GLY C 1 215 ? 50.598 -6.991 40.374 1.00 61.04 417 GLY C N 1
ATOM 7121 C CA . GLY C 1 215 ? 50.935 -8.285 40.952 1.00 58.14 417 GLY C CA 1
ATOM 7122 C C . GLY C 1 215 ? 49.954 -8.784 42.000 1.00 54.90 417 GLY C C 1
ATOM 7123 O O . GLY C 1 215 ? 48.967 -8.112 42.320 1.00 53.73 417 GLY C O 1
ATOM 7124 N N . PRO C 1 216 ? 50.208 -9.982 42.538 1.00 49.83 418 PRO C N 1
ATOM 7125 C CA . PRO C 1 216 ? 49.350 -10.587 43.565 1.00 52.07 418 PRO C CA 1
ATOM 7126 C C . PRO C 1 216 ? 49.285 -9.808 44.879 1.00 53.00 418 PRO C C 1
ATOM 7127 O O . PRO C 1 216 ? 50.297 -9.356 45.405 1.00 59.29 418 PRO C O 1
ATOM 7131 N N . THR C 1 217 ? 48.075 -9.660 45.396 1.00 47.56 419 THR C N 1
ATOM 7132 C CA . THR C 1 217 ? 47.877 -9.150 46.732 1.00 50.68 419 THR C CA 1
ATOM 7133 C C . THR C 1 217 ? 48.770 -9.934 47.684 1.00 56.95 419 THR C C 1
ATOM 7134 O O . THR C 1 217 ? 48.638 -11.154 47.823 1.00 50.12 419 THR C O 1
ATOM 7138 N N . ALA C 1 218 ? 49.690 -9.228 48.331 1.00 53.30 420 ALA C N 1
ATOM 7139 C CA . ALA C 1 218 ? 50.634 -9.880 49.221 1.00 58.30 420 ALA C CA 1
ATOM 7140 C C . ALA C 1 218 ? 50.300 -9.607 50.686 1.00 65.02 420 ALA C C 1
ATOM 7141 O O . ALA C 1 218 ? 50.623 -10.411 51.556 1.00 72.54 420 ALA C O 1
ATOM 7143 N N . VAL C 1 219 ? 49.634 -8.487 50.949 1.00 61.03 421 VAL C N 1
ATOM 7144 C CA . VAL C 1 219 ? 49.337 -8.093 52.323 1.00 68.26 421 VAL C CA 1
ATOM 7145 C C . VAL C 1 219 ? 48.542 -9.135 53.115 1.00 71.42 421 VAL C C 1
ATOM 7146 O O . VAL C 1 219 ? 47.490 -9.621 52.683 1.00 63.18 421 VAL C O 1
ATOM 7150 N N . GLU C 1 220 ? 49.091 -9.483 54.271 1.00 84.91 422 GLU C N 1
ATOM 7151 C CA . GLU C 1 220 ? 48.425 -10.333 55.239 1.00 92.10 422 GLU C CA 1
ATOM 7152 C C . GLU C 1 220 ? 48.374 -9.537 56.534 1.00 97.53 422 GLU C C 1
ATOM 7153 O O . GLU C 1 220 ? 49.407 -9.097 57.025 1.00 96.75 422 GLU C O 1
ATOM 7155 N N . ALA C 1 221 ? 47.173 -9.321 57.065 1.00 89.36 423 ALA C N 1
ATOM 7156 C CA . ALA C 1 221 ? 47.021 -8.577 58.313 1.00 89.65 423 ALA C CA 1
ATOM 7157 C C . ALA C 1 221 ? 46.252 -9.390 59.351 1.00 94.62 423 ALA C C 1
ATOM 7158 O O . ALA C 1 221 ? 45.073 -9.134 59.617 1.00 91.24 423 ALA C O 1
ATOM 7160 N N . ASP C 1 222 ? 46.936 -10.373 59.930 1.00 99.54 424 ASP C N 1
ATOM 7161 C CA . ASP C 1 222 ? 46.335 -11.270 60.901 1.00 101.67 424 ASP C CA 1
ATOM 7162 C C . ASP C 1 222 ? 46.433 -10.650 62.286 1.00 107.42 424 ASP C C 1
ATOM 7163 O O . ASP C 1 222 ? 47.235 -11.085 63.111 1.00 114.37 424 ASP C O 1
ATOM 7168 N N . SER C 1 223 ? 45.615 -9.630 62.527 1.00 111.90 425 SER C N 1
ATOM 7169 C CA . SER C 1 223 ? 45.642 -8.888 63.785 1.00 116.84 425 SER C CA 1
ATOM 7170 C C . SER C 1 223 ? 44.323 -8.186 64.097 1.00 114.92 425 SER C C 1
ATOM 7171 O O . SER C 1 223 ? 43.434 -8.087 63.246 1.00 110.36 425 SER C O 1
ATOM 7174 N N . ASP C 1 224 ? 44.213 -7.697 65.331 1.00 107.73 426 ASP C N 1
ATOM 7175 C CA . ASP C 1 224 ? 43.056 -6.929 65.769 1.00 107.62 426 ASP C CA 1
ATOM 7176 C C . ASP C 1 224 ? 43.361 -5.444 65.802 1.00 106.13 426 ASP C C 1
ATOM 7177 O O . ASP C 1 224 ? 42.634 -4.678 66.429 1.00 113.49 426 ASP C O 1
ATOM 7182 N N . PHE C 1 225 ? 44.440 -5.037 65.143 1.00 84.66 427 PHE C N 1
ATOM 7183 C CA . PHE C 1 225 ? 44.739 -3.617 64.999 1.00 91.78 427 PHE C CA 1
ATOM 7184 C C . PHE C 1 225 ? 45.553 -3.406 63.735 1.00 88.60 427 PHE C C 1
ATOM 7185 O O . PHE C 1 225 ? 46.778 -3.440 63.758 1.00 95.22 427 PHE C O 1
ATOM 7193 N N . ILE C 1 226 ? 44.855 -3.191 62.628 1.00 100.75 428 ILE C N 1
ATOM 7194 C CA . ILE C 1 226 ? 45.483 -3.155 61.316 1.00 96.26 428 ILE C CA 1
ATOM 7195 C C . ILE C 1 226 ? 45.547 -1.732 60.769 1.00 98.49 428 ILE C C 1
ATOM 7196 O O . ILE C 1 226 ? 44.547 -1.011 60.766 1.00 99.84 428 ILE C O 1
ATOM 7201 N N . VAL C 1 227 ? 46.727 -1.324 60.307 1.00 89.90 429 VAL C N 1
ATOM 7202 C CA . VAL C 1 227 ? 46.883 0.006 59.727 1.00 87.38 429 VAL C CA 1
ATOM 7203 C C . VAL C 1 227 ? 47.357 -0.026 58.275 1.00 82.73 429 VAL C C 1
ATOM 7204 O O . VAL C 1 227 ? 48.491 -0.403 57.990 1.00 82.78 429 VAL C O 1
ATOM 7208 N N . PHE C 1 228 ? 46.478 0.374 57.362 1.00 86.81 430 PHE C N 1
ATOM 7209 C CA . PHE C 1 228 ? 46.853 0.563 55.966 1.00 83.85 430 PHE C CA 1
ATOM 7210 C C . PHE C 1 228 ? 47.365 1.981 55.744 1.00 86.69 430 PHE C C 1
ATOM 7211 O O . PHE C 1 228 ? 46.584 2.927 55.664 1.00 87.22 430 PHE C O 1
ATOM 7219 N N . ASP C 1 229 ? 48.680 2.116 55.642 1.00 79.39 431 ASP C N 1
ATOM 7220 C CA . ASP C 1 229 ? 49.305 3.408 55.432 1.00 85.03 431 ASP C CA 1
ATOM 7221 C C . ASP C 1 229 ? 49.365 3.722 53.950 1.00 80.43 431 ASP C C 1
ATOM 7222 O O . ASP C 1 229 ? 49.692 2.858 53.146 1.00 72.40 431 ASP C O 1
ATOM 7227 N N . VAL C 1 230 ? 49.080 4.970 53.599 1.00 96.57 432 VAL C N 1
ATOM 7228 C CA . VAL C 1 230 ? 49.174 5.416 52.213 1.00 95.98 432 VAL C CA 1
ATOM 7229 C C . VAL C 1 230 ? 49.948 6.738 52.070 1.00 108.12 432 VAL C C 1
ATOM 7230 O O . VAL C 1 230 ? 49.816 7.434 51.060 1.00 114.81 432 VAL C O 1
ATOM 7233 N N . HIS C 1 231 ? 50.756 7.070 53.075 1.00 98.78 433 HIS C N 1
ATOM 7234 C CA . HIS C 1 231 ? 51.539 8.309 53.073 1.00 101.44 433 HIS C CA 1
ATOM 7235 C C . HIS C 1 231 ? 52.556 8.369 51.929 1.00 96.79 433 HIS C C 1
ATOM 7236 O O . HIS C 1 231 ? 52.751 9.422 51.317 1.00 106.23 433 HIS C O 1
ATOM 7238 N N . ASP C 1 232 ? 53.199 7.243 51.641 1.00 77.64 434 ASP C N 1
ATOM 7239 C CA . ASP C 1 232 ? 54.077 7.151 50.481 1.00 86.37 434 ASP C CA 1
ATOM 7240 C C . ASP C 1 232 ? 53.470 7.845 49.254 1.00 100.29 434 ASP C C 1
ATOM 7241 O O . ASP C 1 232 ? 54.174 8.510 48.491 1.00 111.40 434 ASP C O 1
ATOM 7246 N N . LEU C 1 233 ? 52.159 7.694 49.078 1.00 104.01 435 LEU C N 1
ATOM 7247 C CA . LEU C 1 233 ? 51.462 8.265 47.931 1.00 103.22 435 LEU C CA 1
ATOM 7248 C C . LEU C 1 233 ? 50.824 9.619 48.207 1.00 110.38 435 LEU C C 1
ATOM 7249 O O . LEU C 1 233 ? 49.677 9.849 47.851 1.00 109.30 435 LEU C O 1
ATOM 7254 N N . GLN C 1 234 ? 51.560 10.511 48.852 1.00 120.04 436 GLN C N 1
ATOM 7255 C CA . GLN C 1 234 ? 51.128 11.901 48.930 1.00 124.65 436 GLN C CA 1
ATOM 7256 C C . GLN C 1 234 ? 51.819 12.689 47.822 1.00 124.63 436 GLN C C 1
ATOM 7257 O O . GLN C 1 234 ? 51.343 13.745 47.397 1.00 123.07 436 GLN C O 1
ATOM 7263 N N . ASN C 1 235 ? 52.949 12.154 47.364 1.00 122.78 437 ASN C N 1
ATOM 7264 C CA . ASN C 1 235 ? 53.724 12.741 46.280 1.00 118.58 437 ASN C CA 1
ATOM 7265 C C . ASN C 1 235 ? 53.040 12.610 44.928 1.00 113.71 437 ASN C C 1
ATOM 7266 O O . ASN C 1 235 ? 53.075 13.532 44.113 1.00 117.07 437 ASN C O 1
ATOM 7268 N N . ALA C 1 236 ? 52.427 11.455 44.695 1.00 110.54 438 ALA C N 1
ATOM 7269 C CA . ALA C 1 236 ? 51.908 11.107 43.377 1.00 102.92 438 ALA C CA 1
ATOM 7270 C C . ALA C 1 236 ? 50.695 11.943 42.957 1.00 107.02 438 ALA C C 1
ATOM 7271 O O . ALA C 1 236 ? 50.039 12.583 43.788 1.00 108.57 438 ALA C O 1
ATOM 7273 N N . GLU C 1 237 ? 50.419 11.948 41.657 1.00 100.05 439 GLU C N 1
ATOM 7274 C CA . GLU C 1 237 ? 49.333 12.742 41.111 1.00 95.39 439 GLU C CA 1
ATOM 7275 C C . GLU C 1 237 ? 48.055 12.370 41.844 1.00 97.74 439 GLU C C 1
ATOM 7276 O O . GLU C 1 237 ? 47.903 11.234 42.284 1.00 95.87 439 GLU C O 1
ATOM 7278 N N . ASP C 1 238 ? 47.150 13.329 41.994 1.00 106.22 440 ASP C N 1
ATOM 7279 C CA . ASP C 1 238 ? 45.902 13.110 42.729 1.00 110.68 440 ASP C CA 1
ATOM 7280 C C . ASP C 1 238 ? 45.120 11.890 42.249 1.00 106.02 440 ASP C C 1
ATOM 7281 O O . ASP C 1 238 ? 44.510 11.172 43.053 1.00 104.14 440 ASP C O 1
ATOM 7286 N N . GLN C 1 239 ? 45.137 11.660 40.940 1.00 117.54 441 GLN C N 1
ATOM 7287 C CA . GLN C 1 239 ? 44.430 10.529 40.356 1.00 111.27 441 GLN C CA 1
ATOM 7288 C C . GLN C 1 239 ? 44.793 9.248 41.099 1.00 107.61 441 GLN C C 1
ATOM 7289 O O . GLN C 1 239 ? 43.921 8.463 41.488 1.00 102.30 441 GLN C O 1
ATOM 7291 N N . VAL C 1 240 ? 46.095 9.063 41.305 1.00 107.30 442 VAL C N 1
ATOM 7292 C CA . VAL C 1 240 ? 46.635 7.849 41.901 1.00 97.20 442 VAL C CA 1
ATOM 7293 C C . VAL C 1 240 ? 46.300 7.722 43.379 1.00 93.15 442 VAL C C 1
ATOM 7294 O O . VAL C 1 240 ? 45.875 6.663 43.828 1.00 86.65 442 VAL C O 1
ATOM 7298 N N . LYS C 1 241 ? 46.493 8.800 44.134 1.00 89.47 443 LYS C N 1
ATOM 7299 C CA . LYS C 1 241 ? 46.167 8.790 45.556 1.00 88.86 443 LYS C CA 1
ATOM 7300 C C . LYS C 1 241 ? 44.688 8.438 45.755 1.00 84.10 443 LYS C C 1
ATOM 7301 O O . LYS C 1 241 ? 44.336 7.686 46.671 1.00 78.75 443 LYS C O 1
ATOM 7303 N N . ARG C 1 242 ? 43.833 8.974 44.882 1.00 92.67 444 ARG C N 1
ATOM 7304 C CA . ARG C 1 242 ? 42.413 8.609 44.853 1.00 83.36 444 ARG C CA 1
ATOM 7305 C C . ARG C 1 242 ? 42.224 7.119 44.604 1.00 72.26 444 ARG C C 1
ATOM 7306 O O . ARG C 1 242 ? 41.691 6.381 45.444 1.00 65.72 444 ARG C O 1
ATOM 7314 N N . ALA C 1 243 ? 42.661 6.678 43.432 1.00 74.88 445 ALA C N 1
ATOM 7315 C CA . ALA C 1 243 ? 42.460 5.296 43.041 1.00 71.35 445 ALA C CA 1
ATOM 7316 C C . ALA C 1 243 ? 42.924 4.347 44.144 1.00 79.91 445 ALA C C 1
ATOM 7317 O O . ALA C 1 243 ? 42.139 3.539 44.643 1.00 82.08 445 ALA C O 1
ATOM 7319 N N . GLN C 1 244 ? 44.197 4.460 44.525 1.00 77.75 446 GLN C N 1
ATOM 7320 C CA . GLN C 1 244 ? 44.778 3.613 45.568 1.00 71.54 446 GLN C CA 1
ATOM 7321 C C . GLN C 1 244 ? 43.973 3.684 46.864 1.00 70.98 446 GLN C C 1
ATOM 7322 O O . GLN C 1 244 ? 43.709 2.654 47.495 1.00 67.18 446 GLN C O 1
ATOM 7328 N N . TYR C 1 245 ? 43.569 4.891 47.254 1.00 62.64 447 TYR C N 1
ATOM 7329 C CA . TYR C 1 245 ? 42.728 5.017 48.436 1.00 65.65 447 TYR C CA 1
ATOM 7330 C C . TYR C 1 245 ? 41.515 4.097 48.309 1.00 67.68 447 TYR C C 1
ATOM 7331 O O . TYR C 1 245 ? 41.215 3.313 49.219 1.00 63.93 447 TYR C O 1
ATOM 7340 N N . PHE C 1 246 ? 40.833 4.176 47.165 1.00 79.69 448 PHE C N 1
ATOM 7341 C CA . PHE C 1 246 ? 39.635 3.364 46.930 1.00 64.63 448 PHE C CA 1
ATOM 7342 C C . PHE C 1 246 ? 39.944 1.854 46.911 1.00 60.36 448 PHE C C 1
ATOM 7343 O O . PHE C 1 246 ? 39.153 1.043 47.404 1.00 58.32 448 PHE C O 1
ATOM 7351 N N . ASN C 1 247 ? 41.107 1.490 46.371 1.00 51.90 449 ASN C N 1
ATOM 7352 C CA . ASN C 1 247 ? 41.563 0.096 46.324 1.00 46.54 449 ASN C CA 1
ATOM 7353 C C . ASN C 1 247 ? 41.705 -0.471 47.737 1.00 59.17 449 ASN C C 1
ATOM 7354 O O . ASN C 1 247 ? 41.189 -1.557 48.062 1.00 54.42 449 ASN C O 1
ATOM 7359 N N . VAL C 1 248 ? 42.407 0.292 48.578 1.00 61.47 450 VAL C N 1
ATOM 7360 C CA . VAL C 1 248 ? 42.603 -0.071 49.968 1.00 59.13 450 VAL C CA 1
ATOM 7361 C C . VAL C 1 248 ? 41.276 -0.161 50.714 1.00 58.55 450 VAL C C 1
ATOM 7362 O O . VAL C 1 248 ? 41.007 -1.153 51.374 1.00 57.41 450 VAL C O 1
ATOM 7366 N N . LEU C 1 249 ? 40.446 0.871 50.613 1.00 59.05 451 LEU C N 1
ATOM 7367 C CA . LEU C 1 249 ? 39.105 0.823 51.197 1.00 55.23 451 LEU C CA 1
ATOM 7368 C C . LEU C 1 249 ? 38.348 -0.460 50.834 1.00 58.69 451 LEU C C 1
ATOM 7369 O O . LEU C 1 249 ? 37.743 -1.115 51.697 1.00 55.76 451 LEU C O 1
ATOM 7374 N N . SER C 1 250 ? 38.374 -0.811 49.551 1.00 65.06 452 SER C N 1
ATOM 7375 C CA . SER C 1 250 ? 37.704 -2.021 49.088 1.00 59.38 452 SER C CA 1
ATOM 7376 C C . SER C 1 250 ? 38.282 -3.231 49.818 1.00 61.65 452 SER C C 1
ATOM 7377 O O . SER C 1 250 ? 37.546 -4.064 50.366 1.00 68.31 452 SER C O 1
ATOM 7380 N N . PHE C 1 251 ? 39.607 -3.316 49.840 1.00 54.82 453 PHE C N 1
ATOM 7381 C CA . PHE C 1 251 ? 40.276 -4.394 50.567 1.00 59.59 453 PHE C CA 1
ATOM 7382 C C . PHE C 1 251 ? 39.841 -4.485 52.040 1.00 61.70 453 PHE C C 1
ATOM 7383 O O . PHE C 1 251 ? 39.434 -5.547 52.524 1.00 71.38 453 PHE C O 1
ATOM 7391 N N . ALA C 1 252 ? 39.933 -3.368 52.744 1.00 52.26 454 ALA C N 1
ATOM 7392 C CA . ALA C 1 252 ? 39.528 -3.283 54.140 1.00 63.20 454 ALA C CA 1
ATOM 7393 C C . ALA C 1 252 ? 38.118 -3.824 54.338 1.00 70.17 454 ALA C C 1
ATOM 7394 O O . ALA C 1 252 ? 37.894 -4.725 55.179 1.00 73.55 454 ALA C O 1
ATOM 7396 N N . TRP C 1 253 ? 37.172 -3.281 53.564 1.00 66.87 455 TRP C N 1
ATOM 7397 C CA . TRP C 1 253 ? 35.783 -3.680 53.721 1.00 66.00 455 TRP C CA 1
ATOM 7398 C C . TRP C 1 253 ? 35.644 -5.161 53.529 1.00 60.13 455 TRP C C 1
ATOM 7399 O O . TRP C 1 253 ? 34.886 -5.837 54.233 1.00 67.27 455 TRP C O 1
ATOM 7410 N N . ASN C 1 254 ? 36.363 -5.672 52.548 1.00 56.61 456 ASN C N 1
ATOM 7411 C CA . ASN C 1 254 ? 36.288 -7.088 52.333 1.00 60.56 456 ASN C CA 1
ATOM 7412 C C . ASN C 1 254 ? 36.722 -7.840 53.585 1.00 74.22 456 ASN C C 1
ATOM 7413 O O . ASN C 1 254 ? 36.038 -8.768 54.007 1.00 75.15 456 ASN C O 1
ATOM 7418 N N . ILE C 1 255 ? 37.849 -7.438 54.184 1.00 73.37 457 ILE C N 1
ATOM 7419 C CA . ILE C 1 255 ? 38.299 -8.077 55.422 1.00 69.16 457 ILE C CA 1
ATOM 7420 C C . ILE C 1 255 ? 37.120 -8.143 56.367 1.00 70.98 457 ILE C C 1
ATOM 7421 O O . ILE C 1 255 ? 36.793 -9.206 56.899 1.00 73.42 457 ILE C O 1
ATOM 7426 N N . LEU C 1 256 ? 36.475 -6.997 56.565 1.00 64.44 458 LEU C N 1
ATOM 7427 C CA . LEU C 1 256 ? 35.305 -6.943 57.443 1.00 71.17 458 LEU C CA 1
ATOM 7428 C C . LEU C 1 256 ? 34.221 -7.961 57.083 1.00 76.89 458 LEU C C 1
ATOM 7429 O O . LEU C 1 256 ? 33.600 -8.538 57.976 1.00 81.29 458 LEU C O 1
ATOM 7434 N N . GLU C 1 257 ? 33.996 -8.180 55.787 1.00 80.56 459 GLU C N 1
ATOM 7435 C CA . GLU C 1 257 ? 32.906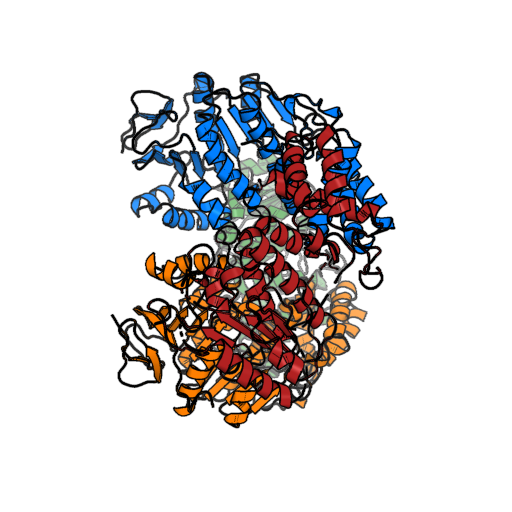 -9.056 55.343 1.00 81.98 459 GLU C CA 1
ATOM 7436 C C . GLU C 1 257 ? 33.280 -10.534 55.169 1.00 83.82 459 GLU C C 1
ATOM 7437 O O . GLU C 1 257 ? 32.419 -11.376 54.935 1.00 78.96 459 GLU C O 1
ATOM 7443 N N . ARG C 1 258 ? 34.559 -10.856 55.288 1.00 103.44 460 ARG C N 1
ATOM 7444 C CA . ARG C 1 258 ? 34.982 -12.251 55.247 1.00 115.79 460 ARG C CA 1
ATOM 7445 C C . ARG C 1 258 ? 34.720 -12.898 56.607 1.00 124.31 460 ARG C C 1
ATOM 7446 O O . ARG C 1 258 ? 34.014 -13.901 56.701 1.00 128.27 460 ARG C O 1
ATOM 7448 N N . ASP C 1 259 ? 35.275 -12.296 57.655 1.00 97.58 461 ASP C N 1
ATOM 7449 C CA . ASP C 1 259 ? 35.017 -12.722 59.026 1.00 99.43 461 ASP C CA 1
ATOM 7450 C C . ASP C 1 259 ? 34.108 -11.703 59.705 1.00 102.89 461 ASP C C 1
ATOM 7451 O O . ASP C 1 259 ? 34.565 -10.652 60.153 1.00 102.65 461 ASP C O 1
ATOM 7456 N N . ARG C 1 260 ? 32.820 -12.017 59.770 1.00 121.44 462 ARG C N 1
ATOM 7457 C CA . ARG C 1 260 ? 31.819 -11.071 60.253 1.00 127.70 462 ARG C CA 1
ATOM 7458 C C . ARG C 1 260 ? 32.063 -10.817 61.742 1.00 135.49 462 ARG C C 1
ATOM 7459 O O . ARG C 1 260 ? 31.134 -10.853 62.550 1.00 142.13 462 ARG C O 1
ATOM 7461 N N . ARG C 1 261 ? 33.315 -10.555 62.100 1.00 104.63 463 ARG C N 1
ATOM 7462 C CA . ARG C 1 261 ? 33.682 -10.306 63.486 1.00 105.37 463 ARG C CA 1
ATOM 7463 C C . ARG C 1 261 ? 32.960 -9.078 64.010 1.00 103.70 463 ARG C C 1
ATOM 7464 O O . ARG C 1 261 ? 33.220 -7.957 63.573 1.00 102.52 463 ARG C O 1
ATOM 7466 N N . GLU C 1 262 ? 32.047 -9.302 64.947 1.00 109.95 464 GLU C N 1
ATOM 7467 C CA . GLU C 1 262 ? 31.303 -8.213 65.557 1.00 109.38 464 GLU C CA 1
ATOM 7468 C C . GLU C 1 262 ? 32.343 -7.221 66.041 1.00 113.23 464 GLU C C 1
ATOM 7469 O O . GLU C 1 262 ? 33.506 -7.575 66.219 1.00 117.40 464 GLU C O 1
ATOM 7475 N N . ARG C 1 263 ? 31.920 -5.974 66.220 1.00 119.50 465 ARG C N 1
ATOM 7476 C CA . ARG C 1 263 ? 32.776 -4.917 66.762 1.00 123.19 465 ARG C CA 1
ATOM 7477 C C . ARG C 1 263 ? 34.079 -4.560 66.043 1.00 117.12 465 ARG C C 1
ATOM 7478 O O . ARG C 1 263 ? 35.166 -4.657 66.615 1.00 117.43 465 ARG C O 1
ATOM 7480 N N . THR C 1 264 ? 33.961 -4.132 64.790 1.00 109.96 466 THR C N 1
ATOM 7481 C CA . THR C 1 264 ? 35.114 -3.656 64.034 1.00 99.91 466 THR C CA 1
ATOM 7482 C C . THR C 1 264 ? 34.895 -2.145 63.904 1.00 99.00 466 THR C C 1
ATOM 7483 O O . THR C 1 264 ? 33.757 -1.681 63.813 1.00 97.23 466 THR C O 1
ATOM 7487 N N . VAL C 1 265 ? 35.984 -1.378 63.913 1.00 93.55 467 VAL C N 1
ATOM 7488 C CA . VAL C 1 265 ? 35.867 0.078 63.811 1.00 96.91 467 VAL C CA 1
ATOM 7489 C C . VAL C 1 265 ? 36.695 0.482 62.587 1.00 88.43 467 VAL C C 1
ATOM 7490 O O . VAL C 1 265 ? 37.862 0.833 62.696 1.00 87.09 467 VAL C O 1
ATOM 7492 N N . LEU C 1 266 ? 36.070 0.421 61.416 1.00 91.08 468 LEU C N 1
ATOM 7493 C CA . LEU C 1 266 ? 36.704 0.861 60.179 1.00 81.89 468 LEU C CA 1
ATOM 7494 C C . LEU C 1 266 ? 36.791 2.387 60.155 1.00 84.14 468 LEU C C 1
ATOM 7495 O O . LEU C 1 266 ? 35.775 3.074 60.241 1.00 86.41 468 LEU C O 1
ATOM 7500 N N . VAL C 1 267 ? 38.012 2.909 60.052 1.00 75.79 469 VAL C N 1
ATOM 7501 C CA . VAL C 1 267 ? 38.262 4.344 60.143 1.00 75.84 469 VAL C CA 1
ATOM 7502 C C . VAL C 1 267 ? 38.902 4.862 58.863 1.00 79.60 469 VAL C C 1
ATOM 7503 O O . VAL C 1 267 ? 39.866 4.278 58.368 1.00 78.25 469 VAL C O 1
ATOM 7507 N N . VAL C 1 268 ? 38.380 5.961 58.330 1.00 87.90 470 VAL C N 1
ATOM 7508 C CA . VAL C 1 268 ? 38.919 6.513 57.084 1.00 90.73 470 VAL C CA 1
ATOM 7509 C C . VAL C 1 268 ? 39.337 7.976 57.216 1.00 95.91 470 VAL C C 1
ATOM 7510 O O . VAL C 1 268 ? 38.493 8.866 57.288 1.00 104.05 470 VAL C O 1
ATOM 7514 N N . ASP C 1 269 ? 40.644 8.216 57.232 1.00 91.34 471 ASP C N 1
ATOM 7515 C CA . ASP C 1 269 ? 41.177 9.561 57.448 1.00 99.54 471 ASP C CA 1
ATOM 7516 C C . ASP C 1 269 ? 41.435 10.309 56.141 1.00 99.79 471 ASP C C 1
ATOM 7517 O O . ASP C 1 269 ? 41.704 9.697 55.109 1.00 93.17 471 ASP C O 1
ATOM 7519 N N . GLU C 1 270 ? 41.359 11.639 56.200 1.00 107.35 472 GLU C N 1
ATOM 7520 C CA . GLU C 1 270 ? 41.565 12.475 55.022 1.00 106.12 472 GLU C CA 1
ATOM 7521 C C . GLU C 1 270 ? 40.658 11.977 53.907 1.00 99.64 472 GLU C C 1
ATOM 7522 O O . GLU C 1 270 ? 41.031 11.964 52.731 1.00 93.55 472 GLU C O 1
ATOM 7524 N N . ALA C 1 271 ? 39.462 11.549 54.299 1.00 100.63 473 ALA C N 1
ATOM 7525 C CA . ALA C 1 271 ? 38.500 10.977 53.367 1.00 98.69 473 ALA C CA 1
ATOM 7526 C C . ALA C 1 271 ? 38.120 11.946 52.251 1.00 100.64 473 ALA C C 1
ATOM 7527 O O . ALA C 1 271 ? 37.531 11.544 51.259 1.00 105.16 473 ALA C O 1
ATOM 7529 N N . TRP C 1 272 ? 38.463 13.216 52.416 1.00 98.69 474 TRP C N 1
ATOM 7530 C CA . TRP C 1 272 ? 38.264 14.205 51.368 1.00 104.62 474 TRP C CA 1
ATOM 7531 C C . TRP C 1 272 ? 38.950 13.776 50.067 1.00 103.23 474 TRP C C 1
ATOM 7532 O O . TRP C 1 272 ? 38.424 14.003 48.976 1.00 103.33 474 TRP C O 1
ATOM 7543 N N . MET C 1 273 ? 40.122 13.156 50.190 1.00 114.47 475 MET C N 1
ATOM 7544 C CA . MET C 1 273 ? 40.852 12.636 49.030 1.00 113.32 475 MET C CA 1
ATOM 7545 C C . MET C 1 273 ? 40.009 11.671 48.195 1.00 105.89 475 MET C C 1
ATOM 7546 O O . MET C 1 273 ? 40.286 11.444 47.017 1.00 103.37 475 MET C O 1
ATOM 7551 N N . LEU C 1 274 ? 38.986 11.101 48.817 1.00 103.64 476 LEU C N 1
ATOM 7552 C CA . LEU C 1 274 ? 38.103 10.150 48.154 1.00 96.57 476 LEU C CA 1
ATOM 7553 C C . LEU C 1 274 ? 37.009 10.865 47.360 1.00 104.30 476 LEU C C 1
ATOM 7554 O O . LEU C 1 274 ? 36.579 10.380 46.315 1.00 109.60 476 LEU C O 1
ATOM 7559 N N . VAL C 1 275 ? 36.568 12.016 47.860 1.00 100.28 477 VAL C N 1
ATOM 7560 C CA . VAL C 1 275 ? 35.553 12.818 47.179 1.00 104.43 477 VAL C CA 1
ATOM 7561 C C . VAL C 1 275 ? 36.049 13.312 45.824 1.00 101.75 477 VAL C C 1
ATOM 7562 O O . VAL C 1 275 ? 36.959 14.135 45.742 1.00 103.86 477 VAL C O 1
ATOM 7566 N N . ASP C 1 276 ? 35.433 12.812 44.762 1.00 96.59 478 ASP C N 1
ATOM 7567 C CA . ASP C 1 276 ? 35.739 13.262 43.416 1.00 97.45 478 ASP C CA 1
ATOM 7568 C C . ASP C 1 276 ? 34.432 13.508 42.654 1.00 104.35 478 ASP C C 1
ATOM 7569 O O . ASP C 1 276 ? 33.809 12.569 42.158 1.00 102.00 478 ASP C O 1
ATOM 7574 N N . PRO C 1 277 ? 34.014 14.782 42.565 1.00 98.39 479 PRO C N 1
ATOM 7575 C CA . PRO C 1 277 ? 32.738 15.181 41.960 1.00 103.98 479 PRO C CA 1
ATOM 7576 C C . PRO C 1 277 ? 32.394 14.401 40.686 1.00 105.88 479 PRO C C 1
ATOM 7577 O O . PRO C 1 277 ? 31.223 14.110 40.451 1.00 107.02 479 PRO C O 1
ATOM 7581 N N . GLN C 1 278 ? 33.402 14.058 39.892 1.00 116.10 480 GLN C N 1
ATOM 7582 C CA . GLN C 1 278 ? 33.182 13.366 38.625 1.00 107.44 480 GLN C CA 1
ATOM 7583 C C . GLN C 1 278 ? 33.037 11.842 38.776 1.00 94.93 480 GLN C C 1
ATOM 7584 O O . GLN C 1 278 ? 32.518 11.174 37.889 1.00 91.88 480 GLN C O 1
ATOM 7587 N N . THR C 1 279 ? 33.511 11.293 39.889 1.00 99.85 481 THR C N 1
ATOM 7588 C CA . THR C 1 279 ? 33.306 9.878 40.187 1.00 90.92 481 THR C CA 1
ATOM 7589 C C . THR C 1 279 ? 32.794 9.738 41.613 1.00 92.86 481 THR C C 1
ATOM 7590 O O . THR C 1 279 ? 33.513 9.261 42.489 1.00 96.13 481 THR C O 1
ATOM 7594 N N . PRO C 1 280 ? 31.544 10.156 41.855 1.00 89.58 482 PRO C N 1
ATOM 7595 C CA . PRO C 1 280 ? 31.009 10.224 43.219 1.00 89.02 482 PRO C CA 1
ATOM 7596 C C . PRO C 1 280 ? 30.680 8.837 43.760 1.00 83.97 482 PRO C C 1
ATOM 7597 O O . PRO C 1 280 ? 30.381 8.680 44.945 1.00 85.71 482 PRO C O 1
ATOM 7601 N N . GLN C 1 281 ? 30.743 7.838 42.887 1.00 79.91 483 GLN C N 1
ATOM 7602 C CA . GLN C 1 281 ? 30.518 6.456 43.287 1.00 74.82 483 GLN C CA 1
ATOM 7603 C C . GLN C 1 281 ? 31.442 6.046 44.428 1.00 75.97 483 GLN C C 1
ATOM 7604 O O . GLN C 1 281 ? 31.129 5.120 45.175 1.00 76.86 483 GLN C O 1
ATOM 7610 N N . ALA C 1 282 ? 32.580 6.721 44.570 1.00 72.55 484 ALA C N 1
ATOM 7611 C CA . ALA C 1 282 ? 33.475 6.425 45.690 1.00 71.77 484 ALA C CA 1
ATOM 7612 C C . ALA C 1 282 ? 32.781 6.702 47.034 1.00 77.58 484 ALA C C 1
ATOM 7613 O O . ALA C 1 282 ? 32.655 5.815 47.896 1.00 78.64 484 ALA C O 1
ATOM 7615 N N . ILE C 1 283 ? 32.316 7.934 47.208 1.00 73.19 485 ILE C N 1
ATOM 7616 C CA . ILE C 1 283 ? 31.546 8.271 48.391 1.00 71.33 485 ILE C CA 1
ATOM 7617 C C . ILE C 1 283 ? 30.339 7.349 48.530 1.00 67.13 485 ILE C C 1
ATOM 7618 O O . ILE C 1 283 ? 29.905 7.060 49.638 1.00 70.12 485 ILE C O 1
ATOM 7623 N N . ALA C 1 284 ? 29.810 6.877 47.405 1.00 57.69 486 ALA C N 1
ATOM 7624 C CA . ALA C 1 284 ? 28.637 6.023 47.434 1.00 70.39 486 ALA C CA 1
ATOM 7625 C C . ALA C 1 284 ? 29.022 4.713 48.085 1.00 79.54 486 ALA C C 1
ATOM 7626 O O . ALA C 1 284 ? 28.262 4.131 48.867 1.00 86.14 486 ALA C O 1
ATOM 7628 N N . PHE C 1 285 ? 30.223 4.259 47.756 1.00 81.62 487 PHE C N 1
ATOM 7629 C CA . PHE C 1 285 ? 30.767 3.070 48.372 1.00 75.33 487 PHE C CA 1
ATOM 7630 C C . PHE C 1 285 ? 30.858 3.314 49.867 1.00 79.50 487 PHE C C 1
ATOM 7631 O O . PHE C 1 285 ? 30.465 2.463 50.664 1.00 76.59 487 PHE C O 1
ATOM 7639 N N . LEU C 1 286 ? 31.360 4.487 50.241 1.00 80.36 488 LEU C N 1
ATOM 7640 C CA . LEU C 1 286 ? 31.480 4.838 51.656 1.00 83.80 488 LEU C CA 1
ATOM 7641 C C . LEU C 1 286 ? 30.145 4.816 52.401 1.00 89.26 488 LEU C C 1
ATOM 7642 O O . LEU C 1 286 ? 30.051 4.311 53.529 1.00 91.61 488 LEU C O 1
ATOM 7647 N N . ARG C 1 287 ? 29.116 5.361 51.758 1.00 77.43 489 ARG C N 1
ATOM 7648 C CA . ARG C 1 287 ? 27.785 5.456 52.329 1.00 78.93 489 ARG C CA 1
ATOM 7649 C C . ARG C 1 287 ? 27.234 4.052 52.527 1.00 73.91 489 ARG C C 1
ATOM 7650 O O . ARG C 1 287 ? 26.821 3.679 53.633 1.00 80.64 489 ARG C O 1
ATOM 7658 N N . ASP C 1 288 ? 27.262 3.260 51.462 1.00 72.86 490 ASP C N 1
ATOM 7659 C CA . ASP C 1 288 ? 26.806 1.880 51.548 1.00 73.54 490 ASP C CA 1
ATOM 7660 C C . ASP C 1 288 ? 27.556 1.138 52.641 1.00 78.79 490 ASP C C 1
ATOM 7661 O O . ASP C 1 288 ? 26.998 0.253 53.290 1.00 82.02 490 ASP C O 1
ATOM 7666 N N . THR C 1 289 ? 28.821 1.498 52.840 1.00 80.84 491 THR C N 1
ATOM 7667 C CA . THR C 1 289 ? 29.608 0.945 53.934 1.00 81.01 491 THR C CA 1
ATOM 7668 C C . THR C 1 289 ? 28.962 1.291 55.265 1.00 89.80 491 THR C C 1
ATOM 7669 O O . THR C 1 289 ? 28.641 0.405 56.050 1.00 90.76 491 THR C O 1
ATOM 7673 N N . SER C 1 290 ? 28.777 2.583 55.520 1.00 89.76 492 SER C N 1
ATOM 7674 C CA . SER C 1 290 ? 28.158 3.030 56.767 1.00 88.61 492 SER C CA 1
ATOM 7675 C C . SER C 1 290 ? 26.871 2.257 57.042 1.00 87.89 492 SER C C 1
ATOM 7676 O O . SER C 1 290 ? 26.578 1.911 58.189 1.00 87.99 492 SER C O 1
ATOM 7679 N N . LYS C 1 291 ? 26.113 1.984 55.980 1.00 78.32 493 LYS C N 1
ATOM 7680 C CA . LYS C 1 291 ? 24.821 1.300 56.109 1.00 81.78 493 LYS C CA 1
ATOM 7681 C C . LYS C 1 291 ? 24.935 -0.211 56.348 1.00 82.81 493 LYS C C 1
ATOM 7682 O O . LYS C 1 291 ? 24.133 -0.795 57.074 1.00 85.07 493 LYS C O 1
ATOM 7684 N N . ARG C 1 292 ? 25.931 -0.842 55.736 1.00 94.81 494 ARG C N 1
ATOM 7685 C CA . ARG C 1 292 ? 26.117 -2.283 55.874 1.00 95.68 494 ARG C CA 1
ATOM 7686 C C . ARG C 1 292 ? 26.798 -2.648 57.187 1.00 97.24 494 ARG C C 1
ATOM 7687 O O . ARG C 1 292 ? 26.392 -3.590 57.866 1.00 96.67 494 ARG C O 1
ATOM 7689 N N . ILE C 1 293 ? 27.834 -1.893 57.538 1.00 95.19 495 ILE C N 1
ATOM 7690 C CA . ILE C 1 293 ? 28.647 -2.187 58.711 1.00 101.30 495 ILE C CA 1
ATOM 7691 C C . ILE C 1 293 ? 27.788 -2.270 59.968 1.00 109.84 495 ILE C C 1
ATOM 7692 O O . ILE C 1 293 ? 28.090 -3.025 60.892 1.00 115.09 495 ILE C O 1
ATOM 7697 N N . ARG C 1 294 ? 26.705 -1.504 59.994 1.00 108.07 496 ARG C N 1
ATOM 7698 C CA . ARG C 1 294 ? 25.780 -1.558 61.112 1.00 110.33 496 ARG C CA 1
ATOM 7699 C C . ARG C 1 294 ? 25.272 -2.984 61.268 1.00 104.00 496 ARG C C 1
ATOM 7700 O O . ARG C 1 294 ? 25.202 -3.511 62.377 1.00 108.86 496 ARG C O 1
ATOM 7702 N N . LYS C 1 295 ? 24.936 -3.610 60.146 1.00 88.71 497 LYS C N 1
ATOM 7703 C CA . LYS C 1 295 ? 24.346 -4.943 60.163 1.00 83.29 497 LYS C CA 1
ATOM 7704 C C . LYS C 1 295 ? 25.342 -6.028 60.571 1.00 87.78 497 LYS C C 1
ATOM 7705 O O . LYS C 1 295 ? 24.979 -7.200 60.651 1.00 90.59 497 LYS C O 1
ATOM 7707 N N . TYR C 1 296 ? 26.590 -5.637 60.821 1.00 102.20 498 TYR C N 1
ATOM 7708 C CA . TYR C 1 296 ? 27.608 -6.565 61.318 1.00 105.37 498 TYR C CA 1
ATOM 7709 C C . TYR C 1 296 ? 28.138 -6.100 62.667 1.00 112.10 498 TYR C C 1
ATOM 7710 O O . TYR C 1 296 ? 29.194 -6.547 63.121 1.00 112.55 498 TYR C O 1
ATOM 7719 N N . ASN C 1 297 ? 27.399 -5.189 63.294 1.00 102.16 499 ASN C N 1
ATOM 7720 C CA . ASN C 1 297 ? 27.786 -4.626 64.579 1.00 102.88 499 ASN C CA 1
ATOM 7721 C C . ASN C 1 297 ? 29.132 -3.914 64.515 1.00 93.75 499 ASN C C 1
ATOM 7722 O O . ASN C 1 297 ? 29.928 -3.973 65.451 1.00 88.49 499 ASN C O 1
ATOM 7727 N N . GLY C 1 298 ? 29.382 -3.236 63.402 1.00 104.00 500 GLY C N 1
ATOM 7728 C CA . GLY C 1 298 ? 30.622 -2.509 63.233 1.00 106.87 500 GLY C CA 1
ATOM 7729 C C . GLY C 1 298 ? 30.423 -1.017 63.394 1.00 109.02 500 GLY C C 1
ATOM 7730 O O . GLY C 1 298 ? 29.352 -0.563 63.803 1.00 116.29 500 GLY C O 1
ATOM 7731 N N . SER C 1 299 ? 31.462 -0.255 63.069 1.00 83.82 501 SER C N 1
ATOM 7732 C CA . SER C 1 299 ? 31.411 1.196 63.164 1.00 86.38 501 SER C CA 1
ATOM 7733 C C . SER C 1 299 ? 32.307 1.833 62.106 1.00 86.31 501 SER C C 1
ATOM 7734 O O . SER C 1 299 ? 33.514 1.598 62.073 1.00 91.06 501 SER C O 1
ATOM 7737 N N . LEU C 1 300 ? 31.705 2.626 61.231 1.00 86.74 502 LEU C N 1
ATOM 7738 C CA . LEU C 1 300 ? 32.464 3.396 60.262 1.00 84.47 502 LEU C CA 1
ATOM 7739 C C . LEU C 1 300 ? 32.732 4.756 60.872 1.00 90.94 502 LEU C C 1
ATOM 7740 O O . LEU C 1 300 ? 31.838 5.361 61.465 1.00 99.42 502 LEU C O 1
ATOM 7745 N N . ILE C 1 301 ? 33.961 5.239 60.732 1.00 91.71 503 ILE C N 1
ATOM 7746 C CA . ILE C 1 301 ? 34.356 6.495 61.368 1.00 93.57 503 ILE C CA 1
ATOM 7747 C C . ILE C 1 301 ? 35.072 7.426 60.395 1.00 97.76 503 ILE C C 1
ATOM 7748 O O . ILE C 1 301 ? 36.063 7.036 59.768 1.00 102.25 503 ILE C O 1
ATOM 7753 N N . GLU C 1 314 ? 27.534 17.252 43.044 1.00 143.63 516 GLU C N 1
ATOM 7754 C CA . GLU C 1 314 ? 27.723 15.933 42.446 1.00 134.05 516 GLU C CA 1
ATOM 7755 C C . GLU C 1 314 ? 27.836 14.811 43.481 1.00 120.22 516 GLU C C 1
ATOM 7756 O O . GLU C 1 314 ? 27.682 13.642 43.136 1.00 119.68 516 GLU C O 1
ATOM 7762 N N . VAL C 1 315 ? 28.100 15.151 44.741 1.00 102.70 517 VAL C N 1
ATOM 7763 C CA . VAL C 1 315 ? 28.264 14.121 45.770 1.00 100.18 517 VAL C CA 1
ATOM 7764 C C . VAL C 1 315 ? 27.389 14.322 46.995 1.00 101.78 517 VAL C C 1
ATOM 7765 O O . VAL C 1 315 ? 27.398 13.482 47.901 1.00 108.32 517 VAL C O 1
ATOM 7769 N N . GLN C 1 316 ? 26.672 15.440 47.048 1.00 89.71 518 GLN C N 1
ATOM 7770 C CA . GLN C 1 316 ? 25.879 15.771 48.229 1.00 96.92 518 GLN C CA 1
ATOM 7771 C C . GLN C 1 316 ? 24.910 14.645 48.616 1.00 99.33 518 GLN C C 1
ATOM 7772 O O . GLN C 1 316 ? 24.772 14.308 49.799 1.00 101.68 518 GLN C O 1
ATOM 7774 N N . ARG C 1 317 ? 24.252 14.066 47.613 1.00 102.27 519 ARG C N 1
ATOM 7775 C CA . ARG C 1 317 ? 23.274 13.005 47.836 1.00 103.53 519 ARG C CA 1
ATOM 7776 C C . ARG C 1 317 ? 23.900 11.733 48.408 1.00 105.01 519 ARG C C 1
ATOM 7777 O O . ARG C 1 317 ? 23.192 10.850 48.896 1.00 103.83 519 ARG C O 1
ATOM 7779 N N . TYR C 1 318 ? 25.225 11.639 48.343 1.00 109.47 520 TYR C N 1
ATOM 7780 C CA . TYR C 1 318 ? 25.944 10.481 48.873 1.00 100.71 520 TYR C CA 1
ATOM 7781 C C . TYR C 1 318 ? 26.574 10.766 50.236 1.00 99.75 520 TYR C C 1
ATOM 7782 O O . TYR C 1 318 ? 26.616 9.897 51.103 1.00 101.14 520 TYR C O 1
ATOM 7791 N N . GLY C 1 319 ? 27.044 11.992 50.430 1.00 98.52 521 GLY C N 1
ATOM 7792 C CA . GLY C 1 319 ? 27.707 12.362 51.667 1.00 104.91 521 GLY C CA 1
ATOM 7793 C C . GLY C 1 319 ? 26.776 12.739 52.804 1.00 103.33 521 GLY C C 1
ATOM 7794 O O . GLY C 1 319 ? 27.084 12.488 53.986 1.00 101.84 521 GLY C O 1
ATOM 7795 N N . GLN C 1 320 ? 25.641 13.349 52.455 1.00 90.44 522 GLN C N 1
ATOM 7796 C CA . GLN C 1 320 ? 24.678 13.780 53.467 1.00 94.99 522 GLN C CA 1
ATOM 7797 C C . GLN C 1 320 ? 24.317 12.624 54.399 1.00 92.69 522 GLN C C 1
ATOM 7798 O O . GLN C 1 320 ? 24.537 12.705 55.608 1.00 92.28 522 GLN C O 1
ATOM 7800 N N . ALA C 1 321 ? 23.772 11.549 53.836 1.00 101.00 523 ALA C N 1
ATOM 7801 C CA . ALA C 1 321 ? 23.506 10.348 54.618 1.00 96.65 523 ALA C CA 1
ATOM 7802 C C . ALA C 1 321 ? 24.755 9.965 55.405 1.00 100.20 523 ALA C C 1
ATOM 7803 O O . ALA C 1 321 ? 24.718 9.881 56.631 1.00 105.62 523 ALA C O 1
ATOM 7805 N N . LEU C 1 322 ? 25.859 9.755 54.685 1.00 92.31 524 LEU C N 1
ATOM 7806 C CA . LEU C 1 322 ? 27.129 9.305 55.275 1.00 88.67 524 LEU C CA 1
ATOM 7807 C C . LEU C 1 322 ? 27.462 9.965 56.608 1.00 91.86 524 LEU C C 1
ATOM 7808 O O . LEU C 1 322 ? 27.838 9.282 57.560 1.00 94.02 524 LEU C O 1
ATOM 7813 N N . LEU C 1 323 ? 27.336 11.285 56.686 1.00 94.49 525 LEU C N 1
ATOM 7814 C CA . LEU C 1 323 ? 27.731 11.966 57.920 1.00 104.44 525 LEU C CA 1
ATOM 7815 C C . LEU C 1 323 ? 26.589 12.303 58.883 1.00 109.73 525 LEU C C 1
ATOM 7816 O O . LEU C 1 323 ? 26.798 12.325 60.094 1.00 114.59 525 LEU C O 1
ATOM 7821 N N . ASP C 1 324 ? 25.390 12.550 58.361 1.00 111.41 526 ASP C N 1
ATOM 7822 C CA . ASP C 1 324 ? 24.266 12.966 59.206 1.00 111.96 526 ASP C CA 1
ATOM 7823 C C . ASP C 1 324 ? 23.504 11.793 59.837 1.00 113.81 526 ASP C C 1
ATOM 7824 O O . ASP C 1 324 ? 22.760 11.982 60.798 1.00 117.40 526 ASP C O 1
ATOM 7826 N N . ASN C 1 325 ? 23.696 10.589 59.306 1.00 117.67 527 ASN C N 1
ATOM 7827 C CA . ASN C 1 325 ? 22.975 9.413 59.804 1.00 120.51 527 ASN C CA 1
ATOM 7828 C C . ASN C 1 325 ? 23.603 8.650 60.988 1.00 121.19 527 ASN C C 1
ATOM 7829 O O . ASN C 1 325 ? 22.911 7.900 61.674 1.00 124.51 527 ASN C O 1
ATOM 7831 N N . PRO C 1 326 ? 24.909 8.826 61.230 1.00 113.35 528 PRO C N 1
ATOM 7832 C CA . PRO C 1 326 ? 25.475 8.102 62.376 1.00 121.18 528 PRO C CA 1
ATOM 7833 C C . PRO C 1 326 ? 24.941 8.613 63.716 1.00 128.53 528 PRO C C 1
ATOM 7834 O O . PRO C 1 326 ? 24.716 9.816 63.870 1.00 131.47 528 PRO C O 1
ATOM 7838 N N . THR C 1 327 ? 24.741 7.707 64.671 1.00 131.99 529 THR C N 1
ATOM 7839 C CA . THR C 1 327 ? 24.178 8.077 65.967 1.00 132.81 529 THR C CA 1
ATOM 7840 C C . THR C 1 327 ? 25.232 8.672 66.904 1.00 132.16 529 THR C C 1
ATOM 7841 O O . THR C 1 327 ? 24.977 8.860 68.093 1.00 136.71 529 THR C O 1
ATOM 7845 N N . TYR C 1 328 ? 26.411 8.967 66.362 1.00 118.86 530 TYR C N 1
ATOM 7846 C CA . TYR C 1 328 ? 27.481 9.602 67.127 1.00 118.36 530 TYR C CA 1
ATOM 7847 C C . TYR C 1 328 ? 28.253 10.594 66.249 1.00 113.34 530 TYR C C 1
ATOM 7848 O O . TYR C 1 328 ? 28.526 10.313 65.086 1.00 108.15 530 TYR C O 1
ATOM 7857 N N . LYS C 1 329 ? 28.595 11.754 66.803 1.00 117.55 531 LYS C N 1
ATOM 7858 C CA . LYS C 1 329 ? 29.278 12.792 66.029 1.00 120.53 531 LYS C CA 1
ATOM 7859 C C . LYS C 1 329 ? 30.260 13.625 66.851 1.00 130.84 531 LYS C C 1
ATOM 7860 O O . LYS C 1 329 ? 30.048 13.856 68.039 1.00 139.36 531 LYS C O 1
ATOM 7866 N N . LEU C 1 330 ? 31.325 14.080 66.193 1.00 124.74 532 LEU C N 1
ATOM 7867 C CA . LEU C 1 330 ? 32.312 14.968 66.801 1.00 124.21 532 LEU C CA 1
ATOM 7868 C C . LEU C 1 330 ? 33.389 15.365 65.789 1.00 120.68 532 LEU C C 1
ATOM 7869 O O . LEU C 1 330 ? 33.284 16.391 65.112 1.00 118.75 532 LEU C O 1
ATOM 7871 N N . TRP D 1 27 ? -22.654 7.007 9.371 1.00 110.39 229 TRP D N 1
ATOM 7872 C CA . TRP D 1 27 ? -22.122 5.651 9.480 1.00 109.37 229 TRP D CA 1
ATOM 7873 C C . TRP D 1 27 ? -20.626 5.609 9.188 1.00 118.36 229 TRP D C 1
ATOM 7874 O O . TRP D 1 27 ? -19.948 4.636 9.518 1.00 125.55 229 TRP D O 1
ATOM 7876 N N . LYS D 1 28 ? -20.131 6.659 8.538 1.00 107.65 230 LYS D N 1
ATOM 7877 C CA . LYS D 1 28 ? -18.715 6.719 8.209 1.00 103.03 230 LYS D CA 1
ATOM 7878 C C . LYS D 1 28 ? -17.854 6.594 9.465 1.00 93.91 230 LYS D C 1
ATOM 7879 O O . LYS D 1 28 ? -18.369 6.417 10.571 1.00 88.82 230 LYS D O 1
ATOM 7881 N N . ARG D 1 29 ? -16.542 6.676 9.267 1.00 98.00 231 ARG D N 1
ATOM 7882 C CA . ARG D 1 29 ? -15.559 6.640 10.340 1.00 95.57 231 ARG D CA 1
ATOM 7883 C C . ARG D 1 29 ? -14.291 7.297 9.809 1.00 97.99 231 ARG D C 1
ATOM 7884 O O . ARG D 1 29 ? -14.182 7.558 8.608 1.00 106.31 231 ARG D O 1
ATOM 7892 N N . GLY D 1 30 ? -13.338 7.582 10.690 1.00 100.04 232 GLY D N 1
ATOM 7893 C CA . GLY D 1 30 ? -12.075 8.154 10.254 1.00 98.00 232 GLY D CA 1
ATOM 7894 C C . GLY D 1 30 ? -12.175 9.630 9.922 1.00 91.51 232 GLY D C 1
ATOM 7895 O O . GLY D 1 30 ? -13.252 10.138 9.607 1.00 92.88 232 GLY D O 1
ATOM 7896 N N . GLY D 1 31 ? -11.045 10.323 9.999 1.00 79.35 233 GLY D N 1
ATOM 7897 C CA . GLY D 1 31 ? -11.029 11.751 9.758 1.00 82.59 233 GLY D CA 1
ATOM 7898 C C . GLY D 1 31 ? -11.877 12.474 10.779 1.00 89.76 233 GLY D C 1
ATOM 7899 O O . GLY D 1 31 ? -11.756 12.215 11.973 1.00 97.30 233 GLY D O 1
ATOM 7900 N N . ASP D 1 32 ? -12.739 13.375 10.316 1.00 95.52 234 ASP D N 1
ATOM 7901 C CA . ASP D 1 32 ? -13.610 14.139 11.214 1.00 92.39 234 ASP D CA 1
ATOM 7902 C C . ASP D 1 32 ? -14.870 13.358 11.588 1.00 87.60 234 ASP D C 1
ATOM 7903 O O . ASP D 1 32 ? -15.765 13.886 12.256 1.00 83.80 234 ASP D O 1
ATOM 7908 N N . ARG D 1 33 ? -14.921 12.097 11.165 1.00 83.03 235 ARG D N 1
ATOM 7909 C CA . ARG D 1 33 ? -16.103 11.257 11.349 1.00 90.68 235 ARG D CA 1
ATOM 7910 C C . ARG D 1 33 ? -15.972 10.246 12.494 1.00 85.70 235 ARG D C 1
ATOM 7911 O O . ARG D 1 33 ? -15.962 9.036 12.273 1.00 84.58 235 ARG D O 1
ATOM 7919 N N . THR D 1 34 ? -15.894 10.738 13.721 1.00 93.01 236 THR D N 1
ATOM 7920 C CA . THR D 1 34 ? -15.582 9.866 14.847 1.00 102.16 236 THR D CA 1
ATOM 7921 C C . THR D 1 34 ? -16.733 8.957 15.275 1.00 105.95 236 THR D C 1
ATOM 7922 O O . THR D 1 34 ? -16.516 7.787 15.579 1.00 113.19 236 THR D O 1
ATOM 7926 N N . ASN D 1 35 ? -17.947 9.493 15.308 1.00 84.17 237 ASN D N 1
ATOM 7927 C CA . ASN D 1 35 ? -19.087 8.704 15.752 1.00 81.65 237 ASN D CA 1
ATOM 7928 C C . ASN D 1 35 ? -20.262 8.775 14.783 1.00 82.36 237 ASN D C 1
ATOM 7929 O O . ASN D 1 35 ? -20.182 9.406 13.744 1.00 82.09 237 ASN D O 1
ATOM 7934 N N . SER D 1 36 ? -21.358 8.125 15.130 1.00 84.86 238 SER D N 1
ATOM 7935 C CA . SER D 1 36 ? -22.525 8.140 14.264 1.00 89.42 238 SER D CA 1
ATOM 7936 C C . SER D 1 36 ? -23.707 8.717 15.029 1.00 85.94 238 SER D C 1
ATOM 7937 O O . SER D 1 36 ? -24.865 8.382 14.780 1.00 89.63 238 SER D O 1
ATOM 7940 N N . ASN D 1 37 ? -23.390 9.610 15.955 1.00 83.35 239 ASN D N 1
ATOM 7941 C CA . ASN D 1 37 ? -24.398 10.245 16.798 1.00 83.42 239 ASN D CA 1
ATOM 7942 C C . ASN D 1 37 ? -25.073 11.425 16.102 1.00 83.18 239 ASN D C 1
ATOM 7943 O O . ASN D 1 37 ? -24.570 11.935 15.111 1.00 82.73 239 ASN D O 1
ATOM 7948 N N . TRP D 1 38 ? -26.219 11.845 16.626 1.00 83.51 240 TRP D N 1
ATOM 7949 C CA . TRP D 1 38 ? -26.898 13.047 16.148 1.00 83.60 240 TRP D CA 1
ATOM 7950 C C . TRP D 1 38 ? -27.376 13.865 17.352 1.00 82.93 240 TRP D C 1
ATOM 7951 O O . TRP D 1 38 ? -27.603 13.319 18.432 1.00 83.24 240 TRP D O 1
ATOM 7962 N N . THR D 1 39 ? -27.509 15.174 17.172 1.00 101.05 241 THR D N 1
ATOM 7963 C CA . THR D 1 39 ? -28.215 15.998 18.151 1.00 110.62 241 THR D CA 1
ATOM 7964 C C . THR D 1 39 ? -29.140 16.971 17.421 1.00 112.82 241 THR D C 1
ATOM 7965 O O . THR D 1 39 ? -28.679 17.903 16.760 1.00 114.23 241 THR D O 1
ATOM 7967 N N . ILE D 1 40 ? -30.444 16.732 17.521 1.00 89.02 242 ILE D N 1
ATOM 7968 C CA . ILE D 1 40 ? -31.422 17.623 16.908 1.00 90.20 242 ILE D CA 1
ATOM 7969 C C . ILE D 1 40 ? -32.022 18.553 17.960 1.00 92.42 242 ILE D C 1
ATOM 7970 O O . ILE D 1 40 ? -32.752 18.124 18.854 1.00 93.75 242 ILE D O 1
ATOM 7975 N N . LEU D 1 41 ? -31.682 19.831 17.855 1.00 82.24 243 LEU D N 1
ATOM 7976 C CA . LEU D 1 41 ? -32.098 20.820 18.835 1.00 81.90 243 LEU D CA 1
ATOM 7977 C C . LEU D 1 41 ? -32.900 21.939 18.183 1.00 82.52 243 LEU D C 1
ATOM 7978 O O . LEU D 1 41 ? -32.587 22.373 17.071 1.00 82.13 243 LEU D O 1
ATOM 7983 N N . ALA D 1 42 ? -33.940 22.398 18.878 1.00 82.27 244 ALA D N 1
ATOM 7984 C CA . ALA D 1 42 ? -34.784 23.482 18.385 1.00 82.33 244 ALA D CA 1
ATOM 7985 C C . ALA D 1 42 ? -36.028 23.682 19.241 1.00 84.39 244 ALA D C 1
ATOM 7986 O O . ALA D 1 42 ? -36.378 22.838 20.065 1.00 85.18 244 ALA D O 1
ATOM 7988 N N . LYS D 1 43 ? -36.695 24.813 19.029 1.00 108.14 245 LYS D N 1
ATOM 7989 C CA . LYS D 1 43 ? -37.993 25.085 19.635 1.00 110.19 245 LYS D CA 1
ATOM 7990 C C . LYS D 1 43 ? -39.021 24.067 19.159 1.00 113.00 245 LYS D C 1
ATOM 7991 O O . LYS D 1 43 ? -39.221 23.900 17.953 1.00 115.25 245 LYS D O 1
ATOM 7993 N N . ALA D 1 46 ? -40.840 23.925 15.074 1.00 113.56 248 ALA D N 1
ATOM 7994 C CA . ALA D 1 46 ? -39.618 23.870 14.278 1.00 104.67 248 ALA D CA 1
ATOM 7995 C C . ALA D 1 46 ? -39.581 22.600 13.437 1.00 103.69 248 ALA D C 1
ATOM 7996 O O . ALA D 1 46 ? -38.975 22.570 12.370 1.00 98.52 248 ALA D O 1
ATOM 7998 N N . GLY D 1 47 ? -40.227 21.549 13.935 1.00 111.51 249 GLY D N 1
ATOM 7999 C CA . GLY D 1 47 ? -40.417 20.326 13.171 1.00 106.57 249 GLY D CA 1
ATOM 8000 C C . GLY D 1 47 ? -39.286 19.324 13.301 1.00 97.36 249 GLY D C 1
ATOM 8001 O O . GLY D 1 47 ? -38.973 18.605 12.353 1.00 96.71 249 GLY D O 1
ATOM 8002 N N . LYS D 1 48 ? -38.674 19.265 14.479 1.00 97.41 250 LYS D N 1
ATOM 8003 C CA . LYS D 1 48 ? -37.590 18.323 14.721 1.00 96.99 250 LYS D CA 1
ATOM 8004 C C . LYS D 1 48 ? -38.110 16.888 14.668 1.00 101.59 250 LYS D C 1
ATOM 8005 O O . LYS D 1 48 ? -37.372 15.963 14.309 1.00 100.56 250 LYS D O 1
ATOM 8007 N N . SER D 1 49 ? -39.381 16.711 15.026 1.00 115.42 251 SER D N 1
ATOM 8008 C CA . SER D 1 49 ? -40.028 15.397 15.003 1.00 116.56 251 SER D CA 1
ATOM 8009 C C . SER D 1 49 ? -40.284 14.917 13.572 1.00 109.36 251 SER D C 1
ATOM 8010 O O . SER D 1 49 ? -40.052 13.750 13.251 1.00 104.59 251 SER D O 1
ATOM 8013 N N . PHE D 1 50 ? -40.765 15.821 12.722 1.00 98.50 252 PHE D N 1
ATOM 8014 C CA . PHE D 1 50 ? -40.837 15.576 11.283 1.00 101.05 252 PHE D CA 1
ATOM 8015 C C . PHE D 1 50 ? -39.478 15.144 10.712 1.00 107.22 252 PHE D C 1
ATOM 8016 O O . PHE D 1 50 ? -39.285 13.982 10.350 1.00 107.83 252 PHE D O 1
ATOM 8019 N N . THR D 1 51 ? -38.543 16.087 10.626 1.00 118.64 253 THR D N 1
ATOM 8020 C CA . THR D 1 51 ? -37.197 15.804 10.128 1.00 120.31 253 THR D CA 1
ATOM 8021 C C . THR D 1 51 ? -36.644 14.470 10.664 1.00 118.52 253 THR D C 1
ATOM 8022 O O . THR D 1 51 ? -36.269 13.574 9.888 1.00 119.00 253 THR D O 1
ATOM 8024 N N . ALA D 1 52 ? -36.606 14.343 11.990 1.00 103.25 254 ALA D N 1
ATOM 8025 C CA . ALA D 1 52 ? -36.183 13.107 12.632 1.00 91.21 254 ALA D CA 1
ATOM 8026 C C . ALA D 1 52 ? -36.878 11.878 12.037 1.00 86.87 254 ALA D C 1
ATOM 8027 O O . ALA D 1 52 ? -36.215 10.960 11.573 1.00 87.28 254 ALA D O 1
ATOM 8029 N N . LYS D 1 53 ? -38.208 11.857 12.040 1.00 83.23 255 LYS D N 1
ATOM 8030 C CA . LYS D 1 53 ? -38.929 10.677 11.555 1.00 89.51 255 LYS D CA 1
ATOM 8031 C C . LYS D 1 53 ? -38.642 10.366 10.083 1.00 104.49 255 LYS D C 1
ATOM 8032 O O . LYS D 1 53 ? -38.509 9.201 9.704 1.00 108.99 255 LYS D O 1
ATOM 8038 N N . MET D 1 54 ? -38.544 11.405 9.259 1.00 124.50 256 MET D N 1
ATOM 8039 C CA . MET D 1 54 ? -38.236 11.225 7.845 1.00 127.08 256 MET D CA 1
ATOM 8040 C C . MET D 1 54 ? -36.882 10.535 7.682 1.00 132.87 256 MET D C 1
ATOM 8041 O O . MET D 1 54 ? -36.789 9.444 7.105 1.00 137.44 256 MET D O 1
ATOM 8043 N N . LEU D 1 55 ? -35.836 11.163 8.207 1.00 130.26 257 LEU D N 1
ATOM 8044 C CA . LEU D 1 55 ? -34.506 10.564 8.148 1.00 130.89 257 LEU D CA 1
ATOM 8045 C C . LEU D 1 55 ? -34.462 9.190 8.827 1.00 132.04 257 LEU D C 1
ATOM 8046 O O . LEU D 1 55 ? -33.570 8.387 8.552 1.00 140.21 257 LEU D O 1
ATOM 8048 N N . LEU D 1 56 ? -35.422 8.924 9.709 1.00 107.31 258 LEU D N 1
ATOM 8049 C CA . LEU D 1 56 ? -35.464 7.656 10.428 1.00 105.17 258 LEU D CA 1
ATOM 8050 C C . LEU D 1 56 ? -35.963 6.562 9.499 1.00 99.62 258 LEU D C 1
ATOM 8051 O O . LEU D 1 56 ? -35.353 5.492 9.380 1.00 108.70 258 LEU D O 1
ATOM 8053 N N . LEU D 1 57 ? -37.085 6.844 8.846 1.00 89.06 259 LEU D N 1
ATOM 8054 C CA . LEU D 1 57 ? -37.592 5.980 7.806 1.00 86.64 259 LEU D CA 1
ATOM 8055 C C . LEU D 1 57 ? -36.482 5.742 6.794 1.00 83.76 259 LEU D C 1
ATOM 8056 O O . LEU D 1 57 ? -36.383 4.666 6.193 1.00 81.44 259 LEU D O 1
ATOM 8061 N N . ARG D 1 58 ? -35.648 6.764 6.617 1.00 90.48 260 ARG D N 1
ATOM 8062 C CA . ARG D 1 58 ? -34.616 6.748 5.588 1.00 95.10 260 ARG D CA 1
ATOM 8063 C C . ARG D 1 58 ? -33.471 5.791 5.917 1.00 99.13 260 ARG D C 1
ATOM 8064 O O . ARG D 1 58 ? -33.195 4.861 5.154 1.00 99.16 260 ARG D O 1
ATOM 8066 N N . GLU D 1 59 ? -32.795 6.028 7.041 1.00 102.15 261 GLU D N 1
ATOM 8067 C CA . GLU D 1 59 ? -31.722 5.136 7.484 1.00 100.11 261 GLU D CA 1
ATOM 8068 C C . GLU D 1 59 ? -32.289 3.736 7.625 1.00 103.00 261 GLU D C 1
ATOM 8069 O O . GLU D 1 59 ? -31.580 2.742 7.444 1.00 102.71 261 GLU D O 1
ATOM 8075 N N . TYR D 1 60 ? -33.579 3.669 7.946 1.00 100.58 262 TYR D N 1
ATOM 8076 C CA . TYR D 1 60 ? -34.229 2.385 8.144 1.00 94.26 262 TYR D CA 1
ATOM 8077 C C . TYR D 1 60 ? -34.324 1.587 6.859 1.00 89.70 262 TYR D C 1
ATOM 8078 O O . TYR D 1 60 ? -33.943 0.421 6.826 1.00 89.09 262 TYR D O 1
ATOM 8087 N N . MET D 1 61 ? -34.860 2.207 5.812 1.00 88.20 263 MET D N 1
ATOM 8088 C CA . MET D 1 61 ? -35.019 1.526 4.532 1.00 91.34 263 MET D CA 1
ATOM 8089 C C . MET D 1 61 ? -33.716 0.833 4.124 1.00 98.98 263 MET D C 1
ATOM 8090 O O . MET D 1 61 ? -33.707 0.010 3.203 1.00 99.05 263 MET D O 1
ATOM 8093 N N . GLN D 1 62 ? -32.624 1.177 4.816 1.00 97.63 264 GLN D N 1
ATOM 8094 C CA . GLN D 1 62 ? -31.304 0.591 4.558 1.00 94.31 264 GLN D CA 1
ATOM 8095 C C . GLN D 1 62 ? -31.003 -0.565 5.509 1.00 90.91 264 GLN D C 1
ATOM 8096 O O . GLN D 1 62 ? -29.839 -0.912 5.742 1.00 81.32 264 GLN D O 1
ATOM 8098 N N 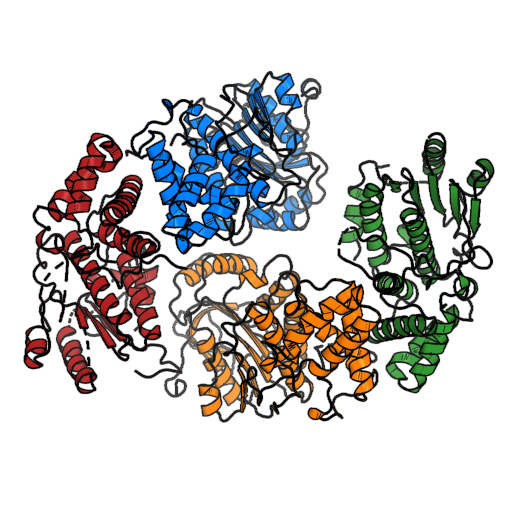. GLY D 1 63 ? -32.068 -1.154 6.051 1.00 98.54 265 GLY D N 1
ATOM 8099 C CA . GLY D 1 63 ? -31.972 -2.318 6.916 1.00 98.70 265 GLY D CA 1
ATOM 8100 C C . GLY D 1 63 ? -32.774 -3.501 6.386 1.00 101.86 265 GLY D C 1
ATOM 8101 O O . GLY D 1 63 ? -33.954 -3.679 6.703 1.00 101.38 265 GLY D O 1
ATOM 8102 N N . ILE D 1 67 ? -35.489 1.721 17.256 1.00 88.59 269 ILE D N 1
ATOM 8103 C CA . ILE D 1 67 ? -35.551 1.828 18.717 1.00 80.10 269 ILE D CA 1
ATOM 8104 C C . ILE D 1 67 ? -35.677 3.283 19.178 1.00 77.86 269 ILE D C 1
ATOM 8105 O O . ILE D 1 67 ? -34.664 3.976 19.330 1.00 73.91 269 ILE D O 1
ATOM 8107 N N . ILE D 1 68 ? -36.915 3.729 19.413 1.00 69.61 270 ILE D N 1
ATOM 8108 C CA . ILE D 1 68 ? -37.207 5.127 19.747 1.00 69.88 270 ILE D CA 1
ATOM 8109 C C . ILE D 1 68 ? -37.923 5.290 21.076 1.00 74.96 270 ILE D C 1
ATOM 8110 O O . ILE D 1 68 ? -38.992 4.705 21.275 1.00 75.07 270 ILE D O 1
ATOM 8115 N N . ILE D 1 69 ? -37.352 6.116 21.959 1.00 85.86 271 ILE D N 1
ATOM 8116 C CA . ILE D 1 69 ? -38.044 6.589 23.161 1.00 79.65 271 ILE D CA 1
ATOM 8117 C C . ILE D 1 69 ? -38.879 7.842 22.830 1.00 82.94 271 ILE D C 1
ATOM 8118 O O . ILE D 1 69 ? -38.335 8.935 22.562 1.00 84.13 271 ILE D O 1
ATOM 8123 N N . ASP D 1 70 ? -40.202 7.654 22.879 1.00 72.11 272 ASP D N 1
ATOM 8124 C CA . ASP D 1 70 ? -41.188 8.583 22.348 1.00 73.36 272 ASP D CA 1
ATOM 8125 C C . ASP D 1 70 ? -42.239 9.046 23.393 1.00 74.18 272 ASP D C 1
ATOM 8126 O O . ASP D 1 70 ? -43.366 8.534 23.411 1.00 75.39 272 ASP D O 1
ATOM 8131 N N . PRO D 1 71 ? -41.880 10.020 24.259 1.00 82.79 273 PRO D N 1
ATOM 8132 C CA . PRO D 1 71 ? -42.877 10.542 25.214 1.00 81.53 273 PRO D CA 1
ATOM 8133 C C . PRO D 1 71 ? -44.013 11.375 24.615 1.00 89.55 273 PRO D C 1
ATOM 8134 O O . PRO D 1 71 ? -44.922 11.773 25.352 1.00 99.54 273 PRO D O 1
ATOM 8138 N N . GLU D 1 72 ? -43.972 11.636 23.315 1.00 81.95 274 GLU D N 1
ATOM 8139 C CA . GLU D 1 72 ? -45.061 12.362 22.665 1.00 96.83 274 GLU D CA 1
ATOM 8140 C C . GLU D 1 72 ? -45.886 11.689 21.572 1.00 96.81 274 GLU D C 1
ATOM 8141 O O . GLU D 1 72 ? -46.639 12.349 20.863 1.00 101.94 274 GLU D O 1
ATOM 8147 N N . ARG D 1 73 ? -45.737 10.374 21.445 1.00 86.59 275 ARG D N 1
ATOM 8148 C CA . ARG D 1 73 ? -46.469 9.613 20.439 1.00 94.80 275 ARG D CA 1
ATOM 8149 C C . ARG D 1 73 ? -46.249 10.301 19.096 1.00 96.26 275 ARG D C 1
ATOM 8150 O O . ARG D 1 73 ? -47.189 10.809 18.485 1.00 92.51 275 ARG D O 1
ATOM 8158 N N . GLU D 1 74 ? -45.000 10.317 18.643 1.00 143.36 276 GLU D N 1
ATOM 8159 C CA . GLU D 1 74 ? -44.653 10.943 17.373 1.00 153.42 276 GLU D CA 1
ATOM 8160 C C . GLU D 1 74 ? -44.137 9.914 16.373 1.00 153.21 276 GLU D C 1
ATOM 8161 O O . GLU D 1 74 ? -43.687 10.265 15.283 1.00 158.43 276 GLU D O 1
ATOM 8163 N N . TYR D 1 75 ? -44.208 8.642 16.752 1.00 121.91 277 TYR D N 1
ATOM 8164 C CA . TYR D 1 75 ? -43.749 7.559 15.890 1.00 111.38 277 TYR D CA 1
ATOM 8165 C C . TYR D 1 75 ? -44.726 6.388 15.910 1.00 104.50 277 TYR D C 1
ATOM 8166 O O . TYR D 1 75 ? -44.519 5.384 15.228 1.00 102.47 277 TYR D O 1
ATOM 8175 N N . LYS D 1 76 ? -45.789 6.525 16.696 1.00 92.27 278 LYS D N 1
ATOM 8176 C CA . LYS D 1 76 ? -46.801 5.479 16.803 1.00 95.86 278 LYS D CA 1
ATOM 8177 C C . LYS D 1 76 ? -47.407 5.159 15.442 1.00 101.10 278 LYS D C 1
ATOM 8178 O O . LYS D 1 76 ? -47.430 4.004 15.018 1.00 101.28 278 LYS D O 1
ATOM 8180 N N . GLU D 1 77 ? -47.900 6.189 14.762 1.00 111.89 279 GLU D N 1
ATOM 8181 C CA . GLU D 1 77 ? -48.506 6.019 13.447 1.00 115.50 279 GLU D CA 1
ATOM 8182 C C . GLU D 1 77 ? -47.484 5.520 12.431 1.00 109.40 279 GLU D C 1
ATOM 8183 O O . GLU D 1 77 ? -47.744 4.574 11.687 1.00 104.60 279 GLU D O 1
ATOM 8185 N N . MET D 1 78 ? -46.320 6.162 12.407 1.00 113.86 280 MET D N 1
ATOM 8186 C CA . MET D 1 78 ? -45.256 5.782 11.485 1.00 107.61 280 MET D CA 1
ATOM 8187 C C . MET D 1 78 ? -44.785 4.355 11.745 1.00 98.96 280 MET D C 1
ATOM 8188 O O . MET D 1 78 ? -44.555 3.587 10.811 1.00 88.58 280 MET D O 1
ATOM 8190 N N . CYS D 1 79 ? -44.646 4.008 13.020 1.00 94.03 281 CYS D N 1
ATOM 8191 C CA . CYS D 1 79 ? -44.207 2.677 13.405 1.00 91.31 281 CYS D CA 1
ATOM 8192 C C . CYS D 1 79 ? -45.192 1.644 12.850 1.00 105.57 281 CYS D C 1
ATOM 8193 O O . CYS D 1 79 ? -44.795 0.567 12.398 1.00 112.05 281 CYS D O 1
ATOM 8196 N N . ARG D 1 80 ? -46.479 1.984 12.888 1.00 93.19 282 ARG D N 1
ATOM 8197 C CA . ARG D 1 80 ? -47.525 1.093 12.412 1.00 87.55 282 ARG D CA 1
ATOM 8198 C C . ARG D 1 80 ? -47.530 1.030 10.891 1.00 86.66 282 ARG D C 1
ATOM 8199 O O . ARG D 1 80 ? -47.732 -0.037 10.308 1.00 83.41 282 ARG D O 1
ATOM 8201 N N . LYS D 1 81 ? -47.313 2.176 10.251 1.00 99.32 283 LYS D N 1
ATOM 8202 C CA . LYS D 1 81 ? -47.221 2.227 8.788 1.00 95.49 283 LYS D CA 1
ATOM 8203 C C . LYS D 1 81 ? -46.030 1.409 8.299 1.00 96.00 283 LYS D C 1
ATOM 8204 O O . LYS D 1 81 ? -45.976 1.009 7.133 1.00 96.83 283 LYS D O 1
ATOM 8210 N N . LEU D 1 82 ? -45.074 1.177 9.199 1.00 95.08 284 LEU D N 1
ATOM 8211 C CA . LEU D 1 82 ? -43.963 0.282 8.920 1.00 92.29 284 LEU D CA 1
ATOM 8212 C C . LEU D 1 82 ? -44.298 -1.133 9.386 1.00 92.98 284 LEU D C 1
ATOM 8213 O O . LEU D 1 82 ? -43.586 -2.085 9.072 1.00 94.72 284 LEU D O 1
ATOM 8218 N N . GLY D 1 83 ? -45.385 -1.262 10.138 1.00 88.17 285 GLY D N 1
ATOM 8219 C CA . GLY D 1 83 ? -45.836 -2.557 10.614 1.00 86.73 285 GLY D CA 1
ATOM 8220 C C . GLY D 1 83 ? -44.819 -3.285 11.478 1.00 79.72 285 GLY D C 1
ATOM 8221 O O . GLY D 1 83 ? -44.848 -4.519 11.567 1.00 79.62 285 GLY D O 1
ATOM 8222 N N . GLY D 1 84 ? -43.932 -2.516 12.111 1.00 81.60 286 GLY D N 1
ATOM 8223 C CA . GLY D 1 84 ? -42.902 -3.046 12.992 1.00 77.68 286 GLY D CA 1
ATOM 8224 C C . GLY D 1 84 ? -43.662 -3.045 14.312 1.00 82.97 286 GLY D C 1
ATOM 8225 O O . GLY D 1 84 ? -44.872 -2.827 14.329 1.00 88.02 286 GLY D O 1
ATOM 8226 N N . VAL D 1 85 ? -42.966 -3.307 15.416 1.00 87.20 287 VAL D N 1
ATOM 8227 C CA . VAL D 1 85 ? -43.609 -3.314 16.735 1.00 90.82 287 VAL D CA 1
ATOM 8228 C C . VAL D 1 85 ? -43.722 -2.165 17.754 1.00 98.47 287 VAL D C 1
ATOM 8229 O O . VAL D 1 85 ? -42.711 -1.608 18.224 1.00 95.51 287 VAL D O 1
ATOM 8233 N N . TRP D 1 86 ? -44.964 -1.822 18.094 1.00 85.83 288 TRP D N 1
ATOM 8234 C CA . TRP D 1 86 ? -45.230 -0.695 18.985 1.00 88.29 288 TRP D CA 1
ATOM 8235 C C . TRP D 1 86 ? -45.730 -1.118 20.375 1.00 102.71 288 TRP D C 1
ATOM 8236 O O . TRP D 1 86 ? -46.708 -1.862 20.490 1.00 106.63 288 TRP D O 1
ATOM 8247 N N . ILE D 1 87 ? -45.061 -0.631 21.421 1.00 122.25 289 ILE D N 1
ATOM 8248 C CA . ILE D 1 87 ? -45.418 -0.975 22.800 1.00 128.07 289 ILE D CA 1
ATOM 8249 C C . ILE D 1 87 ? -45.439 0.240 23.737 1.00 126.59 289 ILE D C 1
ATOM 8250 O O . ILE D 1 87 ? -44.582 1.121 23.657 1.00 116.59 289 ILE D O 1
ATOM 8255 N N . ASN D 1 88 ? -46.431 0.263 24.626 1.00 136.78 290 ASN D N 1
ATOM 8256 C CA . ASN D 1 88 ? -46.678 1.397 25.512 1.00 135.35 290 ASN D CA 1
ATOM 8257 C C . ASN D 1 88 ? -46.041 1.216 26.893 1.00 133.48 290 ASN D C 1
ATOM 8258 O O . ASN D 1 88 ? -46.393 0.303 27.643 1.00 138.12 290 ASN D O 1
ATOM 8263 N N . ASN D 1 97 ? -39.905 -3.939 34.547 1.00 71.26 299 ASN D N 1
ATOM 8264 C CA . ASN D 1 97 ? -39.362 -4.329 35.869 1.00 86.76 299 ASN D CA 1
ATOM 8265 C C . ASN D 1 97 ? -37.909 -3.888 36.072 1.00 81.27 299 ASN D C 1
ATOM 8266 O O . ASN D 1 97 ? -36.973 -4.580 35.663 1.00 76.42 299 ASN D O 1
ATOM 8271 N N . PRO D 1 98 ? -37.724 -2.735 36.730 1.00 99.90 300 PRO D N 1
ATOM 8272 C CA . PRO D 1 98 ? -36.399 -2.137 36.917 1.00 91.76 300 PRO D CA 1
ATOM 8273 C C . PRO D 1 98 ? -35.486 -3.071 37.698 1.00 97.26 300 PRO D C 1
ATOM 8274 O O . PRO D 1 98 ? -34.270 -3.028 37.488 1.00 102.16 300 PRO D O 1
ATOM 8278 N N . LEU D 1 99 ? -36.040 -3.900 38.583 1.00 79.15 301 LEU D N 1
ATOM 8279 C CA . LEU D 1 99 ? -35.178 -4.772 39.387 1.00 78.91 301 LEU D CA 1
ATOM 8280 C C . LEU D 1 99 ? -34.541 -5.922 38.597 1.00 75.64 301 LEU D C 1
ATOM 8281 O O . LEU D 1 99 ? -33.795 -6.728 39.147 1.00 77.42 301 LEU D O 1
ATOM 8286 N N . GLN D 1 100 ? -34.845 -6.001 37.309 1.00 85.26 302 GLN D N 1
ATOM 8287 C CA . GLN D 1 100 ? -34.263 -7.033 36.467 1.00 81.03 302 GLN D CA 1
ATOM 8288 C C . GLN D 1 100 ? -32.916 -6.530 36.071 1.00 79.54 302 GLN D C 1
ATOM 8289 O O . GLN D 1 100 ? -32.801 -5.403 35.601 1.00 75.06 302 GLN D O 1
ATOM 8291 N N . VAL D 1 101 ? -31.890 -7.354 36.264 1.00 93.58 303 VAL D N 1
ATOM 8292 C CA . VAL D 1 101 ? -30.506 -6.941 36.031 1.00 89.78 303 VAL D CA 1
ATOM 8293 C C . VAL D 1 101 ? -30.162 -6.905 34.554 1.00 93.01 303 VAL D C 1
ATOM 8294 O O . VAL D 1 101 ? -30.106 -5.836 33.956 1.00 98.28 303 VAL D O 1
ATOM 8298 N N . PHE D 1 116 ? -13.142 -10.128 37.093 1.00 80.28 318 PHE D N 1
ATOM 8299 C CA . PHE D 1 116 ? -14.582 -10.332 37.157 1.00 75.57 318 PHE D CA 1
ATOM 8300 C C . PHE D 1 116 ? -15.341 -9.082 37.568 1.00 72.07 318 PHE D C 1
ATOM 8301 O O . PHE D 1 116 ? -14.840 -8.231 38.307 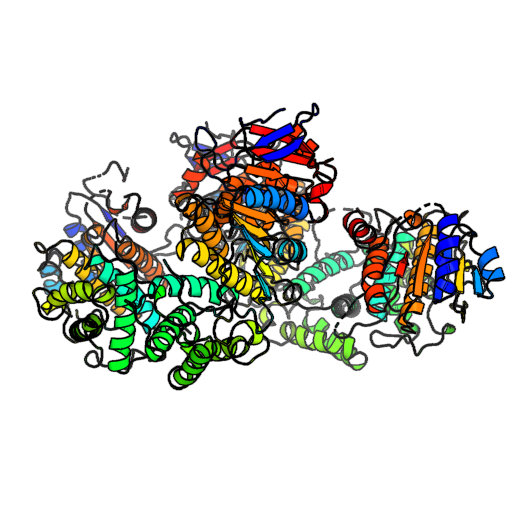1.00 66.21 318 PHE D O 1
ATOM 8309 N N . GLN D 1 117 ? -16.568 -8.986 37.078 1.00 85.97 319 GLN D N 1
ATOM 8310 C CA . GLN D 1 117 ? -17.446 -7.877 37.399 1.00 90.82 319 GLN D CA 1
ATOM 8311 C C . GLN D 1 117 ? -18.828 -8.429 37.676 1.00 89.81 319 GLN D C 1
ATOM 8312 O O . GLN D 1 117 ? -19.336 -9.240 36.910 1.00 90.46 319 GLN D O 1
ATOM 8318 N N . SER D 1 118 ? -19.431 -7.988 38.775 1.00 95.44 320 SER D N 1
ATOM 8319 C CA . SER D 1 118 ? -20.746 -8.483 39.193 1.00 88.34 320 SER D CA 1
ATOM 8320 C C . SER D 1 118 ? -21.917 -7.758 38.528 1.00 88.05 320 SER D C 1
ATOM 8321 O O . SER D 1 118 ? -22.179 -6.587 38.820 1.00 88.35 320 SER D O 1
ATOM 8324 N N . PRO D 1 119 ? -22.646 -8.470 37.655 1.00 83.62 321 PRO D N 1
ATOM 8325 C CA . PRO D 1 119 ? -23.823 -7.926 36.960 1.00 79.21 321 PRO D CA 1
ATOM 8326 C C . PRO D 1 119 ? -24.753 -7.220 37.958 1.00 83.92 321 PRO D C 1
ATOM 8327 O O . PRO D 1 119 ? -25.354 -6.141 37.690 1.00 86.92 321 PRO D O 1
ATOM 8331 N N . LEU D 1 120 ? -24.848 -7.841 39.135 1.00 74.78 322 LEU D N 1
ATOM 8332 C CA . LEU D 1 120 ? -25.694 -7.331 40.197 1.00 77.88 322 LEU D CA 1
ATOM 8333 C C . LEU D 1 120 ? -25.133 -6.022 40.729 1.00 76.64 322 LEU D C 1
ATOM 8334 O O . LEU D 1 120 ? -25.886 -5.077 40.958 1.00 85.71 322 LEU D O 1
ATOM 8339 N N . ALA D 1 121 ? -23.813 -5.952 40.879 1.00 67.91 323 ALA D N 1
ATOM 8340 C CA . ALA D 1 121 ? -23.197 -4.835 41.604 1.00 79.56 323 ALA D CA 1
ATOM 8341 C C . ALA D 1 121 ? -23.265 -3.514 40.850 1.00 78.14 323 ALA D C 1
ATOM 8342 O O . ALA D 1 121 ? -23.143 -2.447 41.451 1.00 92.85 323 ALA D O 1
ATOM 8344 N N . LEU D 1 122 ? -23.459 -3.585 39.541 1.00 72.71 324 LEU D N 1
ATOM 8345 C CA . LEU D 1 122 ? -23.579 -2.378 38.711 1.00 77.72 324 LEU D CA 1
ATOM 8346 C C . LEU D 1 122 ? -25.021 -2.075 38.282 1.00 79.30 324 LEU D C 1
ATOM 8347 O O . LEU D 1 122 ? -25.408 -0.893 38.101 1.00 76.64 324 LEU D O 1
ATOM 8352 N N . HIS D 1 123 ? -25.823 -3.131 38.118 1.00 77.39 325 HIS D N 1
ATOM 8353 C CA . HIS D 1 123 ? -27.246 -2.894 38.019 1.00 74.37 325 HIS D CA 1
ATOM 8354 C C . HIS D 1 123 ? -27.705 -2.207 39.330 1.00 81.00 325 HIS D C 1
ATOM 8355 O O . HIS D 1 123 ? -28.728 -1.499 39.351 1.00 80.18 325 HIS D O 1
ATOM 8358 N N . ILE D 1 124 ? -26.943 -2.408 40.415 1.00 73.23 326 ILE D N 1
ATOM 8359 C CA . ILE D 1 124 ? -27.263 -1.792 41.718 1.00 80.49 326 ILE D CA 1
ATOM 8360 C C . ILE D 1 124 ? -27.076 -0.267 41.668 1.00 81.33 326 ILE D C 1
ATOM 8361 O O . ILE D 1 124 ? -27.814 0.498 42.311 1.00 74.52 326 ILE D O 1
ATOM 8366 N N . GLN D 1 125 ? -26.083 0.159 40.892 1.00 83.19 327 GLN D N 1
ATOM 8367 C CA . GLN D 1 125 ? -25.803 1.579 40.708 1.00 91.64 327 GLN D CA 1
ATOM 8368 C C . GLN D 1 125 ? -26.827 2.229 39.777 1.00 92.93 327 GLN D C 1
ATOM 8369 O O . GLN D 1 125 ? -27.461 3.247 40.128 1.00 95.82 327 GLN D O 1
ATOM 8371 N N . THR D 1 126 ? -27.009 1.654 38.588 1.00 93.34 328 THR D N 1
ATOM 8372 C CA . THR D 1 126 ? -28.037 2.238 37.732 1.00 96.88 328 THR D CA 1
ATOM 8373 C C . THR D 1 126 ? -29.303 2.343 38.581 1.00 95.33 328 THR D C 1
ATOM 8374 O O . THR D 1 126 ? -29.995 3.367 38.584 1.00 99.28 328 THR D O 1
ATOM 8378 N N . LEU D 1 127 ? -29.571 1.296 39.348 1.00 86.21 329 LEU D N 1
ATOM 8379 C CA . LEU D 1 127 ? -30.728 1.299 40.227 1.00 92.11 329 LEU D CA 1
ATOM 8380 C C . LEU D 1 127 ? -30.724 2.491 41.192 1.00 99.49 329 LEU D C 1
ATOM 8381 O O . LEU D 1 127 ? -31.770 3.118 41.412 1.00 102.74 329 LEU D O 1
ATOM 8386 N N . ARG D 1 128 ? -29.562 2.824 41.755 1.00 105.99 330 ARG D N 1
ATOM 8387 C CA . ARG D 1 128 ? -29.500 3.975 42.667 1.00 105.61 330 ARG D CA 1
ATOM 8388 C C . ARG D 1 128 ? -29.817 5.305 41.958 1.00 99.68 330 ARG D C 1
ATOM 8389 O O . ARG D 1 128 ? -30.278 6.274 42.588 1.00 102.47 330 ARG D O 1
ATOM 8397 N N . THR D 1 129 ? -29.627 5.337 40.641 1.00 85.82 331 THR D N 1
ATOM 8398 C CA . THR D 1 129 ? -30.061 6.512 39.880 1.00 61.13 331 THR D CA 1
ATOM 8399 C C . THR D 1 129 ? -31.585 6.491 39.621 1.00 71.36 331 THR D C 1
ATOM 8400 O O . THR D 1 129 ? -32.294 7.492 39.819 1.00 62.48 331 THR D O 1
ATOM 8404 N N . PHE D 1 130 ? -32.087 5.360 39.134 1.00 86.13 332 PHE D N 1
ATOM 8405 C CA . PHE D 1 130 ? -33.503 5.285 38.862 1.00 96.43 332 PHE D CA 1
ATOM 8406 C C . PHE D 1 130 ? -34.163 5.824 40.119 1.00 100.53 332 PHE D C 1
ATOM 8407 O O . PHE D 1 130 ? -35.116 6.634 40.073 1.00 109.89 332 PHE D O 1
ATOM 8410 N N . PHE D 1 131 ? -33.614 5.411 41.256 1.00 78.12 333 PHE D N 1
ATOM 8411 C CA . PHE D 1 131 ? -34.275 5.709 42.516 1.00 91.44 333 PHE D CA 1
ATOM 8412 C C . PHE D 1 131 ? -34.094 7.149 43.003 1.00 87.32 333 PHE D C 1
ATOM 8413 O O . PHE D 1 131 ? -35.053 7.746 43.513 1.00 90.52 333 PHE D O 1
ATOM 8421 N N . SER D 1 132 ? -32.907 7.721 42.815 1.00 70.14 334 SER D N 1
ATOM 8422 C CA . SER D 1 132 ? -32.771 9.162 43.060 1.00 75.32 334 SER D CA 1
ATOM 8423 C C . SER D 1 132 ? -33.716 10.021 42.216 1.00 81.76 334 SER D C 1
ATOM 8424 O O . SER D 1 132 ? -34.185 11.059 42.679 1.00 75.55 334 SER D O 1
ATOM 8427 N N . LEU D 1 133 ? -33.967 9.589 40.980 1.00 109.73 335 LEU D N 1
ATOM 8428 C CA . LEU D 1 133 ? -34.912 10.275 40.103 1.00 119.01 335 LEU D CA 1
ATOM 8429 C C . LEU D 1 133 ? -36.326 10.185 40.660 1.00 130.69 335 LEU D C 1
ATOM 8430 O O . LEU D 1 133 ? -37.025 11.194 40.759 1.00 137.09 335 LEU D O 1
ATOM 8435 N N . TYR D 1 134 ? -36.756 8.976 41.010 1.00 118.24 336 TYR D N 1
ATOM 8436 C CA . TYR D 1 134 ? -38.099 8.814 41.572 1.00 120.92 336 TYR D CA 1
ATOM 8437 C C . TYR D 1 134 ? -38.290 9.480 42.961 1.00 105.82 336 TYR D C 1
ATOM 8438 O O . TYR D 1 134 ? -39.279 10.193 43.181 1.00 104.86 336 TYR D O 1
ATOM 8440 N N . LEU D 1 135 ? -37.354 9.249 43.886 1.00 98.17 337 LEU D N 1
ATOM 8441 C CA . LEU D 1 135 ? -37.410 9.862 45.225 1.00 94.96 337 LEU D CA 1
ATOM 8442 C C . LEU D 1 135 ? -36.392 10.986 45.379 1.00 92.22 337 LEU D C 1
ATOM 8443 O O . LEU D 1 135 ? -35.205 10.736 45.577 1.00 99.20 337 LEU D O 1
ATOM 8448 N N . ARG D 1 136 ? -36.855 12.227 45.306 1.00 89.85 338 ARG D N 1
ATOM 8449 C CA . ARG D 1 136 ? -35.945 13.361 45.165 1.00 91.46 338 ARG D CA 1
ATOM 8450 C C . ARG D 1 136 ? -35.205 13.760 46.437 1.00 99.01 338 ARG D C 1
ATOM 8451 O O . ARG D 1 136 ? -34.069 14.232 46.370 1.00 95.47 338 ARG D O 1
ATOM 8459 N N . ASP D 1 137 ? -35.846 13.568 47.585 1.00 110.37 339 ASP D N 1
ATOM 8460 C CA . ASP D 1 137 ? -35.305 14.027 48.866 1.00 105.75 339 ASP D CA 1
ATOM 8461 C C . ASP D 1 137 ? -34.647 12.916 49.693 1.00 99.54 339 ASP D C 1
ATOM 8462 O O . ASP D 1 137 ? -34.614 12.985 50.924 1.00 100.26 339 ASP D O 1
ATOM 8467 N N . LEU D 1 138 ? -34.111 11.904 49.016 1.00 102.48 340 LEU D N 1
ATOM 8468 C CA . LEU D 1 138 ? -33.504 10.765 49.695 1.00 94.12 340 LEU D CA 1
ATOM 8469 C C . LEU D 1 138 ? -32.177 11.145 50.352 1.00 95.59 340 LEU D C 1
ATOM 8470 O O . LEU D 1 138 ? -31.316 11.763 49.724 1.00 98.59 340 LEU D O 1
ATOM 8475 N N . THR D 1 139 ? -32.021 10.776 51.621 1.00 99.13 341 THR D N 1
ATOM 8476 C CA . THR D 1 139 ? -30.784 11.020 52.349 1.00 91.07 341 THR D CA 1
ATOM 8477 C C . THR D 1 139 ? -29.744 9.984 51.958 1.00 93.48 341 THR D C 1
ATOM 8478 O O . THR D 1 139 ? -30.101 8.900 51.491 1.00 92.58 341 THR D O 1
ATOM 8482 N N . ASP D 1 140 ? -28.466 10.322 52.155 1.00 90.39 342 ASP D N 1
ATOM 8483 C CA . ASP D 1 140 ? -27.364 9.383 51.944 1.00 85.14 342 ASP D CA 1
ATOM 8484 C C . ASP D 1 140 ? -27.594 8.080 52.705 1.00 77.99 342 ASP D C 1
ATOM 8485 O O . ASP D 1 140 ? -27.367 6.990 52.171 1.00 79.76 342 ASP D O 1
ATOM 8490 N N . THR D 1 141 ? -28.029 8.205 53.959 1.00 77.04 343 THR D N 1
ATOM 8491 C CA . THR D 1 141 ? -28.383 7.058 54.783 1.00 65.56 343 THR D CA 1
ATOM 8492 C C . THR D 1 141 ? -29.523 6.281 54.131 1.00 67.94 343 THR D C 1
ATOM 8493 O O . THR D 1 141 ? -29.495 5.058 54.071 1.00 66.36 343 THR D O 1
ATOM 8497 N N . GLU D 1 142 ? -30.530 6.991 53.632 1.00 70.59 344 GLU D N 1
ATOM 8498 C CA . GLU D 1 142 ? -31.660 6.317 53.005 1.00 76.41 344 GLU D CA 1
ATOM 8499 C C . GLU D 1 142 ? -31.247 5.652 51.695 1.00 73.69 344 GLU D C 1
ATOM 8500 O O . GLU D 1 142 ? -31.728 4.573 51.359 1.00 73.09 344 GLU D O 1
ATOM 8506 N N . LYS D 1 143 ? -30.341 6.296 50.970 1.00 76.73 345 LYS D N 1
ATOM 8507 C CA . LYS D 1 143 ? -29.784 5.725 49.750 1.00 83.18 345 LYS D CA 1
ATOM 8508 C C . LYS D 1 143 ? -29.068 4.406 50.038 1.00 78.41 345 LYS D C 1
ATOM 8509 O O . LYS D 1 143 ? -29.297 3.397 49.357 1.00 83.06 345 LYS D O 1
ATOM 8515 N N . ALA D 1 144 ? -28.210 4.413 51.054 1.00 78.34 346 ALA D N 1
ATOM 8516 C CA . ALA D 1 144 ? -27.480 3.208 51.446 1.00 63.56 346 ALA D CA 1
ATOM 8517 C C . ALA D 1 144 ? -28.442 2.120 51.906 1.00 56.39 346 ALA D C 1
ATOM 8518 O O . ALA D 1 144 ? -28.320 0.952 51.514 1.00 54.70 346 ALA D O 1
ATOM 8520 N N . ALA D 1 145 ? -29.408 2.513 52.734 1.00 62.44 347 ALA D N 1
ATOM 8521 C CA . ALA D 1 145 ? -30.442 1.598 53.214 1.00 58.95 347 ALA D CA 1
ATOM 8522 C C . ALA D 1 145 ? -31.119 0.909 52.038 1.00 61.80 347 ALA D C 1
ATOM 8523 O O . ALA D 1 145 ? -31.238 -0.317 52.016 1.00 61.97 347 ALA D O 1
ATOM 8525 N N . LEU D 1 146 ? -31.538 1.705 51.053 1.00 62.73 348 LEU D N 1
ATOM 8526 C CA . LEU D 1 146 ? -32.140 1.176 49.830 1.00 65.08 348 LEU D CA 1
ATOM 8527 C C . LEU D 1 146 ? -31.223 0.194 49.105 1.00 62.20 348 LEU D C 1
ATOM 8528 O O . LEU D 1 146 ? -31.630 -0.909 48.778 1.00 62.47 348 LEU D O 1
ATOM 8533 N N . GLU D 1 147 ? -29.993 0.604 48.831 1.00 64.70 349 GLU D N 1
ATOM 8534 C CA . GLU D 1 147 ? -29.058 -0.265 48.127 1.00 65.94 349 GLU D CA 1
ATOM 8535 C C . GLU D 1 147 ? -28.937 -1.636 48.811 1.00 60.47 349 GLU D C 1
ATOM 8536 O O . GLU D 1 147 ? -29.016 -2.705 48.170 1.00 63.42 349 GLU D O 1
ATOM 8538 N N . ASP D 1 148 ? -28.759 -1.607 50.125 1.00 58.89 350 ASP D N 1
ATOM 8539 C CA . ASP D 1 148 ? -28.638 -2.860 50.868 1.00 61.53 350 ASP D CA 1
ATOM 8540 C C . ASP D 1 148 ? -29.925 -3.677 50.730 1.00 65.11 350 ASP D C 1
ATOM 8541 O O . ASP D 1 148 ? -29.892 -4.900 50.511 1.00 67.26 350 ASP D O 1
ATOM 8546 N N . ALA D 1 149 ? -31.061 -2.998 50.843 1.00 58.01 351 ALA D N 1
ATOM 8547 C CA . ALA D 1 149 ? -32.337 -3.667 50.636 1.00 62.19 351 ALA D CA 1
ATOM 8548 C C . ALA D 1 149 ? -32.358 -4.375 49.279 1.00 60.82 351 ALA D C 1
ATOM 8549 O O . ALA D 1 149 ? -32.813 -5.506 49.173 1.00 65.77 351 ALA D O 1
ATOM 8551 N N . LEU D 1 150 ? -31.851 -3.716 48.247 1.00 55.52 352 LEU D N 1
ATOM 8552 C CA . LEU D 1 150 ? -31.779 -4.338 46.938 1.00 55.74 352 LEU D CA 1
ATOM 8553 C C . LEU D 1 150 ? -31.029 -5.652 47.043 1.00 51.51 352 LEU D C 1
ATOM 8554 O O . LEU D 1 150 ? -31.544 -6.715 46.676 1.00 48.06 352 LEU D O 1
ATOM 8559 N N . VAL D 1 151 ? -29.813 -5.589 47.573 1.00 63.61 353 VAL D N 1
ATOM 8560 C CA . VAL D 1 151 ? -29.024 -6.815 47.689 1.00 61.57 353 VAL D CA 1
ATOM 8561 C C . VAL D 1 151 ? -29.790 -7.951 48.387 1.00 58.08 353 VAL D C 1
ATOM 8562 O O . VAL D 1 151 ? -29.788 -9.088 47.905 1.00 57.05 353 VAL D O 1
ATOM 8566 N N . GLU D 1 152 ? -30.459 -7.637 49.501 1.00 59.26 354 GLU D N 1
ATOM 8567 C CA . GLU D 1 152 ? -31.184 -8.654 50.284 1.00 57.17 354 GLU D CA 1
ATOM 8568 C C . GLU D 1 152 ? -32.414 -9.231 49.577 1.00 60.50 354 GLU D C 1
ATOM 8569 O O . GLU D 1 152 ? -32.670 -10.445 49.609 1.00 63.59 354 GLU D O 1
ATOM 8575 N N . VAL D 1 153 ? -33.191 -8.344 48.966 1.00 55.71 355 VAL D N 1
ATOM 8576 C CA . VAL D 1 153 ? -34.346 -8.746 48.178 1.00 53.82 355 VAL D CA 1
ATOM 8577 C C . VAL D 1 153 ? -33.887 -9.681 47.062 1.00 54.07 355 VAL D C 1
ATOM 8578 O O . VAL D 1 153 ? -34.578 -10.636 46.715 1.00 57.45 355 VAL D O 1
ATOM 8582 N N . TYR D 1 154 ? -32.703 -9.419 46.520 1.00 58.11 356 TYR D N 1
ATOM 8583 C CA . TYR D 1 154 ? -32.128 -10.310 45.516 1.00 54.93 356 TYR D CA 1
ATOM 8584 C C . TYR D 1 154 ? -31.729 -11.669 46.090 1.00 54.02 356 TYR D C 1
ATOM 8585 O O . TYR D 1 154 ? -32.067 -12.709 45.514 1.00 51.32 356 TYR D O 1
ATOM 8594 N N . LYS D 1 155 ? -31.007 -11.659 47.217 1.00 55.16 357 LYS D N 1
ATOM 8595 C CA . LYS D 1 155 ? -30.605 -12.904 47.875 1.00 58.49 357 LYS D CA 1
ATOM 8596 C C . LYS D 1 155 ? -31.816 -13.801 48.171 1.00 63.65 357 LYS D C 1
ATOM 8597 O O . LYS D 1 155 ? -31.760 -15.019 47.978 1.00 69.37 357 LYS D O 1
ATOM 8599 N N . GLU D 1 156 ? -32.912 -13.201 48.631 1.00 57.17 358 GLU D N 1
ATOM 8600 C CA . GLU D 1 156 ? -34.133 -13.974 48.877 1.00 61.93 358 GLU D CA 1
ATOM 8601 C C . GLU D 1 156 ? -34.743 -14.524 47.581 1.00 63.27 358 GLU D C 1
ATOM 8602 O O . GLU D 1 156 ? -35.377 -15.579 47.586 1.00 66.61 358 GLU D O 1
ATOM 8608 N N . ALA D 1 157 ? -34.540 -13.812 46.478 1.00 54.81 359 ALA D N 1
ATOM 8609 C CA . ALA D 1 157 ? -34.908 -14.323 45.159 1.00 63.14 359 ALA D CA 1
ATOM 8610 C C . ALA D 1 157 ? -33.846 -15.291 44.631 1.00 71.34 359 ALA D C 1
ATOM 8611 O O . ALA D 1 157 ? -33.919 -15.730 43.485 1.00 72.81 359 ALA D O 1
ATOM 8613 N N . GLY D 1 158 ? -32.857 -15.614 45.464 1.00 72.06 360 GLY D N 1
ATOM 8614 C CA . GLY D 1 158 ? -31.825 -16.569 45.094 1.00 77.03 360 GLY D CA 1
ATOM 8615 C C . GLY D 1 158 ? -30.934 -16.160 43.923 1.00 83.78 360 GLY D C 1
ATOM 8616 O O . GLY D 1 158 ? -30.462 -17.007 43.164 1.00 90.16 360 GLY D O 1
ATOM 8617 N N . ILE D 1 159 ? -30.717 -14.859 43.759 1.00 74.76 361 ILE D N 1
ATOM 8618 C CA . ILE D 1 159 ? -29.702 -14.384 42.832 1.00 77.94 361 ILE D CA 1
ATOM 8619 C C . ILE D 1 159 ? -28.611 -13.674 43.651 1.00 80.49 361 ILE D C 1
ATOM 8620 O O . ILE D 1 159 ? -28.914 -12.861 44.530 1.00 71.60 361 ILE D O 1
ATOM 8625 N N . THR D 1 160 ? -27.348 -14.002 43.375 1.00 84.41 362 THR D N 1
ATOM 8626 C CA . THR D 1 160 ? -26.230 -13.505 44.177 1.00 83.91 362 THR D CA 1
ATOM 8627 C C . THR D 1 160 ? -25.225 -12.665 43.379 1.00 83.38 362 THR D C 1
ATOM 8628 O O . THR D 1 160 ? -25.557 -12.070 42.359 1.00 84.43 362 THR D O 1
ATOM 8632 N N . TRP D 1 161 ? -23.987 -12.611 43.855 1.00 81.34 363 TRP D N 1
ATOM 8633 C CA . TRP D 1 161 ? -22.963 -11.828 43.181 1.00 70.19 363 TRP D CA 1
ATOM 8634 C C . TRP D 1 161 ? -22.409 -12.567 41.983 1.00 67.78 363 TRP D C 1
ATOM 8635 O O . TRP D 1 161 ? -21.995 -11.942 41.008 1.00 66.91 363 TRP D O 1
ATOM 8646 N N . ASP D 1 162 ? -22.394 -13.894 42.056 1.00 66.01 364 ASP D N 1
ATOM 8647 C CA . ASP D 1 162 ? -21.766 -14.699 41.013 1.00 74.32 364 ASP D CA 1
ATOM 8648 C C . ASP D 1 162 ? -22.764 -15.299 40.020 1.00 78.96 364 ASP D C 1
ATOM 8649 O O . ASP D 1 162 ? -22.437 -16.244 39.301 1.00 83.12 364 ASP D O 1
ATOM 8654 N N . THR D 1 163 ? -23.975 -14.754 39.973 1.00 80.91 365 THR D N 1
ATOM 8655 C CA . THR D 1 163 ? -25.014 -15.372 39.160 1.00 90.24 365 THR D CA 1
ATOM 8656 C C . THR D 1 163 ? -25.043 -14.798 37.759 1.00 101.63 365 THR D C 1
ATOM 8657 O O . THR D 1 163 ? -24.990 -13.584 37.570 1.00 105.80 365 THR D O 1
ATOM 8661 N N . ASP D 1 164 ? -25.107 -15.689 36.777 1.00 91.61 366 ASP D N 1
ATOM 8662 C CA . ASP D 1 164 ? -25.282 -15.294 35.388 1.00 91.18 366 ASP D CA 1
ATOM 8663 C C . ASP D 1 164 ? -26.747 -14.925 35.177 1.00 85.94 366 ASP D C 1
ATOM 8664 O O . ASP D 1 164 ? -27.626 -15.779 35.278 1.00 83.20 366 ASP D O 1
ATOM 8669 N N . PRO D 1 165 ? -27.012 -13.640 34.900 1.00 92.16 367 PRO D N 1
ATOM 8670 C CA . PRO D 1 165 ? -28.378 -13.132 34.727 1.00 93.49 367 PRO D CA 1
ATOM 8671 C C . PRO D 1 165 ? -29.027 -13.686 33.463 1.00 96.45 367 PRO D C 1
ATOM 8672 O O . PRO D 1 165 ? -30.212 -13.445 33.228 1.00 95.81 367 PRO D O 1
ATOM 8676 N N . ARG D 1 166 ? -28.255 -14.425 32.670 1.00 101.31 368 ARG D N 1
ATOM 8677 C CA . ARG D 1 166 ? -28.769 -15.047 31.454 1.00 109.45 368 ARG D CA 1
ATOM 8678 C C . ARG D 1 166 ? -29.551 -16.316 31.780 1.00 112.00 368 ARG D C 1
ATOM 8679 O O . ARG D 1 166 ? -30.045 -16.991 30.875 1.00 117.74 368 ARG D O 1
ATOM 8681 N N . GLY D 1 167 ? -29.670 -16.628 33.071 1.00 96.55 369 GLY D N 1
ATOM 8682 C CA . GLY D 1 167 ? -30.349 -17.836 33.499 1.00 98.26 369 GLY D CA 1
ATOM 8683 C C . GLY D 1 167 ? -31.547 -17.635 34.416 1.00 101.55 369 GLY D C 1
ATOM 8684 O O . GLY D 1 167 ? -32.044 -18.598 35.004 1.00 101.55 369 GLY D O 1
ATOM 8685 N N . VAL D 1 168 ? -32.006 -16.393 34.527 1.00 109.05 370 VAL D N 1
ATOM 8686 C CA . VAL D 1 168 ? -33.141 -16.066 35.380 1.00 107.39 370 VAL D CA 1
ATOM 8687 C C . VAL D 1 168 ? -34.328 -15.564 34.565 1.00 106.57 370 VAL D C 1
ATOM 8688 O O . VAL D 1 168 ? -34.257 -14.508 33.936 1.00 100.40 370 VAL D O 1
ATOM 8692 N N . PRO D 1 169 ? -35.418 -16.323 34.585 1.00 112.17 371 PRO D N 1
ATOM 8693 C CA . PRO D 1 169 ? -36.638 -15.936 33.871 1.00 124.85 371 PRO D CA 1
ATOM 8694 C C . PRO D 1 169 ? -37.000 -14.553 34.396 1.00 131.93 371 PRO D C 1
ATOM 8695 O O . PRO D 1 169 ? -36.775 -14.267 35.571 1.00 135.16 371 PRO D O 1
ATOM 8699 N N . ASN D 1 170 ? -37.551 -13.709 33.531 1.00 205.96 372 ASN D N 1
ATOM 8700 C CA . ASN D 1 170 ? -38.095 -12.422 33.943 1.00 203.57 372 ASN D CA 1
ATOM 8701 C C . ASN D 1 170 ? -39.008 -12.546 35.158 1.00 199.21 372 ASN D C 1
ATOM 8702 O O . ASN D 1 170 ? -39.274 -11.564 35.850 1.00 200.59 372 ASN D O 1
ATOM 8704 N N . ASP D 1 171 ? -39.485 -13.760 35.411 1.00 162.95 373 ASP D N 1
ATOM 8705 C CA . ASP D 1 171 ? -40.396 -14.011 36.521 1.00 148.95 373 ASP D CA 1
ATOM 8706 C C . ASP D 1 171 ? -39.658 -14.219 37.840 1.00 133.71 373 ASP D C 1
ATOM 8707 O O . ASP D 1 171 ? -40.137 -13.814 38.898 1.00 123.48 373 ASP D O 1
ATOM 8709 N N . LYS D 1 172 ? -38.492 -14.853 37.771 1.00 96.26 374 LYS D N 1
ATOM 8710 C CA . LYS D 1 172 ? -37.712 -15.155 38.967 1.00 85.50 374 LYS D CA 1
ATOM 8711 C C . LYS D 1 172 ? -37.151 -13.900 39.631 1.00 88.31 374 LYS D C 1
ATOM 8712 O O . LYS D 1 172 ? -36.935 -13.876 40.842 1.00 84.47 374 LYS D O 1
ATOM 8718 N N . TRP D 1 173 ? -36.913 -12.861 38.838 1.00 83.73 375 TRP D N 1
ATOM 8719 C CA . TRP D 1 173 ? -36.392 -11.616 39.368 1.00 78.05 375 TRP D CA 1
ATOM 8720 C C . TRP D 1 173 ? -37.374 -11.158 40.418 1.00 71.25 375 TRP D C 1
ATOM 8721 O O . TRP D 1 173 ? -38.565 -11.358 40.273 1.00 74.86 375 TRP D O 1
ATOM 8732 N N . PRO D 1 174 ? -36.884 -10.518 41.473 1.00 69.23 376 PRO D N 1
ATOM 8733 C CA . PRO D 1 174 ? -37.808 -9.888 42.405 1.00 65.76 376 PRO D CA 1
ATOM 8734 C C . PRO D 1 174 ? -38.266 -8.585 41.780 1.00 66.96 376 PRO D C 1
ATOM 8735 O O . PRO D 1 174 ? -37.654 -8.119 40.818 1.00 63.03 376 PRO D O 1
ATOM 8739 N N . THR D 1 175 ? -39.306 -7.984 42.330 1.00 60.49 377 THR D N 1
ATOM 8740 C CA . THR D 1 175 ? -39.763 -6.711 41.811 1.00 65.43 377 THR D CA 1
ATOM 8741 C C . THR D 1 175 ? -39.726 -5.665 42.898 1.00 73.15 377 THR D C 1
ATOM 8742 O O . THR D 1 175 ? -39.237 -5.908 43.999 1.00 73.81 377 THR D O 1
ATOM 8746 N N . VAL D 1 176 ? -40.285 -4.505 42.585 1.00 82.51 378 VAL D N 1
ATOM 8747 C CA . VAL D 1 176 ? -40.419 -3.425 43.543 1.00 83.67 378 VAL D CA 1
ATOM 8748 C C . VAL D 1 176 ? -41.360 -3.786 44.716 1.00 86.72 378 VAL D C 1
ATOM 8749 O O . VAL D 1 176 ? -41.208 -3.265 45.825 1.00 92.26 378 VAL D O 1
ATOM 8753 N N . LYS D 1 177 ? -42.318 -4.684 44.492 1.00 73.59 379 LYS D N 1
ATOM 8754 C CA . LYS D 1 177 ? -43.165 -5.128 45.599 1.00 71.54 379 LYS D CA 1
ATOM 8755 C C . LYS D 1 177 ? -42.328 -5.756 46.725 1.00 67.80 379 LYS D C 1
ATOM 8756 O O . LYS D 1 177 ? -42.492 -5.420 47.898 1.00 62.93 379 LYS D O 1
ATOM 8758 N N . GLU D 1 178 ? -41.434 -6.671 46.371 1.00 73.87 380 GLU D N 1
ATOM 8759 C CA . GLU D 1 178 ? -40.627 -7.351 47.376 1.00 65.82 380 GLU D CA 1
ATOM 8760 C C . GLU D 1 178 ? -39.613 -6.414 48.045 1.00 61.85 380 GLU D C 1
ATOM 8761 O O . GLU D 1 178 ? -39.222 -6.626 49.192 1.00 61.16 380 GLU D O 1
ATOM 8767 N N . LEU D 1 179 ? -39.193 -5.381 47.328 1.00 60.71 381 LEU D N 1
ATOM 8768 C CA . LEU D 1 179 ? -38.338 -4.364 47.918 1.00 61.37 381 LEU D CA 1
ATOM 8769 C C . LEU D 1 179 ? -39.127 -3.564 48.954 1.00 68.07 381 LEU D C 1
ATOM 8770 O O . LEU D 1 179 ? -38.603 -3.201 50.016 1.00 63.55 381 LEU D O 1
ATOM 8775 N N . TYR D 1 180 ? -40.395 -3.303 48.642 1.00 68.40 382 TYR D N 1
ATOM 8776 C CA . TYR D 1 180 ? -41.260 -2.568 49.558 1.00 68.49 382 TYR D CA 1
ATOM 8777 C C . TYR D 1 180 ? -41.572 -3.384 50.799 1.00 65.57 382 TYR D C 1
ATOM 8778 O O . TYR D 1 180 ? -41.610 -2.861 51.910 1.00 63.98 382 TYR D O 1
ATOM 8787 N N . GLU D 1 181 ? -41.822 -4.666 50.596 1.00 78.38 383 GLU D N 1
ATOM 8788 C CA . GLU D 1 181 ? -42.176 -5.548 51.692 1.00 80.04 383 GLU D CA 1
ATOM 8789 C C . GLU D 1 181 ? -40.958 -5.725 52.588 1.00 78.12 383 GLU D C 1
ATOM 8790 O O . GLU D 1 181 ? -41.046 -5.634 53.826 1.00 83.03 383 GLU D O 1
ATOM 8796 N N . TYR D 1 182 ? -39.810 -5.937 51.951 1.00 72.80 384 TYR D N 1
ATOM 8797 C CA . TYR D 1 182 ? -38.562 -5.948 52.679 1.00 68.60 384 TYR D CA 1
ATOM 8798 C C . TYR D 1 182 ? -38.450 -4.705 53.554 1.00 71.98 384 TYR D C 1
ATOM 8799 O O . TYR D 1 182 ? -38.263 -4.803 54.761 1.00 76.34 384 TYR D O 1
ATOM 8808 N N . CYS D 1 183 ? -38.560 -3.529 52.955 1.00 66.82 385 CYS D N 1
ATOM 8809 C CA . CYS D 1 183 ? -38.313 -2.314 53.724 1.00 69.03 385 CYS D CA 1
ATOM 8810 C C . CYS D 1 183 ? -39.331 -2.104 54.825 1.00 70.23 385 CYS D C 1
ATOM 8811 O O . CYS D 1 183 ? -39.019 -1.543 55.865 1.00 73.51 385 CYS D O 1
ATOM 8814 N N . VAL D 1 184 ? -40.562 -2.517 54.582 1.00 63.69 386 VAL D N 1
ATOM 8815 C CA . VAL D 1 184 ? -41.583 -2.352 55.584 1.00 62.05 386 VAL D CA 1
ATOM 8816 C C . VAL D 1 184 ? -41.164 -3.177 56.767 1.00 60.50 386 VAL D C 1
ATOM 8817 O O . VAL D 1 184 ? -41.294 -2.738 57.907 1.00 62.81 386 VAL D O 1
ATOM 8821 N N . LYS D 1 185 ? -40.659 -4.380 56.500 1.00 68.38 387 LYS D N 1
ATOM 8822 C CA . LYS D 1 185 ? -40.240 -5.238 57.605 1.00 65.43 387 LYS D CA 1
ATOM 8823 C C . LYS D 1 185 ? -39.042 -4.619 58.328 1.00 56.98 387 LYS D C 1
ATOM 8824 O O . LYS D 1 185 ? -39.061 -4.463 59.545 1.00 56.68 387 LYS D O 1
ATOM 8826 N N . LYS D 1 186 ? -38.021 -4.231 57.580 1.00 56.40 388 LYS D N 1
ATOM 8827 C CA . LYS D 1 186 ? -36.854 -3.607 58.180 1.00 60.87 388 LYS D CA 1
ATOM 8828 C C . LYS D 1 186 ? -37.236 -2.382 59.012 1.00 69.11 388 LYS D C 1
ATOM 8829 O O . LYS D 1 186 ? -36.560 -2.056 59.992 1.00 68.11 388 LYS D O 1
ATOM 8833 N N . ALA D 1 187 ? -38.324 -1.716 58.635 1.00 68.57 389 ALA D N 1
ATOM 8834 C CA . ALA D 1 187 ? -38.642 -0.413 59.218 1.00 68.53 389 ALA D CA 1
ATOM 8835 C C . ALA D 1 187 ? -39.205 -0.531 60.619 1.00 66.67 389 ALA D C 1
ATOM 8836 O O . ALA D 1 187 ? -39.255 0.453 61.356 1.00 72.76 389 ALA D O 1
ATOM 8838 N N . GLU D 1 188 ? -39.614 -1.737 60.990 1.00 61.30 390 GLU D N 1
ATOM 8839 C CA . GLU D 1 188 ? -40.102 -1.974 62.342 1.00 68.98 390 GLU D CA 1
ATOM 8840 C C . GLU D 1 188 ? -38.980 -1.781 63.363 1.00 78.84 390 GLU D C 1
ATOM 8841 O O . GLU D 1 188 ? -39.191 -1.186 64.420 1.00 85.39 390 GLU D O 1
ATOM 8847 N N . GLU D 1 189 ? -37.782 -2.267 63.047 1.00 90.62 391 GLU D N 1
ATOM 8848 C CA . GLU D 1 189 ? -36.638 -2.056 63.934 1.00 91.87 391 GLU D CA 1
ATOM 8849 C C . GLU D 1 189 ? -35.820 -0.825 63.536 1.00 81.34 391 GLU D C 1
ATOM 8850 O O . GLU D 1 189 ? -35.139 -0.231 64.363 1.00 75.69 391 GLU D O 1
ATOM 8856 N N . ASN D 1 190 ? -35.897 -0.437 62.269 1.00 67.50 392 ASN D N 1
ATOM 8857 C CA . ASN D 1 190 ? -35.140 0.713 61.789 1.00 61.00 392 ASN D CA 1
ATOM 8858 C C . ASN D 1 190 ? -36.015 1.804 61.173 1.00 60.52 392 ASN D C 1
ATOM 8859 O O . ASN D 1 190 ? -35.866 2.122 59.993 1.00 56.05 392 ASN D O 1
ATOM 8864 N N . PRO D 1 191 ? -36.917 2.399 61.971 1.00 65.88 393 PRO D N 1
ATOM 8865 C CA . PRO D 1 191 ? -37.814 3.422 61.413 1.00 75.75 393 PRO D CA 1
ATOM 8866 C C . PRO D 1 191 ? -37.047 4.659 60.951 1.00 80.10 393 PRO D C 1
ATOM 8867 O O . PRO D 1 191 ? -37.400 5.266 59.938 1.00 83.29 393 PRO D O 1
ATOM 8871 N N . GLU D 1 192 ? -36.005 5.022 61.689 1.00 80.18 394 GLU D N 1
ATOM 8872 C CA . GLU D 1 192 ? -35.184 6.177 61.357 1.00 82.49 394 GLU D CA 1
ATOM 8873 C C . GLU D 1 192 ? -34.585 6.042 59.963 1.00 76.81 394 GLU D C 1
ATOM 8874 O O . GLU D 1 192 ? -34.507 7.013 59.208 1.00 78.08 394 GLU D O 1
ATOM 8880 N N . THR D 1 193 ? -34.173 4.827 59.628 1.00 73.27 395 THR D N 1
ATOM 8881 C CA . THR D 1 193 ? -33.507 4.561 58.360 1.00 72.20 395 THR D CA 1
ATOM 8882 C C . THR D 1 193 ? -34.458 4.036 57.272 1.00 78.78 395 THR D C 1
ATOM 8883 O O . THR D 1 193 ? -34.201 4.227 56.076 1.00 80.52 395 THR D O 1
ATOM 8887 N N . TYR D 1 194 ? -35.558 3.395 57.682 1.00 81.24 396 TYR D N 1
ATOM 8888 C CA . TYR D 1 194 ? -36.446 2.703 56.728 1.00 86.08 396 TYR D CA 1
ATOM 8889 C C . TYR D 1 194 ? -37.907 3.169 56.638 1.00 90.12 396 TYR D C 1
ATOM 8890 O O . TYR D 1 194 ? -38.566 2.952 55.623 1.00 89.10 396 TYR D O 1
ATOM 8899 N N . GLY D 1 195 ? -38.411 3.794 57.696 1.00 81.74 397 GLY D N 1
ATOM 8900 C CA . GLY D 1 195 ? -39.797 4.230 57.749 1.00 84.54 397 GLY D CA 1
ATOM 8901 C C . GLY D 1 195 ? -40.269 5.001 56.530 1.00 87.04 397 GLY D C 1
ATOM 8902 O O . GLY D 1 195 ? -41.231 4.602 55.860 1.00 94.17 397 GLY D O 1
ATOM 8903 N N . ARG D 1 196 ? -39.588 6.104 56.247 1.00 73.22 398 ARG D N 1
ATOM 8904 C CA . ARG D 1 196 ? -39.934 6.978 55.132 1.00 77.82 398 ARG D CA 1
ATOM 8905 C C . ARG D 1 196 ? -39.626 6.347 53.778 1.00 82.48 398 ARG D C 1
ATOM 8906 O O . ARG D 1 196 ? -40.275 6.652 52.778 1.00 96.47 398 ARG D O 1
ATOM 8914 N N . LEU D 1 197 ? -38.640 5.462 53.743 1.00 88.06 399 LEU D N 1
ATOM 8915 C CA . LEU D 1 197 ? -38.282 4.794 52.498 1.00 88.26 399 LEU D CA 1
ATOM 8916 C C . LEU D 1 197 ? -39.384 3.817 52.120 1.00 94.00 399 LEU D C 1
ATOM 8917 O O . LEU D 1 197 ? -39.667 3.613 50.940 1.00 100.64 399 LEU D O 1
ATOM 8922 N N . SER D 1 198 ? -40.015 3.227 53.130 1.00 94.30 400 SER D N 1
ATOM 8923 C CA . SER D 1 198 ? -41.149 2.340 52.906 1.00 94.39 400 SER D CA 1
ATOM 8924 C C . SER D 1 198 ? -42.394 3.131 52.540 1.00 101.41 400 SER D C 1
ATOM 8925 O O . SER D 1 198 ? -43.061 2.840 51.539 1.00 108.31 400 SER D O 1
ATOM 8928 N N . VAL D 1 199 ? -42.708 4.135 53.357 1.00 80.38 401 VAL D N 1
ATOM 8929 C CA . VAL D 1 199 ? -43.856 4.989 53.080 1.00 83.99 401 VAL D CA 1
ATOM 8930 C C . VAL D 1 199 ? -43.776 5.529 51.655 1.00 86.37 401 VAL D C 1
ATOM 8931 O O . VAL D 1 199 ? -44.802 5.718 50.989 1.00 81.55 401 VAL D O 1
ATOM 8935 N N . LEU D 1 200 ? -42.551 5.758 51.186 1.00 93.06 402 LEU D N 1
ATOM 8936 C CA . LEU D 1 200 ? -42.353 6.286 49.842 1.00 95.34 402 LEU D CA 1
ATOM 8937 C C . LEU D 1 200 ? -42.393 5.216 48.748 1.00 89.53 402 LEU D C 1
ATOM 8938 O O . LEU D 1 200 ? -42.912 5.464 47.657 1.00 91.56 402 LEU D O 1
ATOM 8943 N N . LEU D 1 201 ? -41.873 4.030 49.043 1.00 82.24 403 LEU D N 1
ATOM 8944 C CA . LEU D 1 201 ? -41.927 2.923 48.088 1.00 78.03 403 LEU D CA 1
ATOM 8945 C C . LEU D 1 201 ? -43.325 2.295 47.958 1.00 78.79 403 LEU D C 1
ATOM 8946 O O . LEU D 1 201 ? -43.566 1.464 47.065 1.00 69.51 403 LEU D O 1
ATOM 8951 N N . LYS D 1 202 ? -44.236 2.674 48.851 1.00 92.58 404 LYS D N 1
ATOM 8952 C CA . LYS D 1 202 ? -45.591 2.114 48.824 1.00 102.41 404 LYS D CA 1
ATOM 8953 C C . LYS D 1 202 ? -46.292 2.356 47.491 1.00 108.01 404 LYS D C 1
ATOM 8954 O O . LYS D 1 202 ? -46.821 1.422 46.897 1.00 108.18 404 LYS D O 1
ATOM 8956 N N . ARG D 1 203 ? -46.292 3.604 47.026 1.00 107.27 405 ARG D N 1
ATOM 8957 C CA . ARG D 1 203 ? -46.998 3.965 45.795 1.00 112.14 405 ARG D CA 1
ATOM 8958 C C . ARG D 1 203 ? -46.410 3.266 44.576 1.00 107.14 405 ARG D C 1
ATOM 8959 O O . ARG D 1 203 ? -47.064 3.152 43.549 1.00 120.55 405 ARG D O 1
ATOM 8961 N N . ALA D 1 204 ? -45.179 2.790 44.700 1.00 92.14 406 ALA D N 1
ATOM 8962 C CA . ALA D 1 204 ? -44.505 2.110 43.600 1.00 92.50 406 ALA D CA 1
ATOM 8963 C C . ALA D 1 204 ? -44.662 0.597 43.701 1.00 91.41 406 ALA D C 1
ATOM 8964 O O . ALA D 1 204 ? -44.436 -0.128 42.731 1.00 94.30 406 ALA D O 1
ATOM 8966 N N . ALA D 1 205 ? -45.034 0.121 44.881 1.00 90.92 407 ALA D N 1
ATOM 8967 C CA . ALA D 1 205 ? -45.216 -1.310 45.085 1.00 83.61 407 ALA D CA 1
ATOM 8968 C C . ALA D 1 205 ? -46.682 -1.722 44.938 1.00 84.90 407 ALA D C 1
ATOM 8969 O O . ALA D 1 205 ? -47.006 -2.721 44.290 1.00 82.94 407 ALA D O 1
ATOM 8971 N N . GLU D 1 206 ? -47.567 -0.942 45.546 1.00 81.66 408 GLU D N 1
ATOM 8972 C CA . GLU D 1 206 ? -48.975 -1.285 45.577 1.00 83.22 408 GLU D CA 1
ATOM 8973 C C . GLU D 1 206 ? -49.872 -0.041 45.565 1.00 82.36 408 GLU D C 1
ATOM 8974 O O . GLU D 1 206 ? -51.027 -0.081 46.017 1.00 82.35 408 GLU D O 1
ATOM 8980 N N . GLY D 1 207 ? -49.324 1.054 45.043 1.00 107.87 409 GLY D N 1
ATOM 8981 C CA . GLY D 1 207 ? -50.035 2.315 44.930 1.00 107.19 409 GLY D CA 1
ATOM 8982 C C . GLY D 1 207 ? -50.063 2.854 43.509 1.00 108.88 409 GLY D C 1
ATOM 8983 O O . GLY D 1 207 ? -49.995 2.095 42.547 1.00 111.09 409 GLY D O 1
ATOM 8984 N N . ALA D 1 208 ? -50.136 4.172 43.374 1.00 111.14 410 ALA D N 1
ATOM 8985 C CA . ALA D 1 208 ? -50.468 4.784 42.085 1.00 118.09 410 ALA D CA 1
ATOM 8986 C C . ALA D 1 208 ? -49.411 4.678 40.977 1.00 113.44 410 ALA D C 1
ATOM 8987 O O . ALA D 1 208 ? -49.628 5.153 39.867 1.00 110.72 410 ALA D O 1
ATOM 8989 N N . ASP D 1 209 ? -48.281 4.054 41.263 1.00 118.57 411 ASP D N 1
ATOM 8990 C CA . ASP D 1 209 ? -47.247 3.889 40.244 1.00 125.21 411 ASP D CA 1
ATOM 8991 C C . ASP D 1 209 ? -46.985 2.413 39.972 1.00 124.46 411 ASP D C 1
ATOM 8992 O O . ASP D 1 209 ? -46.303 2.056 39.012 1.00 124.95 411 ASP D O 1
ATOM 8997 N N . SER D 1 210 ? -47.560 1.559 40.810 1.00 115.10 412 SER D N 1
ATOM 8998 C CA . SER D 1 210 ? -47.243 0.137 40.797 1.00 111.68 412 SER D CA 1
ATOM 8999 C C . SER D 1 210 ? -47.461 -0.533 39.445 1.00 110.55 412 SER D C 1
ATOM 9000 O O . SER D 1 210 ? -46.822 -1.539 39.144 1.00 111.24 412 SER D O 1
ATOM 9003 N N . TYR D 1 211 ? -48.352 0.019 38.630 1.00 112.66 413 TYR D N 1
ATOM 9004 C CA . TYR D 1 211 ? -48.616 -0.570 37.323 1.00 113.55 413 TYR D CA 1
ATOM 9005 C C . TYR D 1 211 ? -47.372 -0.558 36.443 1.00 118.19 413 TYR D C 1
ATOM 9006 O O . TYR D 1 211 ? -47.218 -1.406 35.566 1.00 124.18 413 TYR D O 1
ATOM 9015 N N . LEU D 1 212 ? -46.482 0.397 36.691 1.00 111.00 414 LEU D N 1
ATOM 9016 C CA . LEU D 1 212 ? -45.310 0.574 35.842 1.00 112.74 414 LEU D CA 1
ATOM 9017 C C . LEU D 1 212 ? -44.246 -0.508 36.020 1.00 116.54 414 LEU D C 1
ATOM 9018 O O . LEU D 1 212 ? -43.599 -0.913 35.049 1.00 121.21 414 LEU D O 1
ATOM 9023 N N . TRP D 1 213 ? -44.057 -0.970 37.251 1.00 116.18 415 TRP D N 1
ATOM 9024 C CA . TRP D 1 213 ? -42.896 -1.800 37.553 1.00 116.50 415 TRP D CA 1
ATOM 9025 C C . TRP D 1 213 ? -43.174 -3.082 38.319 1.00 117.04 415 TRP D C 1
ATOM 9026 O O . TRP D 1 213 ? -42.372 -4.014 38.262 1.00 119.49 415 TRP D O 1
ATOM 9037 N N . ALA D 1 214 ? -44.293 -3.140 39.035 1.00 117.36 416 ALA D N 1
ATOM 9038 C CA . ALA D 1 214 ? -44.538 -4.258 39.947 1.00 117.74 416 ALA D CA 1
ATOM 9039 C C . ALA D 1 214 ? -45.022 -5.536 39.260 1.00 118.85 416 ALA D C 1
ATOM 9040 O O . ALA D 1 214 ? -46.111 -6.020 39.523 1.00 122.83 416 ALA D O 1
ATOM 9042 N N . GLY D 1 215 ? -44.188 -6.069 38.378 1.00 113.50 417 GLY D N 1
ATOM 9043 C CA . GLY D 1 215 ? -44.408 -7.360 37.756 1.00 114.57 417 GLY D CA 1
ATOM 9044 C C . GLY D 1 215 ? -43.149 -7.709 36.988 1.00 114.99 417 GLY D C 1
ATOM 9045 O O . GLY D 1 215 ? -42.285 -6.853 36.792 1.00 114.45 417 GLY D O 1
ATOM 9046 N N . PRO D 1 216 ? -43.015 -8.973 36.567 1.00 110.06 418 PRO D N 1
ATOM 9047 C CA . PRO D 1 216 ? -41.863 -9.320 35.728 1.00 110.51 418 PRO D CA 1
ATOM 9048 C C . PRO D 1 216 ? -42.044 -8.758 34.310 1.00 113.01 418 PRO D C 1
ATOM 9049 O O . PRO D 1 216 ? -42.935 -9.214 33.593 1.00 116.00 418 PRO D O 1
ATOM 9053 N N . THR D 1 217 ? -41.218 -7.776 33.940 1.00 83.32 419 THR D N 1
ATOM 9054 C CA . THR D 1 217 ? -41.281 -7.067 32.642 1.00 78.90 419 THR D CA 1
ATOM 9055 C C . THR D 1 217 ? -42.132 -7.703 31.539 1.00 80.11 419 THR D C 1
ATOM 9056 O O . THR D 1 217 ? -41.876 -8.824 31.119 1.00 82.56 419 THR D O 1
ATOM 9060 N N . VAL D 1 227 ? -40.666 1.823 18.718 1.00 66.12 429 VAL D N 1
ATOM 9061 C CA . VAL D 1 227 ? -41.283 2.818 19.600 1.00 79.57 429 VAL D CA 1
ATOM 9062 C C . VAL D 1 227 ? -41.608 2.307 21.019 1.00 78.81 429 VAL D C 1
ATOM 9063 O O . VAL D 1 227 ? -42.419 1.397 21.220 1.00 78.22 429 VAL D O 1
ATOM 9067 N N . PHE D 1 228 ? -40.954 2.905 22.005 1.00 88.10 430 PHE D N 1
ATOM 9068 C CA . PHE D 1 228 ? -41.320 2.697 23.402 1.00 90.41 430 PHE D CA 1
ATOM 9069 C C . PHE D 1 228 ? -42.141 3.893 23.869 1.00 85.64 430 PHE D C 1
ATOM 9070 O O . PHE D 1 228 ? -41.583 4.937 24.228 1.00 79.29 430 PHE D O 1
ATOM 9078 N N . ASP D 1 229 ? -43.462 3.745 23.870 1.00 63.42 431 ASP D N 1
ATOM 9079 C CA . ASP D 1 229 ? -44.316 4.887 24.167 1.00 64.18 431 ASP D CA 1
ATOM 9080 C C . ASP D 1 229 ? -44.346 5.292 25.635 1.00 63.78 431 ASP D C 1
ATOM 9081 O O . ASP D 1 229 ? -44.733 4.507 26.491 1.00 63.54 431 ASP D O 1
ATOM 9086 N N . VAL D 1 230 ? -43.979 6.543 25.897 1.00 63.83 432 VAL D N 1
ATOM 9087 C CA . VAL D 1 230 ? -43.947 7.097 27.249 1.00 63.60 432 VAL D CA 1
ATOM 9088 C C . VAL D 1 230 ? -45.108 8.075 27.502 1.00 64.69 432 VAL D C 1
ATOM 9089 O O . VAL D 1 230 ? -45.402 8.438 28.641 1.00 64.76 432 VAL D O 1
ATOM 9091 N N . HIS D 1 231 ? -45.770 8.478 26.424 1.00 72.30 433 HIS D N 1
ATOM 9092 C CA . HIS D 1 231 ? -46.715 9.586 26.449 1.00 79.76 433 HIS D CA 1
ATOM 9093 C C . HIS D 1 231 ? -47.771 9.508 27.557 1.00 83.63 433 HIS D C 1
ATOM 9094 O O . HIS D 1 231 ? -48.242 10.539 28.032 1.00 90.87 433 HIS D O 1
ATOM 9101 N N . ASP D 1 232 ? -48.140 8.298 27.971 1.00 69.19 434 ASP D N 1
ATOM 9102 C CA . ASP D 1 232 ? -49.184 8.130 28.988 1.00 69.71 434 ASP D CA 1
ATOM 9103 C C . ASP D 1 232 ? -48.847 8.794 30.330 1.00 78.50 434 ASP D C 1
ATOM 9104 O O . ASP D 1 232 ? -49.691 8.838 31.227 1.00 78.07 434 ASP D O 1
ATOM 9109 N N . LEU D 1 233 ? -47.614 9.292 30.469 1.00 91.58 435 LEU D N 1
ATOM 9110 C CA . LEU D 1 233 ? -47.152 9.928 31.707 1.00 83.30 435 LEU D CA 1
ATOM 9111 C C . LEU D 1 233 ? -46.837 11.398 31.497 1.00 91.57 435 LEU D C 1
ATOM 9112 O O . LEU D 1 233 ? -45.994 11.958 32.209 1.00 92.38 435 LEU D O 1
ATOM 9117 N N . GLN D 1 234 ? -47.497 12.004 30.510 1.00 90.28 436 GLN D N 1
ATOM 9118 C CA . GLN D 1 234 ? -47.211 13.380 30.098 1.00 96.38 436 GLN D CA 1
ATOM 9119 C C . GLN D 1 234 ? -47.672 14.429 31.110 1.00 99.80 436 GLN D C 1
ATOM 9120 O O . GLN D 1 234 ? -47.162 15.553 31.136 1.00 101.44 436 GLN D O 1
ATOM 9122 N N . ASN D 1 235 ? -48.638 14.060 31.941 1.00 101.84 437 ASN D N 1
ATOM 9123 C CA . ASN D 1 235 ? -49.183 14.981 32.927 1.00 102.76 437 ASN D CA 1
ATOM 9124 C C . ASN D 1 235 ? -48.996 14.470 34.360 1.00 98.41 437 ASN D C 1
ATOM 9125 O O . ASN D 1 235 ? -49.634 14.958 35.298 1.00 104.01 437 ASN D O 1
ATOM 9130 N N . ALA D 1 236 ? -48.121 13.483 34.524 1.00 79.74 438 ALA D N 1
ATOM 9131 C CA . ALA D 1 236 ? -47.802 12.968 35.849 1.00 69.72 438 ALA D CA 1
ATOM 9132 C C . ALA D 1 236 ? -46.787 13.893 36.504 1.00 68.16 438 ALA D C 1
ATOM 9133 O O . ALA D 1 236 ? -46.421 14.925 35.923 1.00 68.28 438 ALA D O 1
ATOM 9135 N N . GLU D 1 237 ? -46.345 13.535 37.709 1.00 70.23 439 GLU D N 1
ATOM 9136 C CA . GLU D 1 237 ? -45.249 14.249 38.356 1.00 69.14 439 GLU D CA 1
ATOM 9137 C C . GLU D 1 237 ? -43.996 14.086 37.507 1.00 69.62 439 GLU D C 1
ATOM 9138 O O . GLU D 1 237 ? -43.803 13.046 36.872 1.00 67.41 439 GLU D O 1
ATOM 9140 N N . ASP D 1 238 ? -43.164 15.125 37.480 1.00 82.94 440 ASP D N 1
ATOM 9141 C CA . ASP D 1 238 ? -41.945 15.129 36.668 1.00 88.17 440 ASP D CA 1
ATOM 9142 C C . ASP D 1 238 ? -40.907 14.110 37.141 1.00 88.41 440 ASP D C 1
ATOM 9143 O O . ASP D 1 238 ? -40.072 13.658 36.355 1.00 92.85 440 ASP D O 1
ATOM 9148 N N . GLN D 1 239 ? -40.959 13.755 38.421 1.00 84.17 441 GLN D N 1
ATOM 9149 C CA . GLN D 1 239 ? -40.023 12.781 38.966 1.00 74.40 441 GLN D CA 1
ATOM 9150 C C . GLN D 1 239 ? -40.353 11.386 38.453 1.00 63.69 441 GLN D C 1
ATOM 9151 O O . GLN D 1 239 ? -39.458 10.645 38.061 1.00 61.58 441 GLN D O 1
ATOM 9157 N N . VAL D 1 240 ? -41.642 11.049 38.460 1.00 62.95 442 VAL D N 1
ATOM 9158 C CA . VAL D 1 240 ? -42.147 9.781 37.920 1.00 62.37 442 VAL D CA 1
ATOM 9159 C C . VAL D 1 240 ? -41.823 9.621 36.425 1.00 66.54 442 VAL D C 1
ATOM 9160 O O . VAL D 1 240 ? -41.277 8.601 36.007 1.00 61.20 442 VAL D O 1
ATOM 9164 N N . LYS D 1 241 ? -42.153 10.632 35.627 1.00 77.15 443 LYS D N 1
ATOM 9165 C CA . LYS D 1 241 ? -41.868 10.593 34.196 1.00 73.90 443 LYS D CA 1
ATOM 9166 C C . LYS D 1 241 ? -40.359 10.529 33.963 1.00 74.74 443 LYS D C 1
ATOM 9167 O O . LYS D 1 241 ? -39.877 9.813 33.087 1.00 75.92 443 LYS D O 1
ATOM 9173 N N . ARG D 1 242 ? -39.608 11.282 34.754 1.00 66.17 444 ARG D N 1
ATOM 9174 C CA . ARG D 1 242 ? -38.169 11.278 34.605 1.00 67.74 444 ARG D CA 1
ATOM 9175 C C . ARG D 1 242 ? -37.670 9.871 34.920 1.00 62.92 444 ARG D C 1
ATOM 9176 O O . ARG D 1 242 ? -36.714 9.370 34.307 1.00 64.54 444 ARG D O 1
ATOM 9184 N N . ALA D 1 243 ? -38.364 9.218 35.847 1.00 60.17 445 ALA D N 1
ATOM 9185 C CA . ALA D 1 243 ? -37.928 7.929 36.364 1.00 60.34 445 ALA D CA 1
ATOM 9186 C C . ALA D 1 243 ? -38.159 6.832 35.346 1.00 58.61 445 ALA D C 1
ATOM 9187 O O . ALA D 1 243 ? -37.254 6.051 35.032 1.00 57.78 445 ALA D O 1
ATOM 9189 N N . GLN D 1 244 ? -39.383 6.786 34.838 1.00 71.27 446 GLN D N 1
ATOM 9190 C CA . GLN D 1 244 ? -39.742 5.850 33.785 1.00 72.77 446 GLN D CA 1
ATOM 9191 C C . GLN D 1 244 ? -38.921 6.064 32.529 1.00 76.66 446 GLN D C 1
ATOM 9192 O O . GLN D 1 244 ? -38.514 5.096 31.891 1.00 78.41 446 GLN D O 1
ATOM 9198 N N . TYR D 1 245 ? -38.694 7.324 32.165 1.00 76.84 447 TYR D N 1
ATOM 9199 C CA . TYR D 1 245 ? -37.864 7.616 31.012 1.00 72.99 447 TYR D CA 1
ATOM 9200 C C . TYR D 1 245 ? -36.518 6.961 31.283 1.00 65.84 447 TYR D C 1
ATOM 9201 O O . TYR D 1 245 ? -35.990 6.223 30.453 1.00 74.24 447 TYR D O 1
ATOM 9210 N N . PHE D 1 246 ? -35.971 7.202 32.460 1.00 58.35 448 PHE D N 1
ATOM 9211 C CA . PHE D 1 246 ? -34.681 6.602 32.768 1.00 68.20 448 PHE D CA 1
ATOM 9212 C C . PHE D 1 246 ? -34.707 5.071 32.628 1.00 66.97 448 PHE D C 1
ATOM 9213 O O . PHE D 1 246 ? -33.721 4.451 32.144 1.00 56.70 448 PHE D O 1
ATOM 9221 N N . ASN D 1 247 ? -35.815 4.465 33.060 1.00 56.61 449 ASN D N 1
ATOM 9222 C CA . ASN D 1 247 ? -35.890 3.013 33.077 1.00 55.88 449 ASN D CA 1
ATOM 9223 C C . ASN D 1 247 ? -35.951 2.442 31.691 1.00 55.98 449 ASN D C 1
ATOM 9224 O O . ASN D 1 247 ? -35.122 1.607 31.344 1.00 55.33 449 ASN D O 1
ATOM 9229 N N . VAL D 1 248 ? -36.967 2.863 30.929 1.00 56.86 450 VAL D N 1
ATOM 9230 C CA . VAL D 1 248 ? -37.073 2.537 29.521 1.00 57.19 450 VAL D CA 1
ATOM 9231 C C . VAL D 1 248 ? -35.726 2.722 28.809 1.00 57.62 450 VAL D C 1
ATOM 9232 O O . VAL D 1 248 ? -35.316 1.890 27.995 1.00 56.65 450 VAL D O 1
ATOM 9236 N N . LEU D 1 249 ? -35.034 3.813 29.120 1.00 59.16 451 LEU D N 1
ATOM 9237 C CA . LEU D 1 249 ? -33.749 4.081 28.484 1.00 63.01 451 LEU D CA 1
ATOM 9238 C C . LEU D 1 249 ? -32.774 2.942 28.805 1.00 70.94 451 LEU D C 1
ATOM 9239 O O . LEU D 1 249 ? -32.071 2.437 27.895 1.00 73.62 451 LEU D O 1
ATOM 9244 N N . SER D 1 250 ? -32.761 2.531 30.082 1.00 55.27 452 SER D N 1
ATOM 9245 C CA . SER D 1 250 ? -32.007 1.351 30.500 1.00 54.32 452 SER D CA 1
ATOM 9246 C C . SER D 1 250 ? -32.388 0.064 29.743 1.00 64.30 452 SER D C 1
ATOM 9247 O O . SER D 1 250 ? -31.517 -0.648 29.223 1.00 66.78 452 SER D O 1
ATOM 9250 N N . PHE D 1 251 ? -33.682 -0.244 29.708 1.00 56.49 453 PHE D N 1
ATOM 9251 C CA . PHE D 1 251 ? -34.158 -1.467 29.083 1.00 56.03 453 PHE D CA 1
ATOM 9252 C C . PHE D 1 251 ? -33.773 -1.522 27.580 1.00 100.93 453 PHE D C 1
ATOM 9253 O O . PHE D 1 251 ? -33.344 -2.566 27.069 1.00 100.35 453 PHE D O 1
ATOM 9261 N N . ALA D 1 252 ? -33.919 -0.393 26.892 1.00 55.65 454 ALA D N 1
ATOM 9262 C CA . ALA D 1 252 ? -33.528 -0.286 25.502 1.00 60.99 454 ALA D CA 1
ATOM 9263 C C . ALA D 1 252 ? -32.028 -0.493 25.330 1.00 64.93 454 ALA D C 1
ATOM 9264 O O . ALA D 1 252 ? -31.589 -1.369 24.559 1.00 73.38 454 ALA D O 1
ATOM 9266 N N . TRP D 1 253 ? -31.232 0.307 26.031 1.00 74.57 455 TRP D N 1
ATOM 9267 C CA . TRP D 1 253 ? -29.799 0.116 25.913 1.00 79.45 455 TRP D CA 1
ATOM 9268 C C . TRP D 1 253 ? -29.474 -1.371 26.138 1.00 83.30 455 TRP D C 1
ATOM 9269 O O . TRP D 1 253 ? -28.558 -1.925 25.511 1.00 87.47 455 TRP D O 1
ATOM 9280 N N . ASN D 1 254 ? -30.249 -2.029 26.998 1.00 73.51 456 ASN D N 1
ATOM 9281 C CA . ASN D 1 254 ? -30.039 -3.452 27.234 1.00 66.53 456 ASN D CA 1
ATOM 9282 C C . ASN D 1 254 ? -30.285 -4.260 25.971 1.00 73.59 456 ASN D C 1
ATOM 9283 O O . ASN D 1 254 ? -29.493 -5.141 25.612 1.00 67.72 456 ASN D O 1
ATOM 9288 N N . ILE D 1 255 ? -31.408 -3.969 25.316 1.00 74.62 457 ILE D N 1
ATOM 9289 C CA . ILE D 1 255 ? -31.697 -4.623 24.055 1.00 77.85 457 ILE D CA 1
ATOM 9290 C C . ILE D 1 255 ? -30.428 -4.576 23.238 1.00 91.67 457 ILE D C 1
ATOM 9291 O O . ILE D 1 255 ? -29.936 -5.613 22.798 1.00 98.17 457 ILE D O 1
ATOM 9296 N N . LEU D 1 256 ? -29.885 -3.368 23.061 1.00 100.37 458 LEU D N 1
ATOM 9297 C CA . LEU D 1 256 ? -28.723 -3.182 22.169 1.00 98.60 458 LEU D CA 1
ATOM 9298 C C . LEU D 1 256 ? -27.343 -3.444 22.810 1.00 94.71 458 LEU D C 1
ATOM 9299 O O . LEU D 1 256 ? -26.307 -3.083 22.245 1.00 90.85 458 LEU D O 1
ATOM 9301 N N . GLU D 1 257 ? -27.329 -4.073 23.982 1.00 97.96 459 GLU D N 1
ATOM 9302 C CA . GLU D 1 257 ? -26.079 -4.607 24.507 1.00 100.03 459 GLU D CA 1
ATOM 9303 C C . GLU D 1 257 ? -26.220 -6.107 24.735 1.00 102.84 459 GLU D C 1
ATOM 9304 O O . GLU D 1 257 ? -25.309 -6.762 25.252 1.00 104.17 459 GLU D O 1
ATOM 9310 N N . ARG D 1 258 ? -27.371 -6.646 24.336 1.00 93.76 460 ARG D N 1
ATOM 9311 C CA . ARG D 1 258 ? -27.598 -8.087 24.367 1.00 91.95 460 ARG D CA 1
ATOM 9312 C C . ARG D 1 258 ? -27.443 -8.685 22.960 1.00 91.35 460 ARG D C 1
ATOM 9313 O O . ARG D 1 258 ? -26.761 -9.692 22.778 1.00 92.36 460 ARG D O 1
ATOM 9315 N N . ASP D 1 259 ? -28.069 -8.055 21.969 1.00 82.25 461 ASP D N 1
ATOM 9316 C CA . ASP D 1 259 ? -27.895 -8.447 20.577 1.00 92.14 461 ASP D CA 1
ATOM 9317 C C . ASP D 1 259 ? -27.072 -7.411 19.818 1.00 94.89 461 ASP D C 1
ATOM 9318 O O . ASP D 1 259 ? -27.571 -6.342 19.488 1.00 91.12 461 ASP D O 1
ATOM 9320 N N . ARG D 1 260 ? -25.814 -7.738 19.537 1.00 115.06 462 ARG D N 1
ATOM 9321 C CA . ARG D 1 260 ? -24.903 -6.804 18.880 1.00 121.04 462 ARG D CA 1
ATOM 9322 C C . ARG D 1 260 ? -25.197 -6.665 17.388 1.00 135.52 462 ARG D C 1
ATOM 9323 O O . ARG D 1 260 ? -24.289 -6.709 16.554 1.00 145.74 462 ARG D O 1
ATOM 9325 N N . ARG D 1 261 ? -26.474 -6.504 17.055 1.00 117.45 463 ARG D N 1
ATOM 9326 C CA . ARG D 1 261 ? -26.873 -6.204 15.694 1.00 106.57 463 ARG D CA 1
ATOM 9327 C C . ARG D 1 261 ? -26.276 -4.808 15.559 1.00 106.22 463 ARG D C 1
ATOM 9328 O O . ARG D 1 261 ? -26.656 -3.891 16.290 1.00 102.39 463 ARG D O 1
ATOM 9330 N N . GLU D 1 262 ? -25.336 -4.664 14.625 1.00 101.97 464 GLU D N 1
ATOM 9331 C CA . GLU D 1 262 ? -24.575 -3.429 14.446 1.00 89.67 464 GLU D CA 1
ATOM 9332 C C . GLU D 1 262 ? -25.520 -2.401 13.839 1.00 88.27 464 GLU D C 1
ATOM 9333 O O . GLU D 1 262 ? -26.702 -2.682 13.609 1.00 85.62 464 GLU D O 1
ATOM 9339 N N . ARG D 1 263 ? -24.980 -1.213 13.582 1.00 89.33 465 ARG D N 1
ATOM 9340 C CA . ARG D 1 263 ? -25.719 -0.131 12.934 1.00 92.66 465 ARG D CA 1
ATOM 9341 C C . ARG D 1 263 ? -27.127 0.054 13.495 1.00 90.11 465 ARG D C 1
ATOM 9342 O O . ARG D 1 263 ? -28.109 0.075 12.746 1.00 93.87 465 ARG D O 1
ATOM 9344 N N . THR D 1 264 ? -27.230 0.189 14.812 1.00 92.03 466 THR D N 1
ATOM 9345 C CA . THR D 1 264 ? -28.527 0.480 15.414 1.00 89.33 466 THR D CA 1
ATOM 9346 C C . THR D 1 264 ? -28.613 1.940 15.828 1.00 82.75 466 THR D C 1
ATOM 9347 O O . THR D 1 264 ? -27.619 2.537 16.259 1.00 80.35 466 THR D O 1
ATOM 9351 N N . VAL D 1 265 ? -29.798 2.511 15.638 1.00 80.15 467 VAL D N 1
ATOM 9352 C CA . VAL D 1 265 ? -30.100 3.850 16.101 1.00 77.85 467 VAL D CA 1
ATOM 9353 C C . VAL D 1 265 ? -31.110 3.790 17.242 1.00 77.14 467 VAL D C 1
ATOM 9354 O O . VAL D 1 265 ? -32.118 3.073 17.189 1.00 72.72 467 VAL D O 1
ATOM 9358 N N . LEU D 1 266 ? -30.810 4.547 18.281 1.00 85.28 468 LEU D N 1
ATOM 9359 C CA . LEU D 1 266 ? -31.632 4.611 19.471 1.00 77.42 468 LEU D CA 1
ATOM 9360 C C . LEU D 1 266 ? -32.002 6.072 19.670 1.00 76.15 468 LEU D C 1
ATOM 9361 O O . LEU D 1 266 ? -31.159 6.857 20.085 1.00 83.91 468 LEU D O 1
ATOM 9366 N N . VAL D 1 267 ? -33.233 6.453 19.346 1.00 61.74 469 VAL D N 1
ATOM 9367 C CA . VAL D 1 267 ? -33.623 7.848 19.493 1.00 72.58 469 VAL D CA 1
ATOM 9368 C C . VAL D 1 267 ? -34.074 8.180 20.911 1.00 87.60 469 VAL D C 1
ATOM 9369 O O . VAL D 1 267 ? -34.808 7.414 21.543 1.00 96.80 469 VAL D O 1
ATOM 9373 N N . VAL D 1 268 ? -33.615 9.325 21.403 1.00 75.06 470 VAL D N 1
ATOM 9374 C CA . VAL D 1 268 ? -34.078 9.863 22.667 1.00 65.02 470 VAL D CA 1
ATOM 9375 C C . VAL D 1 268 ? -34.845 11.147 22.394 1.00 68.27 470 VAL D C 1
ATOM 9376 O O . VAL D 1 268 ? -34.254 12.226 22.267 1.00 72.57 470 VAL D O 1
ATOM 9380 N N . ASP D 1 269 ? -36.163 11.025 22.268 1.00 67.58 471 ASP D N 1
ATOM 9381 C CA . ASP D 1 269 ? -36.975 12.184 21.930 1.00 70.89 471 ASP D CA 1
ATOM 9382 C C . ASP D 1 269 ? -37.174 13.037 23.193 1.00 71.68 471 ASP D C 1
ATOM 9383 O O . ASP D 1 269 ? -37.312 12.509 24.299 1.00 69.28 471 ASP D O 1
ATOM 9388 N N . GLU D 1 270 ? -37.144 14.355 23.025 1.00 70.17 472 GLU D N 1
ATOM 9389 C CA . GLU D 1 270 ? -37.283 15.293 24.135 1.00 66.71 472 GLU D CA 1
ATOM 9390 C C . GLU D 1 270 ? -36.401 14.942 25.344 1.00 73.05 472 GLU D C 1
ATOM 9391 O O . GLU D 1 270 ? -36.894 14.828 26.470 1.00 73.53 472 GLU D O 1
ATOM 9397 N N . ALA D 1 271 ? -35.100 14.800 25.109 1.00 82.34 473 ALA D N 1
ATOM 9398 C CA . ALA D 1 271 ? -34.172 14.306 26.130 1.00 82.43 473 ALA D CA 1
ATOM 9399 C C . ALA D 1 271 ? -34.120 15.095 27.444 1.00 78.04 473 ALA D C 1
ATOM 9400 O O . ALA D 1 271 ? -33.742 14.538 28.470 1.00 79.00 473 ALA D O 1
ATOM 9402 N N . TRP D 1 272 ? -34.485 16.376 27.421 1.00 65.52 474 TRP D N 1
ATOM 9403 C CA . TRP D 1 272 ? -34.413 17.214 28.624 1.00 65.53 474 TRP D CA 1
ATOM 9404 C C . TRP D 1 272 ? -35.248 16.673 29.796 1.00 65.12 474 TRP D C 1
ATOM 9405 O O . TRP D 1 272 ? -35.028 17.054 30.947 1.00 65.31 474 TRP D O 1
ATOM 9416 N N . MET D 1 273 ? -36.204 15.793 29.496 1.00 64.65 475 MET D N 1
ATOM 9417 C CA . MET D 1 273 ? -37.026 15.157 30.519 1.00 64.27 475 MET D CA 1
ATOM 9418 C C . MET D 1 273 ? -36.173 14.314 31.469 1.00 63.34 475 MET D C 1
ATOM 9419 O O . MET D 1 273 ? -36.550 14.109 32.629 1.00 64.67 475 MET D O 1
ATOM 9424 N N . LEU D 1 274 ? -35.035 13.813 30.987 1.00 63.67 476 LEU D N 1
ATOM 9425 C CA . LEU D 1 274 ? -34.168 13.009 31.843 1.00 65.72 476 LEU D CA 1
ATOM 9426 C C . LEU D 1 274 ? -33.142 13.874 32.567 1.00 75.98 476 LEU D C 1
ATOM 9427 O O . LEU D 1 274 ? -32.187 13.365 33.165 1.00 83.99 476 LEU D O 1
ATOM 9432 N N . VAL D 1 275 ? -33.359 15.187 32.522 1.00 80.84 477 VAL D N 1
ATOM 9433 C CA . VAL D 1 275 ? -32.486 16.133 33.219 1.00 89.92 477 VAL D CA 1
ATOM 9434 C C . VAL D 1 275 ? -33.010 16.460 34.619 1.00 97.12 477 VAL D C 1
ATOM 9435 O O . VAL D 1 275 ? -34.095 17.034 34.776 1.00 101.24 477 VAL D O 1
ATOM 9439 N N . ASP D 1 276 ? -32.242 16.079 35.633 1.00 92.03 478 ASP D N 1
ATOM 9440 C CA . ASP D 1 276 ? -32.552 16.450 37.007 1.00 88.70 478 ASP D CA 1
ATOM 9441 C C . ASP D 1 276 ? -31.299 17.084 37.587 1.00 83.16 478 ASP D C 1
ATOM 9442 O O . ASP D 1 276 ? -30.308 16.393 37.818 1.00 86.88 478 ASP D O 1
ATOM 9447 N N . PRO D 1 277 ? -31.331 18.410 37.799 1.00 66.49 479 PRO D N 1
ATOM 9448 C CA . PRO D 1 277 ? -30.146 19.093 38.340 1.00 67.32 479 PRO D CA 1
ATOM 9449 C C . PRO D 1 277 ? -29.608 18.381 39.590 1.00 66.74 479 PRO D C 1
ATOM 9450 O O . PRO D 1 277 ? -28.411 18.408 39.852 1.00 66.90 479 PRO D O 1
ATOM 9454 N N . GLN D 1 278 ? -30.488 17.730 40.338 1.00 87.54 480 GLN D N 1
ATOM 9455 C CA . GLN D 1 278 ? -30.065 17.049 41.554 1.00 92.38 480 GLN D CA 1
ATOM 9456 C C . GLN D 1 278 ? -29.646 15.598 41.309 1.00 88.42 480 GLN D C 1
ATOM 9457 O O . GLN D 1 278 ? -29.071 14.969 42.195 1.00 82.08 480 GLN D O 1
ATOM 9463 N N . THR D 1 279 ? -29.928 15.072 40.113 1.00 79.50 481 THR D N 1
ATOM 9464 C CA . THR D 1 279 ? -29.477 13.723 39.738 1.00 71.66 481 THR D CA 1
ATOM 9465 C C . THR D 1 279 ? -28.919 13.662 38.305 1.00 66.35 481 THR D C 1
ATOM 9466 O O . THR D 1 279 ? -29.397 12.903 37.458 1.00 60.99 481 THR D O 1
ATOM 9470 N N . PRO D 1 280 ? -27.876 14.454 38.035 1.00 80.46 482 PRO D N 1
ATOM 9471 C CA . PRO D 1 280 ? -27.307 14.521 36.687 1.00 92.91 482 PRO D CA 1
ATOM 9472 C C . PRO D 1 280 ? -26.812 13.151 36.224 1.00 94.79 482 PRO D C 1
ATOM 9473 O O . PRO D 1 280 ? -26.286 13.026 35.113 1.00 93.48 482 PRO D O 1
ATOM 9477 N N . GLN D 1 281 ? -26.971 12.142 37.076 1.00 94.25 483 GLN D N 1
ATOM 9478 C CA . GLN D 1 281 ? -26.548 10.788 36.747 1.00 88.17 483 GLN D CA 1
ATOM 9479 C C . GLN D 1 281 ? -27.288 10.263 35.514 1.00 82.89 483 GLN D C 1
ATOM 9480 O O . GLN D 1 281 ? -26.659 9.784 34.583 1.00 82.07 483 GLN D O 1
ATOM 9482 N N . ALA D 1 282 ? -28.614 10.359 35.504 1.00 63.96 484 ALA D N 1
ATOM 9483 C CA . ALA D 1 282 ? -29.390 9.953 34.330 1.00 67.94 484 ALA D CA 1
ATOM 9484 C C . ALA D 1 282 ? -28.764 10.472 33.028 1.00 62.80 484 ALA D C 1
ATOM 9485 O O . ALA D 1 282 ? -28.748 9.779 31.989 1.00 58.70 484 ALA D O 1
ATOM 9487 N N . ILE D 1 283 ? -28.255 11.700 33.099 1.00 65.81 485 ILE D N 1
ATOM 9488 C CA . ILE D 1 283 ? -27.585 12.334 31.969 1.00 67.41 485 ILE D CA 1
ATOM 9489 C C . ILE D 1 283 ? -26.219 11.706 31.707 1.00 65.60 485 ILE D C 1
ATOM 9490 O O . ILE D 1 283 ? -25.787 11.580 30.551 1.00 67.98 485 ILE D O 1
ATOM 9495 N N . ALA D 1 284 ? -25.536 11.333 32.788 1.00 60.45 486 ALA D N 1
ATOM 9496 C CA . ALA D 1 284 ? -24.222 10.728 32.666 1.00 69.72 486 ALA D CA 1
ATOM 9497 C C . ALA D 1 284 ? -24.408 9.430 31.900 1.00 64.99 486 ALA D C 1
ATOM 9498 O O . ALA D 1 284 ? -23.625 9.090 31.008 1.00 65.08 486 ALA D O 1
ATOM 9500 N N . PHE D 1 285 ? -25.465 8.721 32.262 1.00 57.87 487 PHE D N 1
ATOM 9501 C CA . PHE D 1 285 ? -25.875 7.513 31.583 1.00 60.66 487 PHE D CA 1
ATOM 9502 C C . PHE D 1 285 ? -26.132 7.786 30.085 1.00 65.99 487 PHE D C 1
ATOM 9503 O O . PHE D 1 285 ? -25.638 7.056 29.228 1.00 71.03 487 PHE D O 1
ATOM 9511 N N . LEU D 1 286 ? -26.903 8.826 29.768 1.00 58.38 488 LEU D N 1
ATOM 9512 C CA . LEU D 1 286 ? -27.000 9.239 28.373 1.00 60.06 488 LEU D CA 1
ATOM 9513 C C . LEU D 1 286 ? -25.624 9.322 27.672 1.00 66.49 488 LEU D C 1
ATOM 9514 O O . LEU D 1 286 ? -25.381 8.644 26.663 1.00 61.45 488 LEU D O 1
ATOM 9519 N N . ARG D 1 287 ? -24.725 10.152 28.196 1.00 82.97 489 ARG D N 1
ATOM 9520 C CA . ARG D 1 287 ? -23.401 10.302 27.573 1.00 93.11 489 ARG D CA 1
ATOM 9521 C C . ARG D 1 287 ? -22.675 8.963 27.424 1.00 97.25 489 ARG D C 1
ATOM 9522 O O . ARG D 1 287 ? -22.009 8.706 26.413 1.00 99.67 489 ARG D O 1
ATOM 9530 N N . ASP D 1 288 ? -22.810 8.118 28.441 1.00 99.95 490 ASP D N 1
ATOM 9531 C CA . ASP D 1 288 ? -22.234 6.784 28.433 1.00 99.00 490 ASP D CA 1
ATOM 9532 C C . ASP D 1 288 ? -22.738 6.007 27.236 1.00 90.32 490 ASP D C 1
ATOM 9533 O O . ASP D 1 288 ? -21.963 5.467 26.456 1.00 90.07 490 ASP D O 1
ATOM 9538 N N . THR D 1 289 ? -24.051 5.949 27.100 1.00 82.79 491 THR D N 1
ATOM 9539 C CA . THR D 1 289 ? -24.666 5.242 25.986 1.00 79.39 491 THR D CA 1
ATOM 9540 C C . THR D 1 289 ? -24.139 5.776 24.655 1.00 84.09 491 THR D C 1
ATOM 9541 O O . THR D 1 289 ? -23.913 5.012 23.713 1.00 78.53 491 THR D O 1
ATOM 9545 N N . SER D 1 290 ? -23.925 7.089 24.601 1.00 101.72 492 SER D N 1
ATOM 9546 C CA . SER D 1 290 ? -23.436 7.738 23.385 1.00 103.43 492 SER D CA 1
ATOM 9547 C C . SER D 1 290 ? -22.003 7.351 23.055 1.00 96.27 492 SER D C 1
ATOM 9548 O O . SER D 1 290 ? -21.620 7.287 21.879 1.00 96.36 492 SER D O 1
ATOM 9551 N N . LYS D 1 291 ? -21.198 7.110 24.081 1.00 75.37 493 LYS D N 1
ATOM 9552 C CA . LYS D 1 291 ? -19.835 6.660 23.826 1.00 73.82 493 LYS D CA 1
ATOM 9553 C C . LYS D 1 291 ? -19.781 5.155 23.520 1.00 75.52 493 LYS D C 1
ATOM 9554 O O . LYS D 1 291 ? -18.988 4.707 22.685 1.00 75.10 493 LYS D O 1
ATOM 9560 N N . ARG D 1 292 ? -20.650 4.390 24.172 1.00 80.33 494 ARG D N 1
ATOM 9561 C CA . ARG D 1 292 ? -20.625 2.934 24.088 1.00 71.27 494 ARG D CA 1
ATOM 9562 C C . ARG D 1 292 ? -21.109 2.457 22.728 1.00 74.88 494 ARG D C 1
ATOM 9563 O O . ARG D 1 292 ? -20.495 1.573 22.102 1.00 72.64 494 ARG D O 1
ATOM 9565 N N . ILE D 1 293 ? -22.220 3.053 22.286 1.00 77.50 495 ILE D N 1
ATOM 9566 C CA . ILE D 1 293 ? -22.869 2.681 21.040 1.00 71.82 495 ILE D CA 1
ATOM 9567 C C . ILE D 1 293 ? -21.871 2.651 19.903 1.00 84.46 495 ILE D C 1
ATOM 9568 O O . ILE D 1 293 ? -21.947 1.791 19.031 1.00 91.42 495 ILE D O 1
ATOM 9573 N N . ARG D 1 294 ? -20.934 3.593 19.911 1.00 95.86 496 ARG D N 1
ATOM 9574 C CA . ARG D 1 294 ? -19.879 3.609 18.910 1.00 100.39 496 ARG D CA 1
ATOM 9575 C C . ARG D 1 294 ? -19.087 2.319 19.051 1.00 100.12 496 ARG D C 1
ATOM 9576 O O . ARG D 1 294 ? -18.681 1.713 18.054 1.00 98.09 496 ARG D O 1
ATOM 9578 N N . LYS D 1 295 ? -18.892 1.904 20.303 1.00 92.57 497 LYS D N 1
ATOM 9579 C CA . LYS D 1 295 ? -18.156 0.686 20.630 1.00 90.58 497 LYS D CA 1
ATOM 9580 C C . LYS D 1 295 ? -18.916 -0.570 20.219 1.00 96.42 497 LYS D C 1
ATOM 9581 O O . LYS D 1 295 ? -18.362 -1.668 20.241 1.00 103.79 497 LYS D O 1
ATOM 9583 N N . TYR D 1 296 ? -20.184 -0.410 19.847 1.00 90.88 498 TYR D N 1
ATOM 9584 C CA . TYR D 1 296 ? -20.909 -1.501 19.180 1.00 88.26 498 TYR D CA 1
ATOM 9585 C C . TYR D 1 296 ? -21.346 -1.127 17.752 1.00 90.16 498 TYR D C 1
ATOM 9586 O O . TYR D 1 296 ? -22.308 -1.685 17.215 1.00 77.89 498 TYR D O 1
ATOM 9589 N N . ASN D 1 297 ? -20.621 -0.185 17.148 1.00 143.64 499 ASN D N 1
ATOM 9590 C CA . ASN D 1 297 ? -20.906 0.305 15.796 1.00 145.82 499 ASN D CA 1
ATOM 9591 C C . ASN D 1 297 ? -22.374 0.673 15.567 1.00 138.94 499 ASN D C 1
ATOM 9592 O O . ASN D 1 297 ? -23.087 -0.007 14.826 1.00 136.31 499 ASN D O 1
ATOM 9594 N N . GLY D 1 298 ? -22.812 1.759 16.196 1.00 91.70 500 GLY D N 1
ATOM 9595 C CA . GLY D 1 298 ? -24.212 2.139 16.170 1.00 92.39 500 GLY D CA 1
ATOM 9596 C C . GLY D 1 298 ? -24.417 3.638 16.224 1.00 91.70 500 GLY D C 1
ATOM 9597 O O . GLY D 1 298 ? -23.505 4.398 15.899 1.00 92.07 500 GLY D O 1
ATOM 9598 N N . SER D 1 299 ? -25.610 4.059 16.647 1.00 91.23 501 SER D N 1
ATOM 9599 C CA . SER D 1 299 ? -26.000 5.464 16.565 1.00 87.25 501 SER D CA 1
ATOM 9600 C C . SER D 1 299 ? -27.053 5.888 17.598 1.00 92.61 501 SER D C 1
ATOM 9601 O O . SER D 1 299 ? -28.175 5.379 17.619 1.00 93.89 501 SER D O 1
ATOM 9604 N N . LEU D 1 300 ? -26.680 6.832 18.454 1.00 88.13 502 LEU D N 1
ATOM 9605 C CA . LEU D 1 300 ? -27.613 7.424 19.403 1.00 78.66 502 LEU D CA 1
ATOM 9606 C C . LEU D 1 300 ? -28.097 8.763 18.847 1.00 69.22 502 LEU D C 1
ATOM 9607 O O . LEU D 1 300 ? -27.310 9.532 18.293 1.00 70.01 502 LEU D O 1
ATOM 9612 N N . ILE D 1 301 ? -29.390 9.032 18.975 1.00 61.16 503 ILE D N 1
ATOM 9613 C CA . ILE D 1 301 ? -29.956 10.269 18.463 1.00 62.11 503 ILE D CA 1
ATOM 9614 C C . ILE D 1 301 ? -30.726 11.017 19.565 1.00 62.88 503 ILE D C 1
ATOM 9615 O O . ILE D 1 301 ? -31.822 10.618 19.962 1.00 62.52 503 ILE D O 1
ATOM 9620 N N . VAL D 1 302 ? -30.133 12.096 20.071 1.00 69.92 504 VAL D N 1
ATOM 9621 C CA . VAL D 1 302 ? -30.771 12.930 21.094 1.00 72.94 504 VAL D CA 1
ATOM 9622 C C . VAL D 1 302 ? -31.472 14.117 20.441 1.00 76.85 504 VAL D C 1
ATOM 9623 O O . VAL D 1 302 ? -30.840 14.905 19.733 1.00 85.10 504 VAL D O 1
ATOM 9627 N N . ILE D 1 303 ? -32.774 14.244 20.664 1.00 65.91 505 ILE D N 1
ATOM 9628 C CA . ILE D 1 303 ? -33.517 15.359 20.096 1.00 66.87 505 ILE D CA 1
ATOM 9629 C C . ILE D 1 303 ? -34.187 16.095 21.229 1.00 67.75 505 ILE D C 1
ATOM 9630 O O . ILE D 1 303 ? -34.826 15.468 22.091 1.00 67.27 505 ILE D O 1
ATOM 9635 N N . SER D 1 304 ? -34.059 17.417 21.251 1.00 69.90 506 SER D N 1
ATOM 9636 C CA . SER D 1 304 ? -34.609 18.156 22.382 1.00 79.04 506 SER D CA 1
ATOM 9637 C C . SER D 1 304 ? -34.937 19.616 22.094 1.00 84.55 506 SER D C 1
ATOM 9638 O O . SER D 1 304 ? -34.313 20.245 21.234 1.00 75.90 506 SER D O 1
ATOM 9641 N N . GLN D 1 305 ? -35.915 20.147 22.829 1.00 72.13 507 GLN D N 1
ATOM 9642 C CA . GLN D 1 305 ? -36.149 21.588 22.862 1.00 86.76 507 GLN D CA 1
ATOM 9643 C C . GLN D 1 305 ? -35.229 22.299 23.861 1.00 89.37 507 GLN D C 1
ATOM 9644 O O . GLN D 1 305 ? -34.961 21.798 24.955 1.00 85.76 507 GLN D O 1
ATOM 9650 N N . ILE D 1 308 ? -30.379 24.633 27.298 1.00 77.83 510 ILE D N 1
ATOM 9651 C CA . ILE D 1 308 ? -29.867 25.157 28.570 1.00 96.92 510 ILE D CA 1
ATOM 9652 C C . ILE D 1 308 ? -29.988 24.165 29.731 1.00 89.68 510 ILE D C 1
ATOM 9653 O O . ILE D 1 308 ? -29.114 24.121 30.599 1.00 85.12 510 ILE D O 1
ATOM 9658 N N . ASP D 1 309 ? -31.067 23.384 29.756 1.00 77.62 511 ASP D N 1
ATOM 9659 C CA . ASP D 1 309 ? -31.189 22.298 30.724 1.00 76.18 511 ASP D CA 1
ATOM 9660 C C . ASP D 1 309 ? -29.946 21.380 30.704 1.00 75.29 511 ASP D C 1
ATOM 9661 O O . ASP D 1 309 ? -29.521 20.883 31.746 1.00 75.08 511 ASP D O 1
ATOM 9666 N N . PHE D 1 310 ? -29.364 21.173 29.521 1.00 88.67 512 PHE D N 1
ATOM 9667 C CA . PHE D 1 310 ? -28.161 20.340 29.371 1.00 89.94 512 PHE D CA 1
ATOM 9668 C C . PHE D 1 310 ? -26.867 21.074 29.719 1.00 96.72 512 PHE D C 1
ATOM 9669 O O . PHE D 1 310 ? -25.812 20.451 29.859 1.00 95.74 512 PHE D O 1
ATOM 9677 N N . LEU D 1 311 ? -26.942 22.394 29.844 1.00 87.78 513 LEU D N 1
ATOM 9678 C CA . LEU D 1 311 ? -25.746 23.195 30.074 1.00 86.76 513 LEU D CA 1
ATOM 9679 C C . LEU D 1 311 ? -25.697 23.763 31.492 1.00 94.41 513 LEU D C 1
ATOM 9680 O O . LEU D 1 311 ? -24.751 24.459 31.851 1.00 97.34 513 LEU D O 1
ATOM 9685 N N . ALA D 1 312 ? -26.714 23.456 32.297 1.00 92.91 514 ALA D N 1
ATOM 9686 C CA . ALA D 1 312 ? -26.755 23.902 33.693 1.00 95.33 514 ALA D CA 1
ATOM 9687 C C . ALA D 1 312 ? -25.513 23.436 34.454 1.00 104.15 514 ALA D C 1
ATOM 9688 O O . ALA D 1 312 ? -25.024 22.330 34.232 1.00 104.12 514 ALA D O 1
ATOM 9690 N N . PRO D 1 313 ? -24.998 24.285 35.355 1.00 116.80 515 PRO D N 1
ATOM 9691 C CA . PRO D 1 313 ? -23.750 24.058 36.102 1.00 116.82 515 PRO D CA 1
ATOM 9692 C C . PRO D 1 313 ? -23.570 22.639 36.674 1.00 112.77 515 PRO D C 1
ATOM 9693 O O . PRO D 1 313 ? -22.448 22.124 36.645 1.00 111.56 515 PRO D O 1
ATOM 9697 N N . GLU D 1 314 ? -24.642 22.025 37.180 1.00 112.75 516 GLU D N 1
ATOM 9698 C CA . GLU D 1 314 ? -24.550 20.684 37.772 1.00 105.35 516 GLU D CA 1
ATOM 9699 C C . GLU D 1 314 ? -24.768 19.519 36.789 1.00 95.19 516 GLU D C 1
ATOM 9700 O O . GLU D 1 314 ? -24.491 18.367 37.124 1.00 95.94 516 GLU D O 1
ATOM 9706 N N . VAL D 1 315 ? -25.250 19.807 35.583 1.00 80.19 517 VAL D N 1
ATOM 9707 C CA . VAL D 1 315 ? -25.325 18.777 34.553 1.00 74.30 517 VAL D CA 1
ATOM 9708 C C . VAL D 1 315 ? -24.295 18.955 33.434 1.00 74.32 517 VAL D C 1
ATOM 9709 O O . VAL D 1 315 ? -23.933 17.988 32.762 1.00 73.22 517 VAL D O 1
ATOM 9713 N N . GLN D 1 316 ? -23.829 20.189 33.245 1.00 89.87 518 GLN D N 1
ATOM 9714 C CA . GLN D 1 316 ? -23.013 20.575 32.085 1.00 90.15 518 GLN D CA 1
ATOM 9715 C C . GLN D 1 316 ? -21.849 19.639 31.786 1.00 95.40 518 GLN D C 1
ATOM 9716 O O . GLN D 1 316 ? -21.549 19.379 30.624 1.00 90.88 518 GLN D O 1
ATOM 9718 N N . ARG D 1 317 ? -21.184 19.156 32.830 1.00 105.45 519 ARG D N 1
ATOM 9719 C CA . ARG D 1 317 ? -20.072 18.223 32.669 1.00 105.68 519 ARG D CA 1
ATOM 9720 C C . ARG D 1 317 ? -20.497 17.069 31.767 1.00 94.93 519 ARG D C 1
ATOM 9721 O O . ARG D 1 317 ? -19.682 16.498 31.024 1.00 88.96 519 ARG D O 1
ATOM 9729 N N . TYR D 1 318 ? -21.783 16.732 31.842 1.00 79.54 520 TYR D N 1
ATOM 9730 C CA . TYR D 1 318 ? -22.341 15.632 31.073 1.00 76.45 520 TYR D CA 1
ATOM 9731 C C . TYR D 1 318 ? -23.020 16.132 29.795 1.00 74.70 520 TYR D C 1
ATOM 9732 O O . TYR D 1 318 ? -22.767 15.613 28.705 1.00 72.94 520 TYR D O 1
ATOM 9741 N N . GLY D 1 319 ? -23.846 17.167 29.935 1.00 83.39 521 GLY D N 1
ATOM 9742 C CA . GLY D 1 319 ? -24.652 17.684 28.840 1.00 80.03 521 GLY D CA 1
ATOM 9743 C C . GLY D 1 319 ? -23.890 18.419 27.748 1.00 83.18 521 GLY D C 1
ATOM 9744 O O . GLY D 1 319 ? -24.419 18.636 26.650 1.00 81.32 521 GLY D O 1
ATOM 9745 N N . GLN D 1 320 ? -22.653 18.813 28.041 1.00 76.49 522 GLN D N 1
ATOM 9746 C CA . GLN D 1 320 ? -21.808 19.474 27.043 1.00 77.12 522 GLN D CA 1
ATOM 9747 C C . GLN D 1 320 ? -21.200 18.431 26.112 1.00 75.29 522 GLN D C 1
ATOM 9748 O O . GLN D 1 320 ? -21.136 18.635 24.904 1.00 74.13 522 GLN D O 1
ATOM 9754 N N . ALA D 1 321 ? -20.753 17.321 26.696 1.00 84.49 523 ALA D N 1
ATOM 9755 C CA . ALA D 1 321 ? -20.197 16.185 25.960 1.00 78.86 523 ALA D CA 1
ATOM 9756 C C . ALA D 1 321 ? -21.305 15.475 25.181 1.00 71.95 523 ALA D C 1
ATOM 9757 O O . ALA D 1 321 ? -21.115 15.082 24.018 1.00 68.32 523 ALA D O 1
ATOM 9759 N N . LEU D 1 322 ? -22.453 15.303 25.839 1.00 83.09 524 LEU D N 1
ATOM 9760 C CA . LEU D 1 322 ? -23.654 14.809 25.174 1.00 80.77 524 LEU D CA 1
ATOM 9761 C C . LEU D 1 322 ? -24.134 15.568 23.940 1.00 78.99 524 LEU D C 1
ATOM 9762 O O . LEU D 1 322 ? -24.299 14.978 22.874 1.00 72.79 524 LEU D O 1
ATOM 9767 N N . LEU D 1 323 ? -24.341 16.875 24.096 1.00 75.04 525 LEU D N 1
ATOM 9768 C CA . LEU D 1 323 ? -24.880 17.724 23.033 1.00 76.78 525 LEU D CA 1
ATOM 9769 C C . LEU D 1 323 ? -23.768 18.066 22.014 1.00 87.38 525 LEU D C 1
ATOM 9770 O O . LEU D 1 323 ? -24.017 18.757 21.021 1.00 87.00 525 LEU D O 1
ATOM 9775 N N . ASP D 1 324 ? -22.552 17.580 22.254 1.00 101.85 526 ASP D N 1
ATOM 9776 C CA . ASP D 1 324 ? -21.452 17.744 21.304 1.00 106.57 526 ASP D CA 1
ATOM 9777 C C . ASP D 1 324 ? -20.417 16.624 21.438 1.00 113.44 526 ASP D C 1
ATOM 9778 O O . ASP D 1 324 ? -20.210 15.832 20.514 1.00 112.05 526 ASP D O 1
ATOM 9780 N N . LEU D 1 330 ? -28.640 18.552 14.012 1.00 70.36 532 LEU D N 1
ATOM 9781 C CA . LEU D 1 330 ? -29.387 19.535 13.239 1.00 65.93 532 LEU D CA 1
ATOM 9782 C C . LEU D 1 330 ? -29.913 20.670 14.125 1.00 74.34 532 LEU D C 1
ATOM 9783 O O . LEU D 1 330 ? -30.404 20.437 15.233 1.00 75.09 532 LEU D O 1
ATOM 9785 N N . LEU D 1 331 ? -29.782 21.900 13.634 1.00 77.58 533 LEU D N 1
ATOM 9786 C CA . LEU D 1 331 ? -30.292 23.077 14.335 1.00 78.52 533 LEU D CA 1
ATOM 9787 C C . LEU D 1 331 ? -31.450 23.689 13.558 1.00 74.84 533 LEU D C 1
ATOM 9788 O O . LEU D 1 331 ? -31.268 24.159 12.438 1.00 77.06 533 LEU D O 1
ATOM 9793 N N . LEU D 1 332 ? -32.638 23.693 14.151 1.00 68.41 534 LEU D N 1
ATOM 9794 C CA . LEU D 1 332 ? -33.763 24.381 13.538 1.00 65.90 534 LEU D CA 1
ATOM 9795 C C . LEU D 1 332 ? -34.041 25.711 14.263 1.00 73.50 534 LEU D C 1
ATOM 9796 O O . LEU D 1 332 ? -33.153 26.259 14.918 1.00 75.17 534 LEU D O 1
ATOM 9801 N N . ALA D 1 333 ? -35.255 26.242 14.133 1.00 80.69 535 ALA D N 1
ATOM 9802 C CA . ALA D 1 333 ? -35.622 27.472 14.847 1.00 86.03 535 ALA D CA 1
ATOM 9803 C C . ALA D 1 333 ? -35.319 27.356 16.349 1.00 91.63 535 ALA D C 1
ATOM 9804 O O . ALA D 1 333 ? -35.416 26.274 16.921 1.00 92.05 535 ALA D O 1
ATOM 9806 N N . GLN D 1 334 ? -34.954 28.468 16.982 1.00 83.46 536 GLN D N 1
ATOM 9807 C CA . GLN D 1 334 ? -34.522 28.434 18.382 1.00 80.58 536 GLN D CA 1
ATOM 9808 C C . GLN D 1 334 ? -35.353 29.323 19.309 1.00 79.88 536 GLN D C 1
ATOM 9809 O O . GLN D 1 334 ? -35.296 29.174 20.539 1.00 78.95 536 GLN D O 1
ATOM 9815 N N . LEU D 1 339 ? -30.650 28.784 22.181 1.00 80.78 541 LEU D N 1
ATOM 9816 C CA . LEU D 1 339 ? -30.312 29.636 21.041 1.00 80.92 541 LEU D CA 1
ATOM 9817 C C . LEU D 1 339 ? -29.048 30.445 21.299 1.00 87.62 541 LEU D C 1
ATOM 9818 O O . LEU D 1 339 ? -28.036 30.257 20.623 1.00 89.97 541 LEU D O 1
ATOM 9820 N N . GLU D 1 340 ? -29.127 31.356 22.268 1.00 79.93 542 GLU D N 1
ATOM 9821 C CA . GLU D 1 340 ? -27.974 32.134 22.712 1.00 92.23 542 GLU D CA 1
ATOM 9822 C C . GLU D 1 340 ? -26.854 31.218 23.191 1.00 94.79 542 GLU D C 1
ATOM 9823 O O . GLU D 1 340 ? -25.673 31.468 22.935 1.00 98.05 542 GLU D O 1
ATOM 9825 N N . ALA D 1 341 ? -27.233 30.154 23.888 1.00 105.83 543 ALA D N 1
ATOM 9826 C CA . ALA D 1 341 ? -26.266 29.198 24.408 1.00 107.24 543 ALA D CA 1
ATOM 9827 C C . ALA D 1 341 ? -25.628 28.346 23.307 1.00 103.84 543 ALA D C 1
ATOM 9828 O O . ALA D 1 341 ? -24.449 28.006 23.389 1.00 111.23 543 ALA D O 1
ATOM 9830 N N . ILE D 1 342 ? -26.402 28.006 22.277 1.00 99.46 544 ILE D N 1
ATOM 9831 C CA . ILE D 1 342 ? -25.882 27.172 21.195 1.00 96.31 544 ILE D CA 1
ATOM 9832 C C . ILE D 1 342 ? -25.169 27.997 20.119 1.00 102.45 544 ILE D C 1
ATOM 9833 O O . ILE D 1 342 ? -24.600 27.445 19.175 1.00 105.17 544 ILE D O 1
ATOM 9838 N N . THR D 1 343 ? -25.196 29.318 20.270 1.00 90.62 545 THR D N 1
ATOM 9839 C CA . THR D 1 343 ? -24.534 30.213 19.327 1.00 88.22 545 THR D CA 1
ATOM 9840 C C . THR D 1 343 ? -23.123 30.564 19.799 1.00 91.55 545 THR D C 1
ATOM 9841 O O . THR D 1 343 ? -22.136 29.969 19.360 1.00 86.21 545 THR D O 1
#

Nearest PDB structures (foldseek):
  4ag5-assembly2_B  TM=1.003E+00  e=7.001E-76  Thermoanaerobacter pseudethanolicus
  4ag6-assembly2_B  TM=9.989E-01  e=4.568E-70  Thermoanaerobacter pseudethanolicus
  4ag5-assembly1_A  TM=9.984E-01  e=5.405E-69  Thermoanaerobacter pseudethanolicus
  4ag6-assembly1_A  TM=9.992E-01  e=1.611E-68  Thermoanaerobacter pseudethanolicus
  4ag5-assembly2_C  TM=9.873E-01  e=2.155E-41  Thermoanaerobacter pseudethanolicus

Foldseek 3Di:
DDADDPAAAFQFAAPVGHTHHDDLLDPDDLSPASAEEEEADPPLQQLVSVLQNVVRVVVVPAQEEAEAQPPSCVLVCVVVVAAEAALLALLRAQALQLQFDDVDFFSNVVSLVLVLLLVCLQVVPQDPLLSVVLSVLSQVLCVVLVHHRNDDSLPDDQQSGAGLQSSLVSLVVVCVVPVPSRVVVSVSSCCCQPRPNVSNHNGTRNDDRDDSYYYYYPNVCPPPDLSSQQSSLLSVVRVRLSVCVSPLDAAYEYEYEQVLSNQDLSRLVSLQVLQVSQVVNVVSSYYYYYHHAPLCSCCDPSNNVRSLCNHAVHQKYHYAAHDPVVLVVCCVSNVQDVVLSVCSPPGHRQWHWIGGRNDIGTGHGDDDPVSPSD/DAADDPAAAWFFAFPVRHTHGDDLLDDDDLNPASAEEEEADPPLQRVVSVLQVCVRLVVVPAFEEEEAQ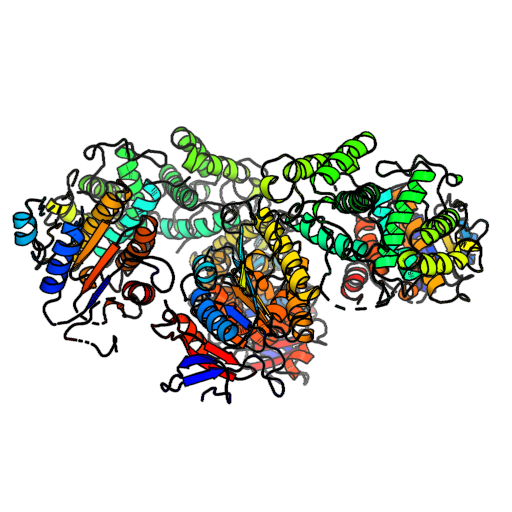PCSCVVVCVVVVFAEAEQLAQLQAQALQQQFDALVDFFSNVVSLVVVLLLCCLQVVPQDPLQSVVLSVLSQVLQVVLVDHRNDDSVPDDQQSGGWLQSSLVSLVVVCVVVVPRRVVSNVSSCCCAPHDVVSRHNGGRNDDRDGSYYYYYHNVCVPPPLSSQQSSLLSVVRVVVRVCVVPLDAAYEYEYEQVLSNFDLRSLVSLVSVLSCCVSCRVSNYYYYYYHYPLCSCCPPSRNVRSLCNNAVHQKYHYAAHDDVVLVVCCVSNVPDPVLSVCNPPGHRQWHWIGGRPDIGTGHGDDDPVSVD/DAEECPCVVVCVVVVVLVVVPFEEEEAAAPDCVVVCVVVPFEEAEQAFDLNAQALQQFFDAQDPPDFFSLVVSLVLVLLLVCLQVVPQDPLLSVVLSVLSQVLCVVLPHHRNDDSVPDDQQSGQWLQSSLVSLVVVCVVPVVSRVVVSVSSCCCCPRVNVSRHNGGNNYDGPGRYYYHYNNVPPPDDLSNSQSSLSSVVRVVVRVCVVPLDAEYEYEYPPCVSNDDLSSLVSLQSLLSSCVVNVVSNYYYHCNCVSVVSNHVVDPYYD/DDPDDVCPFFEAEAEFLFCSLVVVVVVVVVLVVVPAECAQPCSCVVVCVVVPHDDDQFLLQWVPFGNVVSLVLVLLLVCLQPVPADPLLSVVLSVLSQVLQVVLVDHRPDDSVPADLQSGAGLQSSLVSLVVVCVVPVVRRVVVNVSSCCCNPRVNVVLHNGSDVHYLNVCVPPDLSSSLSSLLRSVVVRLVVCVVDLPAAEEHEYEAVLSVQDLSRLVSLQVLLVSRVCNVVSHYYYYYYHHCSCCPPSNNVRSVSNSVPYRHHDVVVD

Organism: Thermoanaerobacter pseudethanolicus (strain ATCC 33223 / 39E) (NCBI:txid340099)

B-factor: mean 65.36, std 25.59, range [10.23, 251.67]

CATH classification: 3.40.50.300 (+1 more: 1.10.8.730)

Secondary structure (DSSP, 8-state):
---B-SSSEEEEE-SSSPEEEE-TT--BTTB----EEEE--TTSSHHHHHHHHHHHHHTTT--EEEEESS--SHHHHHHTT-EEEETTSGGG---TTSPPP-----HHHHHHHHHHHHHHHHSTT--HHHHHHHHHHHHHHHHHTT--SS--GGGS-GGGS--HHHHHHHHHHHHHH-TTTTHHHHHHHHHHHTSTTHHHHSS-------SSEEEEE-GGGTTS-HHHHHHHHHHHHHHHHHHHHHT--TT-EEEEESGGGG--TT-THHHHHHHHHHHHTTTTT-EEEEEES-GGGGGSTTTHHHHHHHHHS-SEEEE-S--HHHHHHHHHHTT--HHHHHHHHSPPTTEEEEEETTEEEEEE----TTTTT-/---B-SSSEEEEE-SSS-EEEE-TT--BTTB----EEEE--TTSSHHHHHHHHHHHHHHTT-EEEEEESS--SHHHHHHHT-EEEESSSSTT---TTS---------HHHHHHHHHHHHHHHHSTT--HHHHHHHHHHHHHHHHHHT--TT--GGGS-GGGS--HHHHHHHHHHHTTT-HHHHHHHHHHHHHHHHSTTHHHHSS-------SSEEEEE-GGGTTS-HHHHHHHHHHHHHHHHHHHHHS--TTEEEEEETGGGG--TT-THHHHHHHHHHHHHHHTT-EEEEEES-GGGGTSTTTHHHHHHHHHS-SEEEE----HHHHHHHHHHTT--HHHHHHHHSPPTTEEEEEETTEEEEEEE---TTT--/------HHHHHHHHHHHTT--EEEEEETTS-SHHHHHHHT-EEEE-SSGGG---TTS-----------HHHHHHHHHHHHHHHHSTT--HHHHHHHHHHHHHHHHHTT--TT--GGGS-GGGS--HHHHHHHHHHHHHH-HHHHHHHHHHHHHHHTSTTHHHHSS-------SSEEEEE-GGGGSS-HHHHHHHHHHHHHHHHHHHHHS--S-EEEEETTGGGG--TT-THHHHHHHHHHHHHHTTT-EE---HHHHHHHHHSSS---/---STT-----EEEE----HHHHHHHHHHHHHTT--EEETT-SSHHHHHHTT---B--TT-----HHHHHHHHHHHHHHHH-TT--HHHHHHHHHHHHHHHHHTT--TT--GGGS-TTTS--HHHHHHHHHHHHHH-HHHHHHHHHHHHHHHTSTTHHHHSS---EE-GGGTTS-HHHHHHHHHHHHHHHHHHHHHS--SS-EEEEETGGGG--TT-THHHHHHHHHHHHHHHTT-EEEEEE--TTTSTTTHHHHHHH---B----TTT-

InterPro domains:
  IPR027417 P-loop containing nucleoside triphosphate hydrolase [G3DSA:3.40.50.300] (220-579)
  IPR027417 P-loop containing nucleoside triphosphate hydrolase [SSF52540] (190-585)
  IPR043964 TraG, P-loop domain [PF19044] (214-561)

Radius of gyration: 36.12 Å; Cα contacts (8 Å, |Δi|>4): 2401; chains: 4; bounding box: 107×66×85 Å

Solvent-accessible surface area: 52043 Å² total; per-residue (Å²): 86,27,4,101,16,80,72,30,9,44,0,0,65,29,145,129,49,28,104,0,28,1,35,1,19,65,103,44,80,53,10,77,10,0,4,1,0,0,0,1,88,85,70,6,14,14,16,90,1,0,40,8,0,0,6,36,3,34,120,100,61,4,5,0,0,0,0,0,0,64,81,68,0,68,106,1,0,128,68,27,68,10,49,46,2,22,1,16,16,50,112,0,26,0,0,3,0,22,5,19,31,73,151,68,59,0,14,0,8,64,4,8,101,26,1,29,15,4,2,15,0,13,14,103,105,14,63,116,7,7,76,35,0,5,51,12,0,1,7,34,3,0,48,130,28,44,0,23,8,31,31,88,12,113,64,22,75,46,108,92,13,5,12,0,60,69,0,32,81,20,0,63,57,66,19,116,130,4,86,52,0,1,19,98,0,7,104,55,0,109,114,1,3,101,30,67,8,22,97,1,0,34,8,66,6,55,30,138,4,109,22,59,0,0,0,0,0,2,62,87,2,63,153,33,97,82,43,4,31,25,0,0,1,0,3,0,0,4,5,0,8,12,0,0,6,79,48,151,91,116,109,0,0,0,0,0,0,9,0,63,6,0,14,0,56,121,5,20,97,0,0,12,31,0,53,47,0,10,107,89,0,100,179,38,36,0,0,2,1,1,0,0,37,46,0,58,52,0,37,26,36,49,0,21,124,39,0,64,25,2,0,54,90,4,6,0,18,0,0,0,9,13,25,147,140,13,12,90,23,0,29,98,27,10,120,14,57,150,74,33,40,80,30,2,84,90,12,58,202,10,34,0,3,0,4,0,16,113,82,79,6,40,0,110,13,70,26,31,117,160,10,118,123,74,134,31,7,102,8,76,80,23,8,51,4,5,63,20,108,118,47,29,101,0,25,0,34,1,27,86,104,44,78,66,21,71,1,1,4,1,0,0,0,0,94,90,57,4,13,13,13,57,0,0,24,12,3,0,26,28,3,48,128,100,56,4,4,0,0,0,0,0,0,55,79,63,0,88,92,25,1,171,64,40,66,22,38,67,9,39,0,6,31,42,93,2,27,0,0,2,0,18,6,7,54,66,63,133,88,61,0,18,2,1,37,1,4,40,5,2,98,12,3,2,11,0,9,12,112,92,16,53,87,3,14,85,28,0,8,42,15,0,3,7,22,4,0,76,132,35,62,6,25,6,45,41,62,15,190,71,26,79,57,98,120,13,5,10,0,92,65,0,24,74,26,0,58,50,65,17,142,106,2,80,113,2,2,21,96,0,13,90,50,0,96,125,0,9,106,28,73,12,26,90,0,0,31,14,62,6,46,5,113,11,130,23,60,0,1,0,0,0,4,58,70,8,60,155,30,101,92,50,2,20,33,0,1,2,1,3,0,0,3,13,0,0,27,19,0,34,70,66,138,86,110,109,0,0,0,0,0,0,12,0,47,5,0,7,3,65,94,4,20,90,0,0,11,4,0,55,46,0,4,81,20,0,65,119,36,58,0,0,3,0,3,0,0,35,42,0,28,49,0,36,29,116,87,0,74,165,32,0,76,25,2,0,54,72,7,7,0,14,0,0,0,5,12,19,120,48,15,9,49,12,0,22,85,28,17,113,15,55,135,74,32,33,69,47,0,80,98,13,93,151,13,31,0,4,0,10,2,18,118,67,76,12,45,0,88,21,48,28,29,112,176,17,63,166,74,14,100,38,115,136,33,69,100,27,73,67,41,10,45,65,75,76,89,111,61,18,0,0,1,0,2,0,68,95,34,8,84,86,39,1,75,95,41,66,24,35,64,17,41,0,19,13,52,139,3,46,0,0,2,0,19,5,8,56,28,4,76,117,144,71,76,0,23,1,4,20,0,8,77,4,2,84,9,3,0,8,0,15,20,113,105,18,28,76,0,9,45,18,0,4,40,10,0,1,15,25,3,0,81,131,39,65,7,33,13,37,35,68,17,214,65,24,89,64,108,44,11,4,10,0,74,69,0,34,88,22,0,64,54,56,16,143,90,4,84,52,1,1,20,110,0,7,107,33,0,95,115,0,3,113,26,64,9,20,102,0,0,28,4,58,5,44,11,81,22,151,34,82,0,1,0,0,0,8,20,72,4,98,101,36,66,104,24,4,11,44,0,2,2,1,3,0,0,2,20,0,0,32,27,0,40,77,67,55,43,125,44,3,11,1,12,19,26,39,31,182,20,0,54,0,69,86,8,22,92,0,6,14,1,2,67,38,0,24,67,4,1,59,83,67,96,2,13,6,51,160,33,76,89,70,13,57,44,37,94,69,77,10,98,105,116,111,121,54,138,35,38,54,134,86,53,19,41,128,27,9,22,9,81,73,39,17,33,73,46,9,74,57,51,42,91,57,109,121,92,89,99,69,20,0,0,9,66,93,17,8,27,69,34,16,69,182,75,64,51,119,91,107,97,21,15,0,33,42,133,128,0,34,5,15,82,9,12,29,39,6,133,17,11,14,15,0,24,26,108,101,18,45,107,1,13,87,32,0,5,26,16,0,0,16,33,5,0,51,135,15,53,9,40,14,39,49,104,48,98,64,24,88,51,74,98,21,7,12,2,24,76,0,35,100,41,0,58,57,19,15,146,101,0,77,98,1,0,20,92,0,6,109,52,2,28,44,15,8,133,31,89,30,24,155,38,22,39,28,70,98,26,42,12,15,67,102,16,63,153,45,46,82,65,18,24,27,0,30,3,2,21,22,0,29,95,4,29,77,81,22,116,85,62,81,75,126,87,40,50,4,10,0,2,26,0,69,33,0,10,1,69,126,13,26,37,0,0,18,41,0,52,70,2,13,131,34,6,28,92,44,45,6,12,3,26,2,4,3,129,148,61,6,60,26,113,75,0,24,162,52,0,55,54,15,31,78,60,114,49,67,93,63,100,62,60,122

Sequence (1286 aa):
SGINDGSGIVLGKDRDGGLVLVDIWKRGGDRTNSNWTILAKPGAGKSFTAKMLLLREYMQGSRVIIIDPEREYKEMCRKLGGVWINCTGGEGKINPLQVRLRVFQSPLALHIQTLRTFFSLYLRDLTDTEKAALEDALVEVYKEAGITWDTDPRGVPNDKWPTVKELYEYCVKKAEENPETYGRLSVLLKRAAEGADSYLWAGPTAVEADSDFIVFDVHDLQNAEDQVKRAQYFNVLSFAWNILERDRRERTVLVVDEAWMLVDPQTPQAIAFLRDTSKRIRKYNGSLIVISQNVIDFLAPEVQRYGQALLDNPTYKLLLAQGEKDLEAITTLMNLSEAEHDLLVNAKRGEGLFVAGTQRIHIKIEAAPYEMQYSGINDGSGIVLGKDRDGGLVLVDIWKRGGDRTNSNWTILAKPGAGKSFTAKMLLLREYMQGSRVIIIDPEREYKEMCRKLGGVWINCTGGEGKINPLQVRLRPVFQSPLALHIQTLRTFFSLYLRDLTDTEKAALEDALVEVYKEAGITWDTDPRGVPNDKWPTVKELYEYCVKKAEENPETYGRLSVLLKRAAEGADSYLWAGPTAVEADSDFIVFDVHDLQNAEDQVKRAQYFNVLSFAWNILERDRRERTVLVVDEAWMLVDPQTPQAIAFLRDTSKRIRKYNGSLIVISQNVIDFLAPEVQRYGQALLDNPTYKLLLAQGEKDLEAITTLMNLSEAEHDLLVNAKRGEGLFVAGTQRIHIKIEAAPYEMQSNWTIKSFTAKMLLLREYMQSRVIIIDPEREYKEMCRKLGGVWINCTGGEGKINPLQVRLRPVEVFQSPLALHIQTLRTFFSLYLRDLTDTEKAALEDALVEVYKEAGITWDTDPRGVPNDKWPTVKELYEYCVKKAEENPETYGRLSVLLKRAAEGADSYLWAGPTAVEADSDFIVFDVHDLQNAEDQVKRAQYFNVLSFAWNILERDRRERTVLVVDEAWMLVDPQTPQAIAFLRDTSKRIRKYNGSLIEVQRYGQALLDNPTYKLWKRGGDRTNSNWTILAKAGKSFTAKMLLLREYMQGIIIDPEREYKEMCRKLGGVWINNPLQVFQSPLALHIQTLRTFFSLYLRDLTDTEKAALEDALVEVYKEAGITWDTDPRGVPNDKWPTVKELYEYCVKKAEENPETYGRLSVLLKRAAEGADSYLWAGPTVFDVHDLQNAEDQVKRAQYFNVLSFAWNILERDRRERTVLVVDEAWMLVDPQTPQAIAFLRDTSKRIRKYNGSLIVISQIDFLAPEVQRYGQALLDLLLAQLEAIT